Protein AF-A0A9P8A9N5-F1 (afdb_monomer_lite)

Radius of gyration: 44.26 Å; chains: 1; bounding box: 169×110×104 Å

Organism: Mortierella alpina (NCBI:txid64518)

Foldseek 3Di:
DDDDDDYDDDDDDDDDDDDDDPVVVVVVVVVVVVVVVVCVVDDDDDDDDDDDDDDDDDDDDDDDDDDDDDPPDDDPPPQVVVPQASLLCQLPPDDDDPPCPPVDLQAPAAEEEEEAAAPVDPLVVVVVVVVCVVDPLNVDPPLDDPVSLCLLQVLLHHDPPLLVQQVVLCCVAVVRRHQAYEYEFEDSDVVDTDDPPPDDPVDPRYHYDYLVQQDPDPVLPPASDVLLSLLRVLSDPPGDQKHWYAYSQKGFLHHDHPVCAADLSFGGAFAFAQVDKQFLAQDQADPHLSNGDCNNQSNLLSVVVCVFQNTDIDTHGPNHIFIDGSVLSVVVCVVCVPQSVVLNNHRHQSPPVNNGHPNRSNSLVVLLLLLLLLLLCLQLQFPLPPVNPLKHFLVSLVVLVVLQVVQQVVVVVPDPVLVPQDDDASLVCVVVSCVVSVNDDGVQKDFQDKSQLARQFAAAAAALVPPDPSFFDADPVRHRHHGDGCNNVSDDLSRGGYHADCCVLQNPLSVDNPNGMGHNVSSVVSSCSCRRVSVSNSRNSSSSQPRPSSHHSSSSQHSDCPDPSNVVSVVSCSNSIYTHIHGFEDEQECPADVSVVVVVVVCVVCSVPGRMYGYRSSDRDPVVRVVQDDDDDDDDDDDDDDPLLFDDPVLVVLLVVLVFQWFALDFDPVCVVQFDDADPVSITGGDVRLLSVLLLVLLVVCLVDPQQQLEEEEEQDLLQQLLQVVLCVLRVYHYDGHDDDACLDPPPVDPSNHRHLEYEYLACVRCVRVLVSCVVNVRAYEYAYGRPGDCVSHPGYNYTPSPGSSTNLSSSVSSSVSNCCVVVVDPSPDDDPDDSCSSGRDDVVNVVVVVVVVVVVVVVVVVPDDDDDDDDDDDDDDDDDDDDDDDDDDDDDDDDDDDDDDDDDDDDDDD

pLDDT: mean 74.83, std 21.78, range [22.53, 96.75]

Sequence (911 aa):
MAFIRTPISTHVRHTRLWKSSPRCLVLTLAAAFFILNSLFYYAIPSRHVADNSVLPPGPTSTSPTLRDQTWTGTSPTHSYQSNPDWFADWIRWRGIDPGYADTAANTQKIDIVYTWVNGSDPALQSLREEYQRTSPLFAQDGVGDEKTIAAATAKRFRDMDELQYSVRSVADYASDMFRHVYILTTEVEEGRGQVPNWLDLTGNIIRPVLHRTIFENSSHLPSFNSLAIESQIHHLPGVTDVFVYMNDDVFFGTTFLPSDIWTALYGFVFHMEGGLRVPPVIRPTEKNPLSVGEWSSLQYSNFLLSQRFGPRYRAYIAHVPHVLSVSMLKEIQNLWPQDMESTASHRFRGEGDAKDIHVSFFMAHYVMERLRETQLESYWVHRLDVNHDGILDWKEREKLILLIQSWNSNQQQEVRLRQRHSRPTMIAGYDGVFKRVGVPWSGSTVYRLAGMDGYPFMIKDADTSKTIPLVPSLNEKGEQQQPQIPYMRYEQPQTRTCQLDLAFCLGNEFVDPKQPAMTRNEIQKVFQRLAFEEFHCGDCLLEILTQHPDAGVSAWMPQNEHSEAFQDVTQKVSRYNYVLGTSDYSFMALQGVEAAQKNLGKLLEAREKKAFFCINDDFPDNEELQTKMPITLTTIAMSGLPAILKATEEDIKLLLSAQSHLGTKNCDVHMEPYVWKRRADGVHIINIGKTWEKIVLAARIIVAIENPADICVISARPYGQRAALKFASHTGAQAIAGRFTPGTFTNYITRAFKEPRLIIVTDPLTDHQAIKEASYVNIPVIAFADTESPLRYVDVAIPTNNRSKHSIGLAYWLLAREVLRLRGTISRSAPWDIMVDMFFYRDPEEKAEEEAAAAAAEKAVEGTWAPGEAAPTEWTGDVAPVPAAAGDWADSTAATADWSVETTAQDSWSA

InterPro domains:
  IPR001865 Small ribosomal subunit protein uS2 [PF00318] (655-749)
  IPR001865 Small ribosomal subunit protein uS2 [PF00318] (752-818)
  IPR001865 Small ribosomal subunit protein uS2 [PR00395] (652-670)
  IPR001865 Small ribosomal subunit protein uS2 [PR00395] (682-691)
  IPR001865 Small ribosomal subunit protein uS2 [PR00395] (731-748)
  IPR001865 Small ribosomal subunit protein uS2 [PR00395] (756-773)
  IPR001865 Small ribosomal subunit protein uS2 [PR00395] (773-784)
  IPR001865 Small ribosomal subunit protein uS2 [PR00395] (794-808)
  IPR001865 Small ribosomal subunit protein uS2 [cd01425] (655-821)
  IPR005707 Small ribosomal subunit protein uS2, eukaryota/archaea [PTHR11489] (645-909)
  IPR005707 Small ribosomal subunit protein uS2, eukaryota/archaea [TIGR01012] (649-842)
  IPR018130 Small ribosomal subunit protein uS2, conserved site [PS00962] (652-663)
  IPR018130 Small ribosomal subunit protein uS2, conserved site [PS00963] (756-780)
  IPR021520 Stealth protein CR2, conserved region 2 [PF11380] (156-263)
  IPR023591 Small ribosomal subunit protein uS2, flavodoxin-like domain superfamily [SSF52313] (648-837)
  IPR027498 Small ribosomal subunit protein uS2, eukaryota [MF_03015] (639-902)
  IPR031357 Stealth protein CR3, conserved region 3 [PF17102] (318-369)
  IPR031358 Stealth protein CR1, conserved region 1 [PF17101] (109-131)
  IPR032281 Small ribosomal subunit protein uS2, C-terminal domain [PF16122] (839-910)

Secondary structure (DSSP, 8-state):
---------------------HHHHHHHHHHHHHHHHHHHHH------------------------------S------TTS-TTHHHHHHHTS---SS-SSS-SS---EEEEEE---TT-HHHHHHHHHHHHH-TTTTSTTS--HHHHHHHHHGGG---SHHHHHHHHHHHHSTTTEEEEEEEE-EEETTEE---TT--TTSSSEEEEEHHHH-S-GGG-S---HHHHHTTGGG-TT--SEEEEEETTEEE-S---GGGTEETTTEEEEEEEEEEEE-SS-PPPPSSTTS--THHHHHHHHHHHHHHH-S--EEEEPSSPEEEEHHHHHHHHHHSHHHHHHHHH-SSTTHHHH----HHHHHHHHHHHHHHHHHHHIIIIIIS-SS-SS-EEHHHHHHHHHHHHHHHHHTT-TTTSTTT--PPPTTTTHHHHHHHHT----SSEEEEEEGGG--TTPPTTEETTS----SPEEPTTS-EEPPPPGGGGT--GGG--EE--HHHHH-HHHH-TT--EE-HHHHHHHHHIIIIISHHHHHHHHHHHHHSTT-SHHHHS-S-TTSHHHHHHHHHHHHH-EEEEEE-EEEEE--HHHHHHHHHHHHHHHTTT-SEEEEE------HHHHTT------S---SS--GGGSPPHHHHHHHHHTTTTB--SS--GGGGGGEEEE-TTSPEEE-HHHHHHHHHHHHHHHHT-S-GGGEEEEE-SHHHHHHHHHHHHHH--EEEESSPPTTTTT-TTSTT----SEEEES-TTTTHHHHHHHHHHT--EEEEE-TT---TT-SEEEE--SS-HHHHHHHHHHHHHHHHHHTTSS-SSSPPSS-GGGGS---HHHHHHHHHHHHHHHHHHHTT-----------------------------------------------

Structure (mmCIF, N/CA/C/O backbone):
data_AF-A0A9P8A9N5-F1
#
_entry.id   AF-A0A9P8A9N5-F1
#
loop_
_atom_site.group_PDB
_atom_site.id
_atom_site.type_symbol
_atom_site.label_atom_id
_atom_site.label_alt_id
_atom_site.label_comp_id
_atom_site.label_asym_id
_atom_site.label_entity_id
_atom_site.label_seq_id
_atom_site.pdbx_PDB_ins_code
_atom_site.Cartn_x
_atom_site.Cartn_y
_atom_site.Cartn_z
_atom_site.occupancy
_atom_site.B_iso_or_equiv
_atom_site.auth_seq_id
_atom_site.auth_comp_id
_atom_site.auth_asym_id
_atom_site.auth_atom_id
_atom_site.pdbx_PDB_model_num
ATOM 1 N N . MET A 1 1 ? 42.579 -12.392 18.086 1.00 32.75 1 MET A N 1
ATOM 2 C CA . MET A 1 1 ? 43.356 -11.495 18.968 1.00 32.75 1 MET A CA 1
ATOM 3 C C . MET A 1 1 ? 42.434 -11.013 20.076 1.00 32.75 1 MET A C 1
ATOM 5 O O . MET A 1 1 ? 41.643 -10.119 19.831 1.00 32.75 1 MET A O 1
ATOM 9 N N . ALA A 1 2 ? 42.496 -11.626 21.257 1.00 23.98 2 ALA A N 1
ATOM 10 C CA . ALA A 1 2 ? 41.857 -11.097 22.458 1.00 23.98 2 ALA A CA 1
ATOM 11 C C . ALA A 1 2 ? 42.977 -10.674 23.412 1.00 23.98 2 ALA A C 1
ATOM 13 O O . ALA A 1 2 ? 43.797 -11.494 23.826 1.00 23.98 2 ALA A O 1
ATOM 14 N N . PHE A 1 3 ? 43.061 -9.372 23.671 1.00 26.45 3 PHE A N 1
ATOM 15 C CA . PHE A 1 3 ? 43.906 -8.807 24.712 1.00 26.45 3 PHE A CA 1
ATOM 16 C C . PHE A 1 3 ? 43.258 -9.091 26.064 1.00 26.45 3 PHE A C 1
ATOM 18 O O . PHE A 1 3 ? 42.082 -8.804 26.226 1.00 26.45 3 PHE A O 1
ATOM 25 N N . ILE A 1 4 ? 44.037 -9.595 27.019 1.00 31.02 4 ILE A N 1
ATOM 26 C CA . ILE A 1 4 ? 44.173 -9.036 28.371 1.00 31.02 4 ILE A CA 1
ATOM 27 C C . ILE A 1 4 ? 45.494 -9.582 28.932 1.00 31.02 4 ILE A C 1
ATOM 29 O O . ILE A 1 4 ? 45.671 -10.781 29.146 1.00 31.02 4 ILE A O 1
ATOM 33 N N . ARG A 1 5 ? 46.447 -8.676 29.153 1.00 25.98 5 ARG A N 1
ATOM 34 C CA . ARG A 1 5 ? 47.574 -8.847 30.075 1.00 25.98 5 ARG A CA 1
ATOM 35 C C . ARG A 1 5 ? 47.891 -7.494 30.694 1.00 25.98 5 ARG A C 1
ATOM 37 O O . ARG A 1 5 ? 48.089 -6.520 29.977 1.00 25.98 5 ARG A O 1
ATOM 44 N N . THR A 1 6 ? 48.033 -7.498 32.009 1.00 25.30 6 THR A N 1
ATOM 45 C CA . THR A 1 6 ? 48.775 -6.532 32.832 1.00 25.30 6 THR A CA 1
ATOM 46 C C . THR A 1 6 ? 49.550 -7.355 33.902 1.00 25.30 6 THR A C 1
ATOM 48 O O . THR A 1 6 ? 49.345 -8.569 33.974 1.00 25.30 6 THR A O 1
ATOM 51 N N . PRO A 1 7 ? 50.581 -6.817 34.589 1.00 40.69 7 PRO A N 1
ATOM 52 C CA . PRO A 1 7 ? 51.948 -7.032 34.110 1.00 40.69 7 PRO A CA 1
ATOM 53 C C . PRO A 1 7 ? 52.995 -7.378 35.208 1.00 40.69 7 PRO A C 1
ATOM 55 O O . PRO A 1 7 ? 52.730 -7.315 36.399 1.00 40.69 7 PRO A O 1
ATOM 58 N N . ILE A 1 8 ? 54.218 -7.671 34.734 1.00 27.88 8 ILE A N 1
ATOM 59 C CA . ILE A 1 8 ? 55.553 -7.529 35.371 1.00 27.88 8 ILE A CA 1
ATOM 60 C C . ILE A 1 8 ? 55.898 -8.390 36.608 1.00 27.88 8 ILE A C 1
ATOM 62 O O . ILE A 1 8 ? 55.446 -8.140 37.716 1.00 27.88 8 ILE A O 1
ATOM 66 N N . SER A 1 9 ? 56.896 -9.272 36.442 1.00 23.66 9 SER A N 1
ATOM 67 C CA . SER A 1 9 ? 58.164 -9.205 37.199 1.00 23.66 9 SER A CA 1
ATOM 68 C C . SER A 1 9 ? 59.231 -10.119 36.578 1.00 23.66 9 SER A C 1
ATOM 70 O O . SER A 1 9 ? 58.960 -11.234 36.138 1.00 23.66 9 SER A O 1
ATOM 72 N N . THR A 1 10 ? 60.448 -9.594 36.497 1.00 30.64 10 THR A N 1
ATOM 73 C CA . THR A 1 10 ? 61.656 -10.150 35.878 1.00 30.64 10 THR A CA 1
ATOM 74 C C . THR A 1 10 ? 62.436 -11.059 36.830 1.00 30.64 10 THR A C 1
ATOM 76 O O . THR A 1 10 ? 62.657 -10.658 37.966 1.00 30.64 10 THR A O 1
ATOM 79 N N . HIS A 1 11 ? 63.004 -12.174 36.349 1.00 26.73 11 HIS A N 1
ATOM 80 C CA . HIS A 1 11 ? 64.343 -12.611 36.778 1.00 26.73 11 HIS A CA 1
ATOM 81 C C . HIS A 1 11 ? 65.025 -13.564 35.780 1.00 26.73 11 HIS A C 1
ATOM 83 O O . HIS A 1 11 ? 64.423 -14.439 35.168 1.00 26.73 11 HIS A O 1
ATOM 89 N N . VAL A 1 12 ? 66.324 -13.320 35.632 1.00 28.48 12 VAL A N 1
ATOM 90 C CA . VAL A 1 12 ? 67.322 -13.890 34.717 1.00 28.48 12 VAL A CA 1
ATOM 91 C C . VAL A 1 12 ? 67.910 -15.201 35.267 1.00 28.48 12 VAL A C 1
ATOM 93 O O . VAL A 1 12 ? 68.205 -15.240 36.458 1.00 28.48 12 VAL A O 1
ATOM 96 N N . ARG A 1 13 ? 68.203 -16.203 34.408 1.00 26.44 13 ARG A N 1
ATOM 97 C CA . ARG A 1 13 ? 69.533 -16.872 34.263 1.00 26.44 13 ARG A CA 1
ATOM 98 C C . ARG A 1 13 ? 69.531 -18.090 33.307 1.00 26.44 13 ARG A C 1
ATOM 100 O O . ARG A 1 13 ? 68.808 -19.051 33.515 1.00 26.44 13 ARG A O 1
ATOM 107 N N . HIS A 1 14 ? 70.389 -17.977 32.280 1.00 28.59 14 HIS A N 1
ATOM 108 C CA . HIS A 1 14 ? 71.323 -18.941 31.650 1.00 28.59 14 HIS A CA 1
ATOM 109 C C . HIS A 1 14 ? 71.255 -20.435 32.045 1.00 28.59 14 HIS A C 1
ATOM 111 O O . HIS A 1 14 ? 71.107 -20.738 33.216 1.00 28.59 14 HIS A O 1
ATOM 117 N N . THR A 1 15 ? 71.540 -21.458 31.228 1.00 29.12 15 THR A N 1
ATOM 118 C CA . THR A 1 15 ? 71.983 -21.696 29.834 1.00 29.12 15 THR A CA 1
ATOM 119 C C . THR A 1 15 ? 72.041 -23.230 29.690 1.00 29.12 15 THR A C 1
ATOM 121 O O . THR A 1 15 ? 72.416 -23.899 30.649 1.00 29.12 15 THR A O 1
ATOM 124 N N . ARG A 1 16 ? 71.807 -23.796 28.497 1.00 29.94 16 ARG A N 1
ATOM 125 C CA . ARG A 1 16 ? 72.794 -24.625 27.760 1.00 29.94 16 ARG A CA 1
ATOM 126 C C . ARG A 1 16 ? 72.176 -25.283 26.526 1.00 29.94 16 ARG A C 1
ATOM 128 O O . ARG A 1 16 ? 71.201 -26.018 26.589 1.00 29.94 16 ARG A O 1
ATOM 135 N N . LEU A 1 17 ? 72.829 -24.991 25.408 1.00 30.81 17 LEU A N 1
ATOM 136 C CA . LEU A 1 17 ? 72.625 -25.523 24.070 1.00 30.81 17 LEU A CA 1
ATOM 137 C C . LEU A 1 17 ? 72.931 -27.024 24.004 1.00 30.81 17 LEU A C 1
ATOM 139 O O . LEU A 1 17 ? 74.014 -27.441 24.416 1.00 30.81 17 LEU A O 1
ATOM 143 N N . TRP A 1 18 ? 72.053 -27.790 23.358 1.00 32.72 18 TRP A N 1
ATOM 144 C CA . TRP A 1 18 ? 72.426 -29.019 22.657 1.00 32.72 18 TRP A CA 1
ATOM 145 C C . TRP A 1 18 ? 72.290 -28.788 21.150 1.00 32.72 18 TRP A C 1
ATOM 147 O O . TRP A 1 18 ? 71.206 -28.548 20.624 1.00 32.72 18 TRP A O 1
ATOM 157 N N . LYS A 1 19 ? 73.441 -28.811 20.472 1.00 36.97 19 LYS A N 1
ATOM 158 C CA . LYS A 1 19 ? 73.578 -28.796 19.015 1.00 36.97 19 LYS A CA 1
ATOM 159 C C . LYS A 1 19 ? 73.000 -30.096 18.451 1.00 36.97 19 LYS A C 1
ATOM 161 O O . LYS A 1 19 ? 73.518 -31.165 18.754 1.00 36.97 19 LYS A O 1
ATOM 166 N N . SER A 1 20 ? 72.010 -30.002 17.568 1.00 37.25 20 SER A N 1
ATOM 167 C CA . SER A 1 20 ? 71.696 -31.069 16.613 1.00 37.25 20 SER A CA 1
ATOM 168 C C . SER A 1 20 ? 71.635 -30.483 15.198 1.00 37.25 20 SER A C 1
ATOM 170 O O . SER A 1 20 ? 71.283 -29.324 14.999 1.00 37.25 20 SER A O 1
ATOM 172 N N . SER A 1 21 ? 72.137 -31.257 14.237 1.00 50.16 21 SER A N 1
ATOM 173 C CA . SER A 1 21 ? 72.492 -30.840 12.874 1.00 50.16 21 SER A CA 1
ATOM 174 C C . SER A 1 21 ? 71.304 -30.310 12.042 1.00 50.16 21 SER A C 1
ATOM 176 O O . SER A 1 21 ? 70.166 -30.718 12.284 1.00 50.16 21 SER A O 1
ATOM 178 N N . PRO A 1 22 ? 71.538 -29.492 10.990 1.00 50.47 22 PRO A N 1
ATOM 179 C CA . PRO A 1 22 ? 70.470 -28.983 10.116 1.00 50.47 22 PRO A CA 1
ATOM 180 C C . PRO A 1 22 ? 69.702 -30.090 9.372 1.00 50.47 22 PRO A C 1
ATOM 182 O O . PRO A 1 22 ? 68.600 -2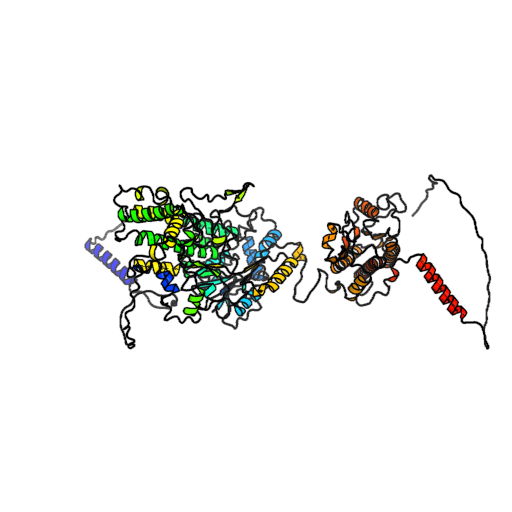9.850 8.892 1.00 50.47 22 PRO A O 1
ATOM 185 N N . ARG A 1 23 ? 70.224 -31.325 9.328 1.00 52.09 23 ARG A N 1
ATOM 186 C CA . ARG A 1 23 ? 69.504 -32.485 8.780 1.00 52.09 23 ARG A CA 1
ATOM 187 C C . ARG A 1 23 ? 68.447 -33.042 9.742 1.00 52.09 23 ARG A C 1
ATOM 189 O O . ARG A 1 23 ? 67.422 -33.516 9.271 1.00 52.09 23 ARG A O 1
ATOM 196 N N . CYS A 1 24 ? 68.634 -32.915 11.060 1.00 51.16 24 CYS A N 1
ATOM 197 C CA . CYS A 1 24 ? 67.601 -33.280 12.038 1.00 51.16 24 CYS A CA 1
ATOM 198 C C . CYS A 1 24 ? 66.448 -32.274 12.061 1.00 51.16 24 CYS A C 1
ATOM 200 O O . CYS A 1 24 ? 65.310 -32.695 12.197 1.00 51.16 24 CYS A O 1
ATOM 202 N N . LEU A 1 25 ? 66.721 -30.974 11.886 1.00 56.59 25 LEU A N 1
ATOM 203 C CA . LEU A 1 25 ? 65.684 -29.935 11.927 1.00 56.59 25 LEU A CA 1
ATOM 204 C C . LEU A 1 25 ? 64.744 -29.988 10.707 1.00 56.59 25 LEU A C 1
ATOM 206 O O . LEU A 1 25 ? 63.553 -29.725 10.823 1.00 56.59 25 LEU A O 1
ATOM 210 N N . VAL A 1 26 ? 65.272 -30.377 9.541 1.00 65.94 26 VAL A N 1
ATOM 211 C CA . VAL A 1 26 ? 64.475 -30.569 8.317 1.00 65.94 26 VAL A CA 1
ATOM 212 C C . VAL A 1 26 ? 63.630 -31.845 8.402 1.00 65.94 26 VAL A C 1
ATOM 214 O O . VAL A 1 26 ? 62.473 -31.835 7.993 1.00 65.94 26 VAL A O 1
ATOM 217 N N . LEU A 1 27 ? 64.157 -32.922 8.998 1.00 61.72 27 LEU A N 1
ATOM 218 C CA . LEU A 1 27 ? 63.400 -34.157 9.230 1.00 61.72 27 LEU A CA 1
ATOM 219 C C . LEU A 1 27 ? 62.323 -33.997 10.313 1.00 61.72 27 LEU A C 1
ATOM 221 O O . LEU A 1 27 ? 61.237 -34.547 10.156 1.00 61.72 27 LEU A O 1
ATOM 225 N N . THR A 1 28 ? 62.566 -33.216 11.370 1.00 62.72 28 THR A N 1
ATOM 226 C CA . THR A 1 28 ? 61.548 -32.947 12.400 1.00 62.72 28 THR A CA 1
ATOM 227 C C . THR A 1 28 ? 60.465 -31.985 11.921 1.00 62.72 28 THR A C 1
ATOM 229 O O . THR A 1 28 ? 59.305 -32.186 12.267 1.00 62.72 28 THR A O 1
ATOM 232 N N . LEU A 1 29 ? 60.792 -30.996 11.080 1.00 62.31 29 LEU A N 1
ATOM 233 C CA . LEU A 1 29 ? 59.793 -30.116 10.459 1.00 62.31 29 LEU A CA 1
ATOM 234 C C . LEU A 1 29 ? 58.967 -30.836 9.383 1.00 62.31 29 LEU A C 1
ATOM 236 O O . LEU A 1 29 ? 57.756 -30.639 9.325 1.00 62.31 29 LEU A O 1
ATOM 240 N N . ALA A 1 30 ? 59.577 -31.724 8.589 1.00 64.31 30 ALA A N 1
ATOM 241 C CA . ALA A 1 30 ? 58.842 -32.561 7.639 1.00 64.31 30 ALA A CA 1
ATOM 242 C C . ALA A 1 30 ? 57.938 -33.576 8.360 1.00 64.31 30 ALA A C 1
ATOM 244 O O . ALA A 1 30 ? 56.771 -33.716 8.006 1.00 64.31 30 ALA A O 1
ATOM 245 N N . ALA A 1 31 ? 58.430 -34.227 9.421 1.00 66.50 31 ALA A N 1
ATOM 246 C CA . ALA A 1 31 ? 57.619 -35.131 10.235 1.00 66.50 31 ALA A CA 1
ATOM 247 C C . ALA A 1 31 ? 56.470 -34.394 10.945 1.00 66.50 31 ALA A C 1
ATOM 249 O O . ALA A 1 31 ? 55.355 -34.901 10.963 1.00 66.50 31 ALA A O 1
ATOM 250 N N . ALA A 1 32 ? 56.692 -33.177 11.456 1.00 60.84 32 ALA A N 1
ATOM 251 C CA . ALA A 1 32 ? 55.628 -32.356 12.035 1.00 60.84 32 ALA A CA 1
ATOM 252 C C . ALA A 1 32 ? 54.579 -31.942 10.989 1.00 60.84 32 ALA A C 1
ATOM 254 O O . ALA A 1 32 ? 53.391 -31.963 11.294 1.00 60.84 32 ALA A O 1
ATOM 255 N N . PHE A 1 33 ? 54.991 -31.641 9.752 1.00 67.44 33 PHE A N 1
ATOM 256 C CA . PHE A 1 33 ? 54.081 -31.311 8.650 1.00 67.44 33 PHE A CA 1
ATOM 257 C C . PHE A 1 33 ? 53.226 -32.512 8.209 1.00 67.44 33 PHE A C 1
ATOM 259 O O . PHE A 1 33 ? 52.027 -32.359 7.976 1.00 67.44 33 PHE A O 1
ATOM 266 N N . PHE A 1 34 ? 53.805 -33.717 8.156 1.00 61.25 34 PHE A N 1
ATOM 267 C CA . PHE A 1 34 ? 53.060 -34.945 7.856 1.00 61.25 34 PHE A CA 1
ATOM 268 C C . PHE A 1 34 ? 52.163 -35.393 9.016 1.00 61.25 34 PHE A C 1
ATOM 270 O O . PHE A 1 34 ? 51.045 -35.839 8.772 1.00 61.25 34 PHE A O 1
ATOM 277 N N . ILE A 1 35 ? 52.592 -35.217 10.270 1.00 60.50 35 ILE A N 1
ATOM 278 C CA . ILE A 1 35 ? 51.781 -35.556 11.446 1.00 60.50 35 ILE A CA 1
ATOM 279 C C . ILE A 1 35 ? 50.592 -34.590 11.583 1.00 60.50 35 ILE A C 1
ATOM 281 O O . ILE A 1 35 ? 49.476 -35.063 11.795 1.00 60.50 35 ILE A O 1
ATOM 285 N N . LEU A 1 36 ? 50.777 -33.277 11.361 1.00 50.31 36 LEU A N 1
ATOM 286 C CA . LEU A 1 36 ? 49.667 -32.311 11.359 1.00 50.31 36 LEU A CA 1
ATOM 287 C C . LEU A 1 36 ? 48.662 -32.587 10.229 1.00 50.31 36 LEU A C 1
ATOM 289 O O . LEU A 1 36 ? 47.460 -32.535 10.469 1.00 50.31 36 LEU A O 1
ATOM 293 N N . ASN A 1 37 ? 49.138 -32.929 9.025 1.00 50.88 37 ASN A N 1
ATOM 294 C CA . ASN A 1 37 ? 48.253 -33.298 7.915 1.00 50.88 37 ASN A CA 1
ATOM 295 C C . ASN A 1 37 ? 47.530 -34.630 8.167 1.00 50.88 37 ASN A C 1
ATOM 297 O O . ASN A 1 37 ? 46.350 -34.747 7.861 1.00 50.88 37 ASN A O 1
ATOM 301 N N . SER A 1 38 ? 48.189 -35.618 8.781 1.00 40.25 38 SER A N 1
ATOM 302 C CA . SER A 1 38 ? 47.567 -36.916 9.090 1.00 40.25 38 SER A CA 1
ATOM 303 C C . SER A 1 38 ? 46.522 -36.843 10.213 1.00 40.25 38 SER A C 1
ATOM 305 O O . SER A 1 38 ? 45.522 -37.555 10.156 1.00 40.25 38 SER A O 1
ATOM 307 N N . LEU A 1 39 ? 46.698 -35.943 11.191 1.00 40.66 39 LEU A N 1
ATOM 308 C CA . LEU A 1 39 ? 45.712 -35.693 12.250 1.00 40.66 39 LEU A CA 1
ATOM 309 C C . LEU A 1 39 ? 44.480 -34.935 11.734 1.00 40.66 39 LEU A C 1
ATOM 311 O O . LEU A 1 39 ? 43.388 -35.162 12.244 1.00 40.66 39 LEU A O 1
ATOM 315 N N . PHE A 1 40 ? 44.632 -34.112 10.690 1.00 46.78 40 PHE A N 1
ATOM 316 C CA . PHE A 1 40 ? 43.499 -33.522 9.968 1.00 46.78 40 PHE A CA 1
ATOM 317 C C . PHE A 1 40 ? 42.781 -34.523 9.049 1.00 46.78 40 PHE A C 1
ATOM 319 O O . PHE A 1 40 ? 41.596 -34.348 8.789 1.00 46.78 40 PHE A O 1
ATOM 326 N N . TYR A 1 41 ? 43.462 -35.576 8.578 1.00 39.50 41 TYR A N 1
ATOM 327 C CA . TYR A 1 41 ? 42.890 -36.521 7.610 1.00 39.50 41 TYR A CA 1
ATOM 328 C C . TYR A 1 41 ? 42.205 -37.754 8.233 1.00 39.50 41 TYR A C 1
ATOM 330 O O . TYR A 1 41 ? 41.425 -38.407 7.547 1.00 39.50 41 TYR A O 1
ATOM 338 N N . TYR A 1 42 ? 42.464 -38.097 9.506 1.00 38.81 42 TYR A N 1
ATOM 339 C CA . TYR A 1 42 ? 41.972 -39.355 10.108 1.00 38.81 42 TYR A CA 1
ATOM 340 C C . TYR A 1 42 ? 41.284 -39.252 11.483 1.00 38.81 42 TYR A C 1
ATOM 342 O O . TYR A 1 42 ? 41.001 -40.282 12.099 1.00 38.81 42 TYR A O 1
ATOM 350 N N . ALA A 1 43 ? 40.934 -38.056 11.963 1.00 28.72 43 ALA A N 1
ATOM 351 C CA . ALA A 1 43 ? 40.147 -37.900 13.186 1.00 28.72 43 ALA A CA 1
ATOM 352 C C . ALA A 1 43 ? 38.690 -37.477 12.906 1.00 28.72 43 ALA A C 1
ATOM 354 O O . ALA A 1 43 ? 38.384 -36.298 12.780 1.00 28.72 43 ALA A O 1
ATOM 355 N N . ILE A 1 44 ? 37.813 -38.485 12.991 1.00 29.41 44 ILE A N 1
ATOM 356 C CA . ILE A 1 44 ? 36.508 -38.469 13.685 1.00 29.41 44 ILE A CA 1
ATOM 357 C C . ILE A 1 44 ? 35.227 -38.338 12.826 1.00 29.41 44 ILE A C 1
ATOM 359 O O . ILE A 1 44 ? 35.195 -37.619 11.833 1.00 29.41 44 ILE A O 1
ATOM 363 N N . PRO A 1 45 ? 34.173 -39.106 13.197 1.00 29.83 45 PRO A N 1
ATOM 364 C CA . PRO A 1 45 ? 33.199 -39.697 12.293 1.00 29.83 45 PRO A CA 1
ATOM 365 C C . PRO A 1 45 ? 31.767 -39.150 12.436 1.00 29.83 45 PRO A C 1
ATOM 367 O O . PRO A 1 45 ? 31.402 -38.471 13.393 1.00 29.83 45 PRO A O 1
ATOM 370 N N . SER A 1 46 ? 30.954 -39.557 11.463 1.00 28.41 46 SER A N 1
ATOM 371 C CA . SER A 1 46 ? 29.489 -39.558 11.375 1.00 28.41 46 SER A CA 1
ATOM 372 C C . SER A 1 46 ? 28.684 -39.399 12.681 1.00 28.41 46 SER A C 1
ATOM 374 O O . SER A 1 46 ? 28.646 -40.319 13.505 1.00 28.41 46 SER A O 1
ATOM 376 N N . ARG A 1 47 ? 27.892 -38.317 12.763 1.00 26.05 47 ARG A N 1
ATOM 377 C CA . ARG A 1 47 ? 26.517 -38.312 13.305 1.00 26.05 47 ARG A CA 1
ATOM 378 C C . ARG A 1 47 ? 25.712 -37.118 12.760 1.00 26.05 47 ARG A C 1
ATOM 380 O O . ARG A 1 47 ? 26.082 -35.973 12.972 1.00 26.05 47 ARG A O 1
ATOM 387 N N . HIS A 1 48 ? 24.639 -37.470 12.048 1.00 28.78 48 HIS A N 1
ATOM 388 C CA . HIS A 1 48 ? 23.456 -36.718 11.605 1.00 28.78 48 HIS A CA 1
ATOM 389 C C . HIS A 1 48 ? 23.490 -35.180 11.577 1.00 28.78 48 HIS A C 1
ATOM 391 O O . HIS A 1 48 ? 23.242 -34.523 12.583 1.00 28.78 48 HIS A O 1
ATOM 397 N N . VAL A 1 49 ? 23.601 -34.642 10.360 1.00 26.53 49 VAL A N 1
ATOM 398 C CA . VAL A 1 49 ? 23.014 -33.356 9.960 1.00 26.53 49 VAL A CA 1
ATOM 399 C C . VAL A 1 49 ? 22.131 -33.642 8.747 1.00 26.53 49 VAL A C 1
ATOM 401 O O . VAL A 1 49 ? 22.526 -34.397 7.862 1.00 26.53 49 VAL A O 1
ATOM 404 N N . ALA A 1 50 ? 20.901 -33.142 8.797 1.00 25.16 50 ALA A N 1
ATOM 405 C CA . ALA A 1 50 ? 19.817 -33.460 7.885 1.00 25.16 50 ALA A CA 1
ATOM 406 C C . ALA A 1 50 ? 20.059 -32.924 6.465 1.00 25.16 50 ALA A C 1
ATOM 408 O O . ALA A 1 50 ? 20.421 -31.762 6.285 1.00 25.16 50 ALA A O 1
ATOM 409 N N . ASP A 1 51 ? 19.798 -33.787 5.483 1.00 25.44 51 ASP A N 1
ATOM 410 C CA . ASP A 1 51 ? 19.624 -33.447 4.075 1.00 25.44 51 ASP A CA 1
ATOM 411 C C . ASP A 1 51 ? 18.470 -32.453 3.903 1.00 25.44 51 ASP A C 1
ATOM 413 O O . ASP A 1 51 ? 17.355 -32.720 4.348 1.00 25.44 51 ASP A O 1
ATOM 417 N N . ASN A 1 52 ? 18.746 -31.322 3.251 1.00 26.50 52 ASN A N 1
ATOM 418 C CA . ASN A 1 52 ? 17.802 -30.547 2.441 1.00 26.50 52 ASN A CA 1
ATOM 419 C C . ASN A 1 52 ? 18.558 -29.400 1.751 1.00 26.50 52 ASN A C 1
ATOM 421 O O . ASN A 1 52 ? 18.561 -28.264 2.225 1.00 26.50 52 ASN A O 1
ATOM 425 N N . SER A 1 53 ? 19.183 -29.673 0.608 1.00 25.73 53 SER A N 1
ATOM 426 C CA . SER A 1 53 ? 19.417 -28.643 -0.407 1.00 25.73 53 SER A CA 1
ATOM 427 C C . SER A 1 53 ? 19.637 -29.260 -1.788 1.00 25.73 53 SER A C 1
ATOM 429 O O . SER A 1 53 ? 20.225 -30.323 -1.966 1.00 25.73 53 SER A O 1
ATOM 431 N N . VAL A 1 54 ? 19.040 -28.581 -2.757 1.00 28.14 54 VAL A N 1
ATOM 432 C CA . VAL A 1 54 ? 18.800 -28.980 -4.138 1.00 28.14 54 VAL A CA 1
ATOM 433 C C . VAL A 1 54 ? 20.103 -28.955 -4.954 1.00 28.14 54 VAL A C 1
ATOM 435 O O . VAL A 1 54 ? 20.670 -27.889 -5.157 1.00 28.14 54 VAL A O 1
ATOM 438 N N . LEU A 1 55 ? 20.508 -30.156 -5.399 1.00 30.06 55 LEU A N 1
ATOM 439 C CA . LEU A 1 55 ? 21.330 -30.576 -6.562 1.00 30.06 55 LEU A CA 1
ATOM 440 C C . LEU A 1 55 ? 22.690 -29.898 -6.855 1.00 30.06 55 LEU A C 1
ATOM 442 O O . LEU A 1 55 ? 22.762 -28.690 -7.060 1.00 30.06 55 LEU A O 1
ATOM 446 N N . PRO A 1 56 ? 23.749 -30.714 -7.075 1.00 35.97 56 PRO A N 1
ATOM 447 C CA . PRO A 1 56 ? 24.608 -30.529 -8.266 1.00 35.97 56 PRO A CA 1
ATOM 448 C C . PRO A 1 56 ? 25.161 -31.882 -8.836 1.00 35.97 56 PRO A C 1
ATOM 450 O O . PRO A 1 56 ? 24.723 -32.943 -8.396 1.00 35.97 56 PRO A O 1
ATOM 453 N N . PRO A 1 57 ? 26.145 -31.920 -9.766 1.00 36.16 57 PRO A N 1
ATOM 454 C CA . PRO A 1 57 ? 26.033 -31.774 -11.225 1.00 36.16 57 PRO A CA 1
ATOM 455 C C . PRO A 1 57 ? 26.511 -33.019 -12.035 1.00 36.16 57 PRO A C 1
ATOM 457 O O . PRO A 1 57 ? 27.359 -33.772 -11.574 1.00 36.16 57 PRO A O 1
ATOM 460 N N . GLY A 1 58 ? 26.058 -33.152 -13.294 1.00 25.77 58 GLY A N 1
ATOM 461 C CA . GLY A 1 58 ? 26.760 -33.833 -14.413 1.00 25.77 58 GLY A CA 1
ATOM 462 C C . GLY A 1 58 ? 26.850 -35.383 -14.438 1.00 25.77 58 GLY A C 1
ATOM 463 O O . GLY A 1 58 ? 27.071 -36.011 -13.408 1.00 25.77 58 GLY A O 1
ATOM 464 N N . PRO A 1 59 ? 26.717 -36.047 -15.612 1.00 38.38 59 PRO A N 1
ATOM 465 C CA . PRO A 1 59 ? 26.413 -37.477 -15.688 1.00 38.38 59 PRO A CA 1
ATOM 466 C C . PRO A 1 59 ? 27.663 -38.369 -15.706 1.00 38.38 59 PRO A C 1
ATOM 468 O O . PRO A 1 59 ? 28.614 -38.125 -16.447 1.00 38.38 59 PRO A O 1
ATOM 471 N N . THR A 1 60 ? 27.615 -39.490 -14.982 1.00 25.73 60 THR A N 1
ATOM 472 C CA . THR A 1 60 ? 28.442 -40.669 -15.278 1.00 25.73 60 THR A CA 1
ATOM 473 C C . THR A 1 60 ? 27.558 -41.896 -15.482 1.00 25.73 60 THR A C 1
ATOM 475 O O . THR A 1 60 ? 26.602 -42.154 -14.758 1.00 25.73 60 THR A O 1
ATOM 478 N N . SER A 1 61 ? 27.865 -42.603 -16.564 1.00 30.00 61 SER A N 1
ATOM 479 C CA . SER A 1 61 ? 27.142 -43.718 -17.164 1.00 30.00 61 SER A CA 1
ATOM 480 C C . SER A 1 61 ? 26.931 -44.916 -16.237 1.00 30.00 61 SER A C 1
ATOM 482 O O . SER A 1 61 ? 27.877 -45.367 -15.596 1.00 30.00 61 SER A O 1
ATOM 484 N N . THR A 1 62 ? 25.762 -45.553 -16.320 1.00 24.52 62 THR A N 1
ATOM 485 C CA . THR A 1 62 ? 25.613 -46.954 -16.777 1.00 24.52 62 THR A CA 1
ATOM 486 C C . THR A 1 62 ? 24.125 -47.294 -16.926 1.00 24.52 62 THR A C 1
ATOM 488 O O . THR A 1 62 ? 23.328 -47.124 -16.012 1.00 24.52 62 THR A O 1
ATOM 491 N N . SER A 1 63 ? 23.748 -47.736 -18.127 1.00 26.89 63 SER A N 1
ATOM 492 C CA . SER A 1 63 ? 22.406 -48.193 -18.520 1.00 26.89 63 SER A CA 1
ATOM 493 C C . SER A 1 63 ? 21.908 -49.376 -17.671 1.00 26.89 63 SER A C 1
ATOM 495 O O . SER A 1 63 ? 22.732 -50.200 -17.270 1.00 26.89 63 SER A O 1
ATOM 497 N N . PRO A 1 64 ? 20.581 -49.579 -17.546 1.00 27.53 64 PRO A N 1
ATOM 498 C CA . PRO A 1 64 ? 19.964 -50.522 -18.483 1.00 27.53 64 PRO A CA 1
ATOM 499 C C . PRO A 1 64 ? 18.559 -50.127 -18.985 1.00 27.53 64 PRO A C 1
ATOM 501 O O . PRO A 1 64 ? 17.625 -49.907 -18.225 1.00 27.53 64 PRO A O 1
ATOM 504 N N . THR A 1 65 ? 18.440 -50.147 -20.316 1.00 31.41 65 THR A N 1
ATOM 505 C CA . THR A 1 65 ? 17.296 -50.625 -21.116 1.00 31.41 65 THR A CA 1
ATOM 506 C C . THR A 1 65 ? 15.884 -50.120 -20.788 1.00 31.41 65 THR A C 1
ATOM 508 O O . THR A 1 65 ? 15.132 -50.775 -20.069 1.00 31.41 65 THR A O 1
ATOM 511 N N . LEU A 1 66 ? 15.454 -49.089 -21.521 1.00 29.06 66 LEU A N 1
ATOM 512 C CA . LEU A 1 66 ? 14.074 -48.971 -21.994 1.00 29.06 66 LEU A CA 1
ATOM 513 C C . LEU A 1 66 ? 14.083 -48.789 -23.516 1.00 29.06 66 LEU A C 1
ATOM 515 O O . LEU A 1 66 ? 14.815 -47.974 -24.070 1.00 29.06 66 LEU A O 1
ATOM 519 N N . ARG A 1 67 ? 13.333 -49.685 -24.153 1.00 26.20 67 ARG A N 1
ATOM 520 C CA . ARG A 1 67 ? 13.245 -49.968 -25.585 1.00 26.20 67 ARG A CA 1
ATOM 521 C C . ARG A 1 67 ? 12.688 -48.796 -26.390 1.00 26.20 67 ARG A C 1
ATOM 523 O O . ARG A 1 67 ? 11.652 -48.247 -26.034 1.00 26.20 67 ARG A O 1
ATOM 530 N N . ASP A 1 68 ? 13.341 -48.553 -27.523 1.00 30.31 68 ASP A N 1
ATOM 531 C CA . ASP A 1 68 ? 12.764 -48.279 -28.842 1.00 30.31 68 ASP A CA 1
ATOM 532 C C . ASP A 1 68 ? 11.417 -47.541 -28.885 1.00 30.31 68 ASP A C 1
ATOM 534 O O . ASP A 1 68 ? 10.354 -48.142 -29.047 1.00 30.31 68 ASP A O 1
ATOM 538 N N . GLN A 1 69 ? 11.492 -46.211 -28.926 1.00 28.98 69 GLN A N 1
ATOM 539 C CA . GLN A 1 69 ? 10.737 -45.465 -29.929 1.00 28.98 69 GLN A CA 1
ATOM 540 C C . GLN A 1 69 ? 11.721 -44.652 -30.763 1.00 28.98 69 GLN A C 1
ATOM 542 O O . GLN A 1 69 ? 12.251 -43.618 -30.369 1.00 28.98 69 GLN A O 1
ATOM 547 N N . THR A 1 70 ? 12.012 -45.213 -31.928 1.00 25.72 70 THR A N 1
ATOM 548 C CA . THR A 1 70 ? 12.877 -44.674 -32.964 1.00 25.72 70 THR A CA 1
ATOM 549 C C . THR A 1 70 ? 12.381 -43.314 -33.442 1.00 25.72 70 THR A C 1
ATOM 551 O O . THR A 1 70 ? 11.384 -43.216 -34.160 1.00 25.72 70 THR A O 1
ATOM 554 N N . TRP A 1 71 ? 13.148 -42.280 -33.105 1.00 30.28 71 TRP A N 1
ATOM 555 C CA . TRP A 1 71 ? 13.147 -40.957 -33.722 1.00 30.28 71 TRP A CA 1
ATOM 556 C C . TRP A 1 71 ? 13.640 -41.087 -35.176 1.00 30.28 71 TRP A C 1
ATOM 558 O O . TRP A 1 71 ? 14.793 -40.837 -35.509 1.00 30.28 71 TRP A O 1
ATOM 568 N N . THR A 1 72 ? 12.771 -41.587 -36.052 1.00 28.06 72 THR A N 1
ATOM 569 C CA . THR A 1 72 ? 13.011 -41.673 -37.500 1.00 28.06 72 THR A CA 1
ATOM 570 C C . THR A 1 72 ? 11.945 -40.868 -38.223 1.00 28.06 72 THR A C 1
ATOM 572 O O . THR A 1 72 ? 11.031 -41.374 -38.859 1.00 28.06 72 THR A O 1
ATOM 575 N N . GLY A 1 73 ? 12.081 -39.559 -38.081 1.00 26.47 73 GLY A N 1
ATOM 576 C CA . GLY A 1 73 ? 11.437 -38.550 -38.899 1.00 26.47 73 GLY A CA 1
ATOM 577 C C . GLY A 1 73 ? 12.348 -37.341 -38.828 1.00 26.47 73 GLY A C 1
ATOM 578 O O . GLY A 1 73 ? 12.593 -36.832 -37.742 1.00 26.47 73 GLY A O 1
ATOM 579 N N . THR A 1 74 ? 12.933 -36.955 -39.956 1.00 30.94 74 THR A N 1
ATOM 580 C CA . THR A 1 74 ? 13.769 -35.761 -40.114 1.00 30.94 74 THR A CA 1
ATOM 581 C C . THR A 1 74 ? 13.134 -34.560 -39.415 1.00 30.94 74 THR A C 1
ATOM 583 O O . THR A 1 74 ? 12.196 -33.961 -39.939 1.00 30.94 74 THR A O 1
ATOM 586 N N . SER A 1 75 ? 13.629 -34.230 -38.224 1.00 33.34 75 SER A N 1
ATOM 587 C CA . SER A 1 75 ? 13.263 -33.004 -37.529 1.00 33.34 75 SER A CA 1
ATOM 588 C C . SER A 1 75 ? 13.899 -31.827 -38.265 1.00 33.34 75 SER A C 1
ATOM 590 O O . SER A 1 75 ? 15.080 -31.920 -38.621 1.00 33.34 75 SER A O 1
ATOM 592 N N . PRO A 1 76 ? 13.168 -30.737 -38.554 1.00 39.12 76 PRO A N 1
ATOM 593 C CA . PRO A 1 76 ? 13.808 -29.533 -39.040 1.00 39.12 76 PRO A CA 1
ATOM 594 C C . PRO A 1 76 ? 14.687 -29.010 -37.904 1.00 39.12 76 PRO A C 1
ATOM 596 O O . PRO A 1 76 ? 14.201 -28.579 -36.864 1.00 39.12 76 PRO A O 1
ATOM 599 N N . THR A 1 77 ? 15.996 -29.097 -38.104 1.00 39.91 77 THR A N 1
ATOM 600 C CA . THR A 1 77 ? 17.037 -28.489 -37.278 1.00 39.91 77 THR A CA 1
ATOM 601 C C . THR A 1 77 ? 16.660 -27.043 -36.938 1.00 39.91 77 THR A C 1
ATOM 603 O O . THR A 1 77 ? 16.716 -26.172 -37.808 1.00 39.91 77 THR A O 1
ATOM 606 N N . HIS A 1 78 ? 16.255 -26.776 -35.697 1.00 46.81 78 HIS A N 1
ATOM 607 C CA . HIS A 1 78 ? 16.028 -25.419 -35.208 1.00 46.81 78 HIS A CA 1
ATOM 608 C C . HIS A 1 78 ? 17.376 -24.772 -34.888 1.00 46.81 78 HIS A C 1
ATOM 610 O O . HIS A 1 78 ? 17.716 -24.611 -33.727 1.00 46.81 78 HIS A O 1
ATOM 616 N N . SER A 1 79 ? 18.150 -24.368 -35.900 1.00 49.94 79 SER A N 1
ATOM 617 C CA . SER A 1 79 ? 19.191 -23.380 -35.619 1.00 49.94 79 SER A CA 1
ATOM 618 C C . SER A 1 79 ? 18.471 -22.074 -35.264 1.00 49.94 79 SER A C 1
ATOM 620 O O . SER A 1 79 ? 17.709 -21.540 -36.074 1.00 49.94 79 SER A O 1
ATOM 622 N N . TYR A 1 80 ? 18.674 -21.531 -34.062 1.00 57.41 80 TYR A N 1
ATOM 623 C CA . TYR A 1 80 ? 18.171 -20.196 -33.669 1.00 57.41 80 TYR A CA 1
ATOM 624 C C . TYR A 1 80 ? 18.651 -19.084 -34.620 1.00 57.41 80 TYR A C 1
ATOM 626 O O . TYR A 1 80 ? 18.137 -17.972 -34.598 1.00 57.41 80 TYR A O 1
ATOM 634 N N . GLN A 1 81 ? 19.617 -19.381 -35.494 1.00 54.75 81 GLN A N 1
ATOM 635 C CA . GLN A 1 81 ? 20.055 -18.521 -36.591 1.00 54.75 81 GLN A CA 1
ATOM 636 C C . GLN A 1 81 ? 18.998 -18.361 -37.699 1.00 54.75 81 GLN A C 1
ATOM 638 O O . GLN A 1 81 ? 19.018 -17.366 -38.418 1.00 54.75 81 GLN A O 1
ATOM 643 N N . SER A 1 82 ? 18.079 -19.321 -37.855 1.00 59.06 82 SER A N 1
ATOM 644 C CA . SER A 1 82 ? 17.038 -19.291 -38.895 1.00 59.06 82 SER A CA 1
ATOM 645 C C . SER A 1 82 ? 15.845 -18.393 -38.550 1.00 59.06 82 SER A C 1
ATOM 647 O O . SER A 1 82 ? 15.097 -18.004 -39.447 1.00 59.06 82 SER A O 1
ATOM 649 N N . ASN A 1 83 ? 15.670 -18.048 -37.269 1.00 68.12 83 ASN A N 1
ATOM 650 C CA . ASN A 1 83 ? 14.579 -17.213 -36.789 1.00 68.12 83 ASN A CA 1
ATOM 651 C C . ASN A 1 83 ? 15.077 -16.208 -35.738 1.00 68.12 83 ASN A C 1
ATOM 653 O O . ASN A 1 83 ? 15.477 -16.628 -34.648 1.00 68.12 83 ASN A O 1
ATOM 657 N N . PRO A 1 84 ? 15.000 -14.891 -36.007 1.00 67.06 84 PRO A N 1
ATOM 658 C CA . PRO A 1 84 ? 15.493 -13.879 -35.083 1.00 67.06 84 PRO A CA 1
ATOM 659 C C . PRO A 1 84 ? 14.760 -13.864 -33.729 1.00 67.06 84 PRO A C 1
ATOM 661 O O . PRO A 1 84 ? 15.281 -13.319 -32.756 1.00 67.06 84 PRO A O 1
ATOM 664 N N . ASP A 1 85 ? 13.593 -14.496 -33.646 1.00 71.19 85 ASP A N 1
ATOM 665 C CA . ASP A 1 85 ? 12.776 -14.608 -32.442 1.00 71.19 85 ASP A CA 1
ATOM 666 C C . ASP A 1 85 ? 12.545 -16.067 -32.049 1.00 71.19 85 ASP A C 1
ATOM 668 O O . ASP A 1 85 ? 11.514 -16.400 -31.473 1.00 71.19 85 ASP A O 1
ATOM 672 N N . TRP A 1 86 ? 13.504 -16.956 -32.342 1.00 74.19 86 TRP A N 1
ATOM 673 C CA . TRP A 1 86 ? 13.364 -18.396 -32.109 1.00 74.19 86 TRP A CA 1
ATOM 674 C C . TRP A 1 86 ? 12.818 -18.746 -30.719 1.00 74.19 86 TRP A C 1
ATOM 676 O O . TRP A 1 86 ? 11.985 -19.634 -30.639 1.00 74.19 86 TRP A O 1
ATOM 686 N N . PHE A 1 87 ? 13.234 -18.056 -29.647 1.00 75.25 87 PHE A N 1
ATOM 687 C CA . PHE A 1 87 ? 12.792 -18.357 -28.283 1.00 75.25 87 PHE A CA 1
ATOM 688 C C . PHE A 1 87 ? 11.334 -17.937 -28.060 1.00 75.25 87 PHE A C 1
ATOM 690 O O . PHE A 1 87 ? 10.531 -18.712 -27.545 1.00 75.25 87 PHE A O 1
ATOM 697 N N . ALA A 1 88 ? 10.955 -16.750 -28.544 1.00 75.44 88 ALA A N 1
ATOM 698 C CA . ALA A 1 88 ? 9.568 -16.296 -28.538 1.00 75.44 88 ALA A CA 1
ATOM 699 C C . ALA A 1 88 ? 8.679 -17.193 -29.418 1.00 75.44 88 ALA A C 1
ATOM 701 O O . ALA A 1 88 ? 7.568 -17.547 -29.035 1.00 75.44 88 ALA A O 1
ATOM 702 N N . ASP A 1 89 ? 9.158 -17.610 -30.588 1.00 73.12 89 ASP A N 1
ATOM 703 C CA . ASP A 1 89 ? 8.441 -18.513 -31.492 1.00 73.12 89 ASP A CA 1
ATOM 704 C C . ASP A 1 89 ? 8.382 -19.951 -30.991 1.00 73.12 89 ASP A C 1
ATOM 706 O O . ASP A 1 89 ? 7.407 -20.655 -31.258 1.00 73.12 89 ASP A O 1
ATOM 710 N N . TRP A 1 90 ? 9.385 -20.377 -30.236 1.00 72.31 90 TRP A N 1
ATOM 711 C CA . TRP A 1 90 ? 9.405 -21.657 -29.552 1.00 72.31 90 TRP A CA 1
ATOM 712 C C . TRP A 1 90 ? 8.338 -21.691 -28.446 1.00 72.31 90 TRP A C 1
ATOM 714 O O . TRP A 1 90 ? 7.517 -22.609 -28.450 1.00 72.31 90 TRP A O 1
ATOM 724 N N . ILE A 1 91 ? 8.235 -20.641 -27.615 1.00 73.62 91 ILE A N 1
ATOM 725 C CA . ILE A 1 91 ? 7.138 -20.479 -26.636 1.00 73.62 91 ILE A CA 1
ATOM 726 C C . ILE A 1 91 ? 5.773 -20.423 -27.348 1.00 73.62 91 ILE A C 1
ATOM 728 O O . ILE A 1 91 ? 4.799 -21.026 -26.893 1.00 73.62 91 ILE A O 1
ATOM 732 N N . ARG A 1 92 ? 5.680 -19.715 -28.484 1.00 73.38 92 ARG A N 1
ATOM 733 C CA . ARG A 1 92 ? 4.402 -19.472 -29.170 1.00 73.38 92 ARG A CA 1
ATOM 734 C C . ARG A 1 92 ? 3.901 -20.643 -30.016 1.00 73.38 92 ARG A C 1
ATOM 736 O O . ARG A 1 92 ? 2.727 -20.977 -29.905 1.00 73.38 92 ARG A O 1
ATOM 743 N N . TRP A 1 93 ? 4.705 -21.251 -30.889 1.00 64.62 93 TRP A N 1
ATOM 744 C CA . TRP A 1 93 ? 4.158 -21.949 -32.067 1.00 64.62 93 TRP A CA 1
ATOM 745 C C . TRP A 1 93 ? 4.629 -23.389 -32.314 1.00 64.62 93 TRP A C 1
ATOM 747 O O . TRP A 1 93 ? 3.897 -24.111 -32.992 1.00 64.62 93 TRP A O 1
ATOM 757 N N . ARG A 1 94 ? 5.816 -23.829 -31.860 1.00 54.78 94 ARG A N 1
ATOM 758 C CA . ARG A 1 94 ? 6.484 -24.999 -32.490 1.00 54.78 94 ARG A CA 1
ATOM 759 C C . ARG A 1 94 ? 7.091 -26.097 -31.598 1.00 54.78 94 ARG A C 1
ATOM 761 O O . ARG A 1 94 ? 7.943 -26.832 -32.078 1.00 54.78 94 ARG A O 1
ATOM 768 N N . GLY A 1 95 ? 6.583 -26.326 -30.390 1.00 53.44 95 GLY A N 1
ATOM 769 C CA . GLY A 1 95 ? 6.852 -27.586 -29.672 1.00 53.44 95 GLY A CA 1
ATOM 770 C C . GLY A 1 95 ? 7.451 -27.369 -28.294 1.00 53.44 95 GLY A C 1
ATOM 771 O O . GLY A 1 95 ? 8.660 -27.233 -28.135 1.00 53.44 95 GLY A O 1
ATOM 772 N N . ILE A 1 96 ? 6.561 -27.345 -27.309 1.00 61.56 96 ILE A N 1
ATOM 773 C CA . ILE A 1 96 ? 6.878 -27.172 -25.897 1.00 61.56 96 ILE A CA 1
ATOM 774 C C . ILE A 1 96 ? 7.659 -28.399 -25.420 1.00 61.56 96 ILE A C 1
ATOM 776 O O . ILE A 1 96 ? 7.054 -29.459 -25.280 1.00 61.56 96 ILE A O 1
ATOM 780 N N . ASP A 1 97 ? 8.962 -28.238 -25.162 1.00 49.41 97 ASP A N 1
ATOM 781 C CA . ASP A 1 97 ? 9.543 -28.705 -23.899 1.00 49.41 97 ASP A CA 1
ATOM 782 C C . ASP A 1 97 ? 10.933 -28.098 -23.539 1.00 49.41 97 ASP A C 1
ATOM 784 O O . ASP A 1 97 ? 11.896 -28.378 -24.254 1.00 49.41 97 ASP A O 1
ATOM 788 N N . PRO A 1 98 ? 11.100 -27.305 -22.450 1.00 44.28 98 PRO A N 1
ATOM 789 C CA . PRO A 1 98 ? 12.414 -27.001 -21.868 1.00 44.28 98 PRO A CA 1
ATOM 790 C C . PRO A 1 98 ? 12.761 -27.889 -20.643 1.00 44.28 98 PRO A C 1
ATOM 792 O O . PRO A 1 98 ? 13.805 -27.677 -20.032 1.00 44.28 98 PRO A O 1
ATOM 795 N N . GLY A 1 99 ? 11.882 -28.825 -20.244 1.00 45.03 99 GLY A N 1
ATOM 796 C CA . GLY A 1 99 ? 11.925 -29.621 -18.996 1.00 45.03 99 GLY A CA 1
ATOM 797 C C . GLY A 1 99 ? 10.550 -29.995 -18.372 1.00 45.03 99 GLY A C 1
ATOM 798 O O . GLY A 1 99 ? 10.476 -30.525 -17.268 1.00 45.03 99 GLY A O 1
ATOM 799 N N . TYR A 1 100 ? 9.453 -29.701 -19.059 1.00 44.09 100 TYR A N 1
ATOM 800 C CA . TYR A 1 100 ? 8.048 -30.060 -18.856 1.00 44.09 100 TYR A CA 1
ATOM 801 C C . TYR A 1 100 ? 7.608 -31.482 -19.261 1.00 44.09 100 TYR A C 1
ATOM 803 O O . TYR A 1 100 ? 6.516 -31.867 -18.848 1.00 44.09 100 TYR A O 1
ATOM 811 N N . ALA A 1 101 ? 8.364 -32.293 -20.017 1.00 39.06 101 ALA A N 1
ATOM 812 C CA . ALA A 1 101 ? 7.902 -33.658 -20.338 1.00 39.06 101 ALA A CA 1
ATOM 813 C C . ALA A 1 101 ? 7.781 -34.567 -19.096 1.00 39.06 101 ALA A C 1
ATOM 815 O O . ALA A 1 101 ? 6.967 -35.489 -19.109 1.00 39.06 101 ALA A O 1
ATOM 816 N N . ASP A 1 102 ? 8.511 -34.266 -18.012 1.00 42.03 102 ASP A N 1
ATOM 817 C CA . ASP A 1 102 ? 8.442 -35.008 -16.741 1.00 42.03 102 ASP A CA 1
ATOM 818 C C . ASP A 1 102 ? 7.707 -34.266 -15.612 1.00 42.03 102 ASP A C 1
ATOM 820 O O . ASP A 1 102 ? 7.356 -34.873 -14.598 1.00 42.03 102 ASP A O 1
ATOM 824 N N . THR A 1 103 ? 7.396 -32.976 -15.772 1.00 43.78 103 THR A N 1
ATOM 825 C CA . THR A 1 103 ? 6.454 -32.294 -14.878 1.00 43.78 103 THR A CA 1
ATOM 826 C C . THR A 1 103 ? 5.108 -32.240 -15.571 1.00 43.78 103 THR A C 1
ATOM 828 O O . THR A 1 103 ? 4.785 -31.301 -16.293 1.00 43.78 103 THR A O 1
ATOM 831 N N . ALA A 1 104 ? 4.291 -33.274 -15.353 1.00 42.34 104 ALA A N 1
ATOM 832 C CA . ALA A 1 104 ? 2.867 -33.172 -15.630 1.00 42.34 104 ALA A CA 1
ATOM 833 C C . ALA A 1 104 ? 2.397 -31.794 -15.140 1.00 42.34 104 ALA A C 1
ATOM 835 O O . ALA A 1 104 ? 2.577 -31.473 -13.966 1.00 42.34 104 ALA A O 1
ATOM 836 N N . ALA A 1 105 ? 1.791 -30.996 -16.020 1.00 43.69 105 ALA A N 1
ATOM 837 C CA . ALA A 1 105 ? 1.174 -29.701 -15.722 1.00 43.69 105 ALA A CA 1
ATOM 838 C C . ALA A 1 105 ? 0.022 -29.790 -14.683 1.00 43.69 105 ALA A C 1
ATOM 840 O O . ALA A 1 105 ? -0.796 -28.884 -14.552 1.00 43.69 105 ALA A O 1
ATOM 841 N N . ASN A 1 106 ? -0.034 -30.881 -13.914 1.00 44.72 106 ASN A N 1
ATOM 842 C CA . ASN A 1 106 ? -0.783 -31.033 -12.688 1.00 44.72 106 ASN A CA 1
ATOM 843 C C . ASN A 1 106 ? -0.057 -30.319 -11.539 1.00 44.72 106 ASN A C 1
ATOM 845 O O . ASN A 1 106 ? 0.857 -30.848 -10.908 1.00 44.72 106 ASN A O 1
ATOM 849 N N . THR A 1 107 ? -0.579 -29.138 -11.211 1.00 55.50 107 THR A N 1
ATOM 850 C CA . THR A 1 107 ? -0.607 -28.581 -9.849 1.00 55.50 107 THR A CA 1
ATOM 851 C C . THR A 1 107 ? 0.757 -28.366 -9.189 1.00 55.50 107 THR A C 1
ATOM 853 O O . THR A 1 107 ? 1.050 -28.963 -8.152 1.00 55.50 107 THR A O 1
ATOM 856 N N . GLN A 1 108 ? 1.588 -27.465 -9.727 1.00 65.69 108 GLN A N 1
ATOM 857 C CA . GLN A 1 108 ? 2.648 -26.878 -8.905 1.00 65.69 108 GLN A CA 1
ATOM 858 C C . GLN A 1 108 ? 1.980 -26.041 -7.814 1.00 65.69 108 GLN A C 1
ATOM 860 O O . GLN A 1 108 ? 1.479 -24.947 -8.068 1.00 65.69 108 GLN A O 1
ATOM 865 N N . LYS A 1 109 ? 1.906 -26.614 -6.614 1.00 82.38 109 LYS A N 1
ATOM 866 C CA . LYS A 1 109 ? 1.328 -25.940 -5.462 1.00 82.38 109 LYS A CA 1
ATOM 867 C C . LYS A 1 109 ? 2.340 -24.976 -4.858 1.00 82.38 109 LYS A C 1
ATOM 869 O O . LYS A 1 109 ? 3.510 -25.325 -4.718 1.00 82.38 109 LYS A O 1
ATOM 874 N N . ILE A 1 110 ? 1.874 -23.791 -4.495 1.00 88.94 110 ILE A N 1
ATOM 875 C CA . ILE A 1 110 ? 2.680 -22.691 -3.960 1.00 88.94 110 ILE A CA 1
ATOM 876 C C . ILE A 1 110 ? 2.327 -22.505 -2.479 1.00 88.94 110 ILE A C 1
ATOM 878 O O . ILE A 1 110 ? 1.179 -22.692 -2.087 1.00 88.94 110 ILE A O 1
ATOM 882 N N . ASP A 1 111 ? 3.285 -22.182 -1.620 1.00 93.44 111 ASP A N 1
ATOM 883 C CA . ASP A 1 111 ? 2.958 -21.840 -0.232 1.00 93.44 111 ASP A CA 1
ATOM 884 C C . ASP A 1 111 ? 2.545 -20.366 -0.100 1.00 93.44 111 ASP A C 1
ATOM 886 O O . ASP A 1 111 ? 3.002 -19.503 -0.852 1.00 93.44 111 ASP A O 1
ATOM 890 N N . ILE A 1 112 ? 1.679 -20.078 0.870 1.00 94.81 112 ILE A N 1
ATOM 891 C CA . ILE A 1 112 ? 1.265 -18.716 1.221 1.00 94.81 112 ILE A CA 1
ATOM 892 C C . ILE A 1 112 ? 1.818 -18.395 2.605 1.00 94.81 112 ILE A C 1
ATOM 894 O O . ILE A 1 112 ? 1.724 -19.220 3.511 1.00 94.81 112 ILE A O 1
ATOM 898 N N . VAL A 1 113 ? 2.394 -17.210 2.774 1.00 95.81 113 VAL A N 1
ATOM 899 C CA . VAL A 1 113 ? 2.982 -16.739 4.028 1.00 95.81 113 VAL A CA 1
ATOM 900 C C . VAL A 1 113 ? 2.296 -15.444 4.442 1.00 95.81 113 VAL A C 1
ATOM 902 O O . VAL A 1 113 ? 2.295 -14.471 3.690 1.00 95.81 113 VAL A O 1
ATOM 905 N N . TYR A 1 114 ? 1.747 -15.446 5.652 1.00 95.12 114 TYR A N 1
ATOM 906 C CA . TYR A 1 114 ? 1.143 -14.298 6.310 1.00 95.12 114 TYR A CA 1
ATOM 907 C C . TYR A 1 114 ? 2.049 -13.753 7.406 1.00 95.12 114 TYR A C 1
ATOM 909 O O . TYR A 1 114 ? 2.651 -14.523 8.157 1.00 95.12 114 TYR A O 1
ATOM 917 N N . THR A 1 115 ? 2.075 -12.434 7.550 1.00 92.38 115 THR A N 1
ATOM 918 C CA . THR A 1 115 ? 2.505 -11.757 8.779 1.00 92.38 115 THR A CA 1
ATOM 919 C C . THR A 1 115 ? 1.271 -11.275 9.523 1.00 92.38 115 THR A C 1
ATOM 921 O O . THR A 1 115 ? 0.436 -10.608 8.922 1.00 92.38 115 THR A O 1
ATOM 924 N N . TRP A 1 116 ? 1.140 -11.624 10.803 1.00 91.75 116 TRP A N 1
ATOM 925 C CA . TRP A 1 116 ? -0.010 -11.232 11.619 1.00 91.75 116 TRP A CA 1
ATOM 926 C C . TRP A 1 116 ? 0.385 -11.039 13.082 1.00 91.75 116 TRP A C 1
ATOM 928 O O . TRP A 1 116 ? 1.301 -11.689 13.595 1.00 91.75 116 TRP A O 1
ATOM 938 N N . VAL A 1 117 ? -0.333 -10.149 13.761 1.00 89.31 117 VAL A N 1
ATOM 939 C CA . VAL A 1 117 ? -0.150 -9.857 15.178 1.00 89.31 117 VAL A CA 1
ATOM 940 C C . VAL A 1 117 ? -1.493 -9.518 15.815 1.00 89.31 117 VAL A C 1
ATOM 942 O O . VAL A 1 117 ? -2.284 -8.783 15.239 1.00 89.31 117 VAL A O 1
ATOM 945 N N . ASN A 1 118 ? -1.737 -10.005 17.031 1.00 89.06 118 ASN A N 1
ATOM 946 C CA . ASN A 1 118 ? -2.891 -9.577 17.821 1.00 89.06 118 ASN A CA 1
ATOM 947 C C . ASN A 1 118 ? -2.451 -8.546 18.863 1.00 89.06 118 ASN A C 1
ATOM 949 O O . ASN A 1 118 ? -1.943 -8.914 19.927 1.00 89.06 118 ASN A O 1
ATOM 953 N N . GLY A 1 119 ? -2.660 -7.257 18.586 1.00 85.19 119 GLY A N 1
ATOM 954 C CA . GLY A 1 119 ? -2.313 -6.182 19.521 1.00 85.19 119 GLY A CA 1
ATOM 955 C C . GLY A 1 119 ? -3.189 -6.088 20.767 1.00 85.19 119 GLY A C 1
ATOM 956 O O . GLY A 1 119 ? -2.826 -5.355 21.686 1.00 85.19 119 GLY A O 1
ATOM 957 N N . SER A 1 120 ? -4.310 -6.814 20.840 1.00 85.56 120 SER A N 1
ATOM 958 C CA . SER A 1 120 ? -5.163 -6.871 22.038 1.00 85.56 120 SER A CA 1
ATOM 959 C C . SER A 1 120 ? -4.661 -7.873 23.086 1.00 85.56 120 SER A C 1
ATOM 961 O O . SER A 1 120 ? -5.195 -7.913 24.194 1.00 85.56 120 SER A O 1
ATOM 963 N N . ASP A 1 121 ? -3.651 -8.683 22.757 1.00 87.56 121 ASP A N 1
ATOM 964 C CA . ASP A 1 121 ? -3.044 -9.655 23.667 1.00 87.56 121 ASP A CA 1
ATOM 965 C C . ASP A 1 121 ? -2.243 -8.949 24.786 1.00 87.56 121 ASP A C 1
ATOM 967 O O . ASP A 1 121 ? -1.243 -8.279 24.494 1.00 87.56 121 ASP A O 1
ATOM 971 N N . PRO A 1 122 ? -2.624 -9.102 26.071 1.00 88.00 122 PRO A N 1
ATOM 972 C CA . PRO A 1 122 ? -1.958 -8.422 27.184 1.00 88.00 122 PRO A CA 1
ATOM 973 C C . PRO A 1 122 ? -0.470 -8.758 27.322 1.00 88.00 122 PRO A C 1
ATOM 975 O O . PRO A 1 122 ? 0.323 -7.925 27.772 1.00 88.00 122 PRO A O 1
ATOM 978 N N . ALA A 1 123 ? -0.074 -9.978 26.955 1.00 88.88 123 ALA A N 1
ATOM 979 C CA . ALA A 1 123 ? 1.311 -10.405 27.081 1.00 88.88 123 ALA A CA 1
ATOM 980 C C . ALA A 1 123 ? 2.182 -9.795 25.968 1.00 88.88 123 ALA A C 1
ATOM 982 O O . ALA A 1 123 ? 3.288 -9.327 26.247 1.00 88.88 123 ALA A O 1
ATOM 983 N N . LEU A 1 124 ? 1.649 -9.653 24.747 1.00 88.88 124 LEU A N 1
ATOM 984 C CA . LEU A 1 124 ? 2.307 -8.883 23.688 1.00 88.88 124 LEU A CA 1
ATOM 985 C C . LEU A 1 124 ? 2.409 -7.395 24.058 1.00 88.88 124 LEU A C 1
ATOM 987 O O . LEU A 1 124 ? 3.451 -6.782 23.835 1.00 88.88 124 LEU A O 1
ATOM 991 N N . GLN A 1 125 ? 1.350 -6.812 24.633 1.00 88.06 125 GLN A N 1
ATOM 992 C CA . GLN A 1 125 ? 1.350 -5.411 25.070 1.00 88.06 125 GLN A CA 1
ATOM 993 C C . GLN A 1 125 ? 2.445 -5.148 26.106 1.00 88.06 125 GLN A C 1
ATOM 995 O O . GLN A 1 125 ? 3.233 -4.219 25.934 1.00 88.06 125 GLN A O 1
ATOM 1000 N N . SER A 1 126 ? 2.544 -6.011 27.120 1.00 88.44 126 SER A N 1
ATOM 1001 C CA . SER A 1 126 ? 3.561 -5.917 28.176 1.00 88.44 126 SER A CA 1
ATOM 1002 C C . SER A 1 126 ? 4.981 -6.018 27.612 1.00 88.44 126 SER A C 1
ATOM 1004 O O . SER A 1 126 ? 5.834 -5.188 27.928 1.00 88.44 126 SER A O 1
ATOM 1006 N N . LEU A 1 127 ? 5.216 -6.994 26.726 1.00 89.12 127 LEU A N 1
ATOM 1007 C CA . LEU A 1 127 ? 6.500 -7.189 26.054 1.00 89.12 127 LEU A CA 1
ATOM 1008 C C . LEU A 1 127 ? 6.870 -5.969 25.199 1.00 89.12 127 LEU A C 1
ATOM 1010 O O . LEU A 1 127 ? 7.989 -5.466 25.252 1.00 89.12 127 LEU A O 1
ATOM 1014 N N . ARG A 1 128 ? 5.914 -5.450 24.425 1.00 89.12 128 ARG A N 1
ATOM 1015 C CA . ARG A 1 128 ? 6.110 -4.268 23.584 1.00 89.12 128 ARG A CA 1
ATOM 1016 C C . ARG A 1 128 ? 6.466 -3.041 24.418 1.00 89.12 128 ARG A C 1
ATOM 1018 O O . ARG A 1 128 ? 7.422 -2.352 24.077 1.00 89.12 128 ARG A O 1
ATOM 1025 N N . GLU A 1 129 ? 5.737 -2.780 25.500 1.00 86.88 129 GLU A N 1
ATOM 1026 C CA . GLU A 1 129 ? 5.997 -1.645 26.393 1.00 86.88 129 GLU A CA 1
ATOM 1027 C C . GLU A 1 129 ? 7.388 -1.707 27.032 1.00 86.88 129 GLU A C 1
ATOM 1029 O O . GLU A 1 129 ? 8.057 -0.681 27.159 1.00 86.88 129 GLU A O 1
ATOM 1034 N N . GLU A 1 130 ? 7.849 -2.898 27.422 1.00 88.88 130 GLU A N 1
ATOM 1035 C CA . GLU A 1 130 ? 9.199 -3.100 27.953 1.00 88.88 130 GLU A CA 1
ATOM 1036 C C . GLU A 1 130 ? 10.266 -2.628 26.958 1.00 88.88 130 GLU A C 1
ATOM 1038 O O . GLU A 1 130 ? 11.102 -1.785 27.296 1.00 88.88 130 GLU A O 1
ATOM 1043 N N . TYR A 1 131 ? 10.193 -3.094 25.708 1.00 88.25 131 TYR A N 1
ATOM 1044 C CA . TYR A 1 131 ? 11.158 -2.709 24.679 1.00 88.25 131 TYR A CA 1
ATOM 1045 C C . TYR A 1 131 ? 10.986 -1.259 24.211 1.00 88.25 131 TYR A C 1
ATOM 1047 O O . TYR A 1 131 ? 11.989 -0.598 23.934 1.00 88.25 131 TYR A O 1
ATOM 1055 N N . GLN A 1 132 ? 9.759 -0.727 24.189 1.00 87.25 132 GLN A N 1
ATOM 1056 C CA . GLN A 1 132 ? 9.499 0.684 23.879 1.00 87.25 132 GLN A CA 1
ATOM 1057 C C . GLN A 1 132 ? 10.213 1.622 24.860 1.00 87.25 132 GLN A C 1
ATOM 1059 O O . GLN A 1 132 ? 10.848 2.574 24.414 1.00 87.25 132 GLN A O 1
ATOM 1064 N N . ARG A 1 133 ? 10.196 1.328 26.171 1.00 83.44 133 ARG A N 1
ATOM 1065 C CA . ARG A 1 133 ? 10.894 2.144 27.191 1.00 83.44 133 ARG A CA 1
ATOM 1066 C C . ARG A 1 133 ? 12.408 2.197 26.985 1.00 83.44 133 ARG A C 1
ATOM 1068 O O . ARG A 1 133 ? 13.044 3.177 27.360 1.00 83.44 133 ARG A O 1
ATOM 1075 N N . THR A 1 134 ? 12.988 1.139 26.424 1.00 84.06 134 THR A N 1
ATOM 1076 C CA . THR A 1 134 ? 14.440 1.037 26.201 1.00 84.06 134 THR A CA 1
ATOM 1077 C C . THR A 1 134 ? 14.896 1.546 24.837 1.00 84.06 134 THR A C 1
ATOM 1079 O O . THR A 1 134 ? 16.092 1.760 24.640 1.00 84.06 134 THR A O 1
ATOM 1082 N N . SER A 1 135 ? 13.975 1.723 23.885 1.00 83.75 135 SER A N 1
ATOM 1083 C CA . SER A 1 135 ? 14.337 2.054 22.510 1.00 83.75 135 SER A CA 1
ATOM 1084 C C . SER A 1 135 ? 14.679 3.545 22.361 1.00 83.75 135 SER A C 1
ATOM 1086 O O . SER A 1 135 ? 13.927 4.416 22.813 1.00 83.75 135 SER A O 1
ATOM 1088 N N . PRO A 1 136 ? 15.792 3.873 21.675 1.00 79.75 136 PRO A N 1
ATOM 1089 C CA . PRO A 1 136 ? 16.205 5.254 21.445 1.00 79.75 136 PRO A CA 1
ATOM 1090 C C . PRO A 1 136 ? 15.223 6.024 20.557 1.00 79.75 136 PRO A C 1
ATOM 1092 O O . PRO A 1 136 ? 15.236 7.250 20.585 1.00 79.75 136 PRO A O 1
ATOM 1095 N N . LEU A 1 137 ? 14.366 5.334 19.792 1.00 81.56 137 LEU A N 1
ATOM 1096 C CA . LEU A 1 137 ? 13.329 5.953 18.964 1.00 81.56 137 LEU A CA 1
ATOM 1097 C C . LEU A 1 137 ? 12.308 6.718 19.817 1.00 81.56 137 LEU A C 1
ATOM 1099 O O . LEU A 1 137 ? 11.895 7.817 19.454 1.00 81.56 137 LEU A O 1
ATOM 1103 N N . PHE A 1 138 ? 11.922 6.145 20.959 1.00 79.62 138 PHE A N 1
ATOM 1104 C CA . PHE A 1 138 ? 10.907 6.708 21.854 1.00 79.62 138 PHE A CA 1
ATOM 1105 C C . PHE A 1 138 ? 11.496 7.660 22.904 1.00 79.62 138 PHE A C 1
ATOM 1107 O O . PHE A 1 138 ? 10.751 8.401 23.536 1.00 79.62 138 PHE A O 1
ATOM 1114 N N . ALA A 1 139 ? 12.822 7.671 23.070 1.00 70.88 139 ALA A N 1
ATOM 1115 C CA . ALA A 1 139 ? 13.533 8.538 24.010 1.00 70.88 139 ALA A CA 1
ATOM 1116 C C . ALA A 1 139 ? 13.873 9.939 23.450 1.00 70.88 139 ALA A C 1
ATOM 1118 O O . ALA A 1 139 ? 14.483 10.739 24.157 1.00 70.88 139 ALA A O 1
ATOM 1119 N N . GLN A 1 140 ? 13.537 10.242 22.188 1.00 64.94 140 GLN A N 1
ATOM 1120 C CA . GLN A 1 140 ? 13.869 11.527 21.556 1.00 64.94 140 GLN A CA 1
ATOM 1121 C C . GLN A 1 140 ? 12.994 12.682 22.083 1.00 64.94 140 GLN A C 1
ATOM 1123 O O . GLN A 1 140 ? 11.769 12.567 22.167 1.00 64.94 140 GLN A O 1
ATOM 1128 N N . ASP A 1 141 ? 13.621 13.827 22.378 1.00 47.91 141 ASP A N 1
ATOM 1129 C CA . ASP A 1 141 ? 12.930 15.059 22.780 1.00 47.91 141 ASP A CA 1
ATOM 1130 C C . ASP A 1 141 ? 11.928 15.506 21.694 1.00 47.91 141 ASP A C 1
ATOM 1132 O O . ASP A 1 141 ? 12.303 15.750 20.547 1.00 47.91 141 ASP A O 1
ATOM 1136 N N . GLY A 1 142 ? 10.645 15.641 22.056 1.00 53.31 142 GLY A N 1
ATOM 1137 C CA . GLY A 1 142 ? 9.578 16.108 21.153 1.00 53.31 142 GLY A CA 1
ATOM 1138 C C . GLY A 1 142 ? 8.619 15.031 20.627 1.00 53.31 142 GLY A C 1
ATOM 1139 O O . GLY A 1 142 ? 7.701 15.361 19.879 1.00 53.31 142 GLY A O 1
ATOM 1140 N N . VAL A 1 143 ? 8.780 13.771 21.044 1.00 56.38 143 VAL A N 1
ATOM 1141 C CA . VAL A 1 143 ? 7.928 12.634 20.636 1.00 56.38 143 VAL A CA 1
ATOM 1142 C C . VAL A 1 143 ? 6.550 12.599 21.351 1.00 56.38 143 VAL A C 1
ATOM 1144 O O . VAL A 1 143 ? 5.649 11.861 20.950 1.00 56.38 143 VAL A O 1
ATOM 1147 N N . GLY A 1 144 ? 6.319 13.504 22.309 1.00 55.84 144 GLY A N 1
ATOM 1148 C CA . GLY A 1 144 ? 5.048 13.665 23.030 1.00 55.84 144 GLY A CA 1
ATOM 1149 C C . GLY A 1 144 ? 4.882 12.681 24.195 1.00 55.84 144 GLY A C 1
ATOM 1150 O O . GLY A 1 144 ? 5.618 11.707 24.305 1.00 55.84 144 GLY A O 1
ATOM 1151 N N . ASP A 1 145 ? 3.925 12.953 25.087 1.00 59.41 145 ASP A N 1
ATOM 1152 C CA . ASP A 1 145 ? 3.650 12.116 26.269 1.00 59.41 145 ASP A CA 1
ATOM 1153 C C . ASP A 1 145 ? 3.271 10.669 25.879 1.00 59.41 145 ASP A C 1
ATOM 1155 O O . ASP A 1 145 ? 2.810 10.435 24.760 1.00 59.41 145 ASP A O 1
ATOM 1159 N N . GLU A 1 146 ? 3.361 9.703 26.808 1.00 63.59 146 GLU A N 1
ATOM 1160 C CA . GLU A 1 146 ? 3.060 8.268 26.576 1.00 63.59 146 GLU A CA 1
ATOM 1161 C C . GLU A 1 146 ? 1.741 8.015 25.818 1.00 63.59 146 GLU A C 1
ATOM 1163 O O . GLU A 1 146 ? 1.666 7.123 24.973 1.00 63.59 146 GLU A O 1
ATOM 1168 N N . LYS A 1 147 ? 0.704 8.832 26.052 1.00 60.91 147 LYS A N 1
ATOM 1169 C CA . LYS A 1 147 ? -0.576 8.751 25.323 1.00 60.91 147 LYS A CA 1
ATOM 1170 C C . LYS A 1 147 ? -0.443 9.053 23.827 1.00 60.91 147 LYS A C 1
ATOM 1172 O O . LYS A 1 147 ? -1.090 8.401 23.014 1.00 60.91 147 LYS A O 1
ATOM 1177 N N . THR A 1 148 ? 0.403 10.011 23.465 1.00 64.56 148 THR A N 1
ATOM 1178 C CA . THR A 1 148 ? 0.677 10.396 22.071 1.00 64.56 148 THR A CA 1
ATOM 1179 C C . THR A 1 148 ? 1.432 9.283 21.348 1.00 64.56 148 THR A C 1
ATOM 1181 O O . THR A 1 148 ? 1.127 8.963 20.201 1.00 64.56 148 THR A O 1
ATOM 1184 N N . ILE A 1 149 ? 2.370 8.639 22.047 1.00 69.19 149 ILE A N 1
ATOM 1185 C CA . ILE A 1 149 ? 3.126 7.481 21.555 1.00 69.19 149 ILE A CA 1
ATOM 1186 C C . ILE A 1 149 ? 2.198 6.283 21.336 1.00 69.19 149 ILE A C 1
ATOM 1188 O O . ILE A 1 149 ? 2.242 5.637 20.283 1.00 69.19 149 ILE A O 1
ATOM 1192 N N . ALA A 1 150 ? 1.330 6.001 22.310 1.00 67.00 150 ALA A N 1
ATOM 1193 C CA . ALA A 1 150 ? 0.344 4.936 22.216 1.00 67.00 150 ALA A CA 1
ATOM 1194 C C . ALA A 1 150 ? -0.603 5.163 21.028 1.00 67.00 150 ALA A C 1
ATOM 1196 O O . ALA A 1 150 ? -0.757 4.262 20.212 1.00 67.00 150 ALA A O 1
ATOM 1197 N N . ALA A 1 151 ? -1.145 6.373 20.857 1.00 64.94 151 ALA A N 1
ATOM 1198 C CA . ALA A 1 151 ? -2.017 6.709 19.730 1.00 64.94 151 ALA A CA 1
ATOM 1199 C C . ALA A 1 151 ? -1.302 6.619 18.366 1.00 64.94 151 ALA A C 1
ATOM 1201 O O . ALA A 1 151 ? -1.860 6.105 17.398 1.00 64.94 151 ALA A O 1
ATOM 1202 N N . ALA A 1 152 ? -0.043 7.066 18.277 1.00 66.31 152 ALA A N 1
ATOM 1203 C CA . ALA A 1 152 ? 0.729 7.009 17.033 1.00 66.31 152 ALA A CA 1
ATOM 1204 C C . ALA A 1 152 ? 1.086 5.572 16.611 1.00 66.31 152 ALA A C 1
ATOM 1206 O O . ALA A 1 152 ? 1.172 5.280 15.416 1.00 66.31 152 ALA A O 1
ATOM 1207 N N . THR A 1 153 ? 1.293 4.678 17.584 1.00 73.06 153 THR A N 1
ATOM 1208 C CA . THR A 1 153 ? 1.710 3.289 17.344 1.00 73.06 153 THR A CA 1
ATOM 1209 C C . THR A 1 153 ? 0.558 2.286 17.332 1.00 73.06 153 THR A C 1
ATOM 1211 O O . THR A 1 153 ? 0.723 1.226 16.735 1.00 73.06 153 THR A O 1
ATOM 1214 N N . ALA A 1 154 ? -0.595 2.599 17.937 1.00 73.75 154 ALA A N 1
ATOM 1215 C CA . ALA A 1 154 ? -1.741 1.692 18.067 1.00 73.75 154 ALA A CA 1
ATOM 1216 C C . ALA A 1 154 ? -2.245 1.160 16.722 1.00 73.75 154 ALA A C 1
ATOM 1218 O O . ALA A 1 154 ? -2.479 -0.041 16.602 1.00 73.75 154 ALA A O 1
ATOM 1219 N N . LYS A 1 155 ? -2.320 2.025 15.702 1.00 76.94 155 LYS A N 1
ATOM 1220 C CA . LYS A 1 155 ? -2.776 1.657 14.352 1.00 76.94 155 LYS A CA 1
ATOM 1221 C C . LYS A 1 155 ? -2.020 0.470 13.737 1.00 76.94 155 LYS A C 1
ATOM 1223 O O . LYS A 1 155 ? -2.628 -0.307 13.031 1.00 76.94 155 LYS A O 1
ATOM 1228 N N . ARG A 1 156 ? -0.735 0.287 14.073 1.00 77.69 156 ARG A N 1
ATOM 1229 C CA . ARG A 1 156 ? 0.140 -0.752 13.490 1.00 77.69 156 ARG A CA 1
ATOM 1230 C C . ARG A 1 156 ? -0.051 -2.152 14.083 1.00 77.69 156 ARG A C 1
ATOM 1232 O O . ARG A 1 156 ? 0.569 -3.097 13.610 1.00 77.69 156 ARG A O 1
ATOM 1239 N N . PHE A 1 157 ? -0.781 -2.266 15.191 1.00 83.06 157 PHE A N 1
ATOM 1240 C CA . PHE A 1 157 ? -0.964 -3.527 15.920 1.00 83.06 157 PHE A CA 1
ATOM 1241 C C . PHE A 1 157 ? -2.442 -3.884 16.077 1.00 83.06 157 PHE A C 1
ATOM 1243 O O . PHE A 1 157 ? -2.776 -4.799 16.827 1.00 83.06 157 PHE A O 1
ATOM 1250 N N . ARG A 1 158 ? -3.339 -3.120 15.454 1.00 81.19 158 ARG A N 1
ATOM 1251 C CA . ARG A 1 158 ? -4.768 -3.373 15.553 1.00 81.19 158 ARG A CA 1
ATOM 1252 C C . ARG A 1 158 ? -5.111 -4.623 14.742 1.00 81.19 158 ARG A C 1
ATOM 1254 O O . ARG A 1 158 ? -4.543 -4.847 13.688 1.00 81.19 158 ARG A O 1
ATOM 1261 N N . ASP A 1 159 ? -6.020 -5.422 15.283 1.00 83.19 159 ASP A N 1
ATOM 1262 C CA . ASP A 1 159 ? -6.540 -6.646 14.672 1.00 83.19 159 ASP A CA 1
ATOM 1263 C C . ASP A 1 159 ? -8.069 -6.554 14.739 1.00 83.19 159 ASP A C 1
ATOM 1265 O O . ASP A 1 159 ? -8.632 -6.358 15.823 1.00 83.19 159 ASP A O 1
ATOM 1269 N N . MET A 1 160 ? -8.741 -6.614 13.590 1.00 81.12 160 MET A N 1
ATOM 1270 C CA . MET A 1 160 ? -10.205 -6.617 13.455 1.00 81.12 160 MET A CA 1
ATOM 1271 C C . MET A 1 160 ? -10.713 -7.939 12.860 1.00 81.12 160 MET A C 1
ATOM 1273 O O . MET A 1 160 ? -11.760 -7.972 12.205 1.00 81.12 160 MET A O 1
ATOM 1277 N N . ASP A 1 161 ? -9.989 -9.033 13.116 1.00 85.88 161 ASP A N 1
ATOM 1278 C CA . ASP A 1 161 ? -10.231 -10.371 12.573 1.00 85.88 161 ASP A CA 1
ATOM 1279 C C . ASP A 1 161 ? -10.081 -10.454 11.034 1.00 85.88 161 ASP A C 1
ATOM 1281 O O . ASP A 1 161 ? -10.584 -11.401 10.416 1.00 85.88 161 ASP A O 1
ATOM 1285 N N . GLU A 1 162 ? -9.376 -9.515 10.385 1.00 87.19 162 GLU A N 1
ATOM 1286 C CA . GLU A 1 162 ? -9.165 -9.509 8.928 1.00 87.19 162 GLU A CA 1
ATOM 1287 C C . GLU A 1 162 ? -8.541 -10.818 8.444 1.00 87.19 162 GLU A C 1
ATOM 1289 O O . GLU A 1 162 ? -9.029 -11.418 7.478 1.00 87.19 162 GLU A O 1
ATOM 1294 N N . LEU A 1 163 ? -7.545 -11.327 9.183 1.00 91.44 163 LEU A N 1
ATOM 1295 C CA . LEU A 1 163 ? -6.857 -12.579 8.876 1.00 91.44 163 LEU A CA 1
ATOM 1296 C C . LEU A 1 163 ? -7.838 -13.750 8.706 1.00 91.44 163 LEU A C 1
ATOM 1298 O O . LEU A 1 163 ? -7.657 -14.584 7.818 1.00 91.44 163 LEU A O 1
ATOM 1302 N N . GLN A 1 164 ? -8.904 -13.814 9.515 1.00 91.44 164 GLN A N 1
ATOM 1303 C CA . GLN A 1 164 ? -9.904 -14.881 9.413 1.00 91.44 164 GLN A CA 1
ATOM 1304 C C . GLN A 1 164 ? -10.561 -14.892 8.031 1.00 91.44 164 GLN A C 1
ATOM 1306 O O . GLN A 1 164 ? -10.740 -15.947 7.415 1.00 91.44 164 GLN A O 1
ATOM 1311 N N . TYR A 1 165 ? -10.957 -13.716 7.552 1.00 90.75 165 TYR A N 1
ATOM 1312 C CA . TYR A 1 165 ? -11.634 -13.566 6.272 1.00 90.75 165 TYR A CA 1
ATOM 1313 C C . TYR A 1 165 ? -10.648 -13.641 5.102 1.00 90.75 165 TYR A C 1
ATOM 1315 O O . TYR A 1 165 ? -11.004 -14.188 4.059 1.00 90.75 165 TYR A O 1
ATOM 1323 N N . SER A 1 166 ? -9.404 -13.188 5.283 1.00 92.38 166 SER A N 1
ATOM 1324 C CA . SER A 1 166 ? -8.348 -13.306 4.278 1.00 92.38 166 SER A CA 1
ATOM 1325 C C . SER A 1 166 ? -8.004 -14.775 4.020 1.00 92.38 166 SER A C 1
ATOM 1327 O O . SER A 1 166 ? -8.091 -15.234 2.878 1.00 92.38 166 SER A O 1
ATOM 1329 N N . VAL A 1 167 ? -7.773 -15.568 5.072 1.00 92.38 167 VAL A N 1
ATOM 1330 C CA . VAL A 1 167 ? -7.508 -17.013 4.953 1.00 92.38 167 VAL A CA 1
ATOM 1331 C C . VAL A 1 167 ? -8.710 -17.767 4.369 1.00 92.38 167 VAL A C 1
ATOM 1333 O O . VAL A 1 167 ? -8.538 -18.697 3.580 1.00 92.38 167 VAL A O 1
ATOM 1336 N N . ARG A 1 168 ? -9.947 -17.357 4.683 1.00 91.31 168 ARG A N 1
ATOM 1337 C CA . ARG A 1 168 ? -11.145 -17.904 4.017 1.00 91.31 168 ARG A CA 1
ATOM 1338 C C . ARG A 1 168 ? -11.187 -17.560 2.532 1.00 91.31 168 ARG A C 1
ATOM 1340 O O . ARG A 1 168 ? -11.524 -18.424 1.734 1.00 91.31 168 ARG A O 1
ATOM 1347 N N . SER A 1 169 ? -10.796 -16.345 2.147 1.00 91.50 169 SER A N 1
ATOM 1348 C CA . SER A 1 169 ? -10.716 -15.969 0.731 1.00 91.50 169 SER A CA 1
ATOM 1349 C C . SER A 1 169 ? -9.684 -16.815 -0.023 1.00 91.50 169 SER A C 1
ATOM 1351 O O . SER A 1 169 ? -9.946 -17.242 -1.143 1.00 91.50 169 SER A O 1
ATOM 1353 N N . VAL A 1 170 ? -8.560 -17.159 0.618 1.00 91.44 170 VAL A N 1
ATOM 1354 C CA . VAL A 1 170 ? -7.589 -18.126 0.086 1.00 91.44 170 VAL A CA 1
ATOM 1355 C C . VAL A 1 170 ? -8.237 -19.496 -0.112 1.00 91.44 170 VAL A C 1
ATOM 1357 O O . VAL A 1 170 ? -8.084 -20.097 -1.174 1.00 91.44 170 VAL A O 1
ATOM 1360 N N . ALA A 1 171 ? -8.989 -19.984 0.876 1.00 89.62 171 ALA A N 1
ATOM 1361 C CA . ALA A 1 171 ? -9.676 -21.270 0.781 1.00 89.62 171 ALA A CA 1
ATOM 1362 C C . ALA A 1 171 ? -10.752 -21.297 -0.322 1.00 89.62 171 ALA A C 1
ATOM 1364 O O . ALA A 1 171 ? -10.882 -22.313 -0.996 1.00 89.62 171 ALA A O 1
ATOM 1365 N N . ASP A 1 172 ? -11.481 -20.201 -0.537 1.00 89.81 172 ASP A N 1
ATOM 1366 C CA . ASP A 1 172 ? -12.555 -20.124 -1.536 1.00 89.81 172 ASP A CA 1
ATOM 1367 C C . ASP A 1 172 ? -12.026 -19.925 -2.965 1.00 89.81 172 ASP A C 1
ATOM 1369 O O . ASP A 1 172 ? -12.574 -20.478 -3.919 1.00 89.81 172 ASP A O 1
ATOM 1373 N N . TYR A 1 173 ? -10.972 -19.121 -3.130 1.00 89.00 173 TYR A N 1
ATOM 1374 C CA . TYR A 1 173 ? -10.525 -18.652 -4.444 1.00 89.00 173 TYR A CA 1
ATOM 1375 C C . TYR A 1 173 ? -9.182 -19.227 -4.903 1.00 89.00 173 TYR A C 1
ATOM 1377 O O . TYR A 1 173 ? -8.881 -19.157 -6.094 1.00 89.00 173 TYR A O 1
ATOM 1385 N N . ALA A 1 174 ? -8.388 -19.815 -4.008 1.00 87.12 174 ALA A N 1
ATOM 1386 C CA . ALA A 1 174 ? -7.058 -20.346 -4.313 1.00 87.12 174 ALA A CA 1
ATOM 1387 C C . ALA A 1 174 ? -6.849 -21.799 -3.832 1.00 87.12 174 ALA A C 1
ATOM 1389 O O . ALA A 1 174 ? -5.708 -22.261 -3.785 1.00 87.12 174 ALA A O 1
ATOM 1390 N N . SER A 1 175 ? -7.916 -22.544 -3.508 1.00 82.12 175 SER A N 1
ATOM 1391 C CA . SER A 1 175 ? -7.861 -23.917 -2.953 1.00 82.12 175 SER A CA 1
ATOM 1392 C C . SER A 1 175 ? -6.936 -24.876 -3.705 1.00 82.12 175 SER A C 1
ATOM 1394 O O . SER A 1 175 ? -6.240 -25.692 -3.099 1.00 82.12 175 SER A O 1
ATOM 1396 N N . ASP A 1 176 ? -6.924 -24.774 -5.032 1.00 78.31 176 ASP A N 1
ATOM 1397 C CA . ASP A 1 176 ? -6.194 -25.690 -5.910 1.00 78.31 176 ASP A CA 1
ATOM 1398 C C . ASP A 1 176 ? -4.738 -25.252 -6.133 1.00 78.31 176 ASP A C 1
ATOM 1400 O O . ASP A 1 176 ? -3.913 -26.030 -6.621 1.00 78.31 176 ASP A O 1
ATOM 1404 N N . MET A 1 177 ? -4.411 -24.017 -5.742 1.00 83.06 177 MET A N 1
ATOM 1405 C CA . MET A 1 177 ? -3.108 -23.389 -5.927 1.00 83.06 177 MET A CA 1
ATOM 1406 C C . MET A 1 177 ? -2.166 -23.640 -4.753 1.00 83.06 177 MET A C 1
ATOM 1408 O O . MET A 1 177 ? -0.970 -23.808 -4.984 1.00 83.06 177 MET A O 1
ATOM 1412 N N . PHE A 1 178 ? -2.652 -23.644 -3.506 1.00 87.00 178 PHE A N 1
ATOM 1413 C CA . PHE A 1 178 ? -1.753 -23.660 -2.351 1.00 87.00 178 PHE A CA 1
ATOM 1414 C C . PHE A 1 178 ? -1.500 -25.049 -1.749 1.00 87.00 178 PHE A C 1
ATOM 1416 O O . PHE A 1 178 ? -2.325 -25.966 -1.829 1.00 87.00 178 PHE A O 1
ATOM 1423 N N . ARG A 1 179 ? -0.319 -25.214 -1.136 1.00 88.94 179 ARG A N 1
ATOM 1424 C CA . ARG A 1 179 ? 0.053 -26.418 -0.368 1.00 88.94 179 ARG A CA 1
ATOM 1425 C C . ARG A 1 179 ? -0.099 -26.187 1.133 1.00 88.94 179 ARG A C 1
ATOM 1427 O O . ARG A 1 179 ? -0.840 -26.926 1.781 1.00 88.94 179 ARG A O 1
ATOM 1434 N N . HIS A 1 180 ? 0.582 -25.177 1.665 1.00 91.75 180 HIS A N 1
ATOM 1435 C CA . HIS A 1 180 ? 0.490 -24.765 3.063 1.00 91.75 180 HIS A CA 1
ATOM 1436 C C . HIS A 1 180 ? 0.286 -23.255 3.184 1.00 91.75 180 HIS A C 1
ATOM 1438 O O . HIS A 1 180 ? 0.738 -22.484 2.338 1.00 91.75 180 HIS A O 1
ATOM 1444 N N . VAL A 1 181 ? -0.378 -22.854 4.266 1.00 93.69 181 VAL A N 1
ATOM 1445 C CA . VAL A 1 181 ? -0.514 -21.459 4.687 1.00 93.69 181 VAL A CA 1
ATOM 1446 C C . VAL A 1 181 ? 0.280 -21.289 5.976 1.00 93.69 181 VAL A C 1
ATOM 1448 O O . VAL A 1 181 ? -0.053 -21.883 6.998 1.00 93.69 181 VAL A O 1
ATOM 1451 N N . TYR A 1 182 ? 1.346 -20.508 5.934 1.00 94.69 182 TYR A N 1
ATOM 1452 C CA . TYR A 1 182 ? 2.178 -20.194 7.086 1.00 94.69 182 TYR A CA 1
ATOM 1453 C C . TYR A 1 182 ? 1.729 -18.869 7.688 1.00 94.69 182 TYR A C 1
ATOM 1455 O O . TYR A 1 182 ? 1.531 -17.904 6.959 1.00 94.69 182 TYR A O 1
ATOM 1463 N N . ILE A 1 183 ? 1.582 -18.814 9.009 1.00 94.19 183 ILE A N 1
ATOM 1464 C CA . ILE A 1 183 ? 1.249 -17.582 9.732 1.00 94.19 183 ILE A CA 1
ATOM 1465 C C . ILE A 1 183 ? 2.421 -17.273 10.655 1.00 94.19 183 ILE A C 1
ATOM 1467 O O . ILE A 1 183 ? 2.664 -17.999 11.617 1.00 94.19 183 ILE A O 1
ATOM 1471 N N . LEU A 1 184 ? 3.178 -16.230 10.333 1.00 93.75 184 LEU A N 1
ATOM 1472 C CA . LEU A 1 184 ? 4.299 -15.766 11.137 1.00 93.75 184 LEU A CA 1
ATOM 1473 C C . LEU A 1 184 ? 3.774 -14.969 12.325 1.00 93.75 184 LEU A C 1
ATOM 1475 O O . LEU A 1 184 ? 2.973 -14.052 12.151 1.00 93.75 184 LEU A O 1
ATOM 1479 N N . THR A 1 185 ? 4.218 -15.350 13.521 1.00 91.25 185 THR A N 1
ATOM 1480 C CA . THR A 1 185 ? 3.756 -14.765 14.781 1.00 91.25 185 THR A CA 1
ATOM 1481 C C . THR A 1 185 ? 4.911 -14.490 15.733 1.00 91.25 185 THR A C 1
ATOM 1483 O O . THR A 1 185 ? 5.930 -15.195 15.760 1.00 91.25 185 THR A O 1
ATOM 1486 N N . THR A 1 186 ? 4.730 -13.455 16.551 1.00 86.94 186 THR A N 1
ATOM 1487 C CA . THR A 1 186 ? 5.666 -13.108 17.619 1.00 86.94 186 THR A CA 1
ATOM 1488 C C . THR A 1 186 ? 5.556 -14.109 18.767 1.00 86.94 186 THR A C 1
ATOM 1490 O O . THR A 1 186 ? 4.467 -14.553 19.132 1.00 86.94 186 THR A O 1
ATOM 1493 N N . GLU A 1 187 ? 6.706 -14.467 19.336 1.00 86.50 187 GLU A N 1
ATOM 1494 C CA . GLU A 1 187 ? 6.799 -15.233 20.578 1.00 86.50 187 GLU A CA 1
ATOM 1495 C C . GLU A 1 187 ? 6.414 -14.320 21.747 1.00 86.50 187 GLU A C 1
ATOM 1497 O O . GLU A 1 187 ? 7.014 -13.261 21.933 1.00 86.50 187 GLU A O 1
ATOM 1502 N N . VAL A 1 188 ? 5.380 -14.707 22.491 1.00 84.69 188 VAL A N 1
ATOM 1503 C CA . VAL A 1 188 ? 4.817 -13.902 23.587 1.00 84.69 188 VAL A CA 1
ATOM 1504 C C . VAL A 1 188 ? 5.206 -14.480 24.947 1.00 84.69 188 VAL A C 1
ATOM 1506 O O . VAL A 1 188 ? 5.451 -13.742 25.896 1.00 84.69 188 VAL A O 1
ATOM 1509 N N . GLU A 1 189 ? 5.331 -15.803 25.022 1.00 79.06 189 GLU A N 1
ATOM 1510 C CA . GLU A 1 189 ? 5.875 -16.540 26.162 1.00 79.06 189 GLU A CA 1
ATOM 1511 C C . GLU A 1 189 ? 6.922 -17.532 25.643 1.00 79.06 189 GLU A C 1
ATOM 1513 O O . GLU A 1 189 ? 6.928 -17.870 24.459 1.00 79.06 189 GLU A O 1
ATOM 1518 N N . GLU A 1 190 ? 7.805 -18.023 26.513 1.00 76.38 190 GLU A N 1
ATOM 1519 C CA . GLU A 1 190 ? 8.892 -18.921 26.109 1.00 76.38 190 GLU A CA 1
ATOM 1520 C C . GLU A 1 190 ? 8.353 -20.181 25.401 1.00 76.38 190 GLU A C 1
ATOM 1522 O O . GLU A 1 190 ? 7.667 -21.018 25.991 1.00 76.38 190 GLU A O 1
ATOM 1527 N N . GLY A 1 191 ? 8.647 -20.302 24.105 1.00 72.62 191 GLY A N 1
ATOM 1528 C CA . GLY A 1 191 ? 8.184 -21.384 23.238 1.00 72.62 191 GLY A CA 1
ATOM 1529 C C . GLY A 1 191 ? 6.725 -21.285 22.778 1.00 72.62 191 GLY A C 1
ATOM 1530 O O . GLY A 1 191 ? 6.253 -22.214 22.118 1.00 72.62 191 GLY A O 1
ATOM 1531 N N . ARG A 1 192 ? 6.004 -20.194 23.084 1.00 82.69 192 ARG A N 1
ATOM 1532 C CA . ARG A 1 192 ? 4.592 -20.002 22.715 1.00 82.69 192 ARG A CA 1
ATOM 1533 C C . ARG A 1 192 ? 4.373 -18.686 21.965 1.00 82.69 192 ARG A C 1
ATOM 1535 O O . ARG A 1 192 ? 4.571 -17.591 22.489 1.00 82.69 192 ARG A O 1
ATOM 1542 N N . GLY A 1 193 ? 3.927 -18.816 20.719 1.00 84.00 193 GLY A N 1
ATOM 1543 C CA . GLY A 1 193 ? 3.500 -17.696 19.881 1.00 84.00 193 GLY A CA 1
ATOM 1544 C C . GLY A 1 193 ? 2.006 -17.440 19.969 1.00 84.00 193 GLY A C 1
ATOM 1545 O O . GLY A 1 193 ? 1.253 -18.230 20.548 1.00 84.00 193 GLY A O 1
ATOM 1546 N N . GLN A 1 194 ? 1.581 -16.342 19.354 1.00 89.38 194 GLN A N 1
ATOM 1547 C CA . GLN A 1 194 ? 0.163 -16.046 19.186 1.00 89.38 194 GLN A CA 1
ATOM 1548 C C . GLN A 1 194 ? -0.483 -17.065 18.243 1.00 89.38 194 GLN A C 1
ATOM 1550 O O . GLN A 1 194 ? 0.098 -17.466 17.237 1.00 89.38 194 GLN A O 1
ATOM 1555 N N . VAL A 1 195 ? -1.705 -17.481 18.563 1.00 88.69 195 VAL A N 1
ATOM 1556 C CA . VAL A 1 195 ? -2.517 -18.344 17.701 1.00 88.69 195 VAL A CA 1
ATOM 1557 C C . VAL A 1 195 ? -3.905 -17.716 17.602 1.00 88.69 195 VAL A C 1
ATOM 1559 O O . VAL A 1 195 ? -4.489 -17.423 18.648 1.00 88.69 195 VAL A O 1
ATOM 1562 N N . PRO A 1 196 ? -4.453 -17.497 16.393 1.00 87.81 196 PRO A N 1
ATOM 1563 C CA . PRO A 1 196 ? -5.804 -16.969 16.251 1.00 87.81 196 PRO A CA 1
ATOM 1564 C C . PRO A 1 196 ? -6.835 -17.884 16.926 1.00 87.81 196 PRO A C 1
ATOM 1566 O O . PRO A 1 196 ? -6.818 -19.097 16.729 1.00 87.81 196 PRO A O 1
ATOM 1569 N N . ASN A 1 197 ? -7.776 -17.313 17.682 1.00 88.06 197 ASN A N 1
ATOM 1570 C CA . ASN A 1 197 ? -8.744 -18.082 18.486 1.00 88.06 197 ASN A CA 1
ATOM 1571 C C . ASN A 1 197 ? -9.658 -19.000 17.656 1.00 88.06 197 ASN A C 1
ATOM 1573 O O . ASN A 1 197 ? -10.205 -19.974 18.166 1.00 88.06 197 ASN A O 1
ATOM 1577 N N . TRP A 1 198 ? -9.861 -18.664 16.384 1.00 88.50 198 TRP A N 1
ATOM 1578 C CA . TRP A 1 198 ? -10.686 -19.422 15.446 1.00 88.50 198 TRP A CA 1
ATOM 1579 C C . TRP A 1 198 ? -9.912 -20.529 14.718 1.00 88.50 198 TRP A C 1
ATOM 1581 O O . TRP A 1 198 ? -10.529 -21.300 13.981 1.00 88.50 198 TRP A O 1
ATOM 1591 N N . LEU A 1 199 ? -8.584 -20.587 14.865 1.00 88.56 199 LEU A N 1
ATOM 1592 C CA . LEU A 1 199 ? -7.744 -21.515 14.122 1.00 88.56 199 LEU A CA 1
ATOM 1593 C C . LEU A 1 199 ? -7.738 -22.898 14.778 1.00 88.56 199 LEU A C 1
ATOM 1595 O O . LEU A 1 199 ? -7.295 -23.069 15.912 1.00 88.56 199 LEU A O 1
ATOM 1599 N N . ASP A 1 200 ? -8.179 -23.902 14.023 1.00 86.12 200 ASP A N 1
ATOM 1600 C CA . ASP A 1 200 ? -8.070 -25.304 14.412 1.00 86.12 200 ASP A CA 1
ATOM 1601 C C . ASP A 1 200 ? -6.686 -25.862 14.037 1.00 86.12 200 ASP A C 1
ATOM 1603 O O . ASP A 1 200 ? -6.343 -25.989 12.860 1.00 86.12 200 ASP A O 1
ATOM 1607 N N . LEU A 1 201 ? -5.895 -26.212 15.054 1.00 85.56 201 LEU A N 1
ATOM 1608 C CA . LEU A 1 201 ? -4.541 -26.754 14.905 1.00 85.56 201 LEU A CA 1
ATOM 1609 C C . LEU A 1 201 ? -4.507 -28.257 14.584 1.00 85.56 201 LEU A C 1
ATOM 1611 O O . LEU A 1 201 ? -3.425 -28.816 14.413 1.00 85.56 201 LEU A O 1
ATOM 1615 N N . THR A 1 202 ? -5.654 -28.940 14.521 1.00 85.12 202 THR A N 1
ATOM 1616 C CA . THR A 1 202 ? -5.690 -30.366 14.151 1.00 85.12 202 THR A CA 1
ATOM 1617 C C . THR A 1 202 ? -5.362 -30.596 12.672 1.00 85.12 202 THR A C 1
ATOM 1619 O O . THR A 1 202 ? -4.907 -31.679 12.295 1.00 85.12 202 THR A O 1
ATOM 1622 N N . GLY A 1 203 ? -5.566 -29.580 11.828 1.00 79.75 203 GLY A N 1
ATOM 1623 C CA . GLY A 1 203 ? -5.244 -29.610 10.405 1.00 79.75 203 GLY A CA 1
ATOM 1624 C C . GLY A 1 203 ? -3.773 -29.296 10.108 1.00 79.75 203 GLY A C 1
ATOM 1625 O O . GLY A 1 203 ? -3.152 -28.460 10.749 1.00 79.75 203 GLY A O 1
ATOM 1626 N N . ASN A 1 204 ? -3.222 -29.912 9.055 1.00 80.88 204 ASN A N 1
ATOM 1627 C CA . ASN A 1 204 ? -1.829 -29.696 8.618 1.00 80.88 204 ASN A CA 1
ATOM 1628 C C . ASN A 1 204 ? -1.657 -28.603 7.543 1.00 80.88 204 ASN A C 1
ATOM 1630 O O . ASN A 1 204 ? -0.550 -28.426 7.023 1.00 80.88 204 ASN A O 1
ATOM 1634 N N . ILE A 1 205 ? -2.741 -27.924 7.158 1.00 88.06 205 ILE A N 1
ATOM 1635 C CA . ILE A 1 205 ? -2.753 -26.945 6.061 1.00 88.06 205 ILE A CA 1
ATOM 1636 C C . ILE A 1 205 ? -2.237 -25.587 6.538 1.00 88.06 205 ILE A C 1
ATOM 1638 O O . ILE A 1 205 ? -1.349 -25.025 5.899 1.00 88.06 205 ILE A O 1
ATOM 1642 N N . ILE A 1 206 ? -2.773 -25.088 7.653 1.00 91.62 206 ILE A N 1
ATOM 1643 C CA . ILE A 1 206 ? -2.392 -23.805 8.244 1.00 91.62 206 ILE A CA 1
ATOM 1644 C C . ILE A 1 206 ? -1.384 -24.070 9.362 1.00 91.62 206 ILE A C 1
ATOM 1646 O O . ILE A 1 206 ? -1.623 -24.911 10.226 1.00 91.62 206 ILE A O 1
ATOM 1650 N N . ARG A 1 207 ? -0.247 -23.374 9.340 1.00 90.88 207 ARG A N 1
ATOM 1651 C CA . ARG A 1 207 ? 0.868 -23.580 10.268 1.00 90.88 207 ARG A CA 1
ATOM 1652 C C . ARG A 1 207 ? 1.301 -22.255 10.888 1.00 90.88 207 ARG A C 1
ATOM 1654 O O . ARG A 1 207 ? 1.957 -21.469 10.202 1.00 90.88 207 ARG A O 1
ATOM 1661 N N . PRO A 1 208 ? 0.984 -21.997 12.165 1.00 91.06 208 PRO A N 1
ATOM 1662 C CA . PRO A 1 208 ? 1.608 -20.894 12.877 1.00 91.06 208 PRO A CA 1
ATOM 1663 C C . PRO A 1 208 ? 3.102 -21.192 13.067 1.00 91.06 208 PRO A C 1
ATOM 1665 O O . PRO A 1 208 ? 3.479 -22.286 13.492 1.00 91.06 208 PRO A O 1
ATOM 1668 N N . VAL A 1 209 ? 3.957 -20.234 12.723 1.00 92.19 209 VAL A N 1
ATOM 1669 C CA . VAL A 1 209 ? 5.415 -20.317 12.859 1.00 92.19 209 VAL A CA 1
ATOM 1670 C C . VAL A 1 209 ? 5.913 -19.108 13.640 1.00 92.19 209 VAL A C 1
ATOM 1672 O O . VAL A 1 209 ? 5.432 -17.990 13.467 1.00 92.19 209 VAL A O 1
ATOM 1675 N N . LEU A 1 210 ? 6.880 -19.341 14.523 1.00 92.88 210 LEU A N 1
ATOM 1676 C CA . LEU A 1 210 ? 7.463 -18.303 15.365 1.00 92.88 210 LEU A CA 1
ATOM 1677 C C . LEU A 1 210 ? 8.514 -17.507 14.595 1.00 92.88 210 LEU A C 1
ATOM 1679 O O . LEU A 1 210 ? 9.309 -18.082 13.850 1.00 92.88 210 LEU A O 1
ATOM 1683 N N . HIS A 1 211 ? 8.620 -16.205 14.870 1.00 93.19 211 HIS A N 1
ATOM 1684 C CA . HIS A 1 211 ? 9.715 -15.379 14.343 1.00 93.19 211 HIS A CA 1
ATOM 1685 C C . HIS A 1 211 ? 11.103 -15.953 14.686 1.00 93.19 211 HIS A C 1
ATOM 1687 O O . HIS A 1 211 ? 12.022 -15.896 13.873 1.00 93.19 211 HIS A O 1
ATOM 1693 N N . ARG A 1 212 ? 11.252 -16.622 15.836 1.00 92.06 212 ARG A N 1
ATOM 1694 C CA . ARG A 1 212 ? 12.493 -17.317 16.218 1.00 92.06 212 ARG A CA 1
ATOM 1695 C C . ARG A 1 212 ? 12.957 -18.385 15.229 1.00 92.06 212 ARG A C 1
ATOM 1697 O O . ARG A 1 212 ? 14.144 -18.681 15.178 1.00 92.06 212 ARG A O 1
ATOM 1704 N N . THR A 1 213 ? 12.049 -18.958 14.447 1.00 92.12 213 THR A N 1
ATOM 1705 C CA . THR A 1 213 ? 12.390 -19.961 13.434 1.00 92.12 213 THR A CA 1
ATOM 1706 C C . THR A 1 213 ? 13.068 -19.348 12.207 1.00 92.12 213 THR A C 1
ATOM 1708 O O . THR A 1 213 ? 13.819 -20.051 11.538 1.00 92.12 213 THR A O 1
ATOM 1711 N N . ILE A 1 214 ? 12.813 -18.069 11.908 1.00 93.81 214 ILE A N 1
ATOM 1712 C CA . ILE A 1 214 ? 13.297 -17.411 10.684 1.00 93.81 214 ILE A CA 1
ATOM 1713 C C . ILE A 1 214 ? 14.436 -16.411 10.929 1.00 93.81 214 ILE A C 1
ATOM 1715 O O . ILE A 1 214 ? 15.214 -16.143 10.021 1.00 93.81 214 ILE A O 1
ATOM 1719 N N . PHE A 1 215 ? 14.579 -15.866 12.138 1.00 94.19 215 PHE A N 1
ATOM 1720 C CA . PHE A 1 215 ? 15.679 -14.951 12.457 1.00 94.19 215 PHE A CA 1
ATOM 1721 C C . PHE A 1 215 ? 16.983 -15.720 12.702 1.00 94.19 215 PHE A C 1
ATOM 1723 O O . PHE A 1 215 ? 17.054 -16.545 13.613 1.00 94.19 215 PHE A O 1
ATOM 1730 N N . GLU A 1 216 ? 18.039 -15.395 11.949 1.00 87.81 216 GLU A N 1
ATOM 1731 C CA . GLU A 1 216 ? 19.382 -15.961 12.169 1.00 87.81 216 GLU A CA 1
ATOM 1732 C C . GLU A 1 216 ? 19.941 -15.562 13.541 1.00 87.81 216 GLU A C 1
ATOM 1734 O O . GLU A 1 216 ? 20.499 -16.387 14.269 1.00 87.81 216 GLU A O 1
ATOM 1739 N N . ASN A 1 217 ? 19.752 -14.294 13.917 1.00 90.12 217 ASN A N 1
ATOM 1740 C CA . ASN A 1 217 ? 20.214 -13.754 15.184 1.00 90.12 217 ASN A CA 1
ATOM 1741 C C . ASN A 1 217 ? 19.063 -13.606 16.187 1.00 90.12 217 ASN A C 1
ATOM 1743 O O . ASN A 1 217 ? 18.232 -12.699 16.105 1.00 90.12 217 ASN A O 1
ATOM 1747 N N . SER A 1 218 ? 19.051 -14.472 17.202 1.00 87.69 218 SER A N 1
ATOM 1748 C CA . SER A 1 218 ? 18.039 -14.420 18.263 1.00 87.69 218 SER A CA 1
ATOM 1749 C C . SER A 1 218 ? 18.099 -13.136 19.103 1.00 87.69 218 SER A C 1
ATOM 1751 O O . SER A 1 218 ? 17.106 -12.805 19.744 1.00 87.69 218 SER A O 1
ATOM 1753 N N . SER A 1 219 ? 19.206 -12.376 19.096 1.00 89.94 219 SER A N 1
ATOM 1754 C CA . SER A 1 219 ? 19.290 -11.109 19.842 1.00 89.94 219 SER A CA 1
ATOM 1755 C C . SER A 1 219 ? 18.431 -9.989 19.253 1.00 89.94 219 SER A C 1
ATOM 1757 O O . SER A 1 219 ? 18.244 -8.967 19.910 1.00 89.94 219 SER A O 1
ATOM 1759 N N . HIS A 1 220 ? 17.927 -10.148 18.027 1.00 90.56 220 HIS A N 1
ATOM 1760 C CA . HIS A 1 220 ? 17.030 -9.185 17.379 1.00 90.56 220 HIS A CA 1
ATOM 1761 C C . HIS A 1 220 ? 15.561 -9.380 17.782 1.00 90.56 220 HIS A C 1
ATOM 1763 O O . HIS A 1 220 ? 14.729 -8.508 17.551 1.00 90.56 220 HIS A O 1
ATOM 1769 N N . LEU A 1 221 ? 15.239 -10.496 18.442 1.00 90.38 221 LEU A N 1
ATOM 1770 C CA . LEU A 1 221 ? 13.884 -10.822 18.878 1.00 90.38 221 LEU A CA 1
ATOM 1771 C C . LEU A 1 221 ? 13.588 -10.306 20.289 1.00 90.38 221 LEU A C 1
ATOM 1773 O O . LEU A 1 221 ? 14.514 -10.158 21.094 1.00 90.38 221 LEU A O 1
ATOM 1777 N N . PRO A 1 222 ? 12.32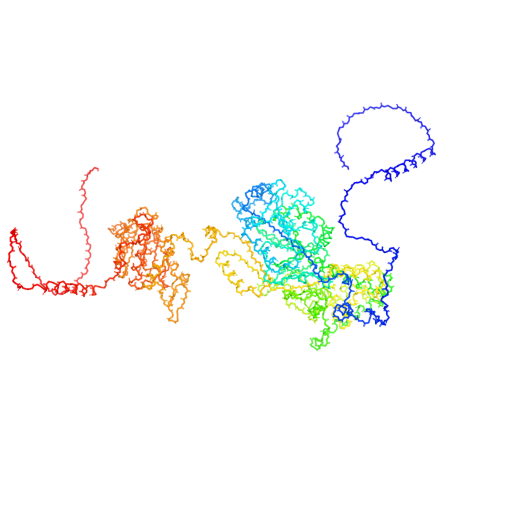3 -9.980 20.613 1.00 91.25 222 PRO A N 1
ATOM 1778 C CA . PRO A 1 222 ? 11.157 -9.913 19.720 1.00 91.25 222 PRO A CA 1
ATOM 1779 C C . PRO A 1 222 ? 11.210 -8.740 18.721 1.00 91.25 222 PRO A C 1
ATOM 1781 O O . PRO A 1 222 ? 11.681 -7.651 19.048 1.00 91.25 222 PRO A O 1
ATOM 1784 N N . SER A 1 223 ? 10.688 -8.951 17.511 1.00 90.44 223 SER A N 1
ATOM 1785 C CA . SER A 1 223 ? 10.516 -7.886 16.516 1.00 90.44 223 SER A CA 1
ATOM 1786 C C . SER A 1 223 ? 9.046 -7.476 16.410 1.00 90.44 223 SER A C 1
ATOM 1788 O O . SER A 1 223 ? 8.161 -8.332 16.394 1.00 90.44 223 SER A O 1
ATOM 1790 N N . PHE A 1 224 ? 8.807 -6.166 16.330 1.00 90.31 224 PHE A N 1
ATOM 1791 C CA . PHE A 1 224 ? 7.503 -5.524 16.134 1.00 90.31 224 PHE A CA 1
ATOM 1792 C C . PHE A 1 224 ? 7.461 -4.730 14.814 1.00 90.31 224 PHE A C 1
ATOM 1794 O O . PHE A 1 224 ? 6.586 -3.888 14.610 1.00 90.31 224 PHE A O 1
ATOM 1801 N N . ASN A 1 225 ? 8.440 -4.955 13.934 1.00 90.31 225 ASN A N 1
ATOM 1802 C CA . ASN A 1 225 ? 8.585 -4.287 12.649 1.00 90.31 225 ASN A CA 1
ATOM 1803 C C . ASN A 1 225 ? 8.344 -5.304 11.530 1.00 90.31 225 ASN A C 1
ATOM 1805 O O . ASN A 1 225 ? 9.136 -6.234 11.367 1.00 90.31 225 ASN A O 1
ATOM 1809 N N . SER A 1 226 ? 7.283 -5.116 10.737 1.00 90.38 226 SER A N 1
ATOM 1810 C CA . SER A 1 226 ? 6.991 -6.024 9.620 1.00 90.38 226 SER A CA 1
ATOM 1811 C C . SER A 1 226 ? 8.143 -6.085 8.620 1.00 90.38 226 SER A C 1
ATOM 1813 O O . SER A 1 226 ? 8.451 -7.165 8.147 1.00 90.38 226 SER A O 1
ATOM 1815 N N . LEU A 1 227 ? 8.862 -4.979 8.388 1.00 92.81 227 LEU A N 1
ATOM 1816 C CA . LEU A 1 227 ? 9.982 -4.937 7.442 1.00 92.81 227 LEU A CA 1
ATOM 1817 C C . LEU A 1 227 ? 11.161 -5.799 7.914 1.00 92.81 227 LEU A C 1
ATOM 1819 O O . LEU A 1 227 ? 11.795 -6.487 7.115 1.00 92.81 227 LEU A O 1
ATOM 1823 N N . ALA A 1 228 ? 11.422 -5.814 9.224 1.00 94.00 228 ALA A N 1
ATOM 1824 C CA . ALA A 1 228 ? 12.424 -6.689 9.822 1.00 94.00 228 ALA A CA 1
ATOM 1825 C C . ALA A 1 228 ? 12.023 -8.165 9.689 1.00 94.00 228 ALA A C 1
ATOM 1827 O O . ALA A 1 228 ? 12.859 -8.995 9.337 1.00 94.00 228 ALA A O 1
ATOM 1828 N N . ILE A 1 229 ? 10.744 -8.485 9.919 1.00 94.19 229 ILE A N 1
ATOM 1829 C CA . ILE A 1 229 ? 10.201 -9.843 9.758 1.00 94.19 229 ILE A CA 1
ATOM 1830 C C . ILE A 1 229 ? 10.284 -10.274 8.290 1.00 94.19 229 ILE A C 1
ATOM 1832 O O . ILE A 1 229 ? 10.842 -11.331 8.002 1.00 94.19 229 ILE A O 1
ATOM 1836 N N . GLU A 1 230 ? 9.812 -9.428 7.369 1.00 94.19 230 GLU A N 1
ATOM 1837 C CA . GLU A 1 230 ? 9.885 -9.607 5.917 1.00 94.19 230 GLU A CA 1
ATOM 1838 C C . GLU A 1 230 ? 11.315 -9.907 5.463 1.00 94.19 230 GLU A C 1
ATOM 1840 O O . GLU A 1 230 ? 11.524 -10.817 4.658 1.00 94.19 230 GLU A O 1
ATOM 1845 N N . SER A 1 231 ? 12.308 -9.195 6.016 1.00 95.06 231 SER A N 1
ATOM 1846 C CA . SER A 1 231 ? 13.729 -9.376 5.678 1.00 95.06 231 SER A CA 1
ATOM 1847 C C . SER A 1 231 ? 14.271 -10.771 5.978 1.00 95.06 231 SER A C 1
ATOM 1849 O O . SER A 1 231 ? 15.323 -11.123 5.456 1.00 95.06 231 SER A O 1
ATOM 1851 N N . GLN A 1 232 ? 13.573 -11.560 6.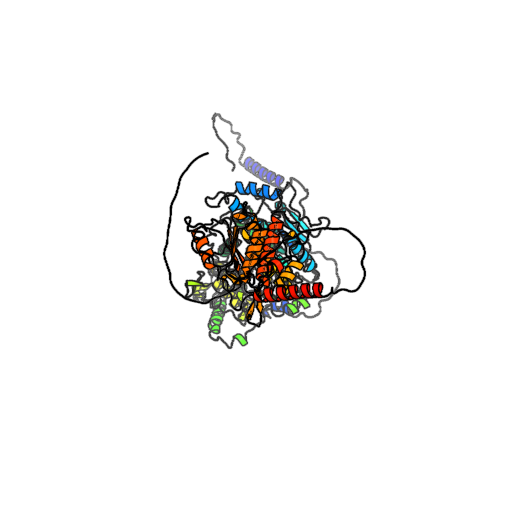798 1.00 95.31 232 GLN A N 1
ATOM 1852 C CA . GLN A 1 232 ? 13.996 -12.884 7.251 1.00 95.31 232 GLN A CA 1
ATOM 1853 C C . GLN A 1 232 ? 13.083 -14.016 6.743 1.00 95.31 232 GLN A C 1
ATOM 1855 O O . GLN A 1 232 ? 13.352 -15.185 7.019 1.00 95.31 232 GLN A O 1
ATOM 1860 N N . ILE A 1 233 ? 12.012 -13.722 5.989 1.00 94.75 233 ILE A N 1
ATOM 1861 C CA . ILE A 1 233 ? 10.997 -14.724 5.595 1.00 94.75 233 ILE A CA 1
ATOM 1862 C C . ILE A 1 233 ? 11.597 -15.891 4.793 1.00 94.75 233 ILE A C 1
ATOM 1864 O O . ILE A 1 233 ? 11.140 -17.027 4.915 1.00 94.75 233 ILE A O 1
ATOM 1868 N N . HIS A 1 234 ? 12.647 -15.664 4.001 1.00 94.44 234 HIS A N 1
ATOM 1869 C CA . HIS A 1 234 ? 13.275 -16.705 3.174 1.00 94.44 234 HIS A CA 1
ATOM 1870 C C . HIS A 1 234 ? 14.030 -17.786 3.965 1.00 94.44 234 HIS A C 1
ATOM 1872 O O . HIS A 1 234 ? 14.485 -18.767 3.371 1.00 94.44 234 HIS A O 1
ATOM 1878 N N . HIS A 1 235 ? 14.155 -17.648 5.287 1.00 95.06 235 HIS A N 1
ATOM 1879 C CA . HIS A 1 235 ? 14.681 -18.691 6.175 1.00 95.06 235 HIS A CA 1
ATOM 1880 C C . HIS A 1 235 ? 13.623 -19.710 6.618 1.00 95.06 235 HIS A C 1
ATOM 1882 O O . HIS A 1 235 ? 13.957 -20.689 7.287 1.00 95.06 235 HIS A O 1
ATOM 1888 N N . LEU A 1 236 ? 12.356 -19.513 6.240 1.00 94.62 236 LEU A N 1
ATOM 1889 C CA . LEU A 1 236 ? 11.257 -20.395 6.614 1.00 94.62 236 LEU A CA 1
ATOM 1890 C C . LEU A 1 236 ? 11.516 -21.847 6.159 1.00 94.62 236 LEU A C 1
ATOM 1892 O O . LEU A 1 236 ? 11.667 -22.111 4.961 1.00 94.62 236 LEU A O 1
ATOM 1896 N N . PRO A 1 237 ? 11.562 -22.827 7.082 1.00 90.81 237 PRO A N 1
ATOM 1897 C CA . PRO A 1 237 ? 11.907 -24.191 6.726 1.00 90.81 237 PRO A CA 1
ATOM 1898 C C . PRO A 1 237 ? 10.776 -24.868 5.951 1.00 90.81 237 PRO A C 1
ATOM 1900 O O . PRO A 1 237 ? 9.618 -24.901 6.370 1.00 90.81 237 PRO A O 1
ATOM 1903 N N . GLY A 1 238 ? 11.143 -25.479 4.826 1.00 87.94 238 GLY A N 1
ATOM 1904 C CA . GLY A 1 238 ? 10.239 -26.295 4.023 1.00 87.94 238 GLY A CA 1
ATOM 1905 C C . GLY A 1 238 ? 9.283 -25.515 3.121 1.00 87.94 238 GLY A C 1
ATOM 1906 O O . GLY A 1 238 ? 8.458 -26.172 2.492 1.00 87.94 238 GLY A O 1
ATOM 1907 N N . VAL A 1 239 ? 9.392 -24.184 3.026 1.00 92.12 239 VAL A N 1
ATOM 1908 C CA . VAL A 1 239 ? 8.631 -23.366 2.062 1.00 92.12 239 VAL A CA 1
ATOM 1909 C C . VAL A 1 239 ? 9.057 -23.673 0.618 1.00 92.12 239 VAL A C 1
ATOM 1911 O O . VAL A 1 239 ? 10.210 -24.037 0.366 1.00 92.12 239 VAL A O 1
ATOM 1914 N N . THR A 1 240 ? 8.137 -23.564 -0.341 1.00 91.69 240 THR A N 1
ATOM 1915 C CA . THR A 1 240 ? 8.465 -23.616 -1.775 1.00 91.69 240 THR A CA 1
ATOM 1916 C C . THR A 1 240 ? 9.408 -22.477 -2.173 1.00 91.69 240 THR A C 1
ATOM 1918 O O . THR A 1 240 ? 9.345 -21.400 -1.585 1.00 91.69 240 THR A O 1
ATOM 1921 N N . ASP A 1 241 ? 10.280 -22.690 -3.176 1.00 90.75 241 ASP A N 1
ATOM 1922 C CA . ASP A 1 241 ? 11.229 -21.637 -3.586 1.00 90.75 241 ASP A CA 1
ATOM 1923 C C . ASP A 1 241 ? 10.492 -20.363 -3.985 1.00 90.75 241 ASP A C 1
ATOM 1925 O O . ASP A 1 241 ? 10.840 -19.306 -3.486 1.00 90.75 241 ASP A O 1
ATOM 1929 N N . VAL A 1 242 ? 9.452 -20.476 -4.811 1.00 91.94 242 VAL A N 1
ATOM 1930 C CA . VAL A 1 242 ? 8.512 -19.387 -5.092 1.00 91.94 242 VAL A CA 1
ATOM 1931 C C . VAL A 1 242 ? 7.317 -19.534 -4.160 1.00 91.94 242 VAL A C 1
ATOM 1933 O O . VAL A 1 242 ? 6.729 -20.615 -4.092 1.00 91.94 242 VAL A O 1
ATOM 1936 N N . PHE A 1 243 ? 6.961 -18.473 -3.446 1.00 93.94 243 PHE A N 1
ATOM 1937 C CA . PHE A 1 243 ? 5.833 -18.434 -2.516 1.00 93.94 243 PHE A CA 1
ATOM 1938 C C . PHE A 1 243 ? 5.126 -17.077 -2.583 1.00 93.94 243 PHE A C 1
ATOM 1940 O O . PHE A 1 243 ? 5.667 -16.101 -3.111 1.00 93.94 243 PHE A O 1
ATOM 1947 N N . VAL A 1 244 ? 3.898 -17.021 -2.073 1.00 94.00 244 VAL A N 1
ATOM 1948 C CA . VAL A 1 244 ? 3.120 -15.780 -2.001 1.00 94.00 244 VAL A CA 1
ATOM 1949 C C . VAL A 1 244 ? 3.212 -15.216 -0.595 1.00 94.00 244 VAL A C 1
ATOM 1951 O O . VAL A 1 244 ? 2.899 -15.906 0.370 1.00 94.00 244 VAL A O 1
ATOM 1954 N N . TYR A 1 245 ? 3.604 -13.958 -0.485 1.00 94.75 245 TYR A N 1
ATOM 1955 C CA . TYR A 1 245 ? 3.537 -13.184 0.742 1.00 94.75 245 TYR A CA 1
ATOM 1956 C C . TYR A 1 245 ? 2.325 -12.253 0.706 1.00 94.75 245 TYR A C 1
ATOM 1958 O O . TYR A 1 245 ? 2.067 -11.592 -0.302 1.00 94.75 245 TYR A O 1
ATOM 1966 N N . MET A 1 246 ? 1.573 -12.207 1.800 1.00 91.94 246 MET A N 1
ATOM 1967 C CA . MET A 1 246 ? 0.448 -11.293 1.952 1.00 91.94 246 MET A CA 1
ATOM 1968 C C . MET A 1 246 ? 0.270 -10.869 3.408 1.00 91.94 246 MET A C 1
ATOM 1970 O O . MET A 1 246 ? 0.532 -11.639 4.330 1.00 91.94 246 MET A O 1
ATOM 1974 N N . ASN A 1 247 ? -0.199 -9.642 3.592 1.00 90.19 247 ASN A N 1
ATOM 1975 C CA . ASN A 1 247 ? -0.685 -9.165 4.879 1.00 90.19 247 ASN A CA 1
ATOM 1976 C C . ASN A 1 247 ? -2.111 -9.677 5.126 1.00 90.19 247 ASN A C 1
ATOM 1978 O O . ASN A 1 247 ? -2.787 -10.178 4.223 1.00 90.19 247 ASN A O 1
ATOM 1982 N N . ASP A 1 248 ? -2.554 -9.572 6.369 1.00 88.06 248 ASP A N 1
ATOM 1983 C CA . ASP A 1 248 ? -3.896 -9.927 6.826 1.00 88.06 248 ASP A CA 1
ATOM 1984 C C . ASP A 1 248 ? -5.013 -9.074 6.202 1.00 88.06 248 ASP A C 1
ATOM 1986 O O . ASP A 1 248 ? -6.135 -9.559 6.055 1.00 88.06 248 ASP A O 1
ATOM 1990 N N . ASP A 1 249 ? -4.698 -7.859 5.754 1.00 86.94 249 ASP A N 1
ATOM 1991 C CA . ASP A 1 249 ? -5.619 -6.904 5.131 1.00 86.94 249 ASP A CA 1
ATOM 1992 C C . ASP A 1 249 ? -5.845 -7.108 3.614 1.00 86.94 249 ASP A C 1
ATOM 1994 O O . ASP A 1 249 ? -6.595 -6.350 2.983 1.00 86.94 249 ASP A O 1
ATOM 1998 N N . VAL A 1 250 ? -5.229 -8.133 3.012 1.00 90.00 250 VAL A N 1
ATOM 1999 C CA . VAL A 1 250 ? -5.342 -8.469 1.581 1.00 90.00 250 VAL A CA 1
ATOM 2000 C C . VAL A 1 250 ? -6.273 -9.665 1.367 1.00 90.00 250 VAL A C 1
ATOM 2002 O O . VAL A 1 250 ? -6.145 -10.697 2.020 1.00 90.00 250 VAL A O 1
ATOM 2005 N N . PHE A 1 251 ? -7.187 -9.567 0.398 1.00 90.19 251 PHE A N 1
ATOM 2006 C CA . PHE A 1 251 ? -8.223 -10.567 0.114 1.00 90.19 251 PHE A CA 1
ATOM 2007 C C . PHE A 1 251 ? -8.309 -10.912 -1.375 1.00 90.19 251 PHE A C 1
ATOM 2009 O O . PHE A 1 251 ? -8.166 -10.045 -2.246 1.00 90.19 251 PHE A O 1
ATOM 2016 N N . PHE A 1 252 ? -8.654 -12.168 -1.666 1.00 89.31 252 PHE A N 1
ATOM 2017 C CA . PHE A 1 252 ? -8.998 -12.629 -3.013 1.00 89.31 252 PHE A CA 1
ATOM 2018 C C . PHE A 1 252 ? -10.480 -12.381 -3.321 1.00 89.31 252 PHE A C 1
ATOM 2020 O O . PHE A 1 252 ? -11.353 -12.635 -2.490 1.00 89.31 252 PHE A O 1
ATOM 2027 N N . GLY A 1 253 ? -10.763 -11.873 -4.522 1.00 87.06 253 GLY A N 1
ATOM 2028 C CA . GLY A 1 253 ? -12.116 -11.607 -5.022 1.00 87.06 253 GLY A CA 1
ATOM 2029 C C . GLY A 1 253 ? -12.593 -12.566 -6.109 1.00 87.06 253 GLY A C 1
ATOM 2030 O O . GLY A 1 253 ? -13.793 -12.804 -6.249 1.00 87.06 253 GLY A O 1
ATOM 2031 N N . THR A 1 254 ? -11.654 -13.137 -6.858 1.00 87.00 254 THR A N 1
ATOM 2032 C CA . THR A 1 254 ? -11.894 -14.085 -7.950 1.00 87.00 254 THR A CA 1
ATOM 2033 C C . THR A 1 254 ? -10.933 -15.256 -7.841 1.00 87.00 254 THR A C 1
ATOM 2035 O O . THR A 1 254 ? -9.915 -15.170 -7.155 1.00 87.00 254 THR A O 1
ATOM 2038 N N . THR A 1 255 ? -11.248 -16.355 -8.532 1.00 87.38 255 THR A N 1
ATOM 2039 C CA . THR A 1 255 ? -10.371 -17.527 -8.590 1.00 87.38 255 THR A CA 1
ATOM 2040 C C . THR A 1 255 ? -8.968 -17.123 -9.035 1.00 87.38 255 THR A C 1
ATOM 2042 O O . THR A 1 255 ? -8.801 -16.376 -10.002 1.00 87.38 255 THR A O 1
ATOM 2045 N N . PHE A 1 256 ? -7.967 -17.622 -8.322 1.00 86.00 256 PHE A N 1
ATOM 2046 C CA . PHE A 1 256 ? -6.566 -17.293 -8.521 1.00 86.00 256 PHE A CA 1
ATOM 2047 C C . PHE A 1 256 ? -5.758 -18.574 -8.708 1.00 86.00 256 PHE A C 1
ATOM 2049 O O . PHE A 1 256 ? -5.969 -19.560 -7.999 1.00 86.00 256 PHE A O 1
ATOM 2056 N N . LEU A 1 257 ? -4.869 -18.585 -9.700 1.00 86.38 257 LEU A N 1
ATOM 2057 C CA . LEU A 1 257 ? -4.142 -19.784 -10.117 1.00 86.38 257 LEU A CA 1
ATOM 2058 C C . LEU A 1 257 ? -2.627 -19.549 -10.120 1.00 86.38 257 LEU A C 1
ATOM 2060 O O . LEU A 1 257 ? -2.187 -18.404 -10.218 1.00 86.38 257 LEU A O 1
ATOM 2064 N N . PRO A 1 258 ? -1.796 -20.615 -10.089 1.00 84.00 258 PRO A N 1
ATOM 2065 C CA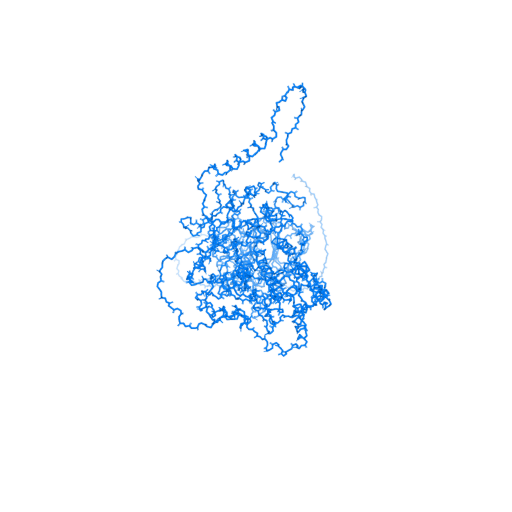 . PRO A 1 258 ? -0.338 -20.470 -10.106 1.00 84.00 258 PRO A CA 1
ATOM 2066 C C . PRO A 1 258 ? 0.183 -19.594 -11.256 1.00 84.00 258 PRO A C 1
ATOM 2068 O O . PRO A 1 258 ? 1.132 -18.835 -11.068 1.00 84.00 258 PRO A O 1
ATOM 2071 N N . SER A 1 259 ? -0.478 -19.636 -12.423 1.00 85.00 259 SER A N 1
ATOM 2072 C CA . SER A 1 259 ? -0.132 -18.829 -13.601 1.00 85.00 259 SER A CA 1
ATOM 2073 C C . SER A 1 259 ? -0.180 -17.323 -13.364 1.00 85.00 259 SER A C 1
ATOM 2075 O O . SER A 1 259 ? 0.429 -16.558 -14.108 1.00 85.00 259 SER A O 1
ATOM 2077 N N . ASP A 1 260 ? -0.936 -16.884 -12.364 1.00 86.69 260 ASP A N 1
ATOM 2078 C CA . ASP A 1 260 ? -1.069 -15.476 -12.025 1.00 86.69 260 ASP A CA 1
ATOM 2079 C C . ASP A 1 260 ? 0.095 -14.971 -11.155 1.00 86.69 260 ASP A C 1
ATOM 2081 O O . ASP A 1 260 ? 0.234 -13.764 -10.989 1.00 86.69 260 ASP A O 1
ATOM 2085 N N . ILE A 1 261 ? 0.936 -15.878 -10.639 1.00 86.12 261 ILE A N 1
ATOM 2086 C CA . ILE A 1 261 ? 2.076 -15.597 -9.748 1.00 86.12 261 ILE A CA 1
ATOM 2087 C C . ILE A 1 261 ? 3.399 -15.875 -10.455 1.00 86.12 261 ILE A C 1
ATOM 2089 O O . ILE A 1 261 ? 4.325 -15.064 -10.424 1.00 86.12 261 ILE A O 1
ATOM 2093 N N . TRP A 1 262 ? 3.519 -17.062 -11.047 1.00 87.88 262 TRP A N 1
ATOM 2094 C CA . TRP A 1 262 ? 4.754 -17.525 -11.659 1.00 87.88 262 TRP A CA 1
ATOM 2095 C C . TRP A 1 262 ? 4.471 -18.613 -12.687 1.00 87.88 262 TRP A C 1
ATOM 2097 O O . TRP A 1 262 ? 3.644 -19.501 -12.482 1.00 87.88 262 TRP A O 1
ATOM 2107 N N . THR A 1 263 ? 5.206 -18.579 -13.794 1.00 81.50 263 THR A N 1
ATOM 2108 C CA . THR A 1 263 ? 5.200 -19.665 -14.776 1.00 81.50 263 THR A CA 1
ATOM 2109 C C . THR A 1 263 ? 6.620 -19.980 -15.207 1.00 81.50 263 THR A C 1
ATOM 2111 O O . THR A 1 263 ? 7.437 -19.081 -15.369 1.00 81.50 263 THR A O 1
ATOM 2114 N N . ALA A 1 264 ? 6.916 -21.242 -15.498 1.00 75.44 264 ALA A N 1
ATOM 2115 C CA . ALA A 1 264 ? 8.207 -21.601 -16.084 1.00 75.44 264 ALA A CA 1
ATOM 2116 C C . ALA A 1 264 ? 8.403 -21.028 -17.507 1.00 75.44 264 ALA A C 1
ATOM 2118 O O . ALA A 1 264 ? 9.533 -20.896 -17.963 1.00 75.44 264 ALA A O 1
ATOM 2119 N N . LEU A 1 265 ? 7.319 -20.656 -18.202 1.00 76.94 265 LEU A N 1
ATOM 2120 C CA . LEU A 1 265 ? 7.381 -20.053 -19.541 1.00 76.94 265 LEU A CA 1
ATOM 2121 C C . LEU A 1 265 ? 7.777 -18.573 -19.499 1.00 76.94 265 LEU A C 1
ATOM 2123 O O . LEU A 1 265 ? 8.591 -18.124 -20.304 1.00 76.94 265 LEU A O 1
ATOM 2127 N N . TYR A 1 266 ? 7.188 -17.814 -18.575 1.00 81.12 266 TYR A N 1
ATOM 2128 C CA . TYR A 1 266 ? 7.294 -16.356 -18.547 1.00 81.12 266 TYR A CA 1
ATOM 2129 C C . TYR A 1 266 ? 7.970 -15.795 -17.283 1.00 81.12 266 TYR A C 1
ATOM 2131 O O . TYR A 1 266 ? 8.271 -14.606 -17.227 1.00 81.12 266 TYR A O 1
ATOM 2139 N N . GLY A 1 267 ? 8.257 -16.636 -16.291 1.00 88.50 267 GLY A N 1
ATOM 2140 C CA . GLY A 1 267 ? 8.896 -16.266 -15.032 1.00 88.50 267 GLY A CA 1
ATOM 2141 C C . GLY A 1 267 ? 7.936 -15.665 -14.003 1.00 88.50 267 GLY A C 1
ATOM 2142 O O . GLY A 1 267 ? 6.762 -16.041 -13.940 1.00 88.50 267 GLY A O 1
ATOM 2143 N N . PHE A 1 268 ? 8.453 -14.756 -13.171 1.00 93.06 268 PHE A N 1
ATOM 2144 C CA . PHE A 1 268 ? 7.705 -14.084 -12.100 1.00 93.06 268 PHE A CA 1
ATOM 2145 C C . PHE A 1 268 ? 6.668 -13.106 -12.643 1.00 93.06 268 PHE A C 1
ATOM 2147 O O . PHE A 1 268 ? 6.970 -12.332 -13.544 1.00 93.06 268 PHE A O 1
ATOM 2154 N N . VAL A 1 269 ? 5.477 -13.069 -12.054 1.00 92.12 269 VAL A N 1
ATOM 2155 C CA . VAL A 1 269 ? 4.449 -12.082 -12.386 1.00 92.12 269 VAL A CA 1
ATOM 2156 C C . VAL A 1 269 ? 4.452 -10.986 -11.323 1.00 92.12 269 VAL A C 1
ATOM 2158 O O . VAL A 1 269 ? 4.045 -11.205 -10.186 1.00 92.12 269 VAL A O 1
ATOM 2161 N N . PHE A 1 270 ? 4.924 -9.793 -11.686 1.00 93.19 270 PHE A N 1
ATOM 2162 C CA . PHE A 1 270 ? 4.945 -8.639 -10.789 1.00 93.19 270 PHE A CA 1
ATOM 2163 C C . PHE A 1 270 ? 3.793 -7.684 -11.089 1.00 93.19 270 PHE A C 1
ATOM 2165 O O . PHE A 1 270 ? 3.636 -7.206 -12.217 1.00 93.19 270 PHE A O 1
ATOM 2172 N N . HIS A 1 271 ? 3.022 -7.361 -10.054 1.00 89.19 271 HIS A N 1
ATOM 2173 C CA . HIS A 1 271 ? 1.961 -6.367 -10.119 1.00 89.19 271 HIS A CA 1
ATOM 2174 C C . HIS A 1 271 ? 2.497 -4.992 -9.751 1.00 89.19 271 HIS A C 1
ATOM 2176 O O . HIS A 1 271 ? 2.855 -4.736 -8.607 1.00 89.19 271 HIS A O 1
ATOM 2182 N N . MET A 1 272 ? 2.552 -4.099 -10.732 1.00 85.38 272 MET A N 1
ATOM 2183 C CA . MET A 1 272 ? 3.061 -2.742 -10.539 1.00 85.38 272 MET A CA 1
ATOM 2184 C C . MET A 1 272 ? 1.920 -1.730 -10.620 1.00 85.38 272 MET A C 1
ATOM 2186 O O . MET A 1 272 ? 1.089 -1.804 -11.529 1.00 85.38 272 MET A O 1
ATOM 2190 N N . GLU A 1 273 ? 1.922 -0.763 -9.707 1.00 77.88 273 GLU A N 1
ATOM 2191 C CA . GLU A 1 273 ? 1.000 0.368 -9.691 1.00 77.88 273 GLU A CA 1
ATOM 2192 C C . GLU A 1 273 ? 1.646 1.558 -10.402 1.00 77.88 273 GLU A C 1
ATOM 2194 O O . GLU A 1 273 ? 2.617 2.157 -9.936 1.00 77.88 273 GLU A O 1
ATOM 2199 N N . GLY A 1 274 ? 1.113 1.903 -11.574 1.00 62.72 274 GLY A N 1
ATOM 2200 C CA . GLY A 1 274 ? 1.703 2.937 -12.421 1.00 62.72 274 GLY A CA 1
ATOM 2201 C C . GLY A 1 274 ? 1.651 4.337 -11.801 1.00 62.72 274 GLY A C 1
ATOM 2202 O O . GLY A 1 274 ? 2.559 5.141 -12.039 1.00 62.72 274 GLY A O 1
ATOM 2203 N N . GLY A 1 275 ? 0.612 4.636 -11.012 1.00 66.31 275 GLY A N 1
ATOM 2204 C CA . GLY A 1 275 ? 0.358 5.970 -10.465 1.00 66.31 275 GLY A CA 1
ATOM 2205 C C . GLY A 1 275 ? 1.381 6.447 -9.434 1.00 66.31 275 GLY A C 1
ATOM 2206 O O . GLY A 1 275 ? 1.494 7.652 -9.204 1.00 66.31 275 GLY A O 1
ATOM 2207 N N . LEU A 1 276 ? 2.142 5.528 -8.835 1.00 77.81 276 LEU A N 1
ATOM 2208 C CA . LEU A 1 276 ? 3.045 5.804 -7.723 1.00 77.81 276 LEU A CA 1
ATOM 2209 C C . LEU A 1 276 ? 4.491 5.481 -8.102 1.00 77.81 276 LEU A C 1
ATOM 2211 O O . LEU A 1 276 ? 4.811 4.407 -8.610 1.00 77.81 276 LEU A O 1
ATOM 2215 N N . ARG A 1 277 ? 5.386 6.442 -7.857 1.00 82.31 277 ARG A N 1
ATOM 2216 C CA . ARG A 1 277 ? 6.800 6.363 -8.240 1.00 82.31 277 ARG A CA 1
ATOM 2217 C C . ARG A 1 277 ? 7.683 6.633 -7.041 1.00 82.31 277 ARG A C 1
ATOM 2219 O O . ARG A 1 277 ? 7.541 7.659 -6.377 1.00 82.31 277 ARG A O 1
ATOM 2226 N N . VAL A 1 278 ? 8.637 5.742 -6.821 1.00 85.75 278 VAL A N 1
ATOM 2227 C CA . VAL A 1 278 ? 9.614 5.851 -5.746 1.00 85.75 278 VAL A CA 1
ATOM 2228 C C . VAL A 1 278 ? 10.857 6.568 -6.287 1.00 85.75 278 VAL A C 1
ATOM 2230 O O . VAL A 1 278 ? 11.418 6.124 -7.292 1.00 85.75 278 VAL A O 1
ATOM 2233 N N . PRO A 1 279 ? 11.289 7.694 -5.687 1.00 83.88 279 PRO A N 1
ATOM 2234 C CA . PRO A 1 279 ? 12.481 8.422 -6.123 1.00 83.88 279 PRO A CA 1
ATOM 2235 C C . PRO A 1 279 ? 13.774 7.692 -5.718 1.00 83.88 279 PRO A C 1
ATOM 2237 O O . PRO A 1 279 ? 13.769 6.974 -4.719 1.00 83.88 279 PRO A O 1
ATOM 2240 N N . PRO A 1 280 ? 14.892 7.865 -6.453 1.00 83.62 280 PRO A N 1
ATOM 2241 C CA . PRO A 1 280 ? 16.185 7.239 -6.125 1.00 83.62 280 PRO A CA 1
ATOM 2242 C C . PRO A 1 280 ? 16.939 7.926 -4.978 1.00 83.62 280 PRO A C 1
ATOM 2244 O O . PRO A 1 280 ? 18.037 7.510 -4.617 1.00 83.62 280 PRO A O 1
ATOM 2247 N N . VAL A 1 281 ? 16.376 9.005 -4.433 1.00 82.06 281 VAL A N 1
ATOM 2248 C CA . VAL A 1 281 ? 16.958 9.800 -3.351 1.00 82.06 281 VAL A CA 1
ATOM 2249 C C . VAL A 1 281 ? 16.124 9.653 -2.088 1.00 82.06 281 VAL A C 1
ATOM 2251 O O . VAL A 1 281 ? 14.894 9.712 -2.142 1.00 82.06 281 VAL A O 1
ATOM 2254 N N . ILE A 1 282 ? 16.810 9.521 -0.955 1.00 81.50 282 ILE A N 1
ATOM 2255 C CA . ILE A 1 282 ? 16.190 9.544 0.368 1.00 81.50 282 ILE A CA 1
ATOM 2256 C C . ILE A 1 282 ? 15.787 10.990 0.653 1.00 81.50 282 ILE A C 1
ATOM 2258 O O . ILE A 1 282 ? 16.637 11.880 0.738 1.00 81.50 282 ILE A O 1
ATOM 2262 N N . ARG A 1 283 ? 14.483 11.248 0.742 1.00 72.06 283 ARG A N 1
ATOM 2263 C CA . ARG A 1 283 ? 13.959 12.552 1.156 1.00 72.06 283 ARG A CA 1
ATOM 2264 C C . ARG A 1 283 ? 13.954 12.622 2.689 1.00 72.06 283 ARG A C 1
ATOM 2266 O O . ARG A 1 283 ? 13.887 11.574 3.328 1.00 72.06 283 ARG A O 1
ATOM 2273 N N . PRO A 1 284 ? 14.028 13.825 3.291 1.00 62.09 284 PRO A N 1
ATOM 2274 C CA . PRO A 1 284 ? 13.963 13.964 4.742 1.00 62.09 284 PRO A CA 1
ATOM 2275 C C . PRO A 1 284 ? 12.715 13.269 5.289 1.00 62.09 284 PRO A C 1
ATOM 2277 O O . PRO A 1 284 ? 11.627 13.438 4.730 1.00 62.09 284 PRO A O 1
ATOM 2280 N N . THR A 1 285 ? 12.897 12.487 6.352 1.00 59.62 285 THR A N 1
ATOM 2281 C CA . THR A 1 285 ? 11.849 11.725 7.035 1.00 59.62 285 THR A CA 1
ATOM 2282 C C . THR A 1 285 ? 10.685 12.640 7.434 1.00 59.62 285 THR A C 1
ATOM 2284 O O . THR A 1 285 ? 10.865 13.848 7.623 1.00 59.62 285 THR A O 1
ATOM 2287 N N . GLU A 1 286 ? 9.475 12.084 7.546 1.00 56.72 286 GLU A N 1
ATOM 2288 C CA . GLU A 1 286 ? 8.322 12.806 8.095 1.00 56.72 286 GLU A CA 1
ATOM 2289 C C . GLU A 1 286 ? 8.696 13.510 9.410 1.00 56.72 286 GLU A C 1
ATOM 2291 O O . GLU A 1 286 ? 9.510 13.007 10.182 1.00 56.72 286 GLU A O 1
ATOM 2296 N N . LYS A 1 287 ? 8.089 14.674 9.693 1.00 57.88 287 LYS A N 1
ATOM 2297 C CA . LYS A 1 287 ? 8.413 15.479 10.890 1.00 57.88 287 LYS A CA 1
ATOM 2298 C C . LYS A 1 287 ? 8.284 14.705 12.214 1.00 57.88 287 LYS A C 1
ATOM 2300 O O . LYS A 1 287 ? 8.836 15.162 13.207 1.00 57.88 287 LYS A O 1
ATOM 2305 N N . ASN A 1 288 ? 7.548 13.588 12.235 1.00 67.75 288 ASN A N 1
ATOM 2306 C CA . ASN A 1 288 ? 7.400 12.713 13.394 1.00 67.75 288 ASN A CA 1
ATOM 2307 C C . ASN A 1 288 ? 8.009 11.318 13.111 1.00 67.75 288 ASN A C 1
ATOM 2309 O O . ASN A 1 288 ? 7.447 10.583 12.292 1.00 67.75 288 ASN A O 1
ATOM 2313 N N . PRO A 1 289 ? 9.088 10.912 13.810 1.00 67.88 289 PRO A N 1
ATOM 2314 C CA . PRO A 1 289 ? 9.744 9.615 13.612 1.00 67.88 289 PRO A CA 1
ATOM 2315 C C . PRO A 1 289 ? 8.860 8.409 13.983 1.00 67.88 289 PRO A C 1
ATOM 2317 O O . PRO A 1 289 ? 9.109 7.300 13.515 1.00 67.88 289 PRO A O 1
ATOM 2320 N N . LEU A 1 290 ? 7.785 8.605 14.758 1.00 70.88 290 LEU A N 1
ATOM 2321 C CA . LEU A 1 290 ? 6.824 7.544 15.083 1.00 70.88 290 LEU A CA 1
ATOM 2322 C C . LEU A 1 290 ? 5.749 7.325 14.013 1.00 70.88 290 LEU A C 1
ATOM 2324 O O . LEU A 1 290 ? 5.132 6.263 13.981 1.00 70.88 290 LEU A O 1
ATOM 2328 N N . SER A 1 291 ? 5.519 8.300 13.128 1.00 67.44 291 SER A N 1
ATOM 2329 C CA . SER A 1 291 ? 4.477 8.219 12.091 1.00 67.44 291 SER A CA 1
ATOM 2330 C C . SER A 1 291 ? 4.971 7.616 10.772 1.00 67.44 291 SER A C 1
ATOM 2332 O O . SER A 1 291 ? 4.195 7.484 9.830 1.00 67.44 291 SER A O 1
ATOM 2334 N N . VAL A 1 292 ? 6.234 7.195 10.717 1.00 72.75 292 VAL A N 1
ATOM 2335 C CA . VAL A 1 292 ? 6.891 6.678 9.515 1.00 72.75 292 VAL A CA 1
ATOM 2336 C C . VAL A 1 292 ? 6.079 5.548 8.859 1.00 72.75 292 VAL A C 1
ATOM 2338 O O . VAL A 1 292 ? 5.866 4.486 9.451 1.00 72.75 292 VAL A O 1
ATOM 2341 N N . GLY A 1 293 ? 5.600 5.786 7.638 1.00 74.94 293 GLY A N 1
ATOM 2342 C CA . GLY A 1 293 ? 4.957 4.772 6.795 1.00 74.94 293 GLY A CA 1
ATOM 2343 C C . GLY A 1 293 ? 5.958 3.910 6.016 1.00 74.94 293 GLY A C 1
ATOM 2344 O O . GLY A 1 293 ? 7.159 3.939 6.263 1.00 74.94 293 GLY A O 1
ATOM 2345 N N . GLU A 1 294 ? 5.469 3.167 5.023 1.00 81.38 294 GLU A N 1
ATOM 2346 C CA . GLU A 1 294 ? 6.297 2.359 4.103 1.00 81.38 294 GLU A CA 1
ATOM 2347 C C . GLU A 1 294 ? 7.202 3.203 3.176 1.00 81.38 294 GLU A C 1
ATOM 2349 O O . GLU A 1 294 ? 8.208 2.719 2.654 1.00 81.38 294 GLU A O 1
ATOM 2354 N N . TRP A 1 295 ? 6.866 4.484 2.972 1.00 84.94 295 TRP A N 1
ATOM 2355 C CA . TRP A 1 295 ? 7.506 5.350 1.976 1.00 84.94 295 TRP A CA 1
ATOM 2356 C C . TRP A 1 295 ? 8.996 5.590 2.208 1.00 84.94 295 TRP A C 1
ATOM 2358 O O . TRP A 1 295 ? 9.745 5.689 1.235 1.00 84.94 295 TRP A O 1
ATOM 2368 N N . SER A 1 296 ? 9.442 5.686 3.461 1.00 86.69 296 SER A N 1
ATOM 2369 C CA . SER A 1 296 ? 10.868 5.835 3.781 1.00 86.69 296 SER A CA 1
ATOM 2370 C C . SER A 1 296 ? 11.657 4.592 3.371 1.00 86.69 296 SER A C 1
ATOM 2372 O O . SER A 1 296 ? 12.694 4.702 2.720 1.00 86.69 296 SER A O 1
ATOM 2374 N N . SER A 1 297 ? 11.115 3.413 3.664 1.00 90.06 297 SER A N 1
ATOM 2375 C CA . SER A 1 297 ? 11.738 2.121 3.386 1.00 90.06 297 SER A CA 1
ATOM 2376 C C . SER A 1 297 ? 11.784 1.827 1.888 1.00 90.06 297 SER A C 1
ATOM 2378 O O . SER A 1 297 ? 12.784 1.330 1.368 1.00 90.06 297 SER A O 1
ATOM 2380 N N . LEU A 1 298 ? 10.745 2.228 1.147 1.00 91.81 298 LEU A N 1
ATOM 2381 C CA . LEU A 1 298 ? 10.743 2.201 -0.319 1.00 91.81 298 LEU A CA 1
ATOM 2382 C C . LEU A 1 298 ? 11.845 3.098 -0.899 1.00 91.81 298 LEU A C 1
ATOM 2384 O O . LEU A 1 298 ? 12.587 2.670 -1.785 1.00 91.81 298 LEU A O 1
ATOM 2388 N N . GLN A 1 299 ? 11.992 4.327 -0.391 1.00 90.94 299 GLN A N 1
ATOM 2389 C CA . GLN A 1 299 ? 13.053 5.242 -0.828 1.00 90.94 299 GLN A CA 1
ATOM 2390 C C . GLN A 1 299 ? 14.445 4.693 -0.514 1.00 90.94 299 GLN A C 1
ATOM 2392 O O . GLN A 1 299 ? 15.325 4.766 -1.370 1.00 90.94 299 GLN A O 1
ATOM 2397 N N . TYR A 1 300 ? 14.638 4.110 0.672 1.00 93.19 300 TYR A N 1
ATOM 2398 C CA . TYR A 1 300 ? 15.901 3.483 1.055 1.00 93.19 300 TYR A CA 1
ATOM 2399 C C . TYR A 1 300 ? 16.244 2.293 0.152 1.00 93.19 300 TYR A C 1
ATOM 2401 O O . TYR A 1 300 ? 17.335 2.220 -0.411 1.00 93.19 300 TYR A O 1
ATOM 2409 N N . SER A 1 301 ? 15.269 1.419 -0.088 1.00 95.31 301 SER A N 1
ATOM 2410 C CA . SER A 1 301 ? 15.392 0.283 -1.007 1.00 95.31 301 SER A CA 1
ATOM 2411 C C . SER A 1 301 ? 15.767 0.735 -2.417 1.00 95.31 301 SER A C 1
ATOM 2413 O O . SER A 1 301 ? 16.669 0.184 -3.049 1.00 95.31 301 SER A O 1
ATOM 2415 N N . ASN A 1 302 ? 15.106 1.785 -2.911 1.00 93.62 302 ASN A N 1
ATOM 2416 C CA . ASN A 1 302 ? 15.396 2.336 -4.226 1.00 93.62 302 ASN A CA 1
ATOM 2417 C C . ASN A 1 302 ? 16.772 3.012 -4.284 1.00 93.62 302 ASN A C 1
ATOM 2419 O O . ASN A 1 302 ? 17.449 2.939 -5.309 1.00 93.62 302 ASN A O 1
ATOM 2423 N N . PHE A 1 303 ? 17.204 3.649 -3.197 1.00 93.50 303 PHE A N 1
ATOM 2424 C CA . PHE A 1 303 ? 18.538 4.224 -3.063 1.00 93.50 303 PHE A CA 1
ATOM 2425 C C . PHE A 1 303 ? 19.626 3.144 -3.135 1.00 93.50 303 PHE A C 1
ATOM 2427 O O . PHE A 1 303 ? 20.559 3.287 -3.922 1.00 93.50 303 PHE A O 1
ATOM 2434 N N . LEU A 1 304 ? 19.475 2.029 -2.415 1.00 95.12 304 LEU A N 1
ATOM 2435 C CA . LEU A 1 304 ? 20.405 0.894 -2.469 1.00 95.12 304 LEU A CA 1
ATOM 2436 C C . LEU A 1 304 ? 20.488 0.269 -3.870 1.00 95.12 304 LEU A C 1
ATOM 2438 O O . LEU A 1 304 ? 21.582 0.071 -4.401 1.00 95.12 304 LEU A O 1
ATOM 2442 N N . LEU A 1 305 ? 19.343 0.033 -4.520 1.00 94.81 305 LEU A N 1
ATOM 2443 C CA . LEU A 1 305 ? 19.317 -0.424 -5.915 1.00 94.81 305 LEU A CA 1
ATOM 2444 C C . LEU A 1 305 ? 20.001 0.582 -6.849 1.00 94.81 305 LEU A C 1
ATOM 2446 O O . LEU A 1 305 ? 20.688 0.194 -7.790 1.00 94.81 305 LEU A O 1
ATOM 2450 N N . SER A 1 306 ? 19.837 1.876 -6.580 1.00 91.81 306 SER A N 1
ATOM 2451 C CA . SER A 1 306 ? 20.430 2.953 -7.373 1.00 91.81 306 SER A CA 1
ATOM 2452 C C . SER A 1 306 ? 21.945 3.062 -7.228 1.00 91.81 306 SER A C 1
ATOM 2454 O O . SER A 1 306 ? 22.601 3.458 -8.187 1.00 91.81 306 SER A O 1
ATOM 2456 N N . GLN A 1 307 ? 22.516 2.680 -6.081 1.00 90.75 307 GLN A N 1
ATOM 2457 C CA . GLN A 1 307 ? 23.973 2.631 -5.909 1.00 90.75 307 GLN A CA 1
ATOM 2458 C C . GLN A 1 307 ? 24.632 1.623 -6.856 1.00 90.75 307 GLN A C 1
ATOM 2460 O O . GLN A 1 307 ? 25.750 1.854 -7.306 1.00 90.75 307 GLN A O 1
ATOM 2465 N N . ARG A 1 308 ? 23.941 0.517 -7.167 1.00 90.69 308 ARG A N 1
ATOM 2466 C CA . ARG A 1 308 ? 24.446 -0.516 -8.078 1.00 90.69 308 ARG A CA 1
ATOM 2467 C C . ARG A 1 308 ? 24.008 -0.299 -9.524 1.00 90.69 308 ARG A C 1
ATOM 2469 O O . ARG A 1 308 ? 24.840 -0.368 -10.413 1.00 90.69 308 ARG A O 1
ATOM 2476 N N . PHE A 1 309 ? 22.717 -0.071 -9.764 1.00 90.75 309 PHE A N 1
ATOM 2477 C CA . PHE A 1 309 ? 22.104 -0.081 -11.105 1.00 90.75 309 PHE A CA 1
ATOM 2478 C C . PHE A 1 309 ? 21.823 1.314 -11.681 1.00 90.75 309 PHE A C 1
ATOM 2480 O O . PHE A 1 309 ? 21.102 1.454 -12.675 1.00 90.75 309 PHE A O 1
ATOM 2487 N N . GLY A 1 310 ? 22.352 2.351 -11.037 1.00 86.00 310 GLY A N 1
ATOM 2488 C CA . GLY A 1 310 ? 22.141 3.741 -11.409 1.00 86.00 310 GLY A CA 1
ATOM 2489 C C . GLY A 1 310 ? 20.827 4.333 -10.864 1.00 86.00 310 GLY A C 1
ATOM 2490 O O . GLY A 1 310 ? 19.837 3.614 -10.651 1.00 86.00 310 GLY A O 1
ATOM 2491 N N . PRO A 1 311 ? 20.801 5.655 -10.608 1.00 84.56 311 PRO A N 1
ATOM 2492 C CA . PRO A 1 311 ? 19.678 6.338 -9.972 1.00 84.56 311 PRO A CA 1
ATOM 2493 C C . PRO A 1 311 ? 18.484 6.515 -10.905 1.00 84.56 311 PRO A C 1
ATOM 2495 O O . PRO A 1 311 ? 18.543 7.291 -11.849 1.00 84.56 311 PRO A O 1
ATOM 2498 N N . ARG A 1 312 ? 17.354 5.871 -10.592 1.00 82.31 312 ARG A N 1
ATOM 2499 C CA . ARG A 1 312 ? 16.110 5.996 -11.369 1.00 82.31 312 ARG A CA 1
ATOM 2500 C C . ARG A 1 312 ? 14.850 5.966 -10.510 1.00 82.31 312 ARG A C 1
ATOM 2502 O O . ARG A 1 312 ? 14.846 5.477 -9.378 1.00 82.31 312 ARG A O 1
ATOM 2509 N N . TYR A 1 313 ? 13.760 6.476 -11.073 1.00 82.88 313 TYR A N 1
ATOM 2510 C CA . TYR A 1 313 ? 12.435 6.293 -10.489 1.00 82.88 313 TYR A CA 1
ATOM 2511 C C . TYR A 1 313 ? 11.954 4.872 -10.769 1.00 82.88 313 TYR A C 1
ATOM 2513 O O . TYR A 1 313 ? 11.995 4.419 -11.912 1.00 82.88 313 TYR A O 1
ATOM 2521 N N . ARG A 1 314 ? 11.493 4.184 -9.727 1.00 86.06 314 ARG A N 1
ATOM 2522 C CA . ARG A 1 314 ? 10.986 2.811 -9.808 1.00 86.06 314 ARG A CA 1
ATOM 2523 C C . ARG A 1 314 ? 9.500 2.790 -9.457 1.00 86.06 314 ARG A C 1
ATOM 2525 O O . ARG A 1 314 ? 9.046 3.606 -8.651 1.00 86.06 314 ARG A O 1
ATOM 2532 N N . ALA A 1 315 ? 8.731 1.942 -10.135 1.00 84.94 315 ALA A N 1
ATOM 2533 C CA . ALA A 1 315 ? 7.285 1.874 -9.938 1.00 84.94 315 ALA A CA 1
ATOM 2534 C C . ALA A 1 315 ? 6.966 1.223 -8.590 1.00 84.94 315 ALA A C 1
ATOM 2536 O O . ALA A 1 315 ? 7.666 0.314 -8.157 1.00 84.94 315 ALA A O 1
ATOM 2537 N N . TYR A 1 316 ? 5.921 1.688 -7.916 1.00 87.25 316 TYR A N 1
ATOM 2538 C CA . TYR A 1 316 ? 5.440 1.021 -6.710 1.00 87.25 316 TYR A CA 1
ATOM 2539 C C . TYR A 1 316 ? 4.870 -0.364 -7.062 1.00 87.25 316 TYR A C 1
ATOM 2541 O O . TYR A 1 316 ? 4.255 -0.531 -8.119 1.00 87.25 316 TYR A O 1
ATOM 2549 N N . ILE A 1 317 ? 5.068 -1.356 -6.190 1.00 88.38 317 ILE A N 1
ATOM 2550 C CA . ILE A 1 317 ? 4.386 -2.651 -6.314 1.00 88.38 317 ILE A CA 1
ATOM 2551 C C . ILE A 1 317 ? 2.961 -2.460 -5.810 1.00 88.38 317 ILE A C 1
ATOM 2553 O O . ILE A 1 317 ? 2.769 -1.910 -4.734 1.00 88.38 317 ILE A O 1
ATOM 2557 N N . ALA A 1 318 ? 1.966 -2.873 -6.591 1.00 86.06 318 ALA A N 1
ATOM 2558 C CA . ALA A 1 318 ? 0.570 -2.754 -6.187 1.00 86.06 318 ALA A CA 1
ATOM 2559 C C . ALA A 1 318 ? 0.323 -3.506 -4.870 1.00 86.06 318 ALA A C 1
ATOM 2561 O O . ALA A 1 318 ? 0.849 -4.599 -4.688 1.00 86.06 318 ALA A O 1
ATOM 2562 N N . HIS A 1 319 ? -0.517 -2.948 -3.994 1.00 85.94 319 HIS A N 1
ATOM 2563 C CA . HIS A 1 319 ? -0.860 -3.535 -2.692 1.00 85.94 319 HIS A CA 1
ATOM 2564 C C . HIS A 1 319 ? -1.810 -4.741 -2.850 1.00 85.94 319 HIS A C 1
ATOM 2566 O O . HIS A 1 319 ? -3.001 -4.689 -2.532 1.00 85.94 319 HIS A O 1
ATOM 2572 N N . VAL A 1 320 ? -1.277 -5.808 -3.437 1.00 88.06 320 VAL A N 1
ATOM 2573 C CA . VAL A 1 320 ? -1.901 -7.100 -3.751 1.00 88.06 320 VAL A CA 1
ATOM 2574 C C . VAL A 1 320 ? -0.962 -8.212 -3.254 1.00 88.06 320 VAL A C 1
ATOM 2576 O O . VAL A 1 320 ? 0.135 -7.899 -2.797 1.00 88.06 320 VAL A O 1
ATOM 2579 N N . PRO A 1 321 ? -1.323 -9.505 -3.323 1.00 90.62 321 PRO A N 1
ATOM 2580 C CA . PRO A 1 321 ? -0.399 -10.564 -2.925 1.00 90.62 321 PRO A CA 1
ATOM 2581 C C . PRO A 1 321 ? 0.944 -10.463 -3.662 1.00 90.62 321 PRO A C 1
ATOM 2583 O O . PRO A 1 321 ? 0.989 -10.368 -4.892 1.00 90.62 321 PRO A O 1
ATOM 2586 N N . HIS A 1 322 ? 2.042 -10.476 -2.912 1.00 92.50 322 HIS A N 1
ATOM 2587 C CA . HIS A 1 322 ? 3.389 -10.325 -3.448 1.00 92.50 322 HIS A CA 1
ATOM 2588 C C . HIS A 1 322 ? 4.013 -11.690 -3.729 1.00 92.50 322 HIS A C 1
ATOM 2590 O O . HIS A 1 322 ? 3.955 -12.601 -2.905 1.00 92.50 322 HIS A O 1
ATOM 2596 N N . VAL A 1 323 ? 4.661 -11.830 -4.883 1.00 93.69 323 VAL A N 1
ATOM 2597 C CA . VAL A 1 323 ? 5.468 -13.013 -5.195 1.00 93.69 323 VAL A CA 1
ATOM 2598 C C . VAL A 1 323 ? 6.882 -12.835 -4.656 1.00 93.69 323 VAL A C 1
ATOM 2600 O O . VAL A 1 323 ? 7.552 -11.852 -4.971 1.00 93.69 323 VAL A O 1
ATOM 2603 N N . LEU A 1 324 ? 7.346 -13.802 -3.867 1.00 95.38 324 LEU A N 1
ATOM 2604 C CA . LEU A 1 324 ? 8.706 -13.845 -3.338 1.00 95.38 324 LEU A CA 1
ATOM 2605 C C . LEU A 1 324 ? 9.394 -15.158 -3.720 1.00 95.38 324 LEU A C 1
ATOM 2607 O O . LEU A 1 324 ? 8.742 -16.170 -3.980 1.00 95.38 324 LEU A O 1
ATOM 2611 N N . SER A 1 325 ? 10.728 -15.131 -3.767 1.00 95.06 325 SER A N 1
ATOM 2612 C CA . SER A 1 325 ? 11.554 -16.311 -4.017 1.00 95.06 325 SER A CA 1
ATOM 2613 C C . SER A 1 325 ? 12.671 -16.440 -2.992 1.00 95.06 325 SER A C 1
ATOM 2615 O O . SER A 1 325 ? 13.451 -15.510 -2.791 1.00 95.06 325 SER A O 1
ATOM 2617 N N . VAL A 1 326 ? 12.789 -17.618 -2.379 1.00 95.56 326 VAL A N 1
ATOM 2618 C CA . VAL A 1 326 ? 13.844 -17.942 -1.412 1.00 95.56 326 VAL A CA 1
ATOM 2619 C C . VAL A 1 326 ? 15.222 -17.796 -2.049 1.00 95.56 326 VAL A C 1
ATOM 2621 O O . VAL A 1 326 ? 16.111 -17.172 -1.470 1.00 95.56 326 VAL A O 1
ATOM 2624 N N . SER A 1 327 ? 15.417 -18.351 -3.247 1.00 94.19 327 SER A N 1
ATOM 2625 C CA . SER A 1 327 ? 16.700 -18.291 -3.945 1.00 94.19 327 SER A CA 1
ATOM 2626 C C . SER A 1 327 ? 17.107 -16.865 -4.331 1.00 94.19 327 SER A C 1
ATOM 2628 O O . SER A 1 327 ? 18.298 -16.552 -4.273 1.00 94.19 327 SER A O 1
ATOM 2630 N N . MET A 1 328 ? 16.145 -15.997 -4.664 1.00 95.25 328 MET A N 1
ATOM 2631 C CA . MET A 1 328 ? 16.385 -14.573 -4.942 1.00 95.25 328 MET A CA 1
ATOM 2632 C C . MET A 1 328 ? 16.707 -13.784 -3.675 1.00 95.25 328 MET A C 1
ATOM 2634 O O . MET A 1 328 ? 17.649 -12.995 -3.664 1.00 95.25 328 MET A O 1
ATOM 2638 N N . LEU A 1 329 ? 15.969 -14.015 -2.590 1.00 96.44 329 LEU A N 1
ATOM 2639 C CA . LEU A 1 329 ? 16.191 -13.318 -1.323 1.00 96.44 329 LEU A CA 1
ATOM 2640 C C . LEU A 1 329 ? 17.530 -13.695 -0.677 1.00 96.44 329 LEU A C 1
ATOM 2642 O O . LEU A 1 329 ? 18.232 -12.815 -0.187 1.00 96.44 329 LEU A O 1
ATOM 2646 N N . LYS A 1 330 ? 17.962 -14.959 -0.782 1.00 96.00 330 LYS A N 1
ATOM 2647 C CA . LYS A 1 330 ? 19.318 -15.379 -0.375 1.00 96.00 330 LYS A CA 1
ATOM 2648 C C . LYS A 1 330 ? 20.412 -14.702 -1.197 1.00 96.00 330 LYS A C 1
ATOM 2650 O O . LYS A 1 330 ? 21.451 -14.321 -0.665 1.00 96.00 330 LYS A O 1
ATOM 2655 N N . GLU A 1 331 ? 20.196 -14.551 -2.502 1.00 95.62 331 GLU A N 1
ATOM 2656 C CA . GLU A 1 331 ? 21.125 -13.830 -3.376 1.00 95.62 331 GLU A CA 1
ATOM 2657 C C . GLU A 1 331 ? 21.223 -12.350 -2.978 1.00 95.62 331 GLU A C 1
ATOM 2659 O O . GLU A 1 331 ? 22.326 -11.816 -2.868 1.00 95.62 331 GLU A O 1
ATOM 2664 N N . ILE A 1 332 ? 20.089 -11.715 -2.673 1.00 96.25 332 ILE A N 1
ATOM 2665 C CA . ILE A 1 332 ? 20.026 -10.342 -2.161 1.00 96.25 332 ILE A CA 1
ATOM 2666 C C . ILE A 1 332 ? 20.739 -10.212 -0.810 1.00 96.25 332 ILE A C 1
ATOM 2668 O O . ILE A 1 332 ? 21.568 -9.317 -0.657 1.00 96.25 332 ILE A O 1
ATOM 2672 N N . GLN A 1 333 ? 20.494 -11.118 0.140 1.00 95.31 333 GLN A N 1
ATOM 2673 C CA . GLN A 1 333 ? 21.157 -11.116 1.449 1.00 95.31 333 GLN A CA 1
ATOM 2674 C C . GLN A 1 333 ? 22.680 -11.241 1.322 1.00 95.31 333 GLN A C 1
ATOM 2676 O O . GLN A 1 333 ? 23.412 -10.548 2.021 1.00 95.31 333 GLN A O 1
ATOM 2681 N N . ASN A 1 334 ? 23.175 -12.055 0.386 1.00 95.62 334 ASN A N 1
ATOM 2682 C CA . ASN A 1 334 ? 24.612 -12.180 0.134 1.00 95.62 334 ASN A CA 1
ATOM 2683 C C . ASN A 1 334 ? 25.233 -10.914 -0.477 1.00 95.62 334 ASN A C 1
ATOM 2685 O O . ASN A 1 334 ? 26.423 -10.661 -0.288 1.00 95.62 334 ASN A O 1
ATOM 2689 N N . LEU A 1 335 ? 24.452 -10.130 -1.224 1.00 95.50 335 LEU A N 1
ATOM 2690 C CA . LEU A 1 335 ? 24.912 -8.898 -1.869 1.00 95.50 335 LEU A CA 1
ATOM 2691 C C . LEU A 1 335 ? 24.837 -7.676 -0.946 1.00 95.50 335 LEU A C 1
ATOM 2693 O O . LEU A 1 335 ? 25.721 -6.825 -1.010 1.00 95.50 335 LEU A O 1
ATOM 2697 N N . TRP A 1 336 ? 23.823 -7.611 -0.081 1.00 96.75 336 TRP A N 1
ATOM 2698 C CA . TRP A 1 336 ? 23.617 -6.541 0.900 1.00 96.75 336 TRP A CA 1
ATOM 2699 C C . TRP A 1 336 ? 23.513 -7.092 2.332 1.00 96.75 336 TRP A C 1
ATOM 2701 O O . TRP A 1 336 ? 22.501 -6.881 3.005 1.00 96.75 336 TRP A O 1
ATOM 2711 N N . PRO A 1 337 ? 24.548 -7.790 2.842 1.00 95.19 337 PRO A N 1
ATOM 2712 C CA . PRO A 1 337 ? 24.468 -8.445 4.146 1.00 95.19 337 PRO A CA 1
ATOM 2713 C C . PRO A 1 337 ? 24.332 -7.434 5.289 1.00 95.19 337 PRO A C 1
ATOM 2715 O O . PRO A 1 337 ? 23.601 -7.676 6.241 1.00 95.19 337 PRO A O 1
ATOM 2718 N N . GLN A 1 338 ? 25.005 -6.283 5.184 1.00 94.75 338 GLN A N 1
ATOM 2719 C CA . GLN A 1 338 ? 24.981 -5.245 6.219 1.00 94.75 338 GLN A CA 1
ATOM 2720 C C . GLN A 1 338 ? 23.608 -4.574 6.318 1.00 94.75 338 GLN A C 1
ATOM 2722 O O . GLN A 1 338 ? 23.092 -4.408 7.419 1.00 94.75 338 GLN A O 1
ATOM 2727 N N . ASP A 1 339 ? 23.003 -4.220 5.183 1.00 94.88 339 ASP A N 1
ATOM 2728 C CA . ASP A 1 339 ? 21.696 -3.559 5.154 1.00 94.88 339 ASP A CA 1
ATOM 2729 C C . ASP A 1 339 ? 20.556 -4.502 5.561 1.00 94.88 339 ASP A C 1
ATOM 2731 O O . ASP A 1 339 ? 19.628 -4.087 6.260 1.00 94.88 339 ASP A O 1
ATOM 2735 N N . MET A 1 340 ? 20.636 -5.779 5.166 1.00 94.38 340 MET A N 1
ATOM 2736 C CA . MET A 1 340 ? 19.671 -6.805 5.575 1.00 94.38 340 MET A CA 1
ATOM 2737 C C . MET A 1 340 ? 19.767 -7.096 7.075 1.00 94.38 340 MET A C 1
ATOM 2739 O O . MET A 1 340 ? 18.740 -7.127 7.747 1.00 94.38 340 MET A O 1
ATOM 2743 N N . GLU A 1 341 ? 20.981 -7.227 7.622 1.00 93.81 341 GLU A N 1
ATOM 2744 C CA . GLU A 1 341 ? 21.187 -7.409 9.066 1.00 93.81 341 GLU A CA 1
ATOM 2745 C C . GLU A 1 341 ? 20.735 -6.175 9.859 1.00 93.81 341 GLU A C 1
ATOM 2747 O O . GLU A 1 341 ? 20.085 -6.304 10.897 1.00 93.81 341 GLU A O 1
ATOM 2752 N N . SER A 1 342 ? 21.011 -4.968 9.350 1.00 94.06 342 SER A N 1
ATOM 2753 C CA . SER A 1 342 ? 20.531 -3.726 9.963 1.00 94.06 342 SER A CA 1
ATOM 2754 C C . SER A 1 342 ? 19.004 -3.680 9.995 1.00 94.06 342 SER A C 1
ATOM 2756 O O . SER A 1 342 ? 18.439 -3.420 11.054 1.00 94.06 342 SER A O 1
ATOM 2758 N N . THR A 1 343 ? 18.339 -3.990 8.876 1.00 94.88 343 THR A N 1
ATOM 2759 C CA . THR A 1 343 ? 16.868 -4.046 8.792 1.00 94.88 343 THR A CA 1
ATOM 2760 C C . THR A 1 343 ? 16.305 -5.077 9.773 1.00 94.88 343 THR A C 1
ATOM 2762 O O . THR A 1 343 ? 15.352 -4.792 10.493 1.00 94.88 343 THR A O 1
ATOM 2765 N N . ALA A 1 344 ? 16.923 -6.259 9.864 1.00 94.62 344 ALA A N 1
ATOM 2766 C CA . ALA A 1 344 ? 16.520 -7.304 10.803 1.00 94.62 344 ALA A CA 1
ATOM 2767 C C . ALA A 1 344 ? 16.704 -6.892 12.275 1.00 94.62 344 ALA A C 1
ATOM 2769 O O . ALA A 1 344 ? 15.953 -7.346 13.136 1.00 94.62 344 ALA A O 1
ATOM 2770 N N . SER A 1 345 ? 17.689 -6.043 12.581 1.00 93.88 345 SER A N 1
ATOM 2771 C CA . SER A 1 345 ? 17.969 -5.592 13.950 1.00 93.88 345 SER A CA 1
ATOM 2772 C C . SER A 1 345 ? 16.953 -4.584 14.497 1.00 93.88 345 SER A C 1
ATOM 2774 O O . SER A 1 345 ? 16.808 -4.460 15.716 1.00 93.88 345 SER A O 1
ATOM 2776 N N . HIS A 1 346 ? 16.237 -3.880 13.616 1.00 92.31 346 HIS A N 1
ATOM 2777 C CA . HIS A 1 346 ? 15.264 -2.864 13.999 1.00 92.31 346 HIS A CA 1
ATOM 2778 C C . HIS A 1 346 ? 13.967 -3.503 14.502 1.00 92.31 346 HIS A C 1
ATOM 2780 O O . HIS A 1 346 ? 13.228 -4.160 13.766 1.00 92.31 346 HIS A O 1
ATOM 2786 N N . ARG A 1 347 ? 13.659 -3.274 15.779 1.00 91.12 347 ARG A N 1
ATOM 2787 C CA . ARG A 1 347 ? 12.489 -3.838 16.462 1.00 91.12 347 ARG A CA 1
ATOM 2788 C C . ARG A 1 347 ? 11.234 -3.040 16.171 1.00 91.12 347 ARG A C 1
ATOM 2790 O O . ARG A 1 347 ? 10.156 -3.625 16.127 1.00 91.12 347 ARG A O 1
ATOM 2797 N N . PHE A 1 348 ? 11.364 -1.730 15.969 1.00 89.44 348 PHE A N 1
ATOM 2798 C CA . PHE A 1 348 ? 10.252 -0.831 15.673 1.00 89.44 348 PHE A CA 1
ATOM 2799 C C . PHE A 1 348 ? 10.474 -0.094 14.353 1.00 89.44 348 PHE A C 1
ATOM 2801 O O . PHE A 1 348 ? 11.560 0.412 14.078 1.00 89.44 348 PHE A O 1
ATOM 2808 N N . ARG A 1 349 ? 9.411 0.031 13.549 1.00 85.50 349 ARG A N 1
ATOM 2809 C CA . ARG A 1 349 ? 9.456 0.812 12.305 1.00 85.50 349 ARG A CA 1
ATOM 2810 C C . ARG A 1 349 ? 9.764 2.280 12.615 1.00 85.50 349 ARG A C 1
ATOM 2812 O O . ARG A 1 349 ? 9.003 2.922 13.348 1.00 85.50 349 ARG A O 1
ATOM 2819 N N . GLY A 1 350 ? 10.834 2.792 12.009 1.00 81.81 350 GLY A N 1
ATOM 2820 C CA . GLY A 1 350 ? 11.370 4.139 12.235 1.00 81.81 350 GLY A CA 1
ATOM 2821 C C . GLY A 1 350 ? 12.739 4.148 12.924 1.00 81.81 350 GLY A C 1
ATOM 2822 O O . GLY A 1 350 ? 13.434 5.162 12.862 1.00 81.81 350 GLY A O 1
ATOM 2823 N N . GLU A 1 351 ? 13.163 3.032 13.528 1.00 86.38 351 GLU A N 1
ATOM 2824 C CA . GLU A 1 351 ? 14.543 2.864 13.999 1.00 86.38 351 GLU A CA 1
ATOM 2825 C C . GLU A 1 351 ? 15.548 2.956 12.832 1.00 86.38 351 GLU A C 1
ATOM 2827 O O . GLU A 1 351 ? 15.186 2.837 11.660 1.00 86.38 351 GLU A O 1
ATOM 2832 N N . GLY A 1 352 ? 16.807 3.280 13.145 1.00 83.56 352 GLY A N 1
ATOM 2833 C CA . GLY A 1 352 ? 17.856 3.452 12.130 1.00 83.56 352 GLY A CA 1
ATOM 2834 C C . GLY A 1 352 ? 17.579 4.566 11.114 1.00 83.56 352 GLY A C 1
ATOM 2835 O O . GLY A 1 352 ? 17.906 4.425 9.938 1.00 83.56 352 GLY A O 1
ATOM 2836 N N . ASP A 1 353 ? 16.948 5.663 11.543 1.00 82.38 353 ASP A N 1
ATOM 2837 C CA . ASP A 1 353 ? 16.478 6.763 10.684 1.00 82.38 353 ASP A CA 1
ATOM 2838 C C . ASP A 1 353 ? 15.467 6.326 9.606 1.00 82.38 353 ASP A C 1
ATOM 2840 O O . ASP A 1 353 ? 15.421 6.922 8.525 1.00 82.38 353 ASP A O 1
ATOM 2844 N N . ALA A 1 354 ? 14.668 5.289 9.879 1.00 82.38 354 ALA A N 1
ATOM 2845 C CA . ALA A 1 354 ? 13.707 4.719 8.934 1.00 82.38 354 ALA A CA 1
ATOM 2846 C C . ALA A 1 354 ? 14.339 4.156 7.643 1.00 82.38 354 ALA A C 1
ATOM 2848 O O . ALA A 1 354 ? 13.715 4.166 6.575 1.00 82.38 354 ALA A O 1
ATOM 2849 N N . LYS A 1 355 ? 15.580 3.666 7.742 1.00 89.19 355 LYS A N 1
ATOM 2850 C CA . LYS A 1 355 ? 16.339 3.045 6.648 1.00 89.19 355 LYS A CA 1
ATOM 2851 C C . LYS A 1 355 ? 16.199 1.523 6.678 1.00 89.19 355 LYS A C 1
ATOM 2853 O O . LYS A 1 355 ? 17.171 0.800 6.867 1.00 89.19 355 LYS A O 1
ATOM 2858 N N . ASP A 1 356 ? 14.971 1.059 6.492 1.00 92.19 356 ASP A N 1
ATOM 2859 C CA . ASP A 1 356 ? 14.651 -0.365 6.380 1.00 92.19 356 ASP A CA 1
ATOM 2860 C C . ASP A 1 356 ? 14.493 -0.776 4.912 1.00 92.19 356 ASP A C 1
ATOM 2862 O O . ASP A 1 356 ? 14.006 -0.000 4.083 1.00 92.19 356 ASP A O 1
ATOM 2866 N N . ILE A 1 357 ? 14.865 -2.012 4.577 1.00 94.56 357 ILE A N 1
ATOM 2867 C CA . ILE A 1 357 ? 14.597 -2.582 3.253 1.00 94.56 357 ILE A CA 1
ATOM 2868 C C . ILE A 1 357 ? 13.134 -3.032 3.166 1.00 94.56 357 ILE A C 1
ATOM 2870 O O . ILE A 1 357 ? 12.647 -3.813 3.977 1.00 94.56 357 ILE A O 1
ATOM 2874 N N . HIS A 1 358 ? 12.445 -2.588 2.118 1.00 94.81 358 HIS A N 1
ATOM 2875 C CA . HIS A 1 358 ? 11.146 -3.107 1.718 1.00 94.81 358 HIS A CA 1
ATOM 2876 C C . HIS A 1 358 ? 11.353 -4.297 0.775 1.00 94.81 358 HIS A C 1
ATOM 2878 O O . HIS A 1 358 ? 11.579 -4.133 -0.426 1.00 94.81 358 HIS A O 1
ATOM 2884 N N . VAL A 1 359 ? 11.239 -5.510 1.309 1.00 94.75 359 VAL A N 1
ATOM 2885 C CA . VAL A 1 359 ? 11.707 -6.750 0.666 1.00 94.75 359 VAL A CA 1
ATOM 2886 C C . VAL A 1 359 ? 11.030 -7.035 -0.668 1.00 94.75 359 VAL A C 1
ATOM 2888 O O . VAL A 1 359 ? 11.714 -7.274 -1.662 1.00 94.75 359 VAL A O 1
ATOM 2891 N N . SER A 1 360 ? 9.699 -6.949 -0.718 1.00 94.69 360 SER A N 1
ATOM 2892 C CA . SER A 1 360 ? 8.938 -7.230 -1.943 1.00 94.69 360 SER A CA 1
ATOM 2893 C C . SER A 1 360 ? 9.319 -6.276 -3.084 1.00 94.69 360 SER A C 1
ATOM 2895 O O . SER A 1 360 ? 9.652 -6.710 -4.188 1.00 94.69 360 SER A O 1
ATOM 2897 N N . PHE A 1 361 ? 9.362 -4.969 -2.791 1.00 95.31 361 PHE A N 1
ATOM 2898 C CA . PHE A 1 361 ? 9.821 -3.929 -3.713 1.00 95.31 361 PHE A CA 1
ATOM 2899 C C . PHE A 1 361 ? 11.261 -4.158 -4.177 1.00 95.31 361 PHE A C 1
ATOM 2901 O O . PHE A 1 361 ? 11.546 -4.061 -5.375 1.00 95.31 361 PHE A O 1
ATOM 2908 N N . PHE A 1 362 ? 12.154 -4.468 -3.236 1.00 96.19 362 PHE A N 1
ATOM 2909 C CA . PHE A 1 362 ? 13.569 -4.675 -3.503 1.00 96.19 362 PHE A CA 1
ATOM 2910 C C . PHE A 1 362 ? 13.795 -5.886 -4.412 1.00 96.19 362 PHE A C 1
ATOM 2912 O O . PHE A 1 362 ? 14.482 -5.760 -5.423 1.00 96.19 362 PHE A O 1
ATOM 2919 N N . MET A 1 363 ? 13.163 -7.029 -4.116 1.00 96.56 363 MET A N 1
ATOM 2920 C CA . MET A 1 363 ? 13.284 -8.251 -4.913 1.00 96.56 363 MET A CA 1
ATOM 2921 C C . MET A 1 363 ? 12.760 -8.068 -6.337 1.00 96.56 363 MET A C 1
ATOM 2923 O O . MET A 1 363 ? 13.465 -8.422 -7.281 1.00 96.56 363 MET A O 1
ATOM 2927 N N . ALA A 1 364 ? 11.558 -7.510 -6.517 1.00 95.56 364 ALA A N 1
ATOM 2928 C CA . ALA A 1 364 ? 10.978 -7.378 -7.852 1.00 95.56 364 ALA A CA 1
ATOM 2929 C C . ALA A 1 364 ? 11.868 -6.537 -8.773 1.00 95.56 364 ALA A C 1
ATOM 2931 O O . ALA A 1 364 ? 12.187 -6.943 -9.889 1.00 95.56 364 ALA A O 1
ATOM 2932 N N . HIS A 1 365 ? 12.333 -5.387 -8.283 1.00 95.00 365 HIS A N 1
ATOM 2933 C CA . HIS A 1 365 ? 13.207 -4.520 -9.062 1.00 95.00 365 HIS A CA 1
ATOM 2934 C C . HIS A 1 365 ? 14.608 -5.104 -9.220 1.00 95.00 365 HIS A C 1
ATOM 2936 O O . HIS A 1 365 ? 15.197 -4.955 -10.284 1.00 95.00 365 HIS A O 1
ATOM 2942 N N . TYR A 1 366 ? 15.127 -5.817 -8.220 1.00 96.38 366 TYR A N 1
ATOM 2943 C CA . TYR A 1 366 ? 16.383 -6.546 -8.350 1.00 96.38 366 TYR A CA 1
ATOM 2944 C C . TYR A 1 366 ? 16.327 -7.565 -9.498 1.00 96.38 366 TYR A C 1
ATOM 2946 O O . TYR A 1 366 ? 17.208 -7.559 -10.353 1.00 96.38 366 TYR A O 1
ATOM 2954 N N . VAL A 1 367 ? 15.266 -8.376 -9.580 1.00 96.06 367 VAL A N 1
ATOM 2955 C CA . VAL A 1 367 ? 15.059 -9.337 -10.679 1.00 96.06 367 VAL A CA 1
ATOM 2956 C C . VAL A 1 367 ? 15.029 -8.623 -12.035 1.00 96.06 367 VAL A C 1
ATOM 2958 O O . VAL A 1 367 ? 15.706 -9.050 -12.972 1.00 96.06 367 VAL A O 1
ATOM 2961 N N . MET A 1 368 ? 14.317 -7.495 -12.135 1.00 94.06 368 MET A N 1
ATOM 2962 C CA . MET A 1 368 ? 14.247 -6.708 -13.373 1.00 94.06 368 MET A CA 1
ATOM 2963 C C . MET A 1 368 ? 15.610 -6.166 -13.812 1.00 94.06 368 MET A C 1
ATOM 2965 O O . MET A 1 368 ? 15.955 -6.248 -14.992 1.00 94.06 368 MET A O 1
ATOM 2969 N N . GLU A 1 369 ? 16.391 -5.631 -12.873 1.00 94.06 369 GLU A N 1
ATOM 2970 C CA . GLU A 1 369 ? 17.728 -5.098 -13.148 1.00 94.06 369 GLU A CA 1
ATOM 2971 C C . GLU A 1 369 ? 18.733 -6.209 -13.479 1.00 94.06 369 GLU A C 1
ATOM 2973 O O . GLU A 1 369 ? 19.586 -6.029 -14.346 1.00 94.06 369 GLU A O 1
ATOM 2978 N N . ARG A 1 370 ? 18.616 -7.388 -12.854 1.00 95.00 370 ARG A N 1
ATOM 2979 C CA . ARG A 1 370 ? 19.465 -8.548 -13.165 1.00 95.00 370 ARG A CA 1
ATOM 2980 C C . ARG A 1 370 ? 19.175 -9.130 -14.541 1.00 95.00 370 ARG A C 1
ATOM 2982 O O . ARG A 1 370 ? 20.120 -9.495 -15.243 1.00 95.00 370 ARG A O 1
ATOM 2989 N N . LEU A 1 371 ? 17.909 -9.173 -14.968 1.00 94.75 371 LEU A N 1
ATOM 2990 C CA . LEU A 1 371 ? 17.581 -9.562 -16.341 1.00 94.75 371 LEU A CA 1
ATOM 2991 C C . LEU A 1 371 ? 18.150 -8.550 -17.342 1.00 94.75 371 LEU A C 1
ATOM 2993 O O . LEU A 1 371 ? 18.789 -8.951 -18.311 1.00 94.75 371 LEU A O 1
ATOM 2997 N N . ARG A 1 372 ? 17.997 -7.250 -17.065 1.00 93.56 372 ARG A N 1
ATOM 2998 C CA . ARG A 1 372 ? 18.580 -6.171 -17.875 1.00 93.56 372 ARG A CA 1
ATOM 2999 C C . ARG A 1 372 ? 20.101 -6.311 -18.004 1.00 93.56 372 ARG A C 1
ATOM 3001 O O . ARG A 1 372 ? 20.635 -6.245 -19.108 1.00 93.56 372 ARG A O 1
ATOM 3008 N N . GLU A 1 373 ? 20.799 -6.513 -16.886 1.00 93.25 373 GLU A N 1
ATOM 3009 C CA . GLU A 1 373 ? 22.250 -6.735 -16.849 1.00 93.25 373 GLU A CA 1
ATOM 3010 C C . GLU A 1 373 ? 22.639 -7.969 -17.672 1.00 93.25 373 GLU A C 1
ATOM 3012 O O . GLU A 1 373 ? 23.554 -7.887 -18.483 1.00 93.25 373 GLU A O 1
ATOM 3017 N N . THR A 1 374 ? 21.892 -9.071 -17.542 1.00 93.62 374 THR A N 1
ATOM 3018 C CA . THR A 1 374 ? 22.114 -10.312 -18.305 1.00 93.62 374 THR A CA 1
ATOM 3019 C C . THR A 1 374 ? 21.963 -10.089 -19.811 1.00 93.62 374 THR A C 1
ATOM 3021 O O . THR A 1 374 ? 22.784 -10.567 -20.589 1.00 93.62 374 THR A O 1
ATOM 3024 N N . GLN A 1 375 ? 20.940 -9.347 -20.245 1.00 93.00 375 GLN A N 1
ATOM 3025 C CA . GLN A 1 375 ? 20.721 -9.044 -21.663 1.00 93.00 375 GLN A CA 1
ATOM 3026 C C . GLN A 1 375 ? 21.850 -8.179 -22.238 1.00 93.00 375 GLN A C 1
ATOM 3028 O O . GLN A 1 375 ? 22.351 -8.457 -23.330 1.00 93.00 375 GLN A O 1
ATOM 3033 N N . LEU A 1 376 ? 22.276 -7.155 -21.490 1.00 93.25 376 LEU A N 1
ATOM 3034 C CA . LEU A 1 376 ? 23.388 -6.290 -21.879 1.00 93.25 376 LEU A CA 1
ATOM 3035 C C . LEU A 1 376 ? 24.711 -7.056 -21.918 1.00 93.25 376 LEU A C 1
ATOM 3037 O O . LEU A 1 376 ? 25.438 -6.939 -22.898 1.00 93.25 376 LEU A O 1
ATOM 3041 N N . GLU A 1 377 ? 25.015 -7.845 -20.886 1.00 92.12 377 GLU A N 1
ATOM 3042 C CA . GLU A 1 377 ? 26.233 -8.659 -20.803 1.00 92.12 377 GLU A CA 1
ATOM 3043 C C . GLU A 1 377 ? 26.276 -9.672 -21.948 1.00 92.12 377 GLU A C 1
ATOM 3045 O O . GLU A 1 377 ? 27.274 -9.757 -22.660 1.00 92.12 377 GLU A O 1
ATOM 3050 N N . SER A 1 378 ? 25.168 -10.377 -22.189 1.00 91.75 378 SER A N 1
ATOM 3051 C CA . SER A 1 378 ? 25.057 -11.348 -23.275 1.00 91.75 378 SER A CA 1
ATOM 3052 C C . SER A 1 378 ? 25.325 -10.708 -24.636 1.00 91.75 378 SER A C 1
ATOM 3054 O O . SER A 1 378 ? 26.092 -11.246 -25.440 1.00 91.75 378 SER A O 1
ATOM 3056 N N . TYR A 1 379 ? 24.754 -9.527 -24.892 1.00 91.25 379 TYR A N 1
ATOM 3057 C CA . TYR A 1 379 ? 25.033 -8.815 -26.131 1.00 91.25 379 TYR A CA 1
ATOM 3058 C C . TYR A 1 379 ? 26.501 -8.371 -26.213 1.00 91.25 379 TYR A C 1
ATOM 3060 O O . TYR A 1 379 ? 27.191 -8.624 -27.202 1.00 91.25 379 TYR A O 1
ATOM 3068 N N . TRP A 1 380 ? 26.979 -7.716 -25.158 1.00 89.25 380 TRP A N 1
ATOM 3069 C CA . TRP A 1 380 ? 28.276 -7.052 -25.136 1.00 89.25 380 TRP A CA 1
ATOM 3070 C C . TRP A 1 380 ? 29.447 -8.034 -25.201 1.00 89.25 380 TRP A C 1
ATOM 3072 O O . TRP A 1 380 ? 30.417 -7.782 -25.909 1.00 89.25 380 TRP A O 1
ATOM 3082 N N . VAL A 1 381 ? 29.346 -9.158 -24.490 1.00 86.31 381 VAL A N 1
ATOM 3083 C CA . VAL A 1 381 ? 30.422 -10.150 -24.356 1.00 86.31 381 VAL A CA 1
ATOM 3084 C C . VAL A 1 381 ? 30.344 -11.229 -25.431 1.00 86.31 381 VAL A C 1
ATOM 3086 O O . VAL A 1 381 ? 31.379 -11.674 -25.909 1.00 86.31 381 VAL A O 1
ATOM 3089 N N . HIS A 1 382 ? 29.145 -11.680 -25.813 1.00 86.31 382 HIS A N 1
ATOM 3090 C CA . HIS A 1 382 ? 29.010 -12.856 -26.683 1.00 86.31 382 HIS A CA 1
ATOM 3091 C C . HIS A 1 382 ? 28.524 -12.547 -28.094 1.00 86.31 382 HIS A C 1
ATOM 3093 O O . HIS A 1 382 ? 28.697 -13.380 -28.983 1.00 86.31 382 HIS A O 1
ATOM 3099 N N . ARG A 1 383 ? 27.856 -11.410 -28.316 1.00 86.69 383 ARG A N 1
ATOM 3100 C CA . ARG A 1 383 ? 27.279 -11.090 -29.631 1.00 86.69 383 ARG A CA 1
ATOM 3101 C C . ARG A 1 383 ? 28.053 -10.064 -30.416 1.00 86.69 383 ARG A C 1
ATOM 3103 O O . ARG A 1 383 ? 28.088 -10.168 -31.642 1.00 86.69 383 ARG A O 1
ATOM 3110 N N . LEU A 1 384 ? 28.615 -9.081 -29.729 1.00 88.56 384 LEU A N 1
ATOM 3111 C CA . LEU A 1 384 ? 29.442 -8.068 -30.359 1.00 88.56 384 LEU A CA 1
ATOM 3112 C C . LEU A 1 384 ? 30.801 -8.650 -30.775 1.00 88.56 384 LEU A C 1
ATOM 3114 O O . LEU A 1 384 ? 31.228 -8.415 -31.903 1.00 88.56 384 LEU A O 1
ATOM 3118 N N . ASP A 1 385 ? 31.403 -9.455 -29.898 1.00 87.38 385 ASP A N 1
ATOM 3119 C CA . ASP A 1 385 ? 32.621 -10.236 -30.137 1.00 87.38 385 ASP A CA 1
ATOM 3120 C C . ASP A 1 385 ? 32.264 -11.556 -30.854 1.00 87.38 385 ASP A C 1
ATOM 3122 O O . ASP A 1 385 ? 31.784 -12.517 -30.241 1.00 87.38 385 ASP A O 1
ATOM 3126 N N . VAL A 1 386 ? 32.429 -11.580 -32.180 1.00 80.88 386 VAL A N 1
ATOM 3127 C CA . VAL A 1 386 ? 32.020 -12.708 -33.038 1.00 80.88 386 VAL A CA 1
ATOM 3128 C C . VAL A 1 386 ? 33.108 -13.778 -33.111 1.00 80.88 386 VAL A C 1
ATOM 3130 O O . VAL A 1 386 ? 32.800 -14.952 -33.326 1.00 80.88 386 VAL A O 1
ATOM 3133 N N . ASN A 1 387 ? 34.376 -13.386 -32.984 1.00 84.56 387 ASN A N 1
ATOM 3134 C CA . ASN A 1 387 ? 35.519 -14.302 -33.022 1.00 84.56 387 ASN A CA 1
ATOM 3135 C C . ASN A 1 387 ? 35.863 -14.888 -31.634 1.00 84.56 387 ASN A C 1
ATOM 3137 O O . ASN A 1 387 ? 36.635 -15.847 -31.570 1.00 84.56 387 ASN A O 1
ATOM 3141 N N . HIS A 1 388 ? 35.236 -14.384 -30.567 1.00 80.81 388 HIS A N 1
ATOM 3142 C CA . HIS A 1 388 ? 35.376 -14.810 -29.174 1.00 80.81 388 HIS A CA 1
ATOM 3143 C C . HIS A 1 388 ? 36.808 -14.699 -28.643 1.00 80.81 388 HIS A C 1
ATOM 3145 O O . HIS A 1 388 ? 37.251 -15.531 -27.843 1.00 80.81 388 HIS A O 1
ATOM 3151 N N . ASP A 1 389 ? 37.551 -13.692 -29.100 1.00 84.56 389 ASP A N 1
ATOM 3152 C CA . ASP A 1 389 ? 38.927 -13.454 -28.664 1.00 84.56 389 ASP A CA 1
ATOM 3153 C C . ASP A 1 389 ? 39.033 -12.477 -27.475 1.00 84.56 389 ASP A C 1
ATOM 3155 O O . ASP A 1 389 ? 40.113 -12.317 -26.892 1.00 84.56 389 ASP A O 1
ATOM 3159 N N . GLY A 1 390 ? 37.907 -11.893 -27.046 1.00 82.62 390 GLY A N 1
ATOM 3160 C CA . GLY A 1 390 ? 37.821 -10.959 -25.926 1.00 82.62 390 GLY A CA 1
ATOM 3161 C C . GLY A 1 390 ? 38.320 -9.549 -26.250 1.00 82.62 390 GLY A C 1
ATOM 3162 O O . GLY A 1 390 ? 38.582 -8.773 -25.320 1.00 82.62 390 GLY A O 1
ATOM 3163 N N . ILE A 1 391 ? 38.485 -9.229 -27.534 1.00 87.88 391 ILE A N 1
ATOM 3164 C CA . ILE A 1 391 ? 38.898 -7.938 -28.086 1.00 87.88 391 ILE A CA 1
ATOM 3165 C C . ILE A 1 391 ? 37.811 -7.484 -29.074 1.00 87.88 391 ILE A C 1
ATOM 3167 O O . ILE A 1 391 ? 37.155 -8.299 -29.702 1.00 87.88 391 ILE A O 1
ATOM 3171 N N . LEU A 1 392 ? 37.580 -6.171 -29.195 1.00 87.94 392 LEU A N 1
ATOM 3172 C CA . LEU A 1 392 ? 36.615 -5.633 -30.163 1.00 87.94 392 LEU A CA 1
ATOM 3173 C C . LEU A 1 392 ? 37.332 -4.934 -31.314 1.00 87.94 392 LEU A C 1
ATOM 3175 O O . LEU A 1 392 ? 37.783 -3.787 -31.188 1.00 87.94 392 LEU A O 1
ATOM 3179 N N . ASP A 1 393 ? 37.393 -5.609 -32.456 1.00 89.81 393 ASP A N 1
ATOM 3180 C CA . ASP A 1 393 ? 37.987 -5.070 -33.677 1.00 89.81 393 ASP A CA 1
ATOM 3181 C C . ASP A 1 393 ? 37.108 -3.976 -34.300 1.00 89.81 393 ASP A C 1
ATOM 3183 O O . ASP A 1 393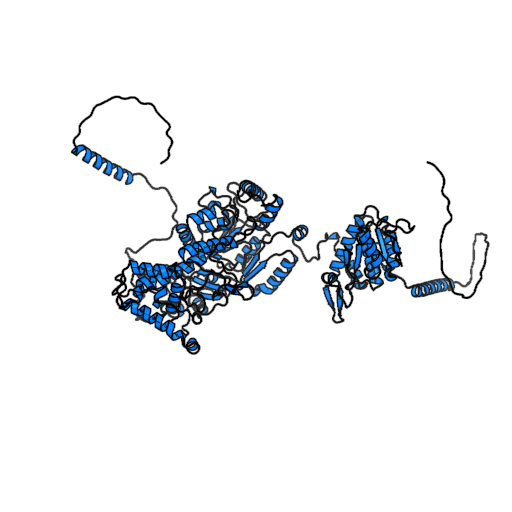 ? 35.897 -3.898 -34.072 1.00 89.81 393 ASP A O 1
ATOM 3187 N N . TRP A 1 394 ? 37.690 -3.121 -35.154 1.00 89.25 394 TRP A N 1
ATOM 3188 C CA . TRP A 1 394 ? 36.915 -2.098 -35.877 1.00 89.25 394 TRP A CA 1
ATOM 3189 C C . TRP A 1 394 ? 35.696 -2.679 -36.611 1.00 89.25 394 TRP A C 1
ATOM 3191 O O . TRP A 1 394 ? 34.612 -2.112 -36.539 1.00 89.25 394 TRP A O 1
ATOM 3201 N N . LYS A 1 395 ? 35.840 -3.840 -37.262 1.00 88.25 395 LYS A N 1
ATOM 3202 C CA . LYS A 1 395 ? 34.741 -4.486 -38.004 1.00 88.25 395 LYS A CA 1
ATOM 3203 C C . LYS A 1 395 ? 33.572 -4.908 -37.112 1.00 88.25 395 LYS A C 1
ATOM 3205 O O . LYS A 1 395 ? 32.449 -5.019 -37.595 1.00 88.25 395 LYS A O 1
ATOM 3210 N N . GLU A 1 396 ? 33.829 -5.205 -35.845 1.00 89.69 396 GLU A N 1
ATOM 3211 C CA . GLU A 1 396 ? 32.798 -5.591 -34.880 1.00 89.69 396 GLU A CA 1
ATOM 3212 C C . GLU A 1 396 ? 32.109 -4.354 -34.316 1.00 89.69 396 GLU A C 1
ATOM 3214 O O . GLU A 1 396 ? 30.880 -4.271 -34.324 1.00 89.69 396 GLU A O 1
ATOM 3219 N N . ARG A 1 397 ? 32.897 -3.337 -33.952 1.00 90.44 397 ARG A N 1
ATOM 3220 C CA . ARG A 1 397 ? 32.390 -2.035 -33.498 1.00 90.44 397 ARG A CA 1
ATOM 3221 C C . ARG A 1 397 ? 31.556 -1.332 -34.568 1.00 90.44 397 ARG A C 1
ATOM 3223 O O . ARG A 1 397 ? 30.478 -0.819 -34.269 1.00 90.44 397 ARG A O 1
ATOM 3230 N N . GLU A 1 398 ? 32.002 -1.372 -35.822 1.00 90.25 398 GLU A N 1
ATOM 3231 C CA . GLU A 1 398 ? 31.313 -0.784 -36.974 1.00 90.25 398 GLU A CA 1
ATOM 3232 C C . GLU A 1 398 ? 29.895 -1.347 -37.146 1.00 90.25 398 GLU A C 1
ATOM 3234 O O . GLU A 1 398 ? 28.972 -0.590 -37.440 1.00 90.25 398 GLU A O 1
ATOM 3239 N N . LYS A 1 399 ? 29.671 -2.644 -36.883 1.00 87.94 399 LYS A N 1
ATOM 3240 C CA . LYS A 1 399 ? 28.327 -3.246 -36.964 1.00 87.94 399 LYS A CA 1
ATOM 3241 C C . LYS A 1 399 ? 27.355 -2.614 -35.971 1.00 87.94 399 LYS A C 1
ATOM 3243 O O . LYS A 1 399 ? 26.229 -2.295 -36.350 1.00 87.94 399 LYS A O 1
ATOM 3248 N N . LEU A 1 400 ? 27.781 -2.421 -34.722 1.00 89.31 400 LEU A N 1
ATOM 3249 C CA . LEU A 1 400 ? 26.957 -1.769 -33.701 1.00 89.31 400 LEU A CA 1
ATOM 3250 C C . LEU A 1 400 ? 26.723 -0.289 -34.040 1.00 89.31 400 LEU A C 1
ATOM 3252 O O . LEU A 1 400 ? 25.601 0.201 -33.919 1.00 89.31 400 LEU A O 1
ATOM 3256 N N . ILE A 1 401 ? 27.753 0.409 -34.526 1.00 90.38 401 ILE A N 1
ATOM 3257 C CA . ILE A 1 401 ? 27.647 1.807 -34.966 1.00 90.38 401 ILE A CA 1
ATOM 3258 C C . ILE A 1 401 ? 26.606 1.947 -36.082 1.00 90.38 401 ILE A C 1
ATOM 3260 O O . ILE A 1 401 ? 25.724 2.801 -35.991 1.00 90.38 401 ILE A O 1
ATOM 3264 N N . LEU A 1 402 ? 26.670 1.092 -37.105 1.00 88.75 402 LEU A N 1
ATOM 3265 C CA . LEU A 1 402 ? 25.726 1.102 -38.223 1.00 88.75 402 LEU A CA 1
ATOM 3266 C C . LEU A 1 402 ? 24.301 0.774 -37.769 1.00 88.75 402 LEU A C 1
ATOM 3268 O O . LEU A 1 402 ? 23.362 1.437 -38.211 1.00 88.75 402 LEU A O 1
ATOM 3272 N N . LEU A 1 403 ? 24.132 -0.190 -36.856 1.00 86.69 403 LEU A N 1
ATOM 3273 C CA . LEU A 1 403 ? 22.829 -0.513 -36.271 1.00 86.69 403 LEU A CA 1
ATOM 3274 C C . LEU A 1 403 ? 22.215 0.719 -35.589 1.00 86.69 403 LEU A C 1
ATOM 3276 O O . LEU A 1 403 ? 21.089 1.101 -35.906 1.00 86.69 403 LEU A O 1
ATOM 3280 N N . ILE A 1 404 ? 22.971 1.397 -34.724 1.00 87.50 404 ILE A N 1
ATOM 3281 C CA . ILE A 1 404 ? 22.500 2.586 -33.999 1.00 87.50 404 ILE A CA 1
ATOM 3282 C C . ILE A 1 404 ? 22.242 3.765 -34.949 1.00 87.50 404 ILE A C 1
ATOM 3284 O O . ILE A 1 404 ? 21.232 4.455 -34.818 1.00 87.50 404 ILE A O 1
ATOM 3288 N N . GLN A 1 405 ? 23.112 4.002 -35.935 1.00 87.38 405 GLN A N 1
ATOM 3289 C CA . GLN A 1 405 ? 22.908 5.059 -36.932 1.00 87.38 405 GLN A CA 1
ATOM 3290 C C . GLN A 1 405 ? 21.657 4.806 -37.779 1.00 87.38 405 GLN A C 1
ATOM 3292 O O . GLN A 1 405 ? 20.902 5.741 -38.060 1.00 87.38 405 GLN A O 1
ATOM 3297 N N . SER A 1 406 ? 21.405 3.550 -38.155 1.00 84.75 406 SER A N 1
ATOM 3298 C CA . SER A 1 406 ? 20.187 3.167 -38.871 1.00 84.75 406 SER A CA 1
ATOM 3299 C C . SER A 1 406 ? 18.937 3.407 -38.019 1.00 84.75 406 SER A C 1
ATOM 3301 O O . SER A 1 406 ? 17.964 3.979 -38.506 1.00 84.75 406 SER A O 1
ATOM 3303 N N . TRP A 1 407 ? 18.988 3.085 -36.724 1.00 81.12 407 TRP A N 1
ATOM 3304 C CA . TRP A 1 407 ? 17.899 3.348 -35.785 1.00 81.12 407 TRP A CA 1
ATOM 3305 C C . TRP A 1 407 ? 17.621 4.849 -35.629 1.00 81.12 407 TRP A C 1
ATOM 3307 O O . TRP A 1 407 ? 16.495 5.297 -35.849 1.00 81.12 407 TRP A O 1
ATOM 3317 N N . ASN A 1 408 ? 18.658 5.641 -35.333 1.00 82.19 408 ASN A N 1
ATOM 3318 C CA . ASN A 1 408 ? 18.540 7.089 -35.146 1.00 82.19 408 ASN A CA 1
ATOM 3319 C C . ASN A 1 408 ? 18.057 7.809 -36.423 1.00 82.19 408 ASN A C 1
ATOM 3321 O O . ASN A 1 408 ? 17.323 8.790 -36.333 1.00 82.19 408 ASN A O 1
ATOM 3325 N N . SER A 1 409 ? 18.449 7.342 -37.616 1.00 76.81 409 SER A N 1
ATOM 3326 C CA . SER A 1 409 ? 18.031 7.946 -38.895 1.00 76.81 409 SER A CA 1
ATOM 3327 C C . SER A 1 409 ? 16.606 7.565 -39.311 1.00 76.81 409 SER A C 1
ATOM 3329 O O . SER A 1 409 ? 15.881 8.402 -39.853 1.00 76.81 409 SER A O 1
ATOM 3331 N N . ASN A 1 410 ? 16.163 6.340 -39.011 1.00 66.31 410 ASN A N 1
ATOM 3332 C CA . ASN A 1 410 ? 14.817 5.864 -39.343 1.00 66.31 410 ASN A CA 1
ATOM 3333 C C . ASN A 1 410 ? 13.702 6.538 -38.517 1.00 66.31 410 ASN A C 1
ATOM 3335 O O . ASN A 1 410 ? 12.556 6.587 -38.969 1.00 66.31 410 ASN A O 1
ATOM 3339 N N . GLN A 1 411 ? 14.009 7.121 -37.352 1.00 54.22 411 GLN A N 1
ATOM 3340 C CA . GLN A 1 411 ? 13.016 7.826 -36.527 1.00 54.22 411 GLN A CA 1
ATOM 3341 C C . GLN A 1 411 ? 12.504 9.150 -37.130 1.00 54.22 411 GLN A C 1
ATOM 3343 O O . GLN A 1 411 ? 11.432 9.605 -36.741 1.00 54.22 411 GLN A O 1
ATOM 3348 N N . GLN A 1 412 ? 13.164 9.734 -38.141 1.00 48.41 412 GLN A N 1
ATOM 3349 C CA . GLN A 1 412 ? 12.651 10.934 -38.831 1.00 48.41 412 GLN A CA 1
ATOM 3350 C C . GLN A 1 412 ? 11.443 10.664 -39.766 1.00 48.41 412 GLN A C 1
ATOM 3352 O O . GLN A 1 412 ? 10.905 11.599 -40.359 1.00 48.41 412 GLN A O 1
ATOM 3357 N N . GLN A 1 413 ? 10.967 9.416 -39.904 1.00 47.22 413 GLN A N 1
ATOM 3358 C CA . GLN A 1 413 ? 9.764 9.056 -40.680 1.00 47.22 413 GLN A CA 1
ATOM 3359 C C . GLN A 1 413 ? 8.592 8.616 -39.772 1.00 47.22 413 GLN A C 1
ATOM 3361 O O . GLN A 1 413 ? 8.137 7.472 -39.793 1.00 47.22 413 GLN A O 1
ATOM 3366 N N . GLU A 1 414 ? 8.056 9.555 -38.990 1.00 47.22 414 GLU A N 1
ATOM 3367 C CA . GLU A 1 414 ? 7.197 9.325 -37.809 1.00 47.22 414 GLU A CA 1
ATOM 3368 C C . GLU A 1 414 ? 5.821 8.634 -37.986 1.00 47.22 414 GLU A C 1
ATOM 3370 O O . GLU A 1 414 ? 5.188 8.313 -36.981 1.00 47.22 414 GLU A O 1
ATOM 3375 N N . VAL A 1 415 ? 5.300 8.356 -39.191 1.00 45.59 415 VAL A N 1
ATOM 3376 C CA . VAL A 1 415 ? 3.887 7.893 -39.316 1.00 45.59 415 VAL A CA 1
ATOM 3377 C C . VAL A 1 415 ? 3.684 6.615 -40.135 1.00 45.59 415 VAL A C 1
ATOM 3379 O O . VAL A 1 415 ? 2.825 5.803 -39.796 1.00 45.59 415 VAL A O 1
ATOM 3382 N N . ARG A 1 416 ? 4.472 6.371 -41.190 1.00 38.84 416 ARG A N 1
ATOM 3383 C CA . ARG A 1 416 ? 4.265 5.204 -42.077 1.00 38.84 416 ARG A CA 1
ATOM 3384 C C . ARG A 1 416 ? 4.956 3.920 -41.605 1.00 38.84 416 ARG A C 1
ATOM 3386 O O . ARG A 1 416 ? 4.493 2.836 -41.951 1.00 38.84 416 ARG A O 1
ATOM 3393 N N . LEU A 1 417 ? 6.019 4.022 -40.807 1.00 42.31 417 LEU A N 1
ATOM 3394 C CA . LEU A 1 417 ? 6.788 2.865 -40.323 1.00 42.31 417 LEU A CA 1
ATOM 3395 C C . LEU A 1 417 ? 6.099 2.146 -39.148 1.00 42.31 417 LEU A C 1
ATOM 3397 O O . LEU A 1 417 ? 6.136 0.917 -39.079 1.00 42.31 417 LEU A O 1
ATOM 3401 N N . ARG A 1 418 ? 5.342 2.882 -38.316 1.00 45.88 418 ARG A N 1
ATOM 3402 C CA . ARG A 1 418 ? 4.515 2.332 -37.219 1.00 45.88 418 ARG A CA 1
ATOM 3403 C C . ARG A 1 418 ? 3.474 1.301 -37.685 1.00 45.88 418 ARG A C 1
ATOM 3405 O O . ARG A 1 418 ? 3.096 0.432 -36.912 1.00 45.88 418 ARG A O 1
ATOM 3412 N N . GLN A 1 419 ? 3.021 1.367 -38.942 1.00 43.34 419 GLN A N 1
ATOM 3413 C CA . GLN A 1 419 ? 2.042 0.424 -39.506 1.00 43.34 419 GLN A CA 1
ATOM 3414 C C . GLN A 1 419 ? 2.660 -0.830 -40.149 1.00 43.34 419 GLN A C 1
ATOM 3416 O O . GLN A 1 419 ? 1.931 -1.782 -40.409 1.00 43.34 419 GLN A O 1
ATOM 3421 N N . ARG A 1 420 ? 3.970 -0.849 -40.444 1.00 38.41 420 ARG A N 1
ATOM 3422 C CA . ARG A 1 420 ? 4.618 -1.946 -41.197 1.00 38.41 420 ARG A CA 1
ATOM 3423 C C . ARG A 1 420 ? 5.621 -2.779 -40.396 1.00 38.41 420 ARG A C 1
ATOM 3425 O O . ARG A 1 420 ? 5.956 -3.866 -40.849 1.00 38.41 420 ARG A O 1
ATOM 3432 N N . HIS A 1 421 ? 6.069 -2.315 -39.230 1.00 46.16 421 HIS A N 1
ATOM 3433 C CA . HIS A 1 421 ? 7.119 -2.981 -38.442 1.00 46.16 421 HIS A CA 1
ATOM 3434 C C . HIS A 1 421 ? 6.637 -3.690 -37.169 1.00 46.16 421 HIS A C 1
ATOM 3436 O O . HIS A 1 421 ? 7.454 -4.026 -36.321 1.00 46.16 421 HIS A O 1
ATOM 3442 N N . SER A 1 422 ? 5.335 -3.951 -37.018 1.00 53.25 422 SER A N 1
ATOM 3443 C CA . SER A 1 422 ? 4.823 -4.639 -35.826 1.00 53.25 422 SER A CA 1
ATOM 3444 C C . SER A 1 422 ? 5.196 -6.126 -35.854 1.00 53.25 422 SER A C 1
ATOM 3446 O O . SER A 1 422 ? 4.478 -6.957 -36.415 1.00 53.25 422 SER A O 1
ATOM 3448 N N . ARG A 1 423 ? 6.353 -6.460 -35.275 1.00 61.84 423 ARG A N 1
ATOM 3449 C CA . ARG A 1 423 ? 6.656 -7.828 -34.854 1.00 61.84 423 ARG A CA 1
ATOM 3450 C C . ARG A 1 423 ? 5.768 -8.163 -33.646 1.00 61.84 423 ARG A C 1
ATOM 3452 O O . ARG A 1 423 ? 5.614 -7.323 -32.759 1.00 61.84 423 ARG A O 1
ATOM 3459 N N . PRO A 1 424 ? 5.158 -9.357 -33.584 1.00 64.06 424 PRO A N 1
ATOM 3460 C CA . PRO A 1 424 ? 4.370 -9.753 -32.424 1.00 64.06 424 PRO A CA 1
ATOM 3461 C C . PRO A 1 424 ? 5.279 -9.935 -31.198 1.00 64.06 424 PRO A C 1
ATOM 3463 O O . PRO A 1 424 ? 6.330 -10.566 -31.298 1.00 64.06 424 PRO A O 1
ATOM 3466 N N . THR A 1 425 ? 4.855 -9.433 -30.038 1.00 74.75 425 THR A N 1
ATOM 3467 C CA . THR A 1 425 ? 5.544 -9.592 -28.742 1.00 74.75 425 THR A CA 1
ATOM 3468 C C . THR A 1 425 ? 5.319 -10.985 -28.146 1.00 74.75 425 THR A C 1
ATOM 3470 O O . THR A 1 425 ? 4.448 -11.736 -28.602 1.00 74.75 425 THR A O 1
ATOM 3473 N N . MET A 1 426 ? 6.077 -11.369 -27.116 1.00 77.56 426 MET A N 1
ATOM 3474 C CA . MET A 1 426 ? 5.903 -12.682 -26.475 1.00 77.56 426 MET A CA 1
ATOM 3475 C C . MET A 1 426 ? 4.568 -12.869 -25.757 1.00 77.56 426 MET A C 1
ATOM 3477 O O . MET A 1 426 ? 4.069 -13.988 -25.637 1.00 77.56 426 MET A O 1
ATOM 3481 N N . ILE A 1 427 ? 3.991 -11.772 -25.279 1.00 78.69 427 ILE A N 1
ATOM 3482 C CA . ILE A 1 427 ? 2.671 -11.765 -24.647 1.00 78.69 427 ILE A CA 1
ATOM 3483 C C . ILE A 1 427 ? 1.532 -11.804 -25.679 1.00 78.69 427 ILE A C 1
ATOM 3485 O O . ILE A 1 427 ? 0.369 -11.897 -25.307 1.00 78.69 427 ILE A O 1
ATOM 3489 N N . ALA A 1 428 ? 1.805 -11.712 -26.982 1.00 77.50 428 ALA A N 1
ATOM 3490 C CA . ALA A 1 428 ? 0.749 -11.824 -27.981 1.00 77.50 428 ALA A CA 1
ATOM 3491 C C . ALA A 1 428 ? 0.247 -13.281 -28.054 1.00 77.50 428 ALA A C 1
ATOM 3493 O O . ALA A 1 428 ? 0.950 -14.161 -28.548 1.00 77.50 428 ALA A O 1
ATOM 3494 N N . GLY A 1 429 ? -0.978 -13.532 -27.575 1.00 75.56 429 GLY A N 1
ATOM 3495 C CA . GLY A 1 429 ? -1.624 -14.852 -27.630 1.00 75.56 429 GLY A CA 1
ATOM 3496 C C . GLY A 1 429 ? -1.190 -15.843 -26.540 1.00 75.56 429 GLY A C 1
ATOM 3497 O O . GLY A 1 429 ? -1.238 -17.056 -26.773 1.00 75.56 429 GLY A O 1
ATOM 3498 N N . TYR A 1 430 ? -0.740 -15.351 -25.375 1.00 82.38 430 TYR A N 1
ATOM 3499 C CA . TYR A 1 430 ? -0.326 -16.187 -24.233 1.00 82.38 430 TYR A CA 1
ATOM 3500 C C . TYR A 1 430 ? -1.450 -17.109 -23.726 1.00 82.38 430 TYR A C 1
ATOM 3502 O O . TYR A 1 430 ? -1.189 -18.225 -23.285 1.00 82.38 430 TYR A O 1
ATOM 3510 N N . ASP A 1 431 ? -2.707 -16.685 -23.856 1.00 82.69 431 ASP A N 1
ATOM 3511 C CA . ASP A 1 431 ? -3.910 -17.455 -23.536 1.00 82.69 431 ASP A CA 1
ATOM 3512 C C . ASP A 1 431 ? -3.988 -18.752 -24.361 1.00 82.69 431 ASP A C 1
ATOM 3514 O O . ASP A 1 431 ? -4.227 -19.843 -23.834 1.00 82.69 431 ASP A O 1
ATOM 3518 N N . GLY A 1 432 ? -3.696 -18.655 -25.661 1.00 79.75 432 GLY A N 1
ATOM 3519 C CA . GLY A 1 432 ? -3.610 -19.806 -26.552 1.00 79.75 432 GLY A CA 1
ATOM 3520 C C . GLY A 1 432 ? -2.427 -20.719 -26.223 1.00 79.75 432 GLY A C 1
ATOM 3521 O O . GLY A 1 432 ? -2.543 -21.935 -26.382 1.00 79.75 432 GLY A O 1
ATOM 3522 N N . VAL A 1 433 ? -1.306 -20.154 -25.757 1.00 79.25 433 VAL A N 1
ATOM 3523 C CA . VAL A 1 433 ? -0.126 -20.917 -25.312 1.00 79.25 433 VAL A CA 1
ATOM 3524 C C . VAL A 1 433 ? -0.461 -21.717 -24.056 1.00 79.25 433 VAL A C 1
ATOM 3526 O O . VAL A 1 433 ? -0.299 -22.936 -24.059 1.00 79.25 433 VAL A O 1
ATOM 3529 N N . PHE A 1 434 ? -1.011 -21.077 -23.023 1.00 81.19 434 PHE A N 1
ATOM 3530 C CA . PHE A 1 434 ? -1.417 -21.744 -21.783 1.00 81.19 434 PHE A CA 1
ATOM 3531 C C . PHE A 1 434 ? -2.415 -22.873 -22.041 1.00 81.19 434 PHE A C 1
ATOM 3533 O O . PHE A 1 434 ? -2.218 -23.987 -21.555 1.00 81.19 434 PHE A O 1
ATOM 3540 N N . LYS A 1 435 ? -3.400 -22.648 -22.920 1.00 79.62 435 LYS A N 1
ATOM 3541 C CA . LYS A 1 435 ? -4.359 -23.684 -23.326 1.00 79.62 435 LYS A CA 1
ATOM 3542 C C . LYS A 1 435 ? -3.705 -24.884 -24.023 1.00 79.62 435 LYS A C 1
ATOM 3544 O O . LYS A 1 435 ? -4.179 -26.003 -23.851 1.00 79.62 435 LYS A O 1
ATOM 3549 N N . ARG A 1 436 ? -2.642 -24.677 -24.811 1.00 76.75 436 ARG A N 1
ATOM 3550 C CA . ARG A 1 436 ? -1.898 -25.769 -25.470 1.00 76.75 436 ARG A CA 1
ATOM 3551 C C . ARG A 1 436 ? -1.037 -26.566 -24.495 1.00 76.75 436 ARG A C 1
ATOM 3553 O O . ARG A 1 436 ? -0.967 -27.781 -24.626 1.00 76.75 436 ARG A O 1
ATOM 3560 N N . VAL A 1 437 ? -0.389 -25.883 -23.552 1.00 74.00 437 VAL A N 1
ATOM 3561 C CA . VAL A 1 437 ? 0.500 -26.495 -22.545 1.00 74.00 437 VAL A CA 1
ATOM 3562 C C . VAL A 1 437 ? -0.309 -27.162 -21.423 1.00 74.00 437 VAL A C 1
ATOM 3564 O O . VAL A 1 437 ? 0.210 -27.993 -20.688 1.00 74.00 437 VAL A O 1
ATOM 3567 N N . GLY A 1 438 ? -1.591 -26.812 -21.284 1.00 72.31 438 GLY A N 1
ATOM 3568 C CA . GLY A 1 438 ? -2.424 -27.265 -20.172 1.00 72.31 438 GLY A CA 1
ATOM 3569 C C . GLY A 1 438 ? -2.151 -26.504 -18.873 1.00 72.31 438 GLY A C 1
ATOM 3570 O O . GLY A 1 438 ? -2.479 -27.004 -17.803 1.00 72.31 438 GLY A O 1
ATOM 3571 N N . VAL A 1 439 ? -1.568 -25.301 -18.951 1.00 77.25 439 VAL A N 1
ATOM 3572 C CA . VAL A 1 439 ? -1.441 -24.405 -17.795 1.00 77.25 439 VAL A CA 1
ATOM 3573 C C . VAL A 1 439 ? -2.808 -23.756 -17.559 1.00 77.25 439 VAL A C 1
ATOM 3575 O O . VAL A 1 439 ? -3.321 -23.091 -18.465 1.00 77.25 439 VAL A O 1
ATOM 3578 N N . PRO A 1 440 ? -3.435 -23.949 -16.386 1.00 76.50 440 PRO A N 1
ATOM 3579 C CA . PRO A 1 440 ? -4.727 -23.347 -16.102 1.00 76.50 440 PRO A CA 1
ATOM 3580 C C . PRO A 1 440 ? -4.543 -21.835 -15.921 1.00 76.50 440 PRO A C 1
ATOM 3582 O O . PRO A 1 440 ? -3.574 -21.398 -15.308 1.00 76.50 440 PRO A O 1
ATOM 3585 N N . TRP A 1 441 ? -5.470 -21.045 -16.462 1.00 78.62 441 TRP A N 1
ATOM 3586 C CA . TRP A 1 441 ? -5.443 -19.583 -16.397 1.00 78.62 441 TRP A CA 1
ATOM 3587 C C . TRP A 1 441 ? -6.775 -19.066 -15.867 1.00 78.62 441 TRP A C 1
ATOM 3589 O O . TRP A 1 441 ? -7.834 -19.514 -16.309 1.00 78.62 441 TRP A O 1
ATOM 3599 N N . SER A 1 442 ? -6.716 -18.144 -14.906 1.00 78.94 442 SER A N 1
ATOM 3600 C CA . SER A 1 442 ? -7.900 -17.680 -14.178 1.00 78.94 442 SER A CA 1
ATOM 3601 C C . SER A 1 442 ? -8.636 -16.543 -14.886 1.00 78.94 442 SER A C 1
ATOM 3603 O O . SER A 1 442 ? -9.823 -16.336 -14.648 1.00 78.94 442 SER A O 1
ATOM 3605 N N . GLY A 1 443 ? -7.941 -15.788 -15.742 1.00 79.06 443 GLY A N 1
ATOM 3606 C CA . GLY A 1 443 ? -8.445 -14.521 -16.276 1.00 79.06 443 GLY A CA 1
ATOM 3607 C C . GLY A 1 443 ? -8.232 -13.316 -15.356 1.00 79.06 443 GLY A C 1
ATOM 3608 O O . GLY A 1 443 ? -8.413 -12.187 -15.807 1.00 79.06 443 GLY A O 1
ATOM 3609 N N . SER A 1 444 ? -7.818 -13.531 -14.103 1.00 82.12 444 SER A N 1
ATOM 3610 C CA . SER A 1 444 ? -7.698 -12.484 -13.079 1.00 82.12 444 SER A CA 1
ATOM 3611 C C . SER A 1 444 ? -6.510 -11.549 -13.325 1.00 82.12 444 SER A C 1
ATOM 3613 O O . SER A 1 444 ? -6.589 -10.355 -13.028 1.00 82.12 444 SER A O 1
ATOM 3615 N N . THR A 1 445 ? -5.426 -12.076 -13.901 1.00 86.00 445 THR A N 1
ATOM 3616 C CA . THR A 1 445 ? -4.220 -11.312 -14.230 1.00 86.00 445 THR A CA 1
ATOM 3617 C C . THR A 1 445 ? -4.068 -11.129 -15.738 1.00 86.00 445 THR A C 1
ATOM 3619 O O . THR A 1 445 ? -4.025 -12.092 -16.511 1.00 86.00 445 THR A O 1
ATOM 3622 N N . VAL A 1 446 ? -3.929 -9.868 -16.160 1.00 85.44 446 VAL A N 1
ATOM 3623 C CA . VAL A 1 446 ? -3.635 -9.491 -17.548 1.00 85.44 446 VAL A CA 1
ATOM 3624 C C . VAL A 1 446 ? -2.146 -9.213 -17.692 1.00 85.44 446 VAL A C 1
ATOM 3626 O O . VAL A 1 446 ? -1.615 -8.294 -17.065 1.00 85.44 446 VAL A O 1
ATOM 3629 N N . TYR A 1 447 ? -1.476 -9.980 -18.549 1.00 87.00 447 TYR A N 1
ATOM 3630 C CA . TYR A 1 447 ? -0.055 -9.797 -18.833 1.00 87.00 447 TYR A CA 1
ATOM 3631 C C . TYR A 1 447 ? 0.139 -8.543 -19.689 1.00 87.00 447 TYR A C 1
ATOM 3633 O O . TYR A 1 447 ? -0.457 -8.405 -20.759 1.00 87.00 447 TYR A O 1
ATOM 3641 N N . ARG A 1 448 ? 0.960 -7.606 -19.205 1.00 84.06 448 ARG A N 1
ATOM 3642 C CA . ARG A 1 448 ? 1.248 -6.339 -19.883 1.00 84.06 448 ARG A CA 1
ATOM 3643 C C . ARG A 1 448 ? 2.579 -6.359 -20.594 1.00 84.06 448 ARG A C 1
ATOM 3645 O O . ARG A 1 448 ? 2.612 -5.959 -21.736 1.00 84.06 448 ARG A O 1
ATOM 3652 N N . LEU A 1 449 ? 3.669 -6.798 -19.978 1.00 84.31 449 LEU A N 1
ATOM 3653 C CA . LEU A 1 449 ? 4.995 -6.763 -20.608 1.00 84.31 449 LEU A CA 1
ATOM 3654 C C . LEU A 1 449 ? 5.804 -7.974 -20.171 1.00 84.31 449 LEU A C 1
ATOM 3656 O O . LEU A 1 449 ? 5.866 -8.226 -18.975 1.00 84.31 449 LEU A O 1
ATOM 3660 N N . ALA A 1 450 ? 6.469 -8.664 -21.095 1.00 87.31 450 ALA A N 1
ATOM 3661 C CA . ALA A 1 450 ? 7.500 -9.630 -20.733 1.00 87.31 450 ALA A CA 1
ATOM 3662 C C . ALA A 1 450 ? 8.875 -8.954 -20.683 1.00 87.31 450 ALA A C 1
ATOM 3664 O O . ALA A 1 450 ? 9.205 -8.165 -21.567 1.00 87.31 450 ALA A O 1
ATOM 3665 N N . GLY A 1 451 ? 9.695 -9.288 -19.685 1.00 87.44 451 GLY A N 1
ATOM 3666 C CA . GLY A 1 451 ? 11.015 -8.678 -19.494 1.00 87.44 451 GLY A CA 1
ATOM 3667 C C . GLY A 1 451 ? 11.969 -8.872 -20.678 1.00 87.44 451 GLY A C 1
ATOM 3668 O O . GLY A 1 451 ? 12.832 -8.035 -20.927 1.00 87.44 451 GLY A O 1
ATOM 3669 N N . MET A 1 452 ? 11.786 -9.935 -21.467 1.00 85.44 452 MET A N 1
ATOM 3670 C CA . MET A 1 452 ? 12.587 -10.162 -22.675 1.00 85.44 452 MET A CA 1
ATOM 3671 C C . MET A 1 452 ? 12.168 -9.317 -23.888 1.00 85.44 452 MET A C 1
ATOM 3673 O O . MET A 1 452 ? 12.962 -9.196 -24.817 1.00 85.44 452 MET A O 1
ATOM 3677 N N . ASP A 1 453 ? 10.968 -8.722 -23.891 1.00 80.12 453 ASP A N 1
ATOM 3678 C CA . ASP A 1 453 ? 10.535 -7.810 -24.964 1.00 80.12 453 ASP A CA 1
ATOM 3679 C C . ASP A 1 453 ? 11.190 -6.414 -24.826 1.00 80.12 453 ASP A C 1
ATOM 3681 O O . ASP A 1 453 ? 11.165 -5.616 -25.765 1.00 80.12 453 ASP A O 1
ATOM 3685 N N . GLY A 1 454 ? 11.796 -6.112 -23.671 1.00 80.19 454 GLY A N 1
ATOM 3686 C CA . GLY A 1 454 ? 12.512 -4.865 -23.398 1.00 80.19 454 GLY A CA 1
ATOM 3687 C C . GLY A 1 454 ? 12.417 -4.432 -21.933 1.00 80.19 454 GLY A C 1
ATOM 3688 O O . GLY A 1 454 ? 11.713 -5.036 -21.122 1.00 80.19 454 GLY A O 1
ATOM 3689 N N . TYR A 1 455 ? 13.105 -3.342 -21.589 1.00 85.06 455 TYR A N 1
ATOM 3690 C CA . TYR A 1 455 ? 13.110 -2.821 -20.222 1.00 85.06 455 TYR A CA 1
ATOM 3691 C C . TYR A 1 455 ? 11.851 -1.967 -19.929 1.00 85.06 455 TYR A C 1
ATOM 3693 O O . TYR A 1 455 ? 11.494 -1.085 -20.717 1.00 85.06 455 TYR A O 1
ATOM 3701 N N . PRO A 1 456 ? 11.143 -2.184 -18.804 1.00 78.44 456 PRO A N 1
ATOM 3702 C CA . PRO A 1 456 ? 9.841 -1.564 -18.537 1.00 78.44 456 PRO A CA 1
ATOM 3703 C C . PRO A 1 456 ? 9.863 -0.066 -18.233 1.00 78.44 456 PRO A C 1
ATOM 3705 O O . PRO A 1 456 ? 8.846 0.598 -18.443 1.00 78.44 456 PRO A O 1
ATOM 3708 N N . PHE A 1 457 ? 10.978 0.465 -17.725 1.00 75.12 457 PHE A N 1
ATOM 3709 C CA . PHE A 1 457 ? 11.042 1.825 -17.174 1.00 75.12 457 PHE A CA 1
ATOM 3710 C C . PHE A 1 457 ? 11.819 2.814 -18.052 1.00 75.12 457 PHE A C 1
ATOM 3712 O O . PHE A 1 457 ? 12.315 3.826 -17.565 1.00 75.12 457 PHE A O 1
ATOM 3719 N N . MET A 1 458 ? 11.909 2.530 -19.350 1.00 71.31 458 MET A N 1
ATOM 3720 C CA . MET A 1 458 ? 12.513 3.427 -20.335 1.00 71.31 458 MET A CA 1
ATOM 3721 C C . MET A 1 458 ? 11.755 4.747 -20.425 1.00 71.31 458 MET A C 1
ATOM 3723 O O . MET A 1 458 ? 10.535 4.746 -20.387 1.00 71.31 458 MET A O 1
ATOM 3727 N N . ILE A 1 459 ? 12.442 5.873 -20.574 1.00 63.84 459 ILE A N 1
ATOM 3728 C CA . ILE A 1 459 ? 11.790 7.181 -20.699 1.00 63.84 459 ILE A CA 1
ATOM 3729 C C . ILE A 1 459 ? 11.432 7.429 -22.168 1.00 63.84 459 ILE A C 1
ATOM 3731 O O . ILE A 1 459 ? 12.231 7.165 -23.065 1.00 63.84 459 ILE A O 1
ATOM 3735 N N . LYS A 1 460 ? 10.214 7.919 -22.411 1.00 59.97 460 LYS A N 1
ATOM 3736 C CA . LYS A 1 460 ? 9.703 8.195 -23.758 1.00 59.97 460 LYS A CA 1
ATOM 3737 C C . LYS A 1 460 ? 10.469 9.346 -24.416 1.00 59.97 460 LYS A C 1
ATOM 3739 O O . LYS A 1 460 ? 10.664 10.375 -23.774 1.00 59.97 460 LYS A O 1
ATOM 3744 N N . ASP A 1 461 ? 10.862 9.168 -25.678 1.00 60.31 461 ASP A N 1
ATOM 3745 C CA . ASP A 1 461 ? 11.587 10.156 -26.492 1.00 60.31 461 ASP A CA 1
ATOM 3746 C C . ASP A 1 461 ? 12.883 10.646 -25.824 1.00 60.31 461 ASP A C 1
ATOM 3748 O O . ASP A 1 461 ? 13.282 11.806 -25.932 1.00 60.31 461 ASP A O 1
ATOM 3752 N N . ALA A 1 462 ? 13.541 9.739 -25.097 1.00 60.00 462 ALA A N 1
ATOM 3753 C CA . ALA A 1 462 ? 14.804 9.993 -24.428 1.00 60.00 462 ALA A CA 1
ATOM 3754 C C . ALA A 1 462 ? 15.918 10.272 -25.452 1.00 60.00 462 ALA A C 1
ATOM 3756 O O . ALA A 1 462 ? 16.468 9.350 -26.059 1.00 60.00 462 ALA A O 1
ATOM 3757 N N . ASP A 1 463 ? 16.277 11.546 -25.610 1.00 66.62 463 ASP A N 1
ATOM 3758 C CA . ASP A 1 463 ? 17.562 11.951 -26.176 1.00 66.62 463 ASP A CA 1
ATOM 3759 C C . ASP A 1 463 ? 18.643 11.712 -25.114 1.00 66.62 463 ASP A C 1
ATOM 3761 O O . ASP A 1 463 ? 18.851 12.530 -24.216 1.00 66.62 463 ASP A O 1
ATOM 3765 N N . THR A 1 464 ? 19.305 10.553 -25.185 1.00 68.19 464 THR A N 1
ATOM 3766 C CA . THR A 1 464 ? 20.317 10.140 -24.192 1.00 68.19 464 THR A CA 1
ATOM 3767 C C . THR A 1 464 ? 21.522 11.087 -24.124 1.00 68.19 464 THR A C 1
ATOM 3769 O O . THR A 1 464 ? 22.263 11.037 -23.146 1.00 68.19 464 THR A O 1
ATOM 3772 N N . SER A 1 465 ? 21.696 11.986 -25.104 1.00 58.44 465 SER A N 1
ATOM 3773 C CA . SER A 1 465 ? 22.758 13.004 -25.120 1.00 58.44 465 SER A CA 1
ATOM 3774 C C . SER A 1 465 ? 22.515 14.169 -24.148 1.00 58.44 465 SER A C 1
ATOM 3776 O O . SER A 1 465 ? 23.454 14.861 -23.750 1.00 58.44 465 SER A O 1
ATOM 3778 N N . LYS A 1 466 ? 21.260 14.386 -23.730 1.00 55.47 466 LYS A N 1
ATOM 3779 C CA . LYS A 1 466 ? 20.861 15.390 -22.736 1.00 55.47 466 LYS A CA 1
ATOM 3780 C C . LYS A 1 466 ? 20.357 14.642 -21.519 1.00 55.47 466 LYS A C 1
ATOM 3782 O O . LYS A 1 466 ? 19.164 14.365 -21.434 1.00 55.47 466 LYS A O 1
ATOM 3787 N N . THR A 1 467 ? 21.283 14.280 -20.629 1.00 55.56 467 THR A N 1
ATOM 3788 C CA . THR A 1 467 ? 21.022 13.656 -19.321 1.00 55.56 467 THR A CA 1
ATOM 3789 C C . THR A 1 467 ? 19.609 13.951 -18.837 1.00 55.56 467 THR A C 1
ATOM 3791 O O . THR A 1 467 ? 19.270 15.100 -18.549 1.00 55.56 467 THR A O 1
ATOM 3794 N N . ILE A 1 468 ? 18.757 12.924 -18.809 1.00 58.91 468 ILE A N 1
ATOM 3795 C CA . ILE A 1 468 ? 17.357 13.123 -18.449 1.00 58.91 468 ILE A CA 1
ATOM 3796 C C . ILE A 1 468 ? 17.349 13.608 -17.000 1.00 58.91 468 ILE A C 1
ATOM 3798 O O . ILE A 1 468 ? 17.845 12.890 -16.126 1.00 58.91 468 ILE A O 1
ATOM 3802 N N . PRO A 1 469 ? 16.869 14.833 -16.716 1.00 51.25 469 PRO A N 1
ATOM 3803 C CA . PRO A 1 469 ? 16.960 15.368 -15.373 1.00 51.25 469 PRO A CA 1
ATOM 3804 C C . PRO A 1 469 ? 16.137 14.483 -14.434 1.00 51.25 469 PRO A C 1
ATOM 3806 O O . PRO A 1 469 ? 14.917 14.398 -14.532 1.00 51.25 469 PRO A O 1
ATOM 3809 N N . LEU A 1 470 ? 16.822 13.821 -13.498 1.00 53.62 470 LEU A N 1
ATOM 3810 C CA . LEU A 1 470 ? 16.196 13.082 -12.394 1.00 53.62 470 LEU A CA 1
ATOM 3811 C C . LEU A 1 470 ? 15.556 14.032 -11.366 1.00 53.62 470 LEU A C 1
ATOM 3813 O O . LEU A 1 470 ? 14.786 13.606 -10.497 1.00 53.62 470 LEU A O 1
ATOM 3817 N N . VAL A 1 471 ? 15.873 15.326 -11.468 1.00 54.56 471 VAL A N 1
ATOM 3818 C CA . VAL A 1 471 ? 15.198 16.395 -10.738 1.00 54.56 471 VAL A CA 1
ATOM 3819 C C . VAL A 1 471 ? 13.800 16.555 -11.340 1.00 54.56 471 VAL A C 1
ATOM 3821 O O . VAL A 1 471 ? 13.703 16.745 -12.552 1.00 54.56 471 VAL A O 1
ATOM 3824 N N . PRO A 1 472 ? 12.723 16.489 -10.535 1.00 55.88 472 PRO A N 1
ATOM 3825 C CA . PRO A 1 472 ? 11.380 16.765 -11.029 1.00 55.88 472 PRO A CA 1
ATOM 3826 C C . PRO A 1 472 ? 11.375 18.122 -11.737 1.00 55.88 472 PRO A C 1
ATOM 3828 O O . PRO A 1 472 ? 11.751 19.127 -11.125 1.00 55.88 472 PRO A O 1
ATOM 3831 N N . SER A 1 473 ? 10.980 18.164 -13.012 1.00 54.72 473 SER A N 1
ATOM 3832 C CA . SER A 1 473 ? 10.742 19.446 -13.674 1.00 54.72 473 SER A CA 1
ATOM 3833 C C . SER A 1 473 ? 9.631 20.163 -12.913 1.00 54.72 473 SER A C 1
ATOM 3835 O O . SER A 1 473 ? 8.757 19.519 -12.351 1.00 54.72 473 SER A O 1
ATOM 3837 N N . LEU A 1 474 ? 9.656 21.487 -12.812 1.00 60.91 474 LEU A N 1
ATOM 3838 C CA . LEU A 1 474 ? 8.529 22.217 -12.233 1.00 60.91 474 LEU A CA 1
ATOM 3839 C C . LEU A 1 474 ? 7.561 22.564 -13.366 1.00 60.91 474 LEU A C 1
ATOM 3841 O O . LEU A 1 474 ? 7.998 23.004 -14.429 1.00 60.91 474 LEU A O 1
ATOM 3845 N N . ASN A 1 475 ? 6.261 22.350 -13.173 1.00 66.50 475 ASN A N 1
ATOM 3846 C CA . ASN A 1 475 ? 5.257 22.850 -14.107 1.00 66.50 475 ASN A CA 1
ATOM 3847 C C . ASN A 1 475 ? 5.158 24.387 -14.012 1.00 66.50 475 ASN A C 1
ATOM 3849 O O . ASN A 1 475 ? 5.735 25.007 -13.120 1.00 66.50 475 ASN A O 1
ATOM 3853 N N . GLU A 1 476 ? 4.391 25.017 -14.907 1.00 65.06 476 GLU A N 1
ATOM 3854 C CA . GLU A 1 476 ? 4.191 26.481 -14.925 1.00 65.06 476 GLU A CA 1
ATOM 3855 C C . GLU A 1 476 ? 3.627 27.048 -13.606 1.00 65.06 476 GLU A C 1
ATOM 3857 O O . GLU A 1 476 ? 3.718 28.247 -13.354 1.00 65.06 476 GLU A O 1
ATOM 3862 N N . LYS A 1 477 ? 3.070 26.190 -12.741 1.00 69.69 477 LYS A N 1
ATOM 3863 C CA . LYS A 1 477 ? 2.549 26.531 -11.411 1.00 69.69 477 LYS A CA 1
ATOM 3864 C C . LYS A 1 477 ? 3.561 26.303 -10.278 1.00 69.69 477 LYS A C 1
ATOM 3866 O O . LYS A 1 477 ? 3.216 26.510 -9.119 1.00 69.69 477 LYS A O 1
ATOM 3871 N N . GLY A 1 478 ? 4.790 25.885 -10.587 1.00 57.88 478 GLY A N 1
ATOM 3872 C CA . GLY A 1 478 ? 5.826 25.574 -9.600 1.00 57.88 478 GLY A CA 1
ATOM 3873 C C . GLY A 1 478 ? 5.673 24.208 -8.919 1.00 57.88 478 GLY A C 1
ATOM 3874 O O . GLY A 1 478 ? 6.324 23.964 -7.907 1.00 57.88 478 GLY A O 1
ATOM 3875 N N . GLU A 1 479 ? 4.832 23.312 -9.437 1.00 57.47 479 GLU A N 1
ATOM 3876 C CA . GLU A 1 479 ? 4.634 21.963 -8.894 1.00 57.47 479 GLU A CA 1
ATOM 3877 C C . GLU A 1 479 ? 5.595 20.965 -9.551 1.00 57.47 479 GLU A C 1
ATOM 3879 O O . GLU A 1 479 ? 5.846 21.030 -10.753 1.00 57.47 479 GLU A O 1
ATOM 3884 N N . GLN A 1 480 ? 6.097 19.999 -8.781 1.00 55.97 480 GLN A N 1
ATOM 3885 C CA . GLN A 1 480 ? 6.969 18.937 -9.289 1.00 55.97 480 GLN A CA 1
ATOM 3886 C C . GLN A 1 480 ? 6.239 18.050 -10.313 1.00 55.97 480 GLN A C 1
ATOM 3888 O O . GLN A 1 480 ? 5.413 17.207 -9.970 1.00 55.97 480 GLN A O 1
ATOM 3893 N N . GLN A 1 481 ? 6.590 18.204 -11.580 1.00 53.28 481 GLN A N 1
ATOM 3894 C CA . GLN A 1 481 ? 6.252 17.325 -12.682 1.00 53.28 481 GLN A CA 1
ATOM 3895 C C . GLN A 1 481 ? 7.144 16.080 -12.622 1.00 53.28 481 GLN A C 1
ATOM 3897 O O . GLN A 1 481 ? 8.372 16.124 -12.711 1.00 53.28 481 GLN A O 1
ATOM 3902 N N . GLN A 1 482 ? 6.498 14.937 -12.421 1.00 55.53 482 GLN A N 1
ATOM 3903 C CA . GLN A 1 482 ? 7.188 13.660 -12.316 1.00 55.53 482 GLN A CA 1
ATOM 3904 C C . GLN A 1 482 ? 7.596 13.144 -13.710 1.00 55.53 482 GLN A C 1
ATOM 3906 O O . GLN A 1 482 ? 6.759 13.170 -14.622 1.00 55.53 482 GLN A O 1
ATOM 3911 N N . PRO A 1 483 ? 8.815 12.593 -13.880 1.00 54.28 483 PRO A N 1
ATOM 3912 C CA . PRO A 1 483 ? 9.271 12.039 -15.158 1.00 54.28 483 PRO A CA 1
ATOM 3913 C C . PRO A 1 483 ? 8.341 10.918 -15.631 1.00 54.28 483 PRO A C 1
ATOM 3915 O O . PRO A 1 483 ? 8.016 10.020 -14.857 1.00 54.28 483 PRO A O 1
ATOM 3918 N N . GLN A 1 484 ? 7.857 10.975 -16.875 1.00 52.81 484 GLN A N 1
ATOM 3919 C CA . GLN A 1 484 ? 6.873 10.010 -17.371 1.00 52.81 484 GLN A CA 1
ATOM 3920 C C . GLN A 1 484 ? 7.499 8.624 -17.573 1.00 52.81 484 GLN A C 1
ATOM 3922 O O . GLN A 1 484 ? 8.367 8.448 -18.420 1.00 52.81 484 GLN A O 1
ATOM 3927 N N . ILE A 1 485 ? 7.009 7.639 -16.817 1.00 57.88 485 ILE A N 1
ATOM 3928 C CA . ILE A 1 485 ? 7.334 6.222 -17.008 1.00 57.88 485 ILE A CA 1
ATOM 3929 C C . ILE A 1 485 ? 6.230 5.594 -17.887 1.00 57.88 485 ILE A C 1
ATOM 3931 O O . ILE A 1 485 ? 5.064 5.622 -17.470 1.00 57.88 485 ILE A O 1
ATOM 3935 N N . PRO A 1 486 ? 6.553 5.012 -19.061 1.00 55.44 486 PRO A N 1
ATOM 3936 C CA . PRO A 1 486 ? 5.590 4.457 -20.024 1.00 55.44 486 PRO A CA 1
ATOM 3937 C C . PRO A 1 486 ? 4.735 3.306 -19.488 1.00 55.44 486 PRO A C 1
ATOM 3939 O O . PRO A 1 486 ? 3.700 2.970 -20.068 1.00 55.44 486 PRO A O 1
ATOM 3942 N N . TYR A 1 487 ? 5.134 2.707 -18.365 1.00 59.94 487 TYR A N 1
ATOM 3943 C CA . TYR A 1 487 ? 4.384 1.634 -17.722 1.00 59.94 487 TYR A CA 1
ATOM 3944 C C . TYR A 1 487 ? 2.963 2.059 -17.291 1.00 59.94 487 TYR A C 1
ATOM 3946 O O . TYR A 1 487 ? 2.033 1.266 -17.402 1.00 59.94 487 TYR A O 1
ATOM 3954 N N . MET A 1 488 ? 2.756 3.331 -16.915 1.00 54.59 488 MET A N 1
ATOM 3955 C CA . MET A 1 488 ? 1.465 3.895 -16.462 1.00 54.59 488 MET A CA 1
ATOM 3956 C C . MET A 1 488 ? 0.269 3.647 -17.388 1.00 54.59 488 MET A C 1
ATOM 3958 O O . MET A 1 488 ? -0.872 3.623 -16.933 1.00 54.59 488 MET A O 1
ATOM 3962 N N . ARG A 1 489 ? 0.507 3.518 -18.695 1.00 56.25 489 ARG A N 1
ATOM 3963 C CA . ARG A 1 489 ? -0.542 3.271 -19.695 1.00 56.25 489 ARG A CA 1
ATOM 3964 C C . ARG A 1 489 ? -0.254 2.047 -20.549 1.00 56.25 489 ARG A C 1
ATOM 3966 O O . ARG A 1 489 ? -0.860 1.929 -21.607 1.00 56.25 489 ARG A O 1
ATOM 3973 N N . TYR A 1 490 ? 0.665 1.189 -20.091 1.00 58.31 490 TYR A N 1
ATOM 3974 C CA . TYR A 1 490 ? 1.331 0.165 -20.889 1.00 58.31 490 TYR A CA 1
ATOM 3975 C C . TYR A 1 490 ? 1.440 0.585 -22.363 1.00 58.31 490 TYR A C 1
ATOM 3977 O O . TYR A 1 490 ? 0.643 0.202 -23.220 1.00 58.31 490 TYR A O 1
ATOM 3985 N N . GLU A 1 491 ? 2.426 1.425 -22.656 1.00 59.09 491 GLU A N 1
ATOM 3986 C CA . GLU A 1 491 ? 2.780 1.685 -24.045 1.00 59.09 491 GLU A CA 1
ATOM 3987 C C . GLU A 1 491 ? 3.452 0.432 -24.617 1.00 59.09 491 GLU A C 1
ATOM 3989 O O . GLU A 1 491 ? 4.436 -0.074 -24.055 1.00 59.09 491 GLU A O 1
ATOM 3994 N N . GLN A 1 492 ? 2.885 -0.086 -25.713 1.00 61.84 492 GLN A N 1
ATOM 3995 C CA . GLN A 1 492 ? 3.427 -1.244 -26.418 1.00 61.84 492 GLN A CA 1
ATOM 3996 C C . GLN A 1 492 ? 4.885 -0.955 -26.805 1.00 61.84 492 GLN A C 1
ATOM 3998 O O . GLN A 1 492 ? 5.155 0.168 -27.239 1.00 61.84 492 GLN A O 1
ATOM 4003 N N . PRO A 1 493 ? 5.810 -1.923 -26.686 1.00 61.03 493 PRO A N 1
ATOM 4004 C CA . PRO A 1 493 ? 7.232 -1.710 -26.969 1.00 61.03 493 PRO A CA 1
ATOM 4005 C C . PRO A 1 493 ? 7.495 -0.960 -28.289 1.00 61.03 493 PRO A C 1
ATOM 4007 O O . PRO A 1 493 ? 8.140 0.075 -28.296 1.00 61.03 493 PRO A O 1
ATOM 4010 N N . GLN A 1 494 ? 6.790 -1.324 -29.362 1.00 57.78 494 GLN A N 1
ATOM 4011 C CA . GLN A 1 494 ? 6.819 -0.661 -30.678 1.00 57.78 494 GLN A CA 1
ATOM 4012 C C . GLN A 1 494 ? 6.472 0.846 -30.725 1.00 57.78 494 GLN A C 1
ATOM 4014 O O . GLN A 1 494 ? 6.587 1.477 -31.776 1.00 57.78 494 GLN A O 1
ATOM 4019 N N . THR A 1 495 ? 5.974 1.427 -29.632 1.00 60.41 495 THR A N 1
ATOM 4020 C CA . THR A 1 495 ? 5.659 2.863 -29.519 1.00 60.41 495 THR A CA 1
ATOM 4021 C C . THR A 1 495 ? 6.706 3.652 -28.739 1.00 60.41 495 THR A C 1
ATOM 4023 O O . THR A 1 495 ? 6.619 4.879 -28.702 1.00 60.41 495 THR A O 1
ATOM 4026 N N . ARG A 1 496 ? 7.687 2.967 -28.142 1.00 66.06 496 ARG A N 1
ATOM 4027 C CA . ARG A 1 496 ? 8.784 3.572 -27.394 1.00 66.06 496 ARG A CA 1
ATOM 4028 C C . ARG A 1 496 ? 9.910 3.907 -28.364 1.00 66.06 496 ARG A C 1
ATOM 4030 O O . ARG A 1 496 ? 10.325 3.090 -29.179 1.00 66.06 496 ARG A O 1
ATOM 4037 N N . THR A 1 497 ? 10.381 5.141 -28.291 1.00 68.69 497 THR A N 1
ATOM 4038 C CA . THR A 1 497 ? 11.455 5.659 -29.134 1.00 68.69 497 THR A CA 1
ATOM 4039 C C . THR A 1 497 ? 12.503 6.318 -28.252 1.00 68.69 497 THR A C 1
ATOM 4041 O O . THR A 1 497 ? 12.174 7.051 -27.320 1.00 68.69 497 THR A O 1
ATOM 4044 N N . CYS A 1 498 ? 13.771 6.020 -28.526 1.00 77.38 498 CYS A N 1
ATOM 4045 C CA . CYS A 1 498 ? 14.931 6.632 -27.884 1.00 77.38 498 CYS A CA 1
ATOM 4046 C C . CYS A 1 498 ? 15.998 6.950 -28.939 1.00 77.38 498 CYS A C 1
ATOM 4048 O O . CYS A 1 498 ? 16.044 6.287 -29.982 1.00 77.38 498 CYS A O 1
ATOM 4050 N N . GLN A 1 499 ? 16.842 7.945 -28.659 1.00 79.44 499 GLN A N 1
ATOM 4051 C CA . GLN A 1 499 ? 17.973 8.333 -29.499 1.00 79.44 499 GLN A CA 1
ATOM 4052 C C . GLN A 1 499 ? 19.277 8.117 -28.729 1.00 79.44 499 GLN A C 1
ATOM 4054 O O . GLN A 1 499 ? 19.455 8.655 -27.631 1.00 79.44 499 GLN A O 1
ATOM 4059 N N . LEU A 1 500 ? 20.189 7.334 -29.311 1.00 84.12 500 LEU A N 1
ATOM 4060 C CA . LEU A 1 500 ? 21.462 6.965 -28.685 1.00 84.12 500 LEU A CA 1
ATOM 4061 C C . LEU A 1 500 ? 22.619 7.759 -29.299 1.00 84.12 500 LEU A C 1
ATOM 4063 O O . LEU A 1 500 ? 22.908 7.611 -30.488 1.00 84.12 500 LEU A O 1
ATOM 4067 N N . ASP A 1 501 ? 23.293 8.592 -28.505 1.00 85.56 501 ASP A N 1
ATOM 4068 C CA . ASP A 1 501 ? 24.529 9.260 -28.930 1.00 85.56 501 ASP A CA 1
ATOM 4069 C C . ASP A 1 501 ? 25.721 8.315 -28.748 1.00 85.56 501 ASP A C 1
ATOM 4071 O O . ASP A 1 501 ? 26.106 7.968 -27.632 1.00 85.56 501 ASP A O 1
ATOM 4075 N N . LEU A 1 502 ? 26.308 7.895 -29.868 1.00 87.81 502 LEU A N 1
ATOM 4076 C CA . LEU A 1 502 ? 27.433 6.963 -29.908 1.00 87.81 502 LEU A CA 1
ATOM 4077 C C . LEU A 1 502 ? 28.659 7.476 -29.146 1.00 87.81 502 LEU A C 1
ATOM 4079 O O . LEU A 1 502 ? 29.275 6.718 -28.399 1.00 87.81 502 LEU A O 1
ATOM 4083 N N . ALA A 1 503 ? 29.016 8.747 -29.329 1.00 85.75 503 ALA A N 1
ATOM 4084 C CA . ALA A 1 503 ? 30.207 9.325 -28.717 1.00 85.75 503 ALA A CA 1
ATOM 4085 C C . ALA A 1 503 ? 30.007 9.493 -27.210 1.00 85.75 503 ALA A C 1
ATOM 4087 O O . ALA A 1 503 ? 30.901 9.172 -26.422 1.00 85.75 503 ALA A O 1
ATOM 4088 N N . PHE A 1 504 ? 28.811 9.935 -26.808 1.00 87.44 504 PHE A N 1
ATOM 4089 C CA . PHE A 1 504 ? 28.457 10.026 -25.401 1.00 87.44 504 PHE A CA 1
ATOM 4090 C C . PHE A 1 504 ? 28.394 8.639 -24.760 1.00 87.44 504 PHE A C 1
ATOM 4092 O O . PHE A 1 504 ? 29.141 8.406 -23.824 1.00 87.44 504 PHE A O 1
ATOM 4099 N N . CYS A 1 505 ? 27.584 7.707 -25.259 1.00 87.12 505 CYS A N 1
ATOM 4100 C CA . CYS A 1 505 ? 27.323 6.429 -24.592 1.00 87.12 505 CYS A CA 1
ATOM 4101 C C . CYS A 1 505 ? 28.490 5.428 -24.674 1.00 87.12 505 CYS A C 1
ATOM 4103 O O . CYS A 1 505 ? 28.781 4.755 -23.687 1.00 87.12 505 CYS A O 1
ATOM 4105 N N . LEU A 1 506 ? 29.161 5.319 -25.828 1.00 88.38 506 LEU A N 1
ATOM 4106 C CA . LEU A 1 506 ? 30.210 4.312 -26.068 1.00 88.38 506 LEU A CA 1
ATOM 4107 C C . LEU A 1 506 ? 31.632 4.879 -25.932 1.00 88.38 506 LEU A C 1
ATOM 4109 O O . LEU A 1 506 ? 32.584 4.121 -25.771 1.00 88.38 506 LEU A O 1
ATOM 4113 N N . GLY A 1 507 ? 31.777 6.207 -25.948 1.00 86.06 507 GLY A N 1
ATOM 4114 C CA . GLY A 1 507 ? 33.064 6.898 -25.909 1.00 86.06 507 GLY A CA 1
ATOM 4115 C C . GLY A 1 507 ? 33.674 7.114 -27.297 1.00 86.06 507 GLY A C 1
ATOM 4116 O O . GLY A 1 507 ? 33.461 6.344 -28.232 1.00 86.06 507 GLY A O 1
ATOM 4117 N N . ASN A 1 508 ? 34.481 8.170 -27.432 1.00 85.19 508 ASN A N 1
ATOM 4118 C CA . ASN A 1 508 ? 35.117 8.538 -28.706 1.00 85.19 508 ASN A CA 1
ATOM 4119 C C . ASN A 1 508 ? 36.058 7.449 -29.245 1.00 85.19 508 ASN A C 1
ATOM 4121 O O . ASN A 1 508 ? 36.179 7.285 -30.453 1.00 85.19 508 ASN A O 1
ATOM 4125 N N . GLU A 1 509 ? 36.695 6.696 -28.349 1.00 83.00 509 GLU A N 1
ATOM 4126 C CA . GLU A 1 509 ? 37.601 5.588 -28.677 1.00 83.00 509 GLU A CA 1
ATOM 4127 C C . GLU A 1 509 ? 36.870 4.453 -29.406 1.00 83.00 509 GLU A C 1
ATOM 4129 O O . GLU A 1 509 ? 37.382 3.890 -30.372 1.00 83.00 509 GLU A O 1
ATOM 4134 N N . PHE A 1 510 ? 35.621 4.179 -29.017 1.00 86.69 510 PHE A N 1
ATOM 4135 C CA . PHE A 1 510 ? 34.795 3.163 -29.659 1.00 86.69 510 PHE A CA 1
ATOM 4136 C C . PHE A 1 510 ? 34.443 3.543 -31.104 1.00 86.69 510 PHE A C 1
ATOM 4138 O O . PHE A 1 510 ? 34.420 2.677 -31.977 1.00 86.69 510 PHE A O 1
ATOM 4145 N N . VAL A 1 511 ? 34.197 4.833 -31.354 1.00 86.62 511 VAL A N 1
ATOM 4146 C CA . VAL A 1 511 ? 33.740 5.370 -32.648 1.00 86.62 511 VAL A CA 1
ATOM 4147 C C . VAL A 1 511 ? 34.902 5.688 -33.600 1.00 86.62 511 VAL A C 1
ATOM 4149 O O . VAL A 1 511 ? 34.682 5.807 -34.804 1.00 86.62 511 VAL A O 1
ATOM 4152 N N . ASP A 1 512 ? 36.135 5.819 -33.101 1.00 86.50 512 ASP A N 1
ATOM 4153 C CA . ASP A 1 512 ? 37.288 6.188 -33.926 1.00 86.50 512 ASP A CA 1
ATOM 4154 C C . ASP A 1 512 ? 37.775 5.015 -34.811 1.00 86.50 512 ASP A C 1
ATOM 4156 O O . ASP A 1 512 ? 38.300 4.027 -34.282 1.00 86.50 512 ASP A O 1
ATOM 4160 N N . PRO A 1 513 ? 37.703 5.130 -36.157 1.00 83.50 513 PRO A N 1
ATOM 4161 C CA . PRO A 1 513 ? 38.225 4.120 -37.082 1.00 83.50 513 PRO A CA 1
ATOM 4162 C C . PRO A 1 513 ? 39.745 3.953 -37.024 1.00 83.50 513 PRO A C 1
ATOM 4164 O O . PRO A 1 513 ? 40.278 2.974 -37.545 1.00 83.50 513 PRO A O 1
ATOM 4167 N N . LYS A 1 514 ? 40.469 4.916 -36.440 1.00 82.88 514 LYS A N 1
ATOM 4168 C CA . LYS A 1 514 ? 41.932 4.865 -36.329 1.00 82.88 514 LYS A CA 1
ATOM 4169 C C . LYS A 1 514 ? 42.408 3.972 -35.193 1.00 82.88 514 LYS A C 1
ATOM 4171 O O . LYS A 1 514 ? 43.558 3.535 -35.231 1.00 82.88 514 LYS A O 1
ATOM 4176 N N . GLN A 1 515 ? 41.564 3.699 -34.199 1.00 79.56 515 GLN A N 1
ATOM 4177 C CA . GLN A 1 515 ? 41.873 2.674 -33.213 1.00 79.56 515 GLN A CA 1
ATOM 4178 C C . GLN A 1 515 ? 41.627 1.300 -33.844 1.00 79.56 515 GLN A C 1
ATOM 4180 O O . GLN A 1 515 ? 40.508 1.045 -34.282 1.00 79.56 515 GLN A O 1
ATOM 4185 N N . PRO A 1 516 ? 42.625 0.402 -33.912 1.00 75.00 516 PRO A N 1
ATOM 4186 C CA . PRO A 1 516 ? 42.451 -0.887 -34.577 1.00 75.00 516 PRO A CA 1
ATOM 4187 C C . PRO A 1 516 ? 41.547 -1.836 -33.777 1.00 75.00 516 PRO A C 1
ATOM 4189 O O . PRO A 1 516 ? 40.650 -2.451 -34.355 1.00 75.00 516 PRO A O 1
ATOM 4192 N N . ALA A 1 517 ? 41.735 -1.904 -32.457 1.00 82.94 517 ALA A N 1
ATOM 4193 C CA . ALA A 1 517 ? 41.049 -2.845 -31.582 1.00 82.94 517 ALA A CA 1
ATOM 4194 C C . ALA A 1 517 ? 40.952 -2.309 -30.146 1.00 82.94 517 ALA A C 1
ATOM 4196 O O . ALA A 1 517 ? 41.851 -1.595 -29.697 1.00 82.94 517 ALA A O 1
ATOM 4197 N N . MET A 1 518 ? 39.878 -2.667 -29.442 1.00 84.94 518 MET A N 1
ATOM 4198 C CA . MET A 1 518 ? 39.634 -2.290 -28.048 1.00 84.94 518 MET A CA 1
ATOM 4199 C C . MET A 1 518 ? 39.997 -3.446 -27.116 1.00 84.94 518 MET A C 1
ATOM 4201 O O . MET A 1 518 ? 39.532 -4.569 -27.297 1.00 84.94 518 MET A O 1
ATOM 4205 N N . THR A 1 519 ? 40.820 -3.182 -26.108 1.00 85.38 519 THR A N 1
ATOM 4206 C CA . THR A 1 519 ? 41.266 -4.192 -25.143 1.00 85.38 519 THR A CA 1
ATOM 4207 C C . THR A 1 519 ? 40.155 -4.581 -24.168 1.00 85.38 519 THR A C 1
ATOM 4209 O O . THR A 1 519 ? 39.252 -3.797 -23.879 1.00 85.38 519 THR A O 1
ATOM 4212 N N . ARG A 1 520 ? 40.268 -5.764 -23.550 1.00 84.94 520 ARG A N 1
ATOM 4213 C CA . ARG A 1 520 ? 39.319 -6.261 -22.534 1.00 84.94 520 ARG A CA 1
ATOM 4214 C C . ARG A 1 520 ? 38.995 -5.249 -21.425 1.00 84.94 520 ARG A C 1
ATOM 4216 O O . ARG A 1 520 ? 37.850 -5.152 -20.995 1.00 84.94 520 ARG A O 1
ATOM 4223 N N . ASN A 1 521 ? 39.984 -4.471 -20.983 1.00 86.44 521 ASN A N 1
ATOM 4224 C CA . ASN A 1 521 ? 39.785 -3.455 -19.947 1.00 86.44 521 ASN A CA 1
ATOM 4225 C C . ASN A 1 521 ? 38.952 -2.267 -20.446 1.00 86.44 521 ASN A C 1
ATOM 4227 O O . ASN A 1 521 ? 38.125 -1.743 -19.705 1.00 86.44 521 ASN A O 1
ATOM 4231 N N . GLU A 1 522 ? 39.160 -1.828 -21.685 1.00 86.75 522 GLU A N 1
ATOM 4232 C CA . GLU A 1 522 ? 38.365 -0.760 -22.299 1.00 86.75 522 GLU A CA 1
ATOM 4233 C C . GLU A 1 522 ? 36.934 -1.246 -22.550 1.00 86.75 522 GLU A C 1
ATOM 4235 O O . GLU A 1 522 ? 35.982 -0.544 -22.216 1.00 86.75 522 GLU A O 1
ATOM 4240 N N . ILE A 1 523 ? 36.770 -2.482 -23.036 1.00 86.81 523 ILE A N 1
ATOM 4241 C CA . ILE A 1 523 ? 35.463 -3.136 -23.230 1.00 86.81 523 ILE A CA 1
ATOM 4242 C C . ILE A 1 523 ? 34.679 -3.162 -21.919 1.00 86.81 523 ILE A C 1
ATOM 4244 O O . ILE A 1 523 ? 33.497 -2.815 -21.896 1.00 86.81 523 ILE A O 1
ATOM 4248 N N . GLN A 1 524 ? 35.341 -3.529 -20.821 1.00 88.88 524 GLN A N 1
ATOM 4249 C CA . GLN A 1 524 ? 34.720 -3.573 -19.504 1.00 88.88 524 GLN A CA 1
ATOM 4250 C C . GLN A 1 524 ? 34.331 -2.179 -18.994 1.00 88.88 524 GLN A C 1
ATOM 4252 O O . GLN A 1 524 ? 33.274 -2.044 -18.385 1.00 88.88 524 GLN A O 1
ATOM 4257 N N . LYS A 1 525 ? 35.131 -1.138 -19.264 1.00 89.94 525 LYS A N 1
ATOM 4258 C CA . LYS A 1 525 ? 34.782 0.248 -18.903 1.00 89.94 525 LYS A CA 1
ATOM 4259 C C . LYS A 1 525 ? 33.534 0.730 -19.636 1.00 89.94 525 LYS A C 1
ATOM 4261 O O . LYS A 1 525 ? 32.653 1.313 -19.013 1.00 89.94 525 LYS A O 1
ATOM 4266 N N . VAL A 1 526 ? 33.432 0.461 -20.938 1.00 89.62 526 VAL A N 1
ATOM 4267 C CA . VAL A 1 526 ? 32.239 0.835 -21.712 1.00 89.62 526 VAL A CA 1
ATOM 4268 C C . VAL A 1 526 ? 31.016 0.054 -21.226 1.00 89.62 526 VAL A C 1
ATOM 4270 O O . VAL A 1 526 ? 29.952 0.640 -21.047 1.00 89.62 526 VAL A O 1
ATOM 4273 N N . PHE A 1 527 ? 31.171 -1.236 -20.911 1.00 91.38 527 PHE A N 1
ATOM 4274 C CA . PHE A 1 527 ? 30.094 -2.019 -20.305 1.00 91.38 527 PHE A CA 1
ATOM 4275 C C . PHE A 1 527 ? 29.642 -1.446 -18.958 1.00 91.38 527 PHE A C 1
ATOM 4277 O O . PHE A 1 527 ? 28.450 -1.236 -18.762 1.00 91.38 527 PHE A O 1
ATOM 4284 N N . GLN A 1 528 ? 30.574 -1.150 -18.043 1.00 90.69 528 GLN A N 1
ATOM 4285 C CA . GLN A 1 528 ? 30.262 -0.544 -16.742 1.00 90.69 528 GLN A CA 1
ATOM 4286 C C . GLN A 1 528 ? 29.497 0.768 -16.908 1.00 90.69 528 GLN A C 1
ATOM 4288 O O . GLN A 1 528 ? 28.517 1.012 -16.201 1.00 90.69 528 GLN A O 1
ATOM 4293 N N . ARG A 1 529 ? 29.888 1.565 -17.904 1.00 88.81 529 ARG A N 1
ATOM 4294 C CA . ARG A 1 529 ? 29.194 2.797 -18.243 1.00 88.81 529 ARG A CA 1
ATOM 4295 C C . ARG A 1 529 ? 27.764 2.549 -18.721 1.00 88.81 529 ARG A C 1
ATOM 4297 O O . ARG A 1 529 ? 26.847 3.162 -18.195 1.00 88.81 529 ARG A O 1
ATOM 4304 N N . LEU A 1 530 ? 27.545 1.633 -19.664 1.00 89.12 530 LEU A N 1
ATOM 4305 C CA . LEU A 1 530 ? 26.208 1.307 -20.187 1.00 89.12 530 LEU A CA 1
ATOM 4306 C C . LEU A 1 530 ? 25.298 0.629 -19.148 1.00 89.12 530 LEU A C 1
ATOM 4308 O O . LEU A 1 530 ? 24.082 0.846 -19.120 1.00 89.12 530 LEU A O 1
ATOM 4312 N N . ALA A 1 531 ? 25.879 -0.228 -18.312 1.00 89.62 531 ALA A N 1
ATOM 4313 C CA . ALA A 1 531 ? 25.148 -1.020 -17.339 1.00 89.62 531 ALA A CA 1
ATOM 4314 C C . ALA A 1 531 ? 24.781 -0.205 -16.091 1.00 89.62 531 ALA A C 1
ATOM 4316 O O . ALA A 1 531 ? 23.649 -0.337 -15.623 1.00 89.62 531 ALA A O 1
ATOM 4317 N N . PHE A 1 532 ? 25.689 0.635 -15.580 1.00 88.94 532 PHE A N 1
ATOM 4318 C CA . PHE A 1 532 ? 25.572 1.214 -14.235 1.00 88.94 532 PHE A CA 1
ATOM 4319 C C . PHE A 1 532 ? 25.634 2.749 -14.192 1.00 88.94 532 PHE A C 1
ATOM 4321 O O . PHE A 1 532 ? 24.823 3.354 -13.494 1.00 88.94 532 PHE A O 1
ATOM 4328 N N . GLU A 1 533 ? 26.554 3.388 -14.924 1.00 86.38 533 GLU A N 1
ATOM 4329 C CA . GLU A 1 533 ? 26.743 4.851 -14.857 1.00 86.38 533 GLU A CA 1
ATOM 4330 C C . GLU A 1 533 ? 25.693 5.597 -15.696 1.00 86.38 533 GLU A C 1
ATOM 4332 O O . GLU A 1 533 ? 24.837 6.308 -15.173 1.00 86.38 533 GLU A O 1
ATOM 4337 N N . GLU A 1 534 ? 25.716 5.369 -17.008 1.00 86.44 534 GLU A N 1
ATOM 4338 C CA . GLU A 1 534 ? 24.818 5.938 -18.011 1.00 86.44 534 GLU A CA 1
ATOM 4339 C C . GLU A 1 534 ? 23.757 4.911 -18.399 1.00 86.44 534 GLU A C 1
ATOM 4341 O O . GLU A 1 534 ? 23.592 4.528 -19.559 1.00 86.44 534 GLU A O 1
ATOM 4346 N N . PHE A 1 535 ? 23.021 4.433 -17.400 1.00 85.75 535 PHE A N 1
ATOM 4347 C CA . PHE A 1 535 ? 22.084 3.327 -17.572 1.00 85.75 535 PHE A CA 1
ATOM 4348 C C . PHE A 1 535 ? 21.006 3.571 -18.646 1.00 85.75 535 PHE A C 1
ATOM 4350 O O . PHE A 1 535 ? 20.542 2.624 -19.279 1.00 85.75 535 PHE A O 1
ATOM 4357 N N . HIS A 1 536 ? 20.646 4.829 -18.914 1.00 83.50 536 HIS A N 1
ATOM 4358 C CA . HIS A 1 536 ? 19.730 5.207 -19.993 1.00 83.50 536 HIS A CA 1
ATOM 4359 C C . HIS A 1 536 ? 20.253 4.793 -21.380 1.00 83.50 536 HIS A C 1
ATOM 4361 O O . HIS A 1 536 ? 19.467 4.409 -22.244 1.00 83.50 536 HIS A O 1
ATOM 4367 N N . CYS A 1 537 ? 21.576 4.829 -21.590 1.00 86.69 537 CYS A N 1
ATOM 4368 C CA . CYS A 1 537 ? 22.209 4.340 -22.814 1.00 86.69 537 CYS A CA 1
ATOM 4369 C C . CYS A 1 537 ? 22.019 2.826 -22.965 1.00 86.69 537 CYS A C 1
ATOM 4371 O O . CYS A 1 537 ? 21.707 2.355 -24.055 1.00 86.69 537 CYS A O 1
ATOM 4373 N N . GLY A 1 538 ? 22.166 2.067 -21.872 1.00 89.44 538 GLY A N 1
ATOM 4374 C CA . GLY A 1 538 ? 21.903 0.627 -21.862 1.00 89.44 538 GLY A CA 1
ATOM 4375 C C . GLY A 1 538 ? 20.426 0.296 -22.092 1.00 89.44 538 GLY A C 1
ATOM 4376 O O . GLY A 1 538 ? 20.120 -0.604 -22.866 1.00 89.44 538 GLY A O 1
ATOM 4377 N N . ASP A 1 539 ? 19.506 1.058 -21.493 1.00 87.25 539 ASP A N 1
ATOM 4378 C CA . ASP A 1 539 ? 18.059 0.883 -21.694 1.00 87.25 539 ASP A CA 1
ATOM 4379 C C . ASP A 1 539 ? 17.691 1.095 -23.170 1.00 87.25 539 ASP A C 1
ATOM 4381 O O . ASP A 1 539 ? 16.993 0.275 -23.765 1.00 87.25 539 ASP A O 1
ATOM 4385 N N . CYS A 1 540 ? 18.214 2.166 -23.774 1.00 85.81 540 CYS A N 1
ATOM 4386 C CA . CYS A 1 540 ? 18.002 2.465 -25.186 1.00 85.81 540 CYS A CA 1
ATOM 4387 C C . CYS A 1 540 ? 18.653 1.419 -26.103 1.00 85.81 540 CYS A C 1
ATOM 4389 O O . CYS A 1 540 ? 18.050 1.011 -27.092 1.00 85.81 540 CYS A O 1
ATOM 4391 N N . LEU A 1 541 ? 19.850 0.926 -25.762 1.00 88.44 541 LEU A N 1
ATOM 4392 C CA . LEU A 1 541 ? 20.492 -0.159 -26.504 1.00 88.44 541 LEU A CA 1
ATOM 4393 C C . LEU A 1 541 ? 19.632 -1.429 -26.495 1.00 88.44 541 LEU A C 1
ATOM 4395 O O . LEU A 1 541 ? 19.462 -2.041 -27.546 1.00 88.44 541 LEU A O 1
ATOM 4399 N N . LEU A 1 542 ? 19.054 -1.805 -25.350 1.00 88.62 542 LEU A N 1
ATOM 4400 C CA . LEU A 1 542 ? 18.131 -2.941 -25.290 1.00 88.62 542 LEU A CA 1
ATOM 4401 C C . LEU A 1 542 ? 16.899 -2.721 -26.173 1.00 88.62 542 LEU A C 1
ATOM 4403 O O . LEU A 1 542 ? 16.525 -3.651 -26.879 1.00 88.62 542 LEU A O 1
ATOM 4407 N N . GLU A 1 543 ? 16.331 -1.510 -26.211 1.00 82.69 543 GLU A N 1
ATOM 4408 C CA . GLU A 1 543 ? 15.219 -1.198 -27.128 1.00 82.69 543 GLU A CA 1
ATOM 4409 C C . GLU A 1 543 ? 15.605 -1.411 -28.588 1.00 82.69 543 GLU A C 1
ATOM 4411 O O . GLU A 1 543 ? 14.867 -2.025 -29.353 1.00 82.69 543 GLU A O 1
ATOM 4416 N N . ILE A 1 544 ? 16.785 -0.922 -28.980 1.00 83.00 544 ILE A N 1
ATOM 4417 C CA . ILE A 1 544 ? 17.296 -1.072 -30.344 1.00 83.00 544 ILE A CA 1
ATOM 4418 C C . ILE A 1 544 ? 17.456 -2.562 -30.670 1.00 83.00 544 ILE A C 1
ATOM 4420 O O . ILE A 1 544 ? 17.123 -2.998 -31.769 1.00 83.00 544 ILE A O 1
ATOM 4424 N N . LEU A 1 545 ? 17.931 -3.366 -29.718 1.00 84.19 545 LEU A N 1
ATOM 4425 C CA . LEU A 1 545 ? 18.151 -4.798 -29.915 1.00 84.19 545 LEU A CA 1
ATOM 4426 C C . LEU A 1 545 ? 16.861 -5.628 -29.924 1.00 84.19 545 LEU A C 1
ATOM 4428 O O . LEU A 1 545 ? 16.850 -6.685 -30.551 1.00 84.19 545 LEU A O 1
ATOM 4432 N N . THR A 1 546 ? 15.790 -5.194 -29.258 1.00 79.88 546 THR A N 1
ATOM 4433 C CA . THR A 1 546 ? 14.527 -5.952 -29.201 1.00 79.88 546 THR A CA 1
ATOM 4434 C C . THR A 1 546 ? 13.472 -5.459 -30.189 1.00 79.88 546 THR A C 1
ATOM 4436 O O . THR A 1 546 ? 12.686 -6.272 -30.669 1.00 79.88 546 THR A O 1
ATOM 4439 N N . GLN A 1 547 ? 13.445 -4.163 -30.520 1.00 74.69 547 GLN A N 1
ATOM 4440 C CA . GLN A 1 547 ? 12.401 -3.543 -31.350 1.00 74.69 547 GLN A CA 1
ATOM 4441 C C . GLN A 1 547 ? 12.836 -3.200 -32.781 1.00 74.69 547 GLN A C 1
ATOM 4443 O O . GLN A 1 547 ? 11.988 -2.842 -33.604 1.00 74.69 547 GLN A O 1
ATOM 4448 N N . HIS A 1 548 ? 14.127 -3.279 -33.122 1.00 74.06 548 HIS A N 1
ATOM 4449 C CA . HIS A 1 548 ? 14.555 -3.033 -34.502 1.00 74.06 548 HIS A CA 1
ATOM 4450 C C . HIS A 1 548 ? 13.912 -4.060 -35.462 1.00 74.06 548 HIS A C 1
ATOM 4452 O O . HIS A 1 548 ? 13.821 -5.236 -35.117 1.00 74.06 548 HIS A O 1
ATOM 4458 N N . PRO A 1 549 ? 13.488 -3.677 -36.686 1.00 66.62 549 PRO A N 1
ATOM 4459 C CA . PRO A 1 549 ? 12.730 -4.551 -37.591 1.00 66.62 549 PRO A CA 1
ATOM 4460 C C . PRO A 1 549 ? 13.398 -5.870 -37.968 1.00 66.62 549 PRO A C 1
ATOM 4462 O O . PRO A 1 549 ? 12.691 -6.773 -38.407 1.00 66.62 549 PRO A O 1
ATOM 4465 N N . ASP A 1 550 ? 14.720 -5.967 -37.803 1.00 66.44 550 ASP A N 1
ATOM 4466 C CA . ASP A 1 550 ? 15.548 -7.162 -38.021 1.00 66.44 550 ASP A CA 1
ATOM 4467 C C . ASP A 1 550 ? 15.997 -7.846 -36.710 1.00 66.44 550 ASP A C 1
ATOM 4469 O O . ASP A 1 550 ? 16.493 -8.972 -36.743 1.00 66.44 550 ASP A O 1
ATOM 4473 N N . ALA A 1 551 ? 15.777 -7.209 -35.556 1.00 70.19 551 ALA A N 1
ATOM 4474 C CA . ALA A 1 551 ? 16.264 -7.623 -34.242 1.00 70.19 551 ALA A CA 1
ATOM 4475 C C . ALA A 1 551 ? 15.141 -8.187 -33.348 1.00 70.19 551 ALA A C 1
ATOM 4477 O O . ALA A 1 551 ? 13.961 -7.991 -33.617 1.00 70.19 551 ALA A O 1
ATOM 4478 N N . GLY A 1 552 ? 15.514 -8.962 -32.334 1.00 75.12 552 GLY A N 1
ATOM 4479 C CA . GLY A 1 552 ? 14.611 -9.807 -31.555 1.00 75.12 552 GLY A CA 1
ATOM 4480 C C . GLY A 1 552 ? 15.350 -10.491 -30.406 1.00 75.12 552 GLY A C 1
ATOM 4481 O O . GLY A 1 552 ? 16.488 -10.127 -30.108 1.00 75.12 552 GLY A O 1
ATOM 4482 N N . VAL A 1 553 ? 14.775 -11.523 -29.781 1.00 81.19 553 VAL A N 1
ATOM 4483 C CA . VAL A 1 553 ? 15.443 -12.221 -28.653 1.00 81.19 553 VAL A CA 1
ATOM 4484 C C . VAL A 1 553 ? 16.811 -12.794 -29.065 1.00 81.19 553 VAL A C 1
ATOM 4486 O O . VAL A 1 553 ? 17.769 -12.766 -28.294 1.00 81.19 553 VAL A O 1
ATOM 4489 N N . SER A 1 554 ? 16.958 -13.247 -30.315 1.00 80.06 554 SER A N 1
ATOM 4490 C CA . SER A 1 554 ? 18.251 -13.729 -30.830 1.00 80.06 554 SER A CA 1
ATOM 4491 C C . SER A 1 554 ? 19.315 -12.637 -30.987 1.00 80.06 554 SER A C 1
ATOM 4493 O O . SER A 1 554 ? 20.492 -12.961 -31.142 1.00 80.06 554 SER A O 1
ATOM 4495 N N . ALA A 1 555 ? 18.931 -11.354 -31.005 1.00 82.62 555 ALA A N 1
ATOM 4496 C CA . ALA A 1 555 ? 19.857 -10.262 -31.284 1.00 82.62 555 ALA A CA 1
ATOM 4497 C C . ALA A 1 555 ? 20.909 -10.127 -30.179 1.00 82.62 555 ALA A C 1
ATOM 4499 O O . ALA A 1 555 ? 22.073 -9.849 -30.484 1.00 82.62 555 ALA A O 1
ATOM 4500 N N . TRP A 1 556 ? 20.510 -10.391 -28.933 1.00 88.25 556 TRP A N 1
ATOM 4501 C CA . TRP A 1 556 ? 21.359 -10.336 -27.746 1.00 88.25 556 TRP A CA 1
ATOM 4502 C C . TRP A 1 556 ? 21.752 -11.712 -27.189 1.00 88.25 556 TRP A C 1
ATOM 4504 O O . TRP A 1 556 ? 22.736 -11.785 -26.460 1.00 88.25 556 TRP A O 1
ATOM 4514 N N . MET A 1 557 ? 21.071 -12.803 -27.557 1.00 85.69 557 MET A N 1
ATOM 4515 C CA . MET A 1 557 ? 21.446 -14.176 -27.166 1.00 85.69 557 MET A CA 1
ATOM 4516 C C . MET A 1 557 ? 22.693 -14.692 -27.909 1.00 85.69 557 MET A C 1
ATOM 4518 O O . MET A 1 557 ? 22.826 -14.394 -29.097 1.00 85.69 557 MET A O 1
ATOM 4522 N N . PRO A 1 558 ? 23.563 -15.523 -27.295 1.00 85.56 558 PRO A N 1
ATOM 4523 C CA . PRO A 1 558 ? 24.788 -16.023 -27.927 1.00 85.56 558 PRO A CA 1
ATOM 4524 C C . PRO A 1 558 ? 24.559 -16.795 -29.237 1.00 85.56 558 PRO A C 1
ATOM 4526 O O . PRO A 1 558 ? 23.542 -17.454 -29.439 1.00 85.56 558 PRO A O 1
ATOM 4529 N N . GLN A 1 559 ? 25.544 -16.732 -30.141 1.00 77.50 559 GLN A N 1
ATOM 4530 C CA . GLN A 1 559 ? 25.458 -17.280 -31.498 1.00 77.50 559 GLN A CA 1
ATOM 4531 C C . GLN A 1 559 ? 25.641 -18.788 -31.630 1.00 77.50 559 GLN A C 1
ATOM 4533 O O . GLN A 1 559 ? 25.548 -19.245 -32.766 1.00 77.50 559 GLN A O 1
ATOM 4538 N N . ASN A 1 560 ? 25.928 -19.538 -30.565 1.00 78.62 560 ASN A N 1
ATOM 4539 C CA . ASN A 1 560 ? 26.186 -20.985 -30.588 1.00 78.62 560 ASN A CA 1
ATOM 4540 C C . ASN A 1 560 ? 25.399 -21.693 -29.471 1.00 78.62 560 ASN A C 1
ATOM 4542 O O . ASN A 1 560 ? 25.782 -21.577 -28.310 1.00 78.62 560 ASN A O 1
ATOM 4546 N N . GLU A 1 561 ? 24.351 -22.453 -29.805 1.00 72.69 561 GLU A N 1
ATOM 4547 C CA . GLU A 1 561 ? 23.498 -23.173 -28.829 1.00 72.69 561 GLU A CA 1
ATOM 4548 C C . GLU A 1 561 ? 24.237 -24.210 -27.981 1.00 72.69 561 GLU A C 1
ATOM 4550 O O . GLU A 1 561 ? 23.838 -24.507 -26.857 1.00 72.69 561 GLU A O 1
ATOM 4555 N N . HIS A 1 562 ? 25.326 -24.763 -28.507 1.00 76.69 562 HIS A N 1
ATOM 4556 C CA . HIS A 1 562 ? 26.125 -25.764 -27.806 1.00 76.69 562 HIS A CA 1
ATOM 4557 C C . HIS A 1 562 ? 27.250 -25.144 -26.971 1.00 76.69 562 HIS A C 1
ATOM 4559 O O . HIS A 1 562 ? 28.010 -25.875 -26.338 1.00 76.69 562 HIS A O 1
ATOM 4565 N N . SER A 1 563 ? 27.391 -23.815 -26.983 1.00 81.44 563 SER A N 1
ATOM 4566 C CA . SER A 1 563 ? 28.406 -23.131 -26.183 1.00 81.44 563 SER A CA 1
ATOM 4567 C C . SER A 1 563 ? 28.018 -23.061 -24.707 1.00 81.44 563 SER A C 1
ATOM 4569 O O . SER A 1 563 ? 26.845 -22.927 -24.357 1.00 81.44 563 SER A O 1
ATOM 4571 N N . GLU A 1 564 ? 29.029 -23.076 -23.838 1.00 83.75 564 GLU A N 1
ATOM 4572 C CA . GLU A 1 564 ? 28.861 -22.842 -22.398 1.00 83.75 564 GLU A CA 1
ATOM 4573 C C . GLU A 1 564 ? 28.219 -21.470 -22.126 1.00 83.75 564 GLU A C 1
ATOM 4575 O O . GLU A 1 564 ? 27.331 -21.358 -21.288 1.00 83.75 564 GLU A O 1
ATOM 4580 N N . ALA A 1 565 ? 28.577 -20.453 -22.918 1.00 84.12 565 ALA A N 1
ATOM 4581 C CA . ALA A 1 565 ? 27.984 -19.117 -22.853 1.00 84.12 565 ALA A CA 1
ATOM 4582 C C . ALA A 1 565 ? 26.464 -19.128 -23.078 1.00 84.12 565 ALA A C 1
ATOM 4584 O O .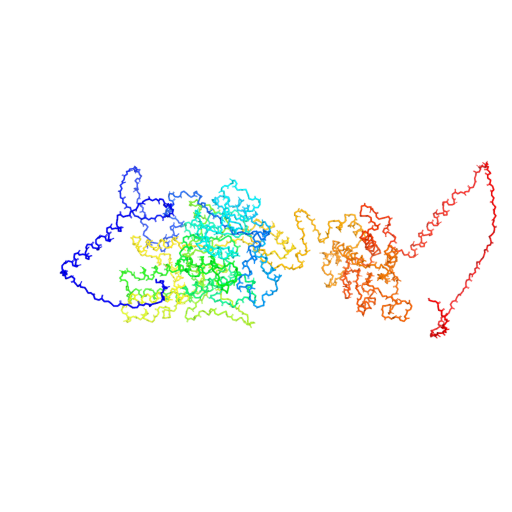 ALA A 1 565 ? 25.720 -18.456 -22.370 1.00 84.12 565 ALA A O 1
ATOM 4585 N N . PHE A 1 566 ? 25.977 -19.904 -24.049 1.00 85.00 566 PHE A N 1
ATOM 4586 C CA . PHE A 1 566 ? 24.543 -20.009 -24.311 1.00 85.00 566 PHE A CA 1
ATOM 4587 C C . PHE A 1 566 ? 23.795 -20.687 -23.160 1.00 85.00 566 PHE A C 1
ATOM 4589 O O . PHE A 1 566 ? 22.703 -20.248 -22.794 1.00 85.00 566 PHE A O 1
ATOM 4596 N N . GLN A 1 567 ? 24.388 -21.722 -22.563 1.00 83.69 567 GLN A N 1
ATOM 4597 C CA . GLN A 1 567 ? 23.815 -22.401 -21.401 1.00 83.69 567 GLN A CA 1
ATOM 4598 C C . GLN A 1 567 ? 23.767 -21.476 -20.178 1.00 83.69 567 GLN A C 1
ATOM 4600 O O . GLN A 1 567 ? 22.714 -21.374 -19.549 1.00 83.69 567 GLN A O 1
ATOM 4605 N N . ASP A 1 568 ? 24.852 -20.746 -19.894 1.00 87.12 568 ASP A N 1
ATOM 4606 C CA . ASP A 1 568 ? 24.921 -19.772 -18.795 1.00 87.12 568 ASP A CA 1
ATOM 4607 C C . ASP A 1 568 ? 23.883 -18.653 -18.961 1.00 87.12 568 ASP A C 1
ATOM 4609 O O . ASP A 1 568 ? 23.091 -18.388 -18.053 1.00 87.12 568 ASP A O 1
ATOM 4613 N N . VAL A 1 569 ? 23.809 -18.040 -20.148 1.00 88.62 569 VAL A N 1
ATOM 4614 C CA . VAL A 1 569 ? 22.823 -16.986 -20.427 1.00 88.62 569 VAL A CA 1
ATOM 4615 C C . VAL A 1 569 ? 21.400 -17.526 -20.304 1.00 88.62 569 VAL A C 1
ATOM 4617 O O . VAL A 1 569 ? 20.563 -16.887 -19.671 1.00 88.62 569 VAL A O 1
ATOM 4620 N N . THR A 1 570 ? 21.108 -18.712 -20.841 1.00 84.88 570 THR A N 1
ATOM 4621 C CA . THR A 1 570 ? 19.766 -19.310 -20.745 1.00 84.88 570 THR A CA 1
ATOM 4622 C C . THR A 1 570 ? 19.391 -19.618 -19.294 1.00 84.88 570 THR A C 1
ATOM 4624 O O . THR A 1 570 ? 18.258 -19.365 -18.885 1.00 84.88 570 THR A O 1
ATOM 4627 N N . GLN A 1 571 ? 20.341 -20.095 -18.485 1.00 85.62 571 GLN A N 1
ATOM 4628 C CA . GLN A 1 571 ? 20.133 -20.336 -17.058 1.00 85.62 571 GLN A CA 1
ATOM 4629 C C . GLN A 1 571 ? 19.846 -19.031 -16.301 1.00 85.62 571 GLN A C 1
ATOM 4631 O O . GLN A 1 571 ? 18.899 -18.974 -15.512 1.00 85.62 571 GLN A O 1
ATOM 4636 N N . LYS A 1 572 ? 20.613 -17.965 -16.567 1.00 89.69 572 LYS A N 1
ATOM 4637 C CA . LYS A 1 572 ? 20.380 -16.628 -15.995 1.00 89.69 572 LYS A CA 1
ATOM 4638 C C . LYS A 1 572 ? 19.024 -16.066 -16.423 1.00 89.69 572 LYS A C 1
ATOM 4640 O O . LYS A 1 572 ? 18.268 -15.595 -15.578 1.00 89.69 572 LYS A O 1
ATOM 4645 N N . VAL A 1 573 ? 18.676 -16.167 -17.706 1.00 88.00 573 VAL A N 1
ATOM 4646 C CA . VAL A 1 573 ? 17.374 -15.728 -18.229 1.00 88.00 573 VAL A CA 1
ATOM 4647 C C . VAL A 1 573 ? 16.250 -16.494 -17.545 1.00 88.00 573 VAL A C 1
ATOM 4649 O O . VAL A 1 573 ? 15.362 -15.861 -16.996 1.00 88.00 573 VAL A O 1
ATOM 4652 N N . SER A 1 574 ? 16.305 -17.826 -17.474 1.00 84.00 574 SER A N 1
ATOM 4653 C CA . SER A 1 574 ? 15.277 -18.625 -16.790 1.00 84.00 574 SER A CA 1
ATOM 4654 C C . SER A 1 574 ? 15.124 -18.265 -15.308 1.00 84.00 574 SER A C 1
ATOM 4656 O O . SER A 1 574 ? 14.023 -18.376 -14.772 1.00 84.00 574 SER A O 1
ATOM 4658 N N . ARG A 1 575 ? 16.210 -17.851 -14.645 1.00 88.44 575 ARG A N 1
ATOM 4659 C CA . ARG A 1 575 ? 16.224 -17.455 -13.230 1.00 88.44 575 ARG A CA 1
ATOM 4660 C C . ARG A 1 575 ? 15.625 -16.066 -12.998 1.00 88.44 575 ARG A C 1
ATOM 4662 O O . ARG A 1 575 ? 14.914 -15.888 -12.016 1.00 88.44 575 ARG A O 1
ATOM 4669 N N . TYR A 1 576 ? 15.905 -15.101 -13.877 1.00 93.25 576 TYR A N 1
ATOM 4670 C CA . TYR A 1 576 ? 15.478 -13.702 -13.720 1.00 93.25 576 TYR A CA 1
ATOM 4671 C C . TYR A 1 576 ? 14.324 -13.291 -14.651 1.00 93.25 576 TYR A C 1
ATOM 4673 O O . TYR A 1 576 ? 13.985 -12.110 -14.712 1.00 93.25 576 TYR A O 1
ATOM 4681 N N . ASN A 1 577 ? 13.723 -14.223 -15.399 1.00 91.38 577 ASN A N 1
ATOM 4682 C CA . ASN A 1 577 ? 12.610 -13.907 -16.293 1.00 91.38 577 ASN A CA 1
ATOM 4683 C C . ASN A 1 577 ? 11.399 -13.409 -15.495 1.00 91.38 577 ASN A C 1
ATOM 4685 O O . ASN A 1 577 ? 11.121 -13.879 -14.387 1.00 91.38 577 ASN A O 1
ATOM 4689 N N . TYR A 1 578 ? 10.661 -12.470 -16.076 1.00 93.44 578 TYR A N 1
ATOM 4690 C CA . TYR A 1 578 ? 9.475 -11.905 -15.452 1.00 93.44 578 TYR A CA 1
ATOM 4691 C C . TYR A 1 578 ? 8.478 -11.368 -16.478 1.00 93.44 578 TYR A C 1
ATOM 4693 O O . TYR A 1 578 ? 8.811 -11.048 -17.623 1.00 93.44 578 TYR A O 1
ATOM 4701 N N . VAL A 1 579 ? 7.252 -11.176 -16.004 1.00 91.44 579 VAL A N 1
ATOM 4702 C CA . VAL A 1 579 ? 6.169 -10.451 -16.651 1.00 91.44 579 VAL A CA 1
ATOM 4703 C C . VAL A 1 579 ? 5.621 -9.402 -15.697 1.00 91.44 579 VAL A C 1
ATOM 4705 O O . VAL A 1 579 ? 5.447 -9.637 -14.505 1.00 91.44 579 VAL A O 1
ATOM 4708 N N . LEU A 1 580 ? 5.303 -8.233 -16.238 1.00 89.88 580 LEU A N 1
ATOM 4709 C CA . LEU A 1 580 ? 4.496 -7.242 -15.545 1.00 89.88 580 LEU A CA 1
ATOM 4710 C C . LEU A 1 580 ? 3.025 -7.531 -15.803 1.00 89.88 580 LEU A C 1
ATOM 4712 O O . LEU A 1 580 ? 2.577 -7.499 -16.953 1.00 89.88 580 LEU A O 1
ATOM 4716 N N . GLY A 1 581 ? 2.292 -7.830 -14.739 1.00 86.75 581 GLY A N 1
ATOM 4717 C CA . GLY A 1 581 ? 0.864 -8.109 -14.767 1.00 86.75 581 GLY A CA 1
ATOM 4718 C C . GLY A 1 581 ? 0.059 -6.963 -14.168 1.00 86.75 581 GLY A C 1
ATOM 4719 O O . GLY A 1 581 ? 0.488 -6.298 -13.228 1.00 86.75 581 GLY A O 1
ATOM 4720 N N . THR A 1 582 ? -1.155 -6.754 -14.664 1.00 83.19 582 THR A N 1
ATOM 4721 C CA . THR A 1 582 ? -2.147 -5.905 -13.993 1.00 83.19 582 THR A CA 1
ATOM 4722 C C . THR A 1 582 ? -3.367 -6.736 -13.677 1.00 83.19 582 THR A C 1
ATOM 4724 O O . THR A 1 582 ? -3.913 -7.371 -14.583 1.00 83.19 582 THR A O 1
ATOM 4727 N N . SER A 1 583 ? -3.815 -6.663 -12.435 1.00 82.31 583 SER A N 1
ATOM 4728 C CA . SER A 1 583 ? -5.077 -7.249 -12.006 1.00 82.31 583 SER A CA 1
ATOM 4729 C C . SER A 1 583 ? -5.975 -6.142 -11.505 1.00 82.31 583 SER A C 1
ATOM 4731 O O . SER A 1 583 ? -5.514 -5.126 -10.985 1.00 82.31 583 SER A O 1
ATOM 4733 N N . ASP A 1 584 ? -7.271 -6.329 -11.688 1.00 80.88 584 ASP A N 1
ATOM 4734 C CA . ASP A 1 584 ? -8.256 -5.400 -11.175 1.00 80.88 584 ASP A CA 1
ATOM 4735 C C . ASP A 1 584 ? -8.276 -5.483 -9.646 1.00 80.88 584 ASP A C 1
ATOM 4737 O O . ASP A 1 584 ? -8.802 -6.437 -9.084 1.00 80.88 584 ASP A O 1
ATOM 4741 N N . TYR A 1 585 ? -7.716 -4.490 -8.958 1.00 83.38 585 TYR A N 1
ATOM 4742 C CA . TYR A 1 585 ? -7.735 -4.440 -7.498 1.00 83.38 585 TYR A CA 1
ATOM 4743 C C . TYR A 1 585 ? -8.416 -3.177 -6.976 1.00 83.38 585 TYR A C 1
ATOM 4745 O O . TYR A 1 585 ? -8.692 -2.232 -7.726 1.00 83.38 585 TYR A O 1
ATOM 4753 N N . SER A 1 586 ? -8.751 -3.184 -5.689 1.00 80.56 586 SER A N 1
ATOM 4754 C CA . SER A 1 586 ? -9.261 -2.015 -4.983 1.00 80.56 586 SER A CA 1
ATOM 4755 C C . SER A 1 586 ? -8.564 -1.869 -3.642 1.00 80.56 586 SER A C 1
ATOM 4757 O O . SER A 1 586 ? -8.590 -2.785 -2.827 1.00 80.56 586 SER A O 1
ATOM 4759 N N . PHE A 1 587 ? -8.008 -0.687 -3.404 1.00 78.88 587 PHE A N 1
ATOM 4760 C CA . PHE A 1 587 ? -7.456 -0.286 -2.117 1.00 78.88 587 PHE A CA 1
ATOM 4761 C C . PHE A 1 587 ? -8.481 0.578 -1.381 1.00 78.88 587 PHE A C 1
ATOM 4763 O O . PHE A 1 587 ? -8.950 1.584 -1.923 1.00 78.88 587 PHE A O 1
ATOM 4770 N N . MET A 1 588 ? -8.876 0.172 -0.178 1.00 75.94 588 MET A N 1
ATOM 4771 C CA . MET A 1 588 ? -9.922 0.838 0.591 1.00 75.94 588 MET A CA 1
ATOM 4772 C C . MET A 1 588 ? -9.422 1.197 1.979 1.00 75.94 588 MET A C 1
ATOM 4774 O O . MET A 1 588 ? -9.215 0.341 2.823 1.00 75.94 588 MET A O 1
ATOM 4778 N N . ALA A 1 589 ? -9.306 2.494 2.220 1.00 71.81 589 ALA A N 1
ATOM 4779 C CA . ALA A 1 589 ? -9.046 3.044 3.535 1.00 71.81 589 ALA A CA 1
ATOM 4780 C C . ALA A 1 589 ? -10.295 2.973 4.428 1.00 71.81 589 ALA A C 1
ATOM 4782 O O . ALA A 1 589 ? -11.350 3.508 4.058 1.00 71.81 589 ALA A O 1
ATOM 4783 N N . LEU A 1 590 ? -10.180 2.393 5.622 1.00 71.94 590 LEU A N 1
ATOM 4784 C CA . LEU A 1 590 ? -11.245 2.421 6.628 1.00 71.94 590 LEU A CA 1
ATOM 4785 C C . LEU A 1 590 ? -11.201 3.717 7.452 1.00 71.94 590 LEU A C 1
ATOM 4787 O O . LEU A 1 590 ? -10.832 3.744 8.621 1.00 71.94 590 LEU A O 1
ATOM 4791 N N . GLN A 1 591 ? -11.617 4.827 6.837 1.00 65.88 591 GLN A N 1
ATOM 4792 C CA . GLN A 1 591 ? -11.712 6.138 7.497 1.00 65.88 591 GLN A CA 1
ATOM 4793 C C . GLN A 1 591 ? -13.010 6.260 8.313 1.00 65.88 591 GLN A C 1
ATOM 4795 O O . GLN A 1 591 ? -13.913 7.033 7.990 1.00 65.88 591 GLN A O 1
ATOM 4800 N N . GLY A 1 592 ? -13.125 5.451 9.365 1.00 66.12 592 GLY A N 1
ATOM 4801 C CA . GLY A 1 592 ? -14.296 5.414 10.238 1.00 66.12 592 GLY A CA 1
ATOM 4802 C C . GLY A 1 592 ? -15.493 4.645 9.673 1.00 66.12 592 GLY A C 1
ATOM 4803 O O . GLY A 1 592 ? -15.507 4.207 8.526 1.00 66.12 592 GLY A O 1
ATOM 4804 N N . VAL A 1 593 ? -16.525 4.480 10.503 1.00 71.69 593 VAL A N 1
ATOM 4805 C CA . VAL A 1 593 ? -17.626 3.524 10.268 1.00 71.69 593 VAL A CA 1
ATOM 4806 C C . VAL A 1 593 ? -18.452 3.841 9.015 1.00 71.69 593 VAL A C 1
ATOM 4808 O O . VAL A 1 593 ? -18.781 2.934 8.258 1.00 71.69 593 VAL A O 1
ATOM 4811 N N . GLU A 1 594 ? -18.781 5.110 8.756 1.00 72.44 594 GLU A N 1
ATOM 4812 C CA . GLU A 1 594 ? -19.592 5.487 7.584 1.00 72.44 594 GLU A CA 1
ATOM 4813 C C . GLU A 1 594 ? -18.823 5.306 6.269 1.00 72.44 594 GLU A C 1
ATOM 4815 O O . GLU A 1 594 ? -19.368 4.789 5.290 1.00 72.44 594 GLU A O 1
ATOM 4820 N N . ALA A 1 595 ? -17.542 5.692 6.243 1.00 69.81 595 ALA A N 1
ATOM 4821 C CA . ALA A 1 595 ? -16.684 5.462 5.086 1.00 69.81 595 ALA A CA 1
ATOM 4822 C C . ALA A 1 595 ? -16.450 3.962 4.879 1.00 69.81 595 ALA A C 1
ATOM 4824 O O . ALA A 1 595 ? -16.544 3.497 3.747 1.00 69.81 595 ALA A O 1
ATOM 4825 N N . ALA A 1 596 ? -16.241 3.206 5.962 1.00 72.75 596 ALA A N 1
ATOM 4826 C CA . ALA A 1 596 ? -16.140 1.752 5.944 1.00 72.75 596 ALA A CA 1
ATOM 4827 C C . ALA A 1 596 ? -17.400 1.106 5.353 1.00 72.75 596 ALA A C 1
ATOM 4829 O O . ALA A 1 596 ? -17.295 0.337 4.405 1.00 72.75 596 ALA A O 1
ATOM 4830 N N . GLN A 1 597 ? -18.597 1.472 5.822 1.00 78.00 597 GLN A N 1
ATOM 4831 C CA . GLN A 1 597 ? -19.863 0.954 5.288 1.00 78.00 597 GLN A CA 1
ATOM 4832 C C . GLN A 1 597 ? -20.060 1.307 3.814 1.00 78.00 597 GLN A C 1
ATOM 4834 O O . GLN A 1 597 ? -20.490 0.466 3.028 1.00 78.00 597 GLN A O 1
ATOM 4839 N N . LYS A 1 598 ? -19.725 2.537 3.412 1.00 80.38 598 LYS A N 1
ATOM 4840 C CA . LYS A 1 598 ? -19.803 2.963 2.011 1.00 80.38 598 LYS A CA 1
ATOM 4841 C C . LYS A 1 598 ? -18.811 2.202 1.131 1.00 80.38 598 LYS A C 1
ATOM 4843 O O . LYS A 1 598 ? -19.169 1.791 0.029 1.00 80.38 598 LYS A O 1
ATOM 4848 N N . ASN A 1 599 ? -17.576 2.036 1.594 1.00 75.06 599 ASN A N 1
ATOM 4849 C CA . ASN A 1 599 ? -16.523 1.326 0.874 1.00 75.06 599 ASN A CA 1
ATOM 4850 C C . ASN A 1 599 ? -16.854 -0.167 0.768 1.00 75.06 599 ASN A C 1
ATOM 4852 O O . ASN A 1 599 ? -16.798 -0.719 -0.326 1.00 75.06 599 ASN A O 1
ATOM 4856 N N . LEU A 1 600 ? -17.325 -0.784 1.852 1.00 76.50 600 LEU A N 1
ATOM 4857 C CA . LEU A 1 600 ? -17.780 -2.171 1.862 1.00 76.50 600 LEU A CA 1
ATOM 4858 C C . LEU A 1 600 ? -19.036 -2.370 0.999 1.00 76.50 600 LEU A C 1
ATOM 4860 O O . LEU A 1 600 ? -19.135 -3.359 0.284 1.00 76.50 600 LEU A O 1
ATOM 4864 N N . GLY A 1 601 ? -19.967 -1.412 0.990 1.00 79.56 601 GLY A N 1
ATOM 4865 C CA . GLY A 1 601 ? -21.122 -1.422 0.087 1.00 79.56 601 GLY A CA 1
ATOM 4866 C C . GLY A 1 601 ? -20.699 -1.427 -1.384 1.00 79.56 601 GLY A C 1
ATOM 4867 O O . GLY A 1 601 ? -21.158 -2.265 -2.156 1.00 79.56 601 GLY A O 1
ATOM 4868 N N . LYS A 1 602 ? -19.737 -0.570 -1.754 1.00 74.81 602 LYS A N 1
ATOM 4869 C CA . LYS A 1 602 ? -19.122 -0.602 -3.091 1.00 74.81 602 LYS A CA 1
ATOM 4870 C C . LYS A 1 602 ? -18.411 -1.925 -3.371 1.00 74.81 602 LYS A C 1
ATOM 4872 O O . LYS A 1 602 ? -18.438 -2.385 -4.505 1.00 74.81 602 LYS A O 1
ATOM 4877 N N . LEU A 1 603 ? -17.768 -2.526 -2.369 1.00 71.81 603 LEU A N 1
ATOM 4878 C CA . LEU A 1 603 ? -17.097 -3.819 -2.502 1.00 71.81 603 LEU A CA 1
ATOM 4879 C C . LEU A 1 603 ? -18.104 -4.930 -2.804 1.00 71.81 603 LEU A C 1
ATOM 4881 O O . LEU A 1 603 ? -17.879 -5.715 -3.717 1.00 71.81 603 LEU A O 1
ATOM 4885 N N . LEU A 1 604 ? -19.239 -4.956 -2.104 1.00 76.38 604 LEU A N 1
ATOM 4886 C CA . LEU A 1 604 ? -20.320 -5.908 -2.362 1.00 76.38 604 LEU A CA 1
ATOM 4887 C C . LEU A 1 604 ? -20.891 -5.753 -3.778 1.00 76.38 604 LEU A C 1
ATOM 4889 O O . LEU A 1 604 ? -21.122 -6.755 -4.448 1.00 76.38 604 LEU A O 1
ATOM 4893 N N . GLU A 1 605 ? -21.046 -4.519 -4.267 1.00 78.00 605 GLU A N 1
ATOM 4894 C CA . GLU A 1 605 ? -21.436 -4.251 -5.662 1.00 78.00 605 GLU A CA 1
ATOM 4895 C C . GLU A 1 605 ? -20.350 -4.653 -6.678 1.00 78.00 605 GLU A C 1
ATOM 4897 O O . GLU A 1 605 ? -20.654 -4.998 -7.822 1.00 78.00 605 GLU A O 1
ATOM 4902 N N . ALA A 1 606 ? -19.076 -4.586 -6.283 1.00 67.06 606 ALA A N 1
ATOM 4903 C CA . ALA A 1 606 ? -17.922 -4.821 -7.145 1.00 67.06 606 ALA A CA 1
ATOM 4904 C C . ALA A 1 606 ? -17.327 -6.233 -7.041 1.00 67.06 606 ALA A C 1
ATOM 4906 O O . ALA A 1 606 ? -16.381 -6.511 -7.775 1.00 67.06 606 ALA A O 1
ATOM 4907 N N . ARG A 1 607 ? -17.843 -7.118 -6.176 1.00 60.97 607 ARG A N 1
ATOM 4908 C CA . ARG A 1 607 ? -17.235 -8.423 -5.849 1.00 60.97 607 ARG A CA 1
ATOM 4909 C C . ARG A 1 607 ? -16.952 -9.295 -7.078 1.00 60.97 607 ARG A C 1
ATOM 4911 O O . ARG A 1 607 ? -15.938 -9.972 -7.107 1.00 60.97 607 ARG A O 1
ATOM 4918 N N . GLU A 1 608 ? -17.785 -9.222 -8.116 1.00 62.44 608 GLU A N 1
ATOM 4919 C CA . GLU A 1 608 ? -17.573 -9.955 -9.380 1.00 62.44 608 GLU A CA 1
ATOM 4920 C C . GLU A 1 608 ? -16.603 -9.268 -10.358 1.00 62.44 608 GLU A C 1
ATOM 4922 O O . GLU A 1 608 ? -16.215 -9.850 -11.365 1.00 62.44 608 GLU A O 1
ATOM 4927 N N . LYS A 1 609 ? -16.231 -8.010 -10.105 1.00 67.44 609 LYS A N 1
ATOM 4928 C CA . LYS A 1 609 ? -15.451 -7.173 -11.030 1.00 67.44 609 LYS A CA 1
ATOM 4929 C C . LYS A 1 609 ? -13.988 -7.006 -10.630 1.00 67.44 609 LYS A C 1
ATOM 4931 O O . LYS A 1 609 ? -13.228 -6.459 -11.422 1.00 67.44 609 LYS A O 1
ATOM 4936 N N . LYS A 1 610 ? -13.600 -7.377 -9.408 1.00 77.62 610 LYS A N 1
ATOM 4937 C CA . LYS A 1 610 ? -12.255 -7.137 -8.868 1.00 77.62 610 LYS A CA 1
ATOM 4938 C C . LYS A 1 610 ? -11.609 -8.445 -8.424 1.00 77.62 610 LYS A C 1
ATOM 4940 O O . LYS A 1 610 ? -12.224 -9.219 -7.701 1.00 77.62 610 LYS A O 1
ATOM 4945 N N . ALA A 1 611 ? -10.366 -8.649 -8.848 1.00 75.75 611 ALA A N 1
ATOM 4946 C CA . ALA A 1 611 ? -9.546 -9.804 -8.513 1.00 75.75 611 ALA A CA 1
ATOM 4947 C C . ALA A 1 611 ? -9.003 -9.746 -7.080 1.00 75.75 611 ALA A C 1
ATOM 4949 O O . ALA A 1 611 ? -8.951 -10.774 -6.408 1.00 75.75 611 ALA A O 1
ATOM 4950 N N . PHE A 1 612 ? -8.651 -8.549 -6.596 1.00 84.88 612 PHE A N 1
ATOM 4951 C CA . PHE A 1 612 ? -8.097 -8.357 -5.253 1.00 84.88 612 PHE A CA 1
ATOM 4952 C C . PHE A 1 612 ? -8.723 -7.178 -4.511 1.00 84.88 612 PHE A C 1
ATOM 4954 O O . PHE A 1 612 ? -9.093 -6.160 -5.108 1.00 84.88 612 PHE A O 1
ATOM 4961 N N . PHE A 1 613 ? -8.756 -7.286 -3.187 1.00 85.25 613 PHE A N 1
ATOM 4962 C CA . PHE A 1 613 ? -9.154 -6.206 -2.293 1.00 85.25 613 PHE A CA 1
ATOM 4963 C C . PHE A 1 613 ? -8.109 -6.029 -1.200 1.00 85.25 613 PHE A C 1
ATOM 4965 O O . PHE A 1 613 ? -7.621 -7.010 -0.654 1.00 85.25 613 PHE A O 1
ATOM 4972 N N . CYS A 1 614 ? -7.801 -4.782 -0.869 1.00 85.31 614 CYS A N 1
ATOM 4973 C CA . CYS A 1 614 ? -7.075 -4.431 0.342 1.00 85.31 614 CYS A CA 1
ATOM 4974 C C . CYS A 1 614 ? -7.970 -3.520 1.180 1.00 85.31 614 CYS A C 1
ATOM 4976 O O . CYS A 1 614 ? -8.513 -2.530 0.668 1.00 85.31 614 CYS A O 1
ATOM 4978 N N . ILE A 1 615 ? -8.152 -3.885 2.445 1.00 83.88 615 ILE A N 1
ATOM 4979 C CA . ILE A 1 615 ? -8.919 -3.120 3.423 1.00 83.88 615 ILE A CA 1
ATOM 4980 C C . ILE A 1 615 ? -7.924 -2.544 4.425 1.00 83.88 615 ILE A C 1
ATOM 4982 O O . ILE A 1 615 ? -7.708 -3.105 5.488 1.00 83.88 615 ILE A O 1
ATOM 4986 N N . ASN A 1 616 ? -7.316 -1.419 4.060 1.00 76.25 616 ASN A N 1
ATOM 4987 C CA . ASN A 1 616 ? -6.263 -0.825 4.863 1.00 76.25 616 ASN A CA 1
ATOM 4988 C C . ASN A 1 616 ? -6.831 -0.193 6.139 1.00 76.25 616 ASN A C 1
ATOM 4990 O O . ASN A 1 616 ? -7.684 0.713 6.091 1.00 76.25 616 ASN A O 1
ATOM 4994 N N . ASP A 1 617 ? -6.292 -0.635 7.264 1.00 70.12 617 ASP A N 1
ATOM 4995 C CA . ASP A 1 617 ? -6.679 -0.235 8.597 1.00 70.12 617 ASP A CA 1
ATOM 4996 C C . ASP A 1 617 ? -5.624 0.684 9.280 1.00 70.12 617 ASP A C 1
ATOM 4998 O O . ASP A 1 617 ? -5.925 1.301 10.300 1.00 70.12 617 ASP A O 1
ATOM 5002 N N . ASP A 1 618 ? -4.477 0.968 8.646 1.00 66.38 618 ASP A N 1
ATOM 5003 C CA . ASP A 1 618 ? -3.389 1.851 9.130 1.00 66.38 618 ASP A CA 1
ATOM 5004 C C . ASP A 1 618 ? -3.738 3.367 9.211 1.00 66.38 618 ASP A C 1
ATOM 5006 O O . ASP A 1 618 ? -2.890 4.261 9.058 1.00 66.38 618 ASP A O 1
ATOM 5010 N N . PHE A 1 619 ? -4.997 3.718 9.460 1.00 62.16 619 PHE A N 1
ATOM 5011 C CA . PHE A 1 619 ? -5.441 5.096 9.647 1.00 62.16 619 PHE A CA 1
ATOM 5012 C C . PHE A 1 619 ? -5.332 5.523 11.115 1.00 62.16 619 PHE A C 1
ATOM 5014 O O . PHE A 1 619 ? -5.672 4.747 12.007 1.00 62.16 619 PHE A O 1
ATOM 5021 N N . PRO A 1 620 ? -4.866 6.760 11.391 1.00 56.53 620 PRO A N 1
ATOM 5022 C CA . PRO A 1 620 ? -4.823 7.274 12.750 1.00 56.53 620 PRO A CA 1
ATOM 5023 C C . PRO A 1 620 ? -6.230 7.284 13.339 1.00 56.53 620 PRO A C 1
ATOM 5025 O O . PRO A 1 620 ? -7.193 7.695 12.682 1.00 56.53 620 PRO A O 1
ATOM 5028 N N . ASP A 1 621 ? -6.325 6.840 14.586 1.00 51.97 621 ASP A N 1
ATOM 5029 C CA . ASP A 1 621 ? -7.553 6.906 15.350 1.00 51.97 621 ASP A CA 1
ATOM 5030 C C . ASP A 1 621 ? -7.973 8.369 15.468 1.00 51.97 621 ASP A C 1
ATOM 5032 O O . ASP A 1 621 ? -7.359 9.169 16.171 1.00 51.97 621 ASP A O 1
ATOM 5036 N N . ASN A 1 622 ? -9.019 8.750 14.742 1.00 46.56 622 ASN A N 1
ATOM 5037 C CA . ASN A 1 622 ? -9.685 10.004 15.030 1.00 46.56 622 ASN A CA 1
ATOM 5038 C C . ASN A 1 622 ? -10.354 9.796 16.398 1.00 46.56 622 ASN A C 1
ATOM 5040 O O . ASN A 1 622 ? -11.213 8.919 16.519 1.00 46.56 622 ASN A O 1
ATOM 5044 N N . GLU A 1 623 ? -9.974 10.542 17.436 1.00 42.03 623 GLU A N 1
ATOM 5045 C CA . GLU A 1 623 ? -10.555 10.389 18.786 1.00 42.03 623 GLU A CA 1
ATOM 5046 C C . GLU A 1 623 ? -12.099 10.537 18.776 1.00 42.03 623 GLU A C 1
ATOM 5048 O O . GLU A 1 623 ? -12.809 9.954 19.602 1.00 42.03 623 GLU A O 1
ATOM 5053 N N . GLU A 1 624 ? -12.653 11.218 17.764 1.00 40.44 624 GLU A N 1
ATOM 5054 C CA . GLU A 1 624 ? -14.097 11.303 17.484 1.00 40.44 624 GLU A CA 1
ATOM 5055 C C . GLU A 1 624 ? -14.762 9.979 17.042 1.00 40.44 624 GLU A C 1
ATOM 5057 O O . GLU A 1 624 ? -15.992 9.859 17.075 1.00 40.44 624 GLU A O 1
ATOM 5062 N N . LEU A 1 625 ? -13.983 8.996 16.581 1.00 38.66 625 LEU A N 1
ATOM 5063 C CA . LEU A 1 625 ? -14.448 7.709 16.047 1.00 38.66 625 LEU A CA 1
ATOM 5064 C C . LEU A 1 625 ? -14.309 6.562 17.057 1.00 38.66 625 LEU A C 1
ATOM 5066 O O . LEU A 1 625 ? -15.164 5.678 17.071 1.00 38.66 625 LEU A O 1
ATOM 5070 N N . GLN A 1 626 ? -13.311 6.591 17.945 1.00 35.19 626 GLN A N 1
ATOM 5071 C CA . GLN A 1 626 ? -13.149 5.568 18.991 1.00 35.19 626 GLN A CA 1
ATOM 5072 C C . GLN A 1 626 ? -14.167 5.698 20.129 1.00 35.19 626 GLN A C 1
ATOM 5074 O O . GLN A 1 626 ? -14.614 4.702 20.692 1.00 35.19 626 GLN A O 1
ATOM 5079 N N . THR A 1 627 ? -14.643 6.912 20.409 1.00 36.41 627 THR A N 1
ATOM 5080 C CA . THR A 1 627 ? -15.767 7.130 21.336 1.00 36.41 627 THR A CA 1
ATOM 5081 C C . THR A 1 627 ? -17.108 6.603 20.797 1.00 36.41 627 THR A C 1
ATOM 5083 O O . THR A 1 627 ? -18.097 6.587 21.533 1.00 36.41 627 THR A O 1
ATOM 5086 N N . LYS A 1 628 ? -17.164 6.146 19.533 1.00 32.97 628 LYS A N 1
ATOM 5087 C CA . LYS A 1 628 ? -18.399 5.742 18.842 1.00 32.97 628 LYS A CA 1
ATOM 5088 C C . LYS A 1 628 ? -18.697 4.243 18.786 1.00 32.97 628 LYS A C 1
ATOM 5090 O O . LYS A 1 628 ? -19.748 3.918 18.235 1.00 32.97 628 LYS A O 1
ATOM 5095 N N . MET A 1 629 ? -17.906 3.328 19.357 1.00 27.02 629 MET A N 1
ATOM 5096 C CA . MET A 1 629 ? -18.299 1.904 19.343 1.00 27.02 629 MET A CA 1
ATOM 5097 C C . MET A 1 629 ? -17.877 1.094 20.577 1.00 27.02 629 MET A C 1
ATOM 5099 O O . MET A 1 629 ? -16.687 0.946 20.832 1.00 27.02 629 MET A O 1
ATOM 5103 N N . PRO A 1 630 ? -18.831 0.420 21.248 1.00 31.16 630 PRO A N 1
ATOM 5104 C CA . PRO A 1 630 ? -18.621 -0.905 21.800 1.00 31.16 630 PRO A CA 1
ATOM 5105 C C . PRO A 1 630 ? -19.180 -1.975 20.837 1.00 31.16 630 PRO A C 1
ATOM 5107 O O . PRO A 1 630 ? -20.331 -1.918 20.416 1.00 31.16 630 PRO A O 1
ATOM 5110 N N . ILE A 1 631 ? -18.301 -2.911 20.481 1.00 30.66 631 ILE A N 1
ATOM 5111 C CA . ILE A 1 631 ? -18.447 -4.369 20.314 1.00 30.66 631 ILE A CA 1
ATOM 5112 C C . ILE A 1 631 ? -19.799 -4.956 19.821 1.00 30.66 631 ILE A C 1
ATOM 5114 O O . ILE A 1 631 ? -20.854 -4.802 20.431 1.00 30.66 631 ILE A O 1
ATOM 5118 N N . THR A 1 632 ? -19.652 -5.831 18.813 1.00 27.12 632 THR A N 1
ATOM 5119 C CA . THR A 1 632 ? -20.502 -6.943 18.315 1.00 27.12 632 THR A CA 1
ATOM 5120 C C . THR A 1 632 ? -21.572 -6.732 17.228 1.00 27.12 632 THR A C 1
ATOM 5122 O O . THR A 1 632 ? -22.588 -6.066 17.402 1.00 27.12 632 THR A O 1
ATOM 5125 N N . LEU A 1 633 ? -21.332 -7.449 16.114 1.00 31.30 633 LEU A N 1
ATOM 5126 C CA . LEU A 1 633 ? -22.271 -8.185 15.252 1.00 31.30 633 LEU A CA 1
ATOM 5127 C C . LEU A 1 633 ? -23.733 -8.220 15.734 1.00 31.30 633 LEU A C 1
ATOM 5129 O O . LEU A 1 633 ? -24.075 -9.057 16.561 1.00 31.30 633 LEU A O 1
ATOM 5133 N N . THR A 1 634 ? -24.613 -7.403 15.151 1.00 25.64 634 THR A N 1
ATOM 5134 C CA . THR A 1 634 ? -25.869 -7.812 14.476 1.00 25.64 634 THR A CA 1
ATOM 5135 C C . THR A 1 634 ? -26.603 -6.572 13.949 1.00 25.64 634 THR A C 1
ATOM 5137 O O . THR A 1 634 ? -26.786 -5.599 14.666 1.00 25.64 634 THR A O 1
ATOM 5140 N N . THR A 1 635 ? -27.037 -6.646 12.688 1.00 28.44 635 THR A N 1
ATOM 5141 C CA . THR A 1 635 ? -28.241 -6.002 12.125 1.00 28.44 635 THR A CA 1
ATOM 5142 C C . THR A 1 635 ? -28.415 -4.476 12.287 1.00 28.44 635 THR A C 1
ATOM 5144 O O . THR A 1 635 ? -28.731 -3.974 13.357 1.00 28.44 635 THR A O 1
ATOM 5147 N N . ILE A 1 636 ? -28.313 -3.764 11.154 1.00 39.00 636 ILE A N 1
ATOM 5148 C CA . ILE A 1 636 ? -28.995 -2.499 10.793 1.00 39.00 636 ILE A CA 1
ATOM 5149 C C . ILE A 1 636 ? -29.285 -1.547 11.974 1.00 39.00 636 ILE A C 1
ATOM 5151 O O . ILE A 1 636 ? -30.296 -1.691 12.660 1.00 39.00 636 ILE A O 1
ATOM 5155 N N . ALA A 1 637 ? -28.478 -0.496 12.166 1.00 29.78 637 ALA A N 1
ATOM 5156 C CA . ALA A 1 637 ? -28.855 0.566 13.097 1.00 29.78 637 ALA A CA 1
ATOM 5157 C C . ALA A 1 637 ? -28.312 1.955 12.746 1.00 29.78 637 ALA A C 1
ATOM 5159 O O . ALA A 1 637 ? -27.112 2.168 12.596 1.00 29.78 637 ALA A O 1
ATOM 5160 N N . MET A 1 638 ? -29.244 2.906 12.730 1.00 33.81 638 MET A N 1
ATOM 5161 C CA . MET A 1 638 ? -29.011 4.333 12.912 1.00 33.81 638 MET A CA 1
ATOM 5162 C C . MET A 1 638 ? -28.246 4.601 14.226 1.00 33.81 638 MET A C 1
ATOM 5164 O O . MET A 1 638 ? -28.604 4.052 15.269 1.00 33.81 638 MET A O 1
ATOM 5168 N N . SER A 1 639 ? -27.193 5.422 14.130 1.00 41.22 639 SER A N 1
ATOM 5169 C CA . SER A 1 639 ? -26.632 6.338 15.146 1.00 41.22 639 SER A CA 1
ATOM 5170 C C . SER A 1 639 ? -26.702 5.954 16.643 1.00 41.22 639 SER A C 1
ATOM 5172 O O . SER A 1 639 ? -27.757 6.023 17.273 1.00 41.22 639 SER A O 1
ATOM 5174 N N . GLY A 1 640 ? -25.535 5.682 17.239 1.00 49.69 640 GLY A N 1
ATOM 5175 C CA . GLY A 1 640 ? -24.998 6.295 18.476 1.00 49.69 640 GLY A CA 1
ATOM 5176 C C . GLY A 1 640 ? -25.832 6.455 19.762 1.00 49.69 640 GLY A C 1
ATOM 5177 O O . GLY A 1 640 ? -25.396 7.180 20.654 1.00 49.69 640 GLY A O 1
ATOM 5178 N N . LEU A 1 641 ? -26.997 5.829 19.902 1.00 54.81 641 LEU A N 1
ATOM 5179 C CA . LEU A 1 641 ? -27.802 5.830 21.126 1.00 54.81 641 LEU A CA 1
ATOM 5180 C C . LEU A 1 641 ? -27.794 4.423 21.750 1.00 54.81 641 LEU A C 1
ATOM 5182 O O . LEU A 1 641 ? -27.897 3.442 21.005 1.00 54.81 641 LEU A O 1
ATOM 5186 N N . PRO A 1 642 ? -27.722 4.283 23.095 1.00 68.88 642 PRO A N 1
ATOM 5187 C CA . PRO A 1 642 ? -28.009 3.015 23.765 1.00 68.88 642 PRO A CA 1
ATOM 5188 C C . PRO A 1 642 ? -29.306 2.424 23.209 1.00 68.88 642 PRO A C 1
ATOM 5190 O O . PRO A 1 642 ? -30.254 3.174 22.979 1.00 68.88 642 PRO A O 1
ATOM 5193 N N . ALA A 1 643 ? -29.375 1.106 22.996 1.00 66.69 643 ALA A N 1
ATOM 5194 C CA . ALA A 1 643 ? -30.497 0.470 22.289 1.00 66.69 643 ALA A CA 1
ATOM 5195 C C . ALA A 1 643 ? -31.885 0.857 22.845 1.00 66.69 643 ALA A C 1
ATOM 5197 O O . ALA A 1 643 ? -32.839 0.984 22.086 1.00 66.69 643 ALA A O 1
ATOM 5198 N N . ILE A 1 644 ? -31.971 1.134 24.150 1.00 73.56 644 ILE A N 1
ATOM 5199 C CA . ILE A 1 644 ? -33.187 1.571 24.854 1.00 73.56 644 ILE A CA 1
ATOM 5200 C C . ILE A 1 644 ? -33.661 3.000 24.514 1.00 73.56 644 ILE A C 1
ATOM 5202 O O . ILE A 1 644 ? -34.800 3.362 24.803 1.00 73.56 644 ILE A O 1
ATOM 5206 N N . LEU A 1 645 ? -32.786 3.830 23.941 1.00 78.38 645 LEU A N 1
ATOM 5207 C CA . LEU A 1 645 ? -33.055 5.216 23.540 1.00 78.38 645 LEU A CA 1
ATOM 5208 C C . LEU A 1 645 ? -33.288 5.360 22.031 1.00 78.38 645 LEU A C 1
ATOM 5210 O O . LEU A 1 645 ? -33.494 6.477 21.557 1.00 78.38 645 LEU A O 1
ATOM 5214 N N . LYS A 1 646 ? -33.247 4.264 21.265 1.00 82.06 646 LYS A N 1
ATOM 5215 C CA . LYS A 1 646 ? -33.589 4.289 19.839 1.00 82.06 646 LYS A CA 1
ATOM 5216 C C . LYS A 1 646 ? -35.067 4.637 19.647 1.00 82.06 646 LYS A C 1
ATOM 5218 O O . LYS A 1 646 ? -35.897 4.361 20.511 1.00 82.06 646 LYS A O 1
ATOM 5223 N N . ALA A 1 647 ? -35.378 5.251 18.507 1.00 79.69 647 ALA A N 1
ATOM 5224 C CA . ALA A 1 647 ? -36.750 5.584 18.152 1.00 79.69 647 ALA A CA 1
ATOM 5225 C C . ALA A 1 647 ? -37.584 4.302 18.050 1.00 79.69 647 ALA A C 1
ATOM 5227 O O . ALA A 1 647 ? -37.173 3.347 17.386 1.00 79.69 647 ALA A O 1
ATOM 5228 N N . THR A 1 648 ? -38.749 4.284 18.693 1.00 86.06 648 THR A N 1
ATOM 5229 C CA . THR A 1 648 ? -39.711 3.194 18.514 1.00 86.06 648 THR A CA 1
ATOM 5230 C C . THR A 1 648 ? -40.463 3.368 17.194 1.00 86.06 648 THR A C 1
ATOM 5232 O O . THR A 1 648 ? -40.577 4.477 16.666 1.00 86.06 648 THR A O 1
ATOM 5235 N N . GLU A 1 649 ? -41.012 2.283 16.647 1.00 87.31 649 GLU A N 1
ATOM 5236 C CA . GLU A 1 649 ? -41.830 2.364 15.429 1.00 87.31 649 GLU A CA 1
ATOM 5237 C C . GLU A 1 649 ? -43.063 3.263 15.614 1.00 87.31 649 GLU A C 1
ATOM 5239 O O . GLU A 1 649 ? -43.488 3.939 14.677 1.00 87.31 649 GLU A O 1
ATOM 5244 N N . GLU A 1 650 ? -43.622 3.302 16.824 1.00 87.44 650 GLU A N 1
ATOM 5245 C CA . GLU A 1 650 ? -44.740 4.176 17.185 1.00 87.44 650 GLU A CA 1
ATOM 5246 C C . GLU A 1 650 ? -44.332 5.653 17.157 1.00 87.44 650 GLU A C 1
ATOM 5248 O O . GLU A 1 650 ? -45.030 6.472 16.560 1.00 87.44 650 GLU A O 1
ATOM 5253 N N . ASP A 1 651 ? -43.163 5.990 17.707 1.00 88.38 651 ASP A N 1
ATOM 5254 C CA . ASP A 1 651 ? -42.635 7.358 17.685 1.00 88.38 651 ASP A CA 1
ATOM 5255 C C . ASP A 1 651 ? -42.372 7.846 16.254 1.00 88.38 651 ASP A C 1
ATOM 5257 O O . ASP A 1 651 ? -42.665 8.995 15.913 1.00 88.38 651 ASP A O 1
ATOM 5261 N N . ILE A 1 652 ? -41.874 6.963 15.383 1.00 90.50 652 ILE A N 1
ATOM 5262 C CA . ILE A 1 652 ? -41.659 7.277 13.966 1.00 90.50 652 ILE A CA 1
ATOM 5263 C C . ILE A 1 652 ? -42.999 7.503 13.256 1.00 90.50 652 ILE A C 1
ATOM 5265 O O . ILE A 1 652 ? -43.127 8.461 12.489 1.00 90.50 652 ILE A O 1
ATOM 5269 N N . LYS A 1 653 ? -44.017 6.672 13.525 1.00 91.31 653 LYS A N 1
ATOM 5270 C CA . LYS A 1 653 ? -45.375 6.864 12.982 1.00 91.31 653 LYS A CA 1
ATOM 5271 C C . LYS A 1 653 ? -45.958 8.211 13.405 1.00 91.31 653 LYS A C 1
ATOM 5273 O O . LYS A 1 653 ? -46.495 8.915 12.555 1.00 91.31 653 LYS A O 1
ATOM 5278 N N . LEU A 1 654 ? -45.786 8.590 14.671 1.00 90.25 654 LEU A N 1
ATOM 5279 C CA . LEU A 1 654 ? -46.227 9.878 15.209 1.00 90.25 654 LEU A CA 1
ATOM 5280 C C . LEU A 1 654 ? -45.516 11.070 14.542 1.00 90.25 654 LEU A C 1
ATOM 5282 O O . LEU A 1 654 ? -46.157 12.043 14.148 1.00 90.25 654 LEU A O 1
ATOM 5286 N N . LEU A 1 655 ? -44.196 10.991 14.353 1.00 91.19 655 LEU A N 1
ATOM 5287 C CA . LEU A 1 655 ? -43.420 12.021 13.647 1.00 91.19 655 LEU A CA 1
ATOM 5288 C C . LEU A 1 655 ? -43.863 12.163 12.180 1.00 91.19 655 LEU A C 1
ATOM 5290 O O . LEU A 1 655 ? -44.016 13.273 11.660 1.00 91.19 655 LEU A O 1
ATOM 5294 N N . LEU A 1 656 ? -44.137 11.042 11.510 1.00 92.00 656 LEU A N 1
ATOM 5295 C CA . LEU A 1 656 ? -44.649 11.041 10.141 1.00 92.00 656 LEU A CA 1
ATOM 5296 C C . LEU A 1 656 ? -46.061 11.633 10.051 1.00 92.00 656 LEU A C 1
ATOM 5298 O O . LEU A 1 656 ? -46.292 12.472 9.176 1.00 92.00 656 LEU A O 1
ATOM 5302 N N . SER A 1 657 ? -46.972 11.257 10.956 1.00 90.75 657 SER A N 1
ATOM 5303 C CA . SER A 1 657 ? -48.348 11.772 10.976 1.00 90.75 657 SER A CA 1
ATOM 5304 C C . SER A 1 657 ? -48.405 13.264 11.301 1.00 90.75 657 SER A C 1
ATOM 5306 O O . SER A 1 657 ? -49.194 13.987 10.702 1.00 90.75 657 SER A O 1
ATOM 5308 N N . ALA A 1 658 ? -47.523 13.749 12.180 1.00 89.62 658 ALA A N 1
ATOM 5309 C CA . ALA A 1 658 ? -47.402 15.170 12.513 1.00 89.62 658 ALA A CA 1
ATOM 5310 C C . ALA A 1 658 ? -46.678 16.004 11.436 1.00 89.62 658 ALA A C 1
ATOM 5312 O O . ALA A 1 658 ? -46.524 17.215 11.602 1.00 89.62 658 ALA A O 1
ATOM 5313 N N . GLN A 1 659 ? -46.242 15.378 10.334 1.00 92.12 659 GLN A N 1
ATOM 5314 C CA . GLN A 1 659 ? -45.534 16.022 9.221 1.00 92.12 659 GLN A CA 1
ATOM 5315 C C . GLN A 1 659 ? -44.214 16.712 9.622 1.00 92.12 659 GLN A C 1
ATOM 5317 O O . GLN A 1 659 ? -43.780 17.662 8.966 1.00 92.12 659 GLN A O 1
ATOM 5322 N N . SER A 1 660 ? -43.529 16.210 10.658 1.00 89.31 660 SER A N 1
ATOM 5323 C CA . SER A 1 660 ? -42.256 16.782 11.134 1.00 89.31 660 SER A CA 1
ATOM 5324 C C . SER A 1 660 ? -41.087 16.575 10.165 1.00 89.31 660 SER A C 1
ATOM 5326 O O . SER A 1 660 ? -40.096 17.297 10.213 1.00 89.31 660 SER A O 1
ATOM 5328 N N . HIS A 1 661 ? -41.224 15.616 9.247 1.00 91.88 661 HIS A N 1
ATOM 5329 C CA . HIS A 1 661 ? -40.239 15.264 8.224 1.00 91.88 661 HIS A CA 1
ATOM 5330 C C . HIS A 1 661 ? -40.227 16.205 7.006 1.00 91.88 661 HIS A C 1
ATOM 5332 O O . HIS A 1 661 ? -39.382 16.045 6.123 1.00 91.88 661 HIS A O 1
ATOM 5338 N N . LEU A 1 662 ? -41.185 17.130 6.901 1.00 92.56 662 LEU A N 1
ATOM 5339 C CA . LEU A 1 662 ? -41.277 18.086 5.797 1.00 92.56 662 LEU A CA 1
ATOM 5340 C C . LEU A 1 662 ? -40.566 19.386 6.178 1.00 92.56 662 LEU A C 1
ATOM 5342 O O . LEU A 1 662 ? -40.982 20.040 7.124 1.00 92.56 662 LEU A O 1
ATOM 5346 N N . GLY A 1 663 ? -39.530 19.759 5.431 1.00 91.25 663 GLY A N 1
ATOM 5347 C CA . GLY A 1 663 ? -38.867 21.057 5.557 1.00 91.25 663 GLY A CA 1
ATOM 5348 C C . GLY A 1 663 ? -39.462 22.122 4.632 1.00 91.25 663 GLY A C 1
ATOM 5349 O O . GLY A 1 663 ? -40.549 21.956 4.070 1.00 91.25 663 GLY A O 1
ATOM 5350 N N . THR A 1 664 ? -38.724 23.205 4.393 1.00 91.25 664 THR A N 1
ATOM 5351 C CA . THR A 1 664 ? -39.102 24.251 3.430 1.00 91.25 664 THR A CA 1
ATOM 5352 C C . THR A 1 664 ? -38.442 24.049 2.059 1.00 91.25 664 THR A C 1
ATOM 5354 O O . THR A 1 664 ? -37.713 23.083 1.809 1.00 91.25 664 THR A O 1
ATOM 5357 N N . LYS A 1 665 ? -38.743 24.942 1.104 1.00 90.88 665 LYS A N 1
ATOM 5358 C CA . LYS A 1 665 ? -38.149 24.917 -0.247 1.00 90.88 665 LYS A CA 1
ATOM 5359 C C . LYS A 1 665 ? -36.697 25.389 -0.276 1.00 90.88 665 LYS A C 1
ATOM 5361 O O . LYS A 1 665 ? -35.972 25.014 -1.195 1.00 90.88 665 LYS A O 1
ATOM 5366 N N . ASN A 1 666 ? -36.302 26.198 0.703 1.00 89.88 666 ASN A N 1
ATOM 5367 C CA . ASN A 1 666 ? -34.959 26.741 0.837 1.00 89.88 666 ASN A CA 1
ATOM 5368 C C . ASN A 1 666 ? -34.229 25.988 1.955 1.00 89.88 666 ASN A C 1
ATOM 5370 O O . ASN A 1 666 ? -34.857 25.497 2.892 1.00 89.88 666 ASN A O 1
ATOM 5374 N N . CYS A 1 667 ? -32.911 25.877 1.839 1.00 89.88 667 CYS A N 1
ATOM 5375 C CA . CYS A 1 667 ? -32.073 25.271 2.864 1.00 89.88 667 CYS A CA 1
ATOM 5376 C C . CYS A 1 667 ? -30.959 26.252 3.230 1.00 89.88 667 CYS A C 1
ATOM 5378 O O . CYS A 1 667 ? -30.295 26.780 2.338 1.00 89.88 667 CYS A O 1
ATOM 5380 N N . ASP A 1 668 ? -30.783 26.505 4.522 1.00 91.00 668 ASP A N 1
ATOM 5381 C CA . ASP A 1 668 ? -29.597 27.150 5.069 1.00 91.00 668 ASP A CA 1
ATOM 5382 C C . ASP A 1 668 ? -28.419 26.165 5.001 1.00 91.00 668 ASP A C 1
ATOM 5384 O O . ASP A 1 668 ? -28.601 24.952 5.157 1.00 91.00 668 ASP A O 1
ATOM 5388 N N . VAL A 1 669 ? -27.210 26.678 4.770 1.00 89.69 669 VAL A N 1
ATOM 5389 C CA . VAL A 1 669 ? -25.993 25.868 4.588 1.00 89.69 669 VAL A CA 1
ATOM 5390 C C . VAL A 1 669 ? -25.725 24.998 5.817 1.00 89.69 669 VAL A C 1
ATOM 5392 O O . VAL A 1 669 ? -25.337 23.838 5.699 1.00 89.69 669 VAL A O 1
ATOM 5395 N N . HIS A 1 670 ? -25.993 25.515 7.018 1.00 88.81 670 HIS A N 1
ATOM 5396 C CA . HIS A 1 670 ? -25.762 24.767 8.255 1.00 88.81 670 HIS A CA 1
ATOM 5397 C C . HIS A 1 670 ? -26.828 23.693 8.522 1.00 88.81 670 HIS A C 1
ATOM 5399 O O . HIS A 1 670 ? -26.614 22.813 9.358 1.00 88.81 670 HIS A O 1
ATOM 5405 N N . MET A 1 671 ? -27.957 23.736 7.805 1.00 91.62 671 MET A N 1
ATOM 5406 C CA . MET A 1 671 ? -29.035 22.752 7.907 1.00 91.62 671 MET A CA 1
ATOM 5407 C C . MET A 1 671 ? -28.908 21.598 6.903 1.00 91.62 671 MET A C 1
ATOM 5409 O O . MET A 1 671 ? -29.575 20.576 7.084 1.00 91.62 671 MET A O 1
ATOM 5413 N N . GLU A 1 672 ? -28.021 21.696 5.904 1.00 88.88 672 GLU A N 1
ATOM 5414 C CA . GLU A 1 672 ? -27.780 20.641 4.906 1.00 88.88 672 GLU A CA 1
ATOM 5415 C C . GLU A 1 672 ? -27.526 19.250 5.518 1.00 88.88 672 GLU A C 1
ATOM 5417 O O . GLU A 1 672 ? -28.125 18.284 5.037 1.00 88.88 672 GLU A O 1
ATOM 5422 N N . PRO A 1 673 ? -26.751 19.093 6.616 1.00 89.75 673 PRO A N 1
ATOM 5423 C CA . PRO A 1 673 ? -26.526 17.779 7.216 1.00 89.75 673 PRO A CA 1
ATOM 5424 C C . PRO A 1 673 ? -27.799 17.117 7.760 1.00 89.75 673 PRO A C 1
ATOM 5426 O O . PRO A 1 673 ? -27.827 15.896 7.919 1.00 89.75 673 PRO A O 1
ATOM 5429 N N . TYR A 1 674 ? -28.845 17.882 8.085 1.00 90.38 674 TYR A N 1
ATOM 5430 C CA . TYR A 1 674 ? -30.109 17.356 8.613 1.00 90.38 674 TYR A CA 1
ATOM 5431 C C . TYR A 1 674 ? -31.112 16.980 7.513 1.00 90.38 674 TYR A C 1
ATOM 5433 O O . TYR A 1 674 ? -32.096 16.284 7.784 1.00 90.38 674 TYR A O 1
ATOM 5441 N N . VAL A 1 675 ? -30.855 17.393 6.271 1.00 91.38 675 VAL A N 1
ATOM 5442 C CA . VAL A 1 675 ? -31.688 17.084 5.108 1.00 91.38 675 VAL A CA 1
ATOM 5443 C C . VAL A 1 675 ? -31.294 15.726 4.522 1.00 91.38 675 VAL A C 1
ATOM 5445 O O . VAL A 1 675 ? -30.124 15.425 4.323 1.00 91.38 675 VAL A O 1
ATOM 5448 N N . TRP A 1 676 ? -32.290 14.886 4.228 1.00 88.94 676 TRP A N 1
ATOM 5449 C CA . TRP A 1 676 ? -32.099 13.579 3.594 1.00 88.94 676 TRP A CA 1
ATOM 5450 C C . TRP A 1 676 ? -32.143 13.660 2.066 1.00 88.94 676 TRP A C 1
ATOM 5452 O O . TRP A 1 676 ? -31.249 13.176 1.379 1.00 88.94 676 TRP A O 1
ATOM 5462 N N . LYS A 1 677 ? -33.220 14.231 1.513 1.00 91.44 677 LYS A N 1
ATOM 5463 C CA . LYS A 1 677 ? -33.413 14.373 0.060 1.00 91.44 677 LYS A CA 1
ATOM 5464 C C . LYS A 1 677 ? -34.393 15.493 -0.260 1.00 91.44 677 LYS A C 1
ATOM 5466 O O . LYS A 1 677 ? -35.191 15.881 0.589 1.00 91.44 677 LYS A O 1
ATOM 5471 N N . ARG A 1 678 ? -34.406 15.950 -1.510 1.00 91.31 678 ARG A N 1
ATOM 5472 C CA . ARG A 1 678 ? -35.395 16.908 -2.021 1.00 91.31 678 ARG A CA 1
ATOM 5473 C C . ARG A 1 678 ? -36.499 16.185 -2.801 1.00 91.31 678 ARG A C 1
ATOM 5475 O O . ARG A 1 678 ? -36.204 15.291 -3.591 1.00 91.31 678 ARG A O 1
ATOM 5482 N N . ARG A 1 679 ? -37.769 16.535 -2.564 1.00 89.50 679 ARG A N 1
ATOM 5483 C CA . ARG A 1 679 ? -38.923 16.052 -3.354 1.00 89.50 679 ARG A CA 1
ATOM 5484 C C . ARG A 1 679 ? -39.024 16.795 -4.690 1.00 89.50 679 ARG A C 1
ATOM 5486 O O . ARG A 1 679 ? -38.461 17.877 -4.840 1.00 89.50 679 ARG A O 1
ATOM 5493 N N . ALA A 1 680 ? -39.801 16.245 -5.626 1.00 87.50 680 ALA A N 1
ATOM 5494 C CA . ALA A 1 680 ? -40.086 16.874 -6.920 1.00 87.50 680 ALA A CA 1
ATOM 5495 C C . ALA A 1 680 ? -40.723 18.273 -6.780 1.00 87.50 680 ALA A C 1
ATOM 5497 O O . ALA A 1 680 ? -40.395 19.174 -7.544 1.00 87.50 680 ALA A O 1
ATOM 5498 N N . ASP A 1 681 ? -41.528 18.490 -5.736 1.00 85.00 681 ASP A N 1
ATOM 5499 C CA . ASP A 1 681 ? -42.183 19.778 -5.436 1.00 85.00 681 ASP A CA 1
ATOM 5500 C C . ASP A 1 681 ? -41.216 20.856 -4.898 1.00 85.00 681 ASP A C 1
ATOM 5502 O O . ASP A 1 681 ? -41.612 21.973 -4.552 1.00 85.00 681 ASP A O 1
ATOM 5506 N N . GLY A 1 682 ? -39.931 20.510 -4.774 1.00 85.44 682 GLY A N 1
ATOM 5507 C CA . GLY A 1 682 ? -38.869 21.379 -4.281 1.00 85.44 682 GLY A CA 1
ATOM 5508 C C . GLY A 1 682 ? -38.731 21.428 -2.758 1.00 85.44 682 GLY A C 1
ATOM 5509 O O . GLY A 1 682 ? -37.820 22.104 -2.285 1.00 85.44 682 GLY A O 1
ATOM 5510 N N . VAL A 1 683 ? -39.581 20.715 -2.009 1.00 92.25 683 VAL A N 1
ATOM 5511 C CA . VAL A 1 683 ? -39.557 20.606 -0.538 1.00 92.25 683 VAL A CA 1
ATOM 5512 C C . VAL A 1 683 ? -38.456 19.648 -0.072 1.00 92.25 683 VAL A C 1
ATOM 5514 O O . VAL A 1 683 ? -38.326 18.539 -0.602 1.00 92.25 683 VAL A O 1
ATOM 5517 N N . HIS A 1 684 ? -37.681 20.052 0.932 1.00 92.81 684 HIS A N 1
ATOM 5518 C CA . HIS A 1 684 ? -36.670 19.202 1.561 1.00 92.81 684 HIS A CA 1
ATOM 5519 C C . HIS A 1 684 ? -37.308 18.208 2.540 1.00 92.81 684 HIS A C 1
ATOM 5521 O O . HIS A 1 684 ? -38.247 18.537 3.258 1.00 92.81 684 HIS A O 1
ATOM 5527 N N . ILE A 1 685 ? -36.811 16.973 2.564 1.00 93.75 685 ILE A N 1
ATOM 5528 C CA . ILE A 1 685 ? -37.181 15.965 3.560 1.00 93.75 685 ILE A CA 1
ATOM 5529 C C . ILE A 1 685 ? -36.112 15.962 4.644 1.00 93.75 685 ILE A C 1
ATOM 5531 O O . ILE A 1 685 ? -34.942 15.726 4.348 1.00 93.75 685 ILE A O 1
ATOM 5535 N N . ILE A 1 686 ? -36.528 16.181 5.886 1.00 93.69 686 ILE A N 1
ATOM 5536 C CA . ILE A 1 686 ? -35.678 16.122 7.074 1.00 93.69 686 ILE A CA 1
ATOM 5537 C C . ILE A 1 686 ? -35.473 14.658 7.480 1.00 93.69 686 ILE A C 1
ATOM 5539 O O . ILE A 1 686 ? -36.403 13.847 7.430 1.00 93.69 686 ILE A O 1
ATOM 5543 N N . ASN A 1 687 ? -34.251 14.303 7.881 1.00 91.69 687 ASN A N 1
ATOM 5544 C CA . ASN A 1 687 ? -33.955 12.972 8.399 1.00 91.69 687 ASN A CA 1
ATOM 5545 C C . ASN A 1 687 ? -34.513 12.801 9.825 1.00 91.69 687 ASN A C 1
ATOM 5547 O O . ASN A 1 687 ? -33.964 13.341 10.784 1.00 91.69 687 ASN A O 1
ATOM 5551 N N . ILE A 1 688 ? -35.563 11.985 9.958 1.00 89.00 688 ILE A N 1
ATOM 5552 C CA . ILE A 1 688 ? -36.251 11.705 11.230 1.00 89.00 688 ILE A CA 1
ATOM 5553 C C . ILE A 1 688 ? -35.324 11.035 12.254 1.00 89.00 688 ILE A C 1
ATOM 5555 O O . ILE A 1 688 ? -35.456 11.293 13.448 1.00 89.00 688 ILE A O 1
ATOM 5559 N N . GLY A 1 689 ? -34.358 10.224 11.805 1.00 88.69 689 GLY A N 1
ATOM 5560 C CA . GLY A 1 689 ? -33.353 9.634 12.695 1.00 88.69 689 GLY A CA 1
ATOM 5561 C C . GLY A 1 689 ? -32.563 10.720 13.424 1.00 88.69 689 GLY A C 1
ATOM 5562 O O . GLY A 1 689 ? -32.517 10.740 14.652 1.00 88.69 689 GLY A O 1
ATOM 5563 N N . LYS A 1 690 ? -32.097 11.726 12.674 1.00 88.31 690 LYS A N 1
ATOM 5564 C CA . LYS A 1 690 ? -31.382 12.881 13.234 1.00 88.31 690 LYS A CA 1
ATOM 5565 C C . LYS A 1 690 ? -32.276 13.750 14.118 1.00 88.31 690 LYS A C 1
ATOM 5567 O O . LYS A 1 690 ? -31.802 14.266 15.127 1.00 88.31 690 LYS A O 1
ATOM 5572 N N . THR A 1 691 ? -33.560 13.898 13.784 1.00 91.00 691 THR A N 1
ATOM 5573 C CA . THR A 1 691 ? -34.536 14.567 14.661 1.00 91.00 691 THR A CA 1
ATOM 5574 C C . THR A 1 691 ? -34.620 13.866 16.014 1.00 91.00 691 THR A C 1
ATOM 5576 O O . THR A 1 691 ? -34.512 14.521 17.049 1.00 91.00 691 THR A O 1
ATOM 5579 N N . TRP A 1 692 ? -34.748 12.537 16.019 1.00 91.94 692 TRP A N 1
ATOM 5580 C CA . TRP A 1 692 ? -34.820 11.749 17.246 1.00 91.94 692 TRP A CA 1
ATOM 5581 C C . TRP A 1 692 ? -33.529 11.826 18.067 1.00 91.94 692 TRP A C 1
ATOM 5583 O O . TRP A 1 692 ? -33.572 12.093 19.267 1.00 91.94 692 TRP A O 1
ATOM 5593 N N . GLU A 1 693 ? -32.373 11.680 17.419 1.00 89.62 693 GLU A N 1
ATOM 5594 C CA . GLU A 1 693 ? -31.063 11.824 18.064 1.00 89.62 693 GLU A CA 1
ATOM 5595 C C . GLU A 1 693 ? -30.913 13.175 18.764 1.00 89.62 693 GLU A C 1
ATOM 5597 O O . GLU A 1 693 ? -30.459 13.243 19.908 1.00 89.62 693 GLU A O 1
ATOM 5602 N N . LYS A 1 694 ? -31.331 14.258 18.100 1.00 92.38 694 LYS A N 1
ATOM 5603 C CA . LYS A 1 694 ? -31.263 15.610 18.659 1.00 92.38 694 LYS A CA 1
ATOM 5604 C C . LYS A 1 694 ? -32.276 15.835 19.778 1.00 92.38 694 LYS A C 1
ATOM 5606 O O . LYS A 1 694 ? -31.934 16.521 20.736 1.00 92.38 694 LYS A O 1
ATOM 5611 N N . ILE A 1 695 ? -33.461 15.223 19.717 1.00 93.00 695 ILE A N 1
ATOM 5612 C CA . ILE A 1 695 ? -34.427 15.232 20.830 1.00 93.00 695 ILE A CA 1
ATOM 5613 C C . ILE A 1 695 ? -33.825 14.547 22.061 1.00 93.00 695 ILE A C 1
ATOM 5615 O O . ILE A 1 695 ? -33.877 15.104 23.157 1.00 93.00 695 ILE A O 1
ATOM 5619 N N . VAL A 1 696 ? -33.203 13.377 21.894 1.00 91.62 696 VAL A N 1
ATOM 5620 C CA . VAL A 1 696 ? -32.574 12.656 23.011 1.00 91.62 696 VAL A CA 1
ATOM 5621 C C . VAL A 1 696 ? -31.357 13.415 23.550 1.00 91.62 696 VAL A C 1
ATOM 5623 O O . VAL A 1 696 ? -31.180 13.503 24.765 1.00 91.62 696 VAL A O 1
ATOM 5626 N N . LEU A 1 697 ? -30.539 14.011 22.678 1.00 91.81 697 LEU A N 1
ATOM 5627 C CA . LEU A 1 697 ? -29.417 14.863 23.083 1.00 91.81 697 LEU A CA 1
ATOM 5628 C C . LEU A 1 697 ? -29.898 16.071 23.900 1.00 91.81 697 LEU A C 1
ATOM 5630 O O . LEU A 1 697 ? -29.372 16.325 24.982 1.00 91.81 697 LEU A O 1
ATOM 5634 N N . ALA A 1 698 ? -30.926 16.772 23.420 1.00 94.06 698 ALA A N 1
ATOM 5635 C CA . ALA A 1 698 ? -31.531 17.892 24.129 1.00 94.06 698 ALA A CA 1
ATOM 5636 C C . ALA A 1 698 ? -32.099 17.464 25.489 1.00 94.06 698 ALA A C 1
ATOM 5638 O O . ALA A 1 698 ? -31.855 18.130 26.493 1.00 94.06 698 ALA A O 1
ATOM 5639 N N . ALA A 1 699 ? -32.778 16.315 25.553 1.00 93.19 699 ALA A N 1
ATOM 5640 C CA . ALA A 1 699 ? -33.296 15.774 26.805 1.00 93.19 699 ALA A CA 1
ATOM 5641 C C . ALA A 1 699 ? -32.177 15.491 27.823 1.00 93.19 699 ALA A C 1
ATOM 5643 O O . ALA A 1 699 ? -32.332 15.804 29.001 1.00 93.19 699 ALA A O 1
ATOM 5644 N N . ARG A 1 700 ? -31.021 14.970 27.387 1.00 91.50 700 ARG A N 1
ATOM 5645 C CA . ARG A 1 700 ? -29.855 14.750 28.265 1.00 91.50 700 ARG A CA 1
ATOM 5646 C C . ARG A 1 700 ? -29.286 16.057 28.820 1.00 91.50 700 ARG A C 1
ATOM 5648 O O . ARG A 1 700 ? -28.953 16.104 30.000 1.00 91.50 700 ARG A O 1
ATOM 5655 N N . ILE A 1 701 ? -29.212 17.107 28.000 1.00 93.38 701 ILE A N 1
ATOM 5656 C CA . ILE A 1 701 ? -28.744 18.436 28.430 1.00 93.38 701 ILE A CA 1
ATOM 5657 C C . ILE A 1 701 ? -29.702 19.033 29.470 1.00 93.38 701 ILE A C 1
ATOM 5659 O O . ILE A 1 701 ? -29.265 19.544 30.494 1.00 93.38 701 ILE A O 1
ATOM 5663 N N . ILE A 1 702 ? -31.012 18.902 29.251 1.00 94.06 702 ILE A N 1
ATOM 5664 C CA . ILE A 1 702 ? -32.054 19.397 30.166 1.00 94.06 702 ILE A CA 1
ATOM 5665 C C . ILE A 1 702 ? -32.018 18.680 31.521 1.00 94.06 702 ILE A C 1
ATOM 5667 O O . ILE A 1 702 ? -32.270 19.290 32.557 1.00 94.06 702 ILE A O 1
ATOM 5671 N N . VAL A 1 703 ? -31.722 17.380 31.528 1.00 91.94 703 VAL A N 1
ATOM 5672 C CA . VAL A 1 703 ? -31.638 16.576 32.759 1.00 91.94 703 VAL A CA 1
ATOM 5673 C C . VAL A 1 703 ? -30.370 16.884 33.554 1.00 91.94 703 VAL A C 1
ATOM 5675 O O . VAL A 1 703 ? -30.393 16.767 34.774 1.00 91.94 703 VAL A O 1
ATOM 5678 N N . ALA A 1 704 ? -29.291 17.312 32.894 1.00 92.38 704 ALA A N 1
ATOM 5679 C CA . ALA A 1 704 ? -28.045 17.689 33.560 1.00 92.38 704 ALA A CA 1
ATOM 5680 C C . ALA A 1 704 ? -28.173 18.954 34.432 1.00 92.38 704 ALA A C 1
ATOM 5682 O O . ALA A 1 704 ? -27.295 19.230 35.246 1.00 92.38 704 ALA A O 1
ATOM 5683 N N . ILE A 1 705 ? -29.250 19.727 34.274 1.00 92.00 705 ILE A N 1
ATOM 5684 C CA . ILE A 1 705 ? -29.525 20.907 35.093 1.00 92.00 705 ILE A CA 1
ATOM 5685 C C . ILE A 1 705 ? -30.294 20.466 36.337 1.00 92.00 705 ILE A C 1
ATOM 5687 O O . ILE A 1 705 ? -31.439 20.022 36.249 1.00 92.00 705 ILE A O 1
ATOM 5691 N N . GLU A 1 706 ? -29.648 20.614 37.494 1.00 87.81 706 GLU A N 1
ATOM 5692 C CA . GLU A 1 706 ? -30.167 20.172 38.794 1.00 87.81 706 GLU A CA 1
ATOM 5693 C C . GLU A 1 706 ? -31.500 20.835 39.155 1.00 87.81 706 GLU A C 1
ATOM 5695 O O . GLU A 1 706 ? -32.420 20.154 39.604 1.00 87.81 706 GLU A O 1
ATOM 5700 N N . ASN A 1 707 ? -31.623 22.148 38.923 1.00 91.12 707 ASN A N 1
ATOM 5701 C CA . ASN A 1 707 ? -32.854 22.897 39.147 1.00 91.12 707 ASN A CA 1
ATOM 5702 C C . ASN A 1 707 ? -33.619 23.109 37.827 1.00 91.12 707 ASN A C 1
ATOM 5704 O O . ASN A 1 707 ? -33.204 23.921 36.996 1.00 91.12 707 ASN A O 1
ATOM 5708 N N . PRO A 1 708 ? -34.774 22.447 37.625 1.00 90.00 708 PRO A N 1
ATOM 5709 C CA . PRO A 1 708 ? -35.555 22.607 36.403 1.00 90.00 708 PRO A CA 1
ATOM 5710 C C . PRO A 1 708 ? -36.064 24.034 36.181 1.00 90.00 708 PRO A C 1
ATOM 5712 O O . PRO A 1 708 ? -36.257 24.420 35.032 1.00 90.00 708 PRO A O 1
ATOM 5715 N N . ALA A 1 709 ? -36.259 24.817 37.249 1.00 90.50 709 ALA A N 1
ATOM 5716 C CA . ALA A 1 709 ? -36.777 26.181 37.164 1.00 90.50 709 ALA A CA 1
ATOM 5717 C C . ALA A 1 709 ? -35.797 27.160 36.493 1.00 90.50 709 ALA A C 1
ATOM 5719 O O . ALA A 1 709 ? -36.228 28.207 36.011 1.00 90.50 709 ALA A O 1
ATOM 5720 N N . ASP A 1 710 ? -34.513 26.800 36.401 1.00 91.31 710 ASP A N 1
ATOM 5721 C CA . ASP A 1 710 ? -33.481 27.595 35.725 1.00 91.31 710 ASP A CA 1
ATOM 5722 C C . ASP A 1 710 ? -33.476 27.361 34.203 1.00 91.31 710 ASP A C 1
ATOM 5724 O O . ASP A 1 710 ? -32.631 27.886 33.479 1.00 91.31 710 ASP A O 1
ATOM 5728 N N . ILE A 1 711 ? -34.408 26.556 33.689 1.00 94.56 711 ILE A N 1
ATOM 5729 C CA . ILE A 1 711 ? -34.599 26.325 32.258 1.00 94.56 711 ILE A CA 1
ATOM 5730 C C . ILE A 1 711 ? -35.733 27.220 31.780 1.00 94.56 711 ILE A C 1
ATOM 5732 O O . ILE A 1 711 ? -36.834 27.184 32.334 1.00 94.56 711 ILE A O 1
ATOM 5736 N N . CYS A 1 712 ? -35.489 27.997 30.725 1.00 94.31 712 CYS A N 1
ATOM 5737 C CA . CYS A 1 712 ? -36.502 28.875 30.153 1.00 94.31 712 CYS A CA 1
ATOM 5738 C C . CYS A 1 712 ? -36.898 28.437 28.740 1.00 94.31 712 CYS A C 1
ATOM 5740 O O . CYS A 1 712 ? -36.076 28.388 27.829 1.00 94.31 712 CYS A O 1
ATOM 5742 N N . VAL A 1 713 ? -38.180 28.133 28.543 1.00 95.31 713 VAL A N 1
ATOM 5743 C CA . VAL A 1 713 ? -38.753 27.807 27.235 1.00 95.31 713 VAL A CA 1
ATOM 5744 C C . VAL A 1 713 ? -39.445 29.029 26.660 1.00 95.31 713 VAL A C 1
ATOM 5746 O O . VAL A 1 713 ? -40.299 29.629 27.310 1.00 95.31 713 VAL A O 1
ATOM 5749 N N . ILE A 1 714 ? -39.090 29.392 25.435 1.00 94.31 714 ILE A N 1
ATOM 5750 C CA . ILE A 1 714 ? -39.496 30.641 24.802 1.00 94.31 714 ILE A CA 1
ATOM 5751 C C . ILE A 1 714 ? -40.189 30.319 23.488 1.00 94.31 714 ILE A C 1
ATOM 5753 O O . ILE A 1 714 ? -39.669 29.569 22.659 1.00 94.31 714 ILE A O 1
ATOM 5757 N N . SER A 1 715 ? -41.368 30.904 23.301 1.00 94.06 715 SER A N 1
ATOM 5758 C CA . SER A 1 715 ? -42.068 30.835 22.028 1.00 94.06 715 SER A CA 1
ATOM 5759 C C . SER A 1 715 ? -42.833 32.117 21.742 1.00 94.06 715 SER A C 1
ATOM 5761 O O . SER A 1 715 ? -43.881 32.365 22.346 1.00 94.06 715 SER A O 1
ATOM 5763 N N . ALA A 1 716 ? -42.351 32.909 20.782 1.00 91.50 716 ALA A N 1
ATOM 5764 C CA . ALA A 1 716 ? -43.129 34.012 20.229 1.00 91.50 716 ALA A CA 1
ATOM 5765 C C . ALA A 1 716 ? -44.223 33.514 19.275 1.00 91.50 716 ALA A C 1
ATOM 5767 O O . ALA A 1 716 ? -45.297 34.118 19.200 1.00 91.50 716 ALA A O 1
ATOM 5768 N N . ARG A 1 717 ? -43.988 32.395 18.571 1.00 88.56 717 ARG A N 1
ATOM 5769 C CA . ARG A 1 717 ? -44.951 31.829 17.614 1.00 88.56 717 ARG A CA 1
ATOM 5770 C C . ARG A 1 717 ? -46.222 31.334 18.315 1.00 88.56 717 ARG A C 1
ATOM 5772 O O . ARG A 1 717 ? -46.116 30.484 19.196 1.00 88.56 717 ARG A O 1
ATOM 5779 N N . PRO A 1 718 ? -47.427 31.735 17.863 1.00 88.94 718 PRO A N 1
ATOM 5780 C CA . PRO A 1 718 ? -48.693 31.279 18.448 1.00 88.94 718 PRO A CA 1
ATOM 5781 C C . PRO A 1 718 ? -48.795 29.754 18.561 1.00 88.94 718 PRO A C 1
ATOM 5783 O O . PRO A 1 718 ? -49.134 29.230 19.620 1.00 88.94 718 PRO A O 1
ATOM 5786 N N . TYR A 1 719 ? -48.373 29.038 17.513 1.00 88.38 719 TYR A N 1
ATOM 5787 C CA . TYR A 1 719 ? -48.422 27.576 17.450 1.00 88.38 719 TYR A CA 1
ATOM 5788 C C . TYR A 1 719 ? -47.604 26.865 18.540 1.00 88.38 719 TYR A C 1
ATOM 5790 O O . TYR A 1 719 ? -47.925 25.735 18.903 1.00 88.38 719 TYR A O 1
ATOM 5798 N N . GLY A 1 720 ? -46.565 27.514 19.072 1.00 88.19 720 GLY A N 1
ATOM 5799 C CA . GLY A 1 720 ? -45.695 26.962 20.111 1.00 88.19 720 GLY A CA 1
ATOM 5800 C C . GLY A 1 720 ? -46.011 27.440 21.530 1.00 88.19 720 GLY A C 1
ATOM 5801 O O . GLY A 1 720 ? -45.567 26.808 22.485 1.00 88.19 720 GLY A O 1
ATOM 5802 N N . GLN A 1 721 ? -46.809 28.499 21.703 1.00 90.62 721 GLN A N 1
ATOM 5803 C CA . GLN A 1 721 ? -47.085 29.103 23.017 1.00 90.62 721 GLN A CA 1
ATOM 5804 C C . GLN A 1 721 ? -47.713 28.110 24.001 1.00 90.62 721 GLN A C 1
ATOM 5806 O O . GLN A 1 721 ? -47.241 27.950 25.128 1.00 90.62 721 GLN A O 1
ATOM 5811 N N . ARG A 1 722 ? -48.759 27.396 23.567 1.00 91.75 722 ARG A N 1
ATOM 5812 C CA . ARG A 1 722 ? -49.419 26.382 24.402 1.00 91.75 722 ARG A CA 1
ATOM 5813 C C . ARG A 1 722 ? -48.488 25.209 24.709 1.00 91.75 722 ARG A C 1
ATOM 5815 O O . ARG A 1 722 ? -48.456 24.748 25.849 1.00 91.75 722 ARG A O 1
ATOM 5822 N N . ALA A 1 723 ? -47.716 24.762 23.720 1.00 93.06 723 ALA A N 1
ATOM 5823 C CA . ALA A 1 723 ? -46.753 23.679 23.883 1.00 93.06 723 ALA A CA 1
ATOM 5824 C C . ALA A 1 723 ? -45.664 24.039 24.910 1.00 93.06 723 ALA A C 1
ATOM 5826 O O . ALA A 1 723 ? -45.376 23.233 25.792 1.00 93.06 723 ALA A O 1
ATOM 5827 N N . ALA A 1 724 ? -45.139 25.269 24.869 1.00 92.69 724 ALA A N 1
ATOM 5828 C CA . ALA A 1 724 ? -44.154 25.777 25.823 1.00 92.69 724 ALA A CA 1
ATOM 5829 C C . ALA A 1 724 ? -44.704 25.844 27.259 1.00 92.69 724 ALA A C 1
ATOM 5831 O O . ALA A 1 724 ? -44.041 25.400 28.196 1.00 92.69 724 ALA A O 1
ATOM 5832 N N . LEU A 1 725 ? -45.941 26.323 27.443 1.00 93.62 725 LEU A N 1
ATOM 5833 C CA . LEU A 1 725 ? -46.599 26.363 28.757 1.00 93.62 725 LEU A CA 1
ATOM 5834 C C . LEU A 1 725 ? -46.834 24.959 29.333 1.00 93.62 725 LEU A C 1
ATOM 5836 O O . LEU A 1 725 ? -46.620 24.724 30.525 1.00 93.62 725 LEU A O 1
ATOM 5840 N N . LYS A 1 726 ? -47.259 24.005 28.496 1.00 93.00 726 LYS A N 1
ATOM 5841 C CA . LYS A 1 726 ? -47.465 22.611 28.916 1.00 93.00 726 LYS A CA 1
ATOM 5842 C C . LYS A 1 726 ? -46.149 21.903 29.208 1.00 93.00 726 LYS A C 1
ATOM 5844 O O . LYS A 1 726 ? -46.049 21.212 30.218 1.00 93.00 726 LYS A O 1
ATOM 5849 N N . PHE A 1 727 ? -45.124 22.138 28.396 1.00 94.44 727 PHE A N 1
ATOM 5850 C CA . PHE A 1 727 ? -43.777 21.642 28.648 1.00 94.44 727 PHE A CA 1
ATOM 5851 C C . PHE A 1 727 ? -43.250 22.115 30.011 1.00 94.44 727 PHE A C 1
ATOM 5853 O O . PHE A 1 727 ? -42.800 21.297 30.814 1.00 94.44 727 PHE A O 1
ATOM 5860 N N . ALA A 1 728 ? -43.373 23.414 30.297 1.00 93.81 728 ALA A N 1
ATOM 5861 C CA . ALA A 1 728 ? -43.010 24.015 31.579 1.00 93.81 728 ALA A CA 1
ATOM 5862 C C . ALA A 1 728 ? -43.777 23.390 32.754 1.00 93.81 728 ALA A C 1
ATOM 5864 O O . ALA A 1 728 ? -43.174 22.995 33.748 1.00 93.81 728 ALA A O 1
ATOM 5865 N N . SER A 1 729 ? -45.090 23.196 32.597 1.00 91.88 729 SER A N 1
ATOM 5866 C CA . SER A 1 729 ? -45.947 22.598 33.631 1.00 91.88 729 SER A CA 1
ATOM 5867 C C . SER A 1 729 ? -45.528 21.171 34.009 1.00 91.88 729 SER A C 1
ATOM 5869 O O . SER A 1 729 ? -45.609 20.801 35.175 1.00 91.88 729 SER A O 1
ATOM 5871 N N . HIS A 1 730 ? -45.080 20.363 33.041 1.00 91.12 730 HIS A N 1
ATOM 5872 C CA . HIS A 1 730 ? -44.702 18.966 33.284 1.00 91.12 730 HIS A CA 1
ATOM 5873 C C . HIS A 1 730 ? -43.245 18.789 33.714 1.00 91.12 730 HIS A C 1
ATOM 5875 O O . HIS A 1 730 ? -42.943 17.886 34.486 1.00 91.12 730 HIS A O 1
ATOM 5881 N N . THR A 1 731 ? -42.335 19.631 33.223 1.00 90.12 731 THR A N 1
ATOM 5882 C CA . THR A 1 731 ? -40.898 19.517 33.525 1.00 90.12 731 THR A CA 1
ATOM 5883 C C . THR A 1 731 ? -40.443 20.395 34.690 1.00 90.12 731 THR A C 1
ATOM 5885 O O . THR A 1 731 ? -39.324 20.214 35.168 1.00 90.12 731 THR A O 1
ATOM 5888 N N . GLY A 1 732 ? -41.277 21.331 35.154 1.00 89.19 732 GLY A N 1
ATOM 5889 C CA . GLY A 1 732 ? -40.915 22.330 36.163 1.00 89.19 732 GLY A CA 1
ATOM 5890 C C . GLY A 1 732 ? -40.075 23.491 35.617 1.00 89.19 732 GLY A C 1
ATOM 5891 O O . GLY A 1 732 ? -39.570 24.290 36.401 1.00 89.19 732 GLY A O 1
ATOM 5892 N N . ALA A 1 733 ? -39.909 23.578 34.293 1.00 93.31 733 ALA A N 1
ATOM 5893 C CA . ALA A 1 733 ? -39.242 24.693 33.628 1.00 93.31 733 ALA A CA 1
ATOM 5894 C C . ALA A 1 733 ? -40.103 25.962 33.641 1.00 93.31 733 ALA A C 1
ATOM 5896 O O . ALA A 1 733 ? -41.320 25.910 33.813 1.00 93.31 733 ALA A O 1
ATOM 5897 N N . GLN A 1 734 ? -39.488 27.118 33.409 1.00 92.75 734 GLN A N 1
ATOM 5898 C CA . GLN A 1 734 ? -40.211 28.371 33.219 1.00 92.75 734 GLN A CA 1
ATOM 5899 C C . GLN A 1 734 ? -40.551 28.579 31.744 1.00 92.75 734 GLN A C 1
ATOM 5901 O O . GLN A 1 734 ? -39.729 28.321 30.871 1.00 92.75 734 GLN A O 1
ATOM 5906 N N . ALA A 1 735 ? -41.734 29.115 31.451 1.00 93.81 735 ALA A N 1
ATOM 5907 C CA . ALA A 1 735 ? -42.129 29.467 30.089 1.00 93.81 735 ALA A CA 1
ATOM 5908 C C . ALA A 1 735 ? -42.274 30.983 29.911 1.00 93.81 735 ALA A C 1
ATOM 5910 O O . ALA A 1 735 ? -42.815 31.675 30.774 1.00 93.81 735 ALA A O 1
ATOM 5911 N N . ILE A 1 736 ? -41.822 31.482 28.762 1.00 92.19 736 ILE A N 1
ATOM 5912 C CA . ILE A 1 736 ? -42.143 32.803 28.220 1.00 92.19 736 ILE A CA 1
ATOM 5913 C C . ILE A 1 736 ? -42.924 32.558 26.930 1.00 92.19 736 ILE A C 1
ATOM 5915 O O . ILE A 1 736 ? -42.357 32.270 25.875 1.00 92.19 736 ILE A O 1
ATOM 5919 N N . ALA A 1 737 ? -44.248 32.620 27.039 1.00 90.25 737 ALA A N 1
ATOM 5920 C CA . ALA A 1 737 ? -45.148 32.491 25.904 1.00 90.25 737 ALA A CA 1
ATOM 5921 C C . ALA A 1 737 ? -45.520 33.882 25.375 1.00 90.25 737 ALA A C 1
ATOM 5923 O O . ALA A 1 737 ? -45.930 34.754 26.139 1.00 90.25 737 ALA A O 1
ATOM 5924 N N . GLY A 1 738 ? -45.403 34.077 24.064 1.00 88.88 738 GLY A N 1
ATOM 5925 C CA . GLY A 1 738 ? -45.726 35.333 23.398 1.00 88.88 738 GLY A CA 1
ATOM 5926 C C . GLY A 1 738 ? -44.514 36.242 23.224 1.00 88.88 738 GLY A C 1
ATOM 5927 O O . GLY A 1 738 ? -43.381 35.787 23.078 1.00 88.88 738 GLY A O 1
ATOM 5928 N N . ARG A 1 739 ? -44.760 37.553 23.168 1.00 89.88 739 ARG A N 1
ATOM 5929 C CA . ARG A 1 739 ? -43.716 38.539 22.872 1.00 89.88 739 ARG A CA 1
ATOM 5930 C C . ARG A 1 739 ? -42.634 38.520 23.955 1.00 89.88 739 ARG A C 1
ATOM 5932 O O . ARG A 1 739 ? -42.902 38.864 25.101 1.00 89.88 739 ARG A O 1
ATOM 5939 N N . PHE A 1 740 ? -41.407 38.182 23.563 1.00 91.88 740 PHE A N 1
ATOM 5940 C CA . PHE A 1 740 ? -40.237 38.277 24.432 1.00 91.88 740 PHE A CA 1
ATOM 5941 C C . PHE A 1 740 ? -39.927 39.749 24.734 1.00 91.88 740 PHE A C 1
ATOM 5943 O O . PHE A 1 740 ? -39.794 40.560 23.814 1.00 91.88 740 PHE A O 1
ATOM 5950 N N . THR A 1 741 ? -39.833 40.101 26.016 1.00 91.00 741 THR A N 1
ATOM 5951 C CA . THR A 1 741 ? -39.490 41.458 26.456 1.00 91.00 741 THR A CA 1
ATOM 5952 C C . THR A 1 741 ? -37.971 41.631 26.395 1.00 91.00 741 THR A C 1
ATOM 5954 O O . THR A 1 741 ? -37.266 40.929 27.118 1.00 91.00 741 THR A O 1
ATOM 5957 N N . PRO A 1 742 ? -37.433 42.537 25.563 1.00 91.69 742 PRO A N 1
ATOM 5958 C CA . PRO A 1 742 ? -35.994 42.754 25.504 1.00 91.69 742 PRO A CA 1
ATOM 5959 C C . PRO A 1 742 ? -35.433 43.221 26.850 1.00 91.69 742 PRO A C 1
ATOM 5961 O O . PRO A 1 742 ? -36.057 44.033 27.534 1.00 91.69 742 PRO A O 1
ATOM 5964 N N . GLY A 1 743 ? -34.255 42.730 27.216 1.00 89.25 743 GLY A N 1
ATOM 5965 C CA . GLY A 1 743 ? -33.618 42.993 28.504 1.00 89.25 743 GLY A CA 1
ATOM 5966 C C . GLY A 1 743 ? -33.998 42.001 29.603 1.00 89.25 743 GLY A C 1
ATOM 5967 O O . GLY A 1 743 ? -33.588 42.192 30.743 1.00 89.25 743 GLY A O 1
ATOM 5968 N N . THR A 1 744 ? -34.743 40.939 29.281 1.00 91.44 744 THR A N 1
ATOM 5969 C CA . THR A 1 744 ? -35.135 39.901 30.251 1.00 91.44 744 THR A CA 1
ATOM 5970 C C . THR A 1 744 ? -33.915 39.181 30.835 1.00 91.44 744 THR A C 1
ATOM 5972 O O . THR A 1 744 ? -33.931 38.848 32.016 1.00 91.44 744 THR A O 1
ATOM 5975 N N . PHE A 1 745 ? -32.853 38.971 30.047 1.00 93.56 745 PHE A N 1
ATOM 5976 C CA . PHE A 1 745 ? -31.634 38.299 30.531 1.00 93.56 745 PHE A CA 1
ATOM 5977 C C . PHE A 1 745 ? -30.517 39.260 30.936 1.00 93.56 745 PHE A C 1
ATOM 5979 O O . PHE A 1 745 ? -29.612 38.871 31.662 1.00 93.56 745 PHE A O 1
ATOM 5986 N N . THR A 1 746 ? -30.549 40.511 30.473 1.00 91.69 746 THR A N 1
ATOM 5987 C CA . THR A 1 746 ? -29.440 41.460 30.669 1.00 91.69 746 THR A CA 1
ATOM 5988 C C . THR A 1 746 ? -29.743 42.564 31.679 1.00 91.69 746 THR A C 1
ATOM 5990 O O . THR A 1 746 ? -28.817 43.109 32.276 1.00 91.69 746 THR A O 1
ATOM 5993 N N . ASN A 1 747 ? -31.015 42.919 31.889 1.00 92.19 747 ASN A N 1
ATOM 5994 C CA . ASN A 1 747 ? -31.397 44.044 32.738 1.00 92.19 747 ASN A CA 1
ATOM 5995 C C . ASN A 1 747 ? -31.911 43.586 34.111 1.00 92.19 747 ASN A C 1
ATOM 5997 O O . ASN A 1 747 ? -33.115 43.383 34.305 1.00 92.19 747 ASN A O 1
ATOM 6001 N N . TYR A 1 748 ? -30.992 43.522 35.077 1.00 88.00 748 TYR A N 1
ATOM 6002 C CA . TYR A 1 748 ? -31.255 43.105 36.460 1.00 88.00 748 TYR A CA 1
ATOM 6003 C C . TYR A 1 748 ? -32.233 44.009 37.236 1.00 88.00 748 TYR A C 1
ATOM 6005 O O . TYR A 1 748 ? -32.759 43.596 38.265 1.00 88.00 748 TYR A O 1
ATOM 6013 N N . ILE A 1 749 ? -32.500 45.238 36.771 1.00 91.69 749 ILE A N 1
ATOM 6014 C CA . ILE A 1 749 ? -33.413 46.180 37.449 1.00 91.69 749 ILE A CA 1
ATOM 6015 C C . ILE A 1 749 ? -34.886 45.796 37.216 1.00 91.69 749 ILE A C 1
ATOM 6017 O O . ILE A 1 749 ? -35.771 46.151 37.999 1.00 91.69 749 ILE A O 1
ATOM 6021 N N . THR A 1 750 ? -35.188 45.085 36.127 1.00 88.31 750 THR A N 1
ATOM 6022 C CA . THR A 1 750 ? -36.574 44.771 35.761 1.00 88.31 750 THR A CA 1
ATOM 6023 C C . THR A 1 750 ? -37.150 43.636 36.606 1.00 88.31 750 THR A C 1
ATOM 6025 O O . THR A 1 750 ? -36.483 42.652 36.899 1.00 88.31 750 THR A O 1
ATOM 6028 N N . ARG A 1 751 ? -38.449 43.704 36.932 1.00 87.38 751 ARG A N 1
ATOM 6029 C CA . ARG A 1 751 ? -39.152 42.606 37.634 1.00 87.38 751 ARG A CA 1
ATOM 6030 C C . ARG A 1 751 ? -39.249 41.316 36.813 1.00 87.38 751 ARG A C 1
ATOM 6032 O O . ARG A 1 751 ? -39.532 40.261 37.365 1.00 87.38 751 ARG A O 1
ATOM 6039 N N . ALA A 1 752 ? -39.078 41.424 35.498 1.00 85.06 752 ALA A N 1
ATOM 6040 C CA . ALA A 1 752 ? -39.101 40.302 34.570 1.00 85.06 752 ALA A CA 1
ATOM 6041 C C . ALA A 1 752 ? -37.717 39.662 34.380 1.00 85.06 752 ALA A C 1
ATOM 6043 O O . ALA A 1 752 ? -37.609 38.745 33.573 1.00 85.06 752 ALA A O 1
ATOM 6044 N N . PHE A 1 753 ? -36.688 40.136 35.091 1.00 90.88 753 PHE A N 1
ATOM 6045 C CA . PHE A 1 753 ? -35.332 39.612 35.003 1.00 90.88 753 PHE A CA 1
ATOM 6046 C C . PHE A 1 753 ? -35.274 38.125 35.363 1.00 90.88 753 PHE A C 1
ATOM 6048 O O . PHE A 1 753 ? -35.854 37.688 36.362 1.00 90.88 753 PHE A O 1
ATOM 6055 N N . LYS A 1 754 ? -34.581 37.347 34.532 1.00 88.19 754 LYS A N 1
ATOM 6056 C CA . LYS A 1 754 ? -34.381 35.908 34.714 1.00 88.19 754 LYS A CA 1
ATOM 6057 C C . LYS A 1 754 ? -32.964 35.530 34.319 1.00 88.19 754 LYS A C 1
ATOM 6059 O O . LYS A 1 754 ? -32.462 36.012 33.310 1.00 88.19 754 LYS A O 1
ATOM 6064 N N . GLU A 1 755 ? -32.384 34.581 35.042 1.00 90.56 755 GLU A N 1
ATOM 6065 C CA . GLU A 1 755 ? -31.046 34.049 34.763 1.00 90.56 755 GLU A CA 1
ATOM 6066 C C . GLU A 1 755 ? -31.125 32.551 34.448 1.00 90.56 755 GLU A C 1
ATOM 6068 O O . GLU A 1 755 ? -30.782 31.715 35.285 1.00 90.56 755 GLU A O 1
ATOM 6073 N N . PRO A 1 756 ? -31.641 32.165 33.266 1.00 93.19 756 PRO A N 1
ATOM 6074 C CA . PRO A 1 756 ? -31.707 30.759 32.926 1.00 93.19 756 PRO A CA 1
ATOM 6075 C C . PRO A 1 756 ? -30.319 30.206 32.597 1.00 93.19 756 PRO A C 1
ATOM 6077 O O . PRO A 1 756 ? -29.514 30.850 31.929 1.00 93.19 756 PRO A O 1
ATOM 6080 N N . ARG A 1 757 ? -30.069 28.957 32.995 1.00 93.75 757 ARG A N 1
ATOM 6081 C CA . ARG A 1 757 ? -28.866 28.201 32.609 1.00 93.75 757 ARG A CA 1
ATOM 6082 C C . ARG A 1 757 ? -28.978 27.582 31.221 1.00 93.75 757 ARG A C 1
ATOM 6084 O O . ARG A 1 757 ? -27.974 27.138 30.678 1.00 93.75 757 ARG A O 1
ATOM 6091 N N . LEU A 1 758 ? -30.189 27.506 30.675 1.00 95.19 758 LEU A N 1
ATOM 6092 C CA . LEU A 1 758 ? -30.484 26.942 29.363 1.00 95.19 758 LEU A CA 1
ATOM 6093 C C . LEU A 1 758 ? -31.768 27.553 28.822 1.00 95.19 758 LEU A C 1
ATOM 6095 O O . LEU A 1 758 ? -32.772 27.620 29.542 1.00 95.19 758 LEU A O 1
ATOM 6099 N N . ILE A 1 759 ? -31.758 27.927 27.544 1.00 95.38 759 ILE A N 1
ATOM 6100 C CA . ILE A 1 759 ? -32.979 28.329 26.847 1.00 95.38 759 ILE A CA 1
ATOM 6101 C C . ILE A 1 759 ? -33.373 27.330 25.762 1.00 95.38 759 ILE A C 1
ATOM 6103 O O . ILE A 1 759 ? -32.527 26.789 25.049 1.00 95.38 759 ILE A O 1
ATOM 6107 N N . ILE A 1 760 ? -34.681 27.096 25.640 1.00 95.88 760 ILE A N 1
ATOM 6108 C CA . ILE A 1 760 ? -35.281 26.280 24.581 1.00 95.88 760 ILE A CA 1
ATOM 6109 C C . ILE A 1 760 ? -36.171 27.177 23.732 1.00 95.88 760 ILE A C 1
ATOM 6111 O O . ILE A 1 760 ? -37.117 27.774 24.241 1.00 95.88 760 ILE A O 1
ATOM 6115 N N . VAL A 1 761 ? -35.886 27.248 22.439 1.00 94.81 761 VAL A N 1
ATOM 6116 C CA . VAL A 1 761 ? -36.491 28.203 21.511 1.00 94.81 761 VAL A CA 1
ATOM 6117 C C . VAL A 1 761 ? -37.288 27.485 20.420 1.00 94.81 761 VAL A C 1
ATOM 6119 O O . VAL A 1 761 ? -36.830 26.486 19.864 1.00 94.81 761 VAL A O 1
ATOM 6122 N N . THR A 1 762 ? -38.478 27.999 20.084 1.00 92.31 762 THR A N 1
ATOM 6123 C CA . THR A 1 762 ? -39.328 27.390 19.043 1.00 92.31 762 THR A CA 1
ATOM 6124 C C . THR A 1 762 ? -38.913 27.657 17.618 1.00 92.31 762 THR A C 1
ATOM 6126 O O . THR A 1 762 ? -39.059 26.782 16.770 1.00 92.31 762 THR A O 1
ATOM 6129 N N . ASP A 1 763 ? -38.471 28.869 17.324 1.00 92.25 763 ASP A N 1
ATOM 6130 C CA . ASP A 1 763 ? -38.002 29.203 15.993 1.00 92.25 763 ASP A CA 1
ATOM 6131 C C . ASP A 1 763 ? -36.922 30.279 16.101 1.00 92.25 763 ASP A C 1
ATOM 6133 O O . ASP A 1 763 ? -37.220 31.405 16.514 1.00 92.25 763 ASP A O 1
ATOM 6137 N N . PRO A 1 764 ? -35.676 29.970 15.700 1.00 92.75 764 PRO A N 1
ATOM 6138 C CA . PRO A 1 764 ? -34.579 30.927 15.713 1.00 92.75 764 PRO A CA 1
ATOM 6139 C C . PRO A 1 764 ? -34.870 32.229 14.967 1.00 92.75 764 PRO A C 1
ATOM 6141 O O . PRO A 1 764 ? -34.307 33.269 15.307 1.00 92.75 764 PRO A O 1
ATOM 6144 N N . LEU A 1 765 ? -35.742 32.194 13.954 1.00 90.31 765 LEU A N 1
ATOM 6145 C CA . LEU A 1 765 ? -36.062 33.374 13.160 1.00 90.31 765 LEU A CA 1
ATOM 6146 C C . LEU A 1 765 ? -36.924 34.374 13.949 1.00 90.31 765 LEU A C 1
ATOM 6148 O O . LEU A 1 765 ? -36.603 35.564 14.020 1.00 90.31 765 LEU A O 1
ATOM 6152 N N . THR A 1 766 ? -38.009 33.904 14.571 1.00 91.00 766 THR A N 1
ATOM 6153 C CA . THR A 1 766 ? -38.917 34.768 15.343 1.00 91.00 766 THR A CA 1
ATOM 6154 C C . THR A 1 766 ? -38.360 35.121 16.715 1.00 91.00 766 THR A C 1
ATOM 6156 O O . THR A 1 766 ? -38.534 36.248 17.173 1.00 91.00 766 THR A O 1
ATOM 6159 N N . ASP A 1 767 ? -37.647 34.191 17.348 1.00 92.81 767 ASP A N 1
ATOM 6160 C CA . ASP A 1 767 ? -37.157 34.311 18.723 1.00 92.81 767 ASP A CA 1
ATOM 6161 C C . ASP A 1 767 ? -35.702 34.834 18.790 1.00 92.81 767 ASP A C 1
ATOM 6163 O O . ASP A 1 767 ? -35.026 34.726 19.816 1.00 92.81 767 ASP A O 1
ATOM 6167 N N . HIS A 1 768 ? -35.207 35.444 17.707 1.00 92.31 768 HIS A N 1
ATOM 6168 C CA . HIS A 1 768 ? -33.826 35.928 17.586 1.00 92.31 768 HIS A CA 1
ATOM 6169 C C . HIS A 1 768 ? -33.404 36.897 18.703 1.00 92.31 768 HIS A C 1
ATOM 6171 O O . HIS A 1 768 ? -32.218 36.992 19.013 1.00 92.31 768 HIS A O 1
ATOM 6177 N N . GLN A 1 769 ? -34.347 37.634 19.300 1.00 94.12 769 GLN A N 1
ATOM 6178 C CA . GLN A 1 769 ? -34.053 38.554 20.399 1.00 94.12 769 GLN A CA 1
ATOM 6179 C C . GLN A 1 769 ? -33.575 37.804 21.648 1.00 94.12 769 GLN A C 1
ATOM 6181 O O . GLN A 1 769 ? -32.583 38.204 22.253 1.00 94.12 769 GLN A O 1
ATOM 6186 N N . ALA A 1 770 ? -34.226 36.689 21.989 1.00 93.62 770 ALA A N 1
ATOM 6187 C CA . ALA A 1 770 ? -33.824 35.854 23.115 1.00 93.62 770 ALA A CA 1
ATOM 6188 C C . ALA A 1 770 ? -32.461 35.192 22.865 1.00 93.62 770 ALA A C 1
ATOM 6190 O O . ALA A 1 770 ? -31.628 35.142 23.763 1.00 93.62 770 ALA A O 1
ATOM 6191 N N . ILE A 1 771 ? -32.208 34.754 21.627 1.00 95.50 771 ILE A N 1
ATOM 6192 C CA . ILE A 1 771 ? -30.929 34.152 21.216 1.00 95.50 771 ILE A CA 1
ATOM 6193 C C . ILE A 1 771 ? -29.780 35.170 21.306 1.00 95.50 771 ILE A C 1
ATOM 6195 O O . ILE A 1 771 ? -28.701 34.859 21.808 1.00 95.50 771 ILE A O 1
ATOM 6199 N N . LYS A 1 772 ? -30.004 36.413 20.864 1.00 94.50 772 LYS A N 1
ATOM 6200 C CA . LYS A 1 772 ? -29.007 37.487 20.991 1.00 94.50 772 LYS A CA 1
ATOM 6201 C C . LYS A 1 772 ? -28.700 37.801 22.450 1.00 94.50 772 LYS A C 1
ATOM 6203 O O . LYS A 1 772 ? -27.532 37.908 22.807 1.00 94.50 772 LYS A O 1
ATOM 6208 N N . GLU A 1 773 ? -29.720 37.923 23.294 1.00 94.50 773 GLU A N 1
ATOM 6209 C CA . GLU A 1 773 ? -29.508 38.183 24.720 1.00 94.50 773 GLU A CA 1
ATOM 6210 C C . GLU A 1 773 ? -28.808 37.020 25.429 1.00 94.50 773 GLU A C 1
ATOM 6212 O O . GLU A 1 773 ? -27.924 37.265 26.247 1.00 94.50 773 GLU A O 1
ATOM 6217 N N . ALA A 1 774 ? -29.103 35.772 25.052 1.00 95.06 774 ALA A N 1
ATOM 6218 C CA . ALA A 1 774 ? -28.385 34.597 25.543 1.00 95.06 774 ALA A CA 1
ATOM 6219 C C . ALA A 1 774 ? -26.881 34.665 25.235 1.00 95.06 774 ALA A C 1
ATOM 6221 O O . ALA A 1 774 ? -26.065 34.349 26.099 1.00 95.06 774 ALA A O 1
ATOM 6222 N N . SER A 1 775 ? -26.503 35.168 24.052 1.00 93.50 775 SER A N 1
ATOM 6223 C CA . SER A 1 775 ? -25.092 35.343 23.681 1.00 93.50 775 SER A CA 1
ATOM 6224 C C . SER A 1 775 ? -24.350 36.396 24.516 1.00 93.50 775 SER A C 1
ATOM 6226 O O . SER A 1 775 ? -23.140 36.290 24.684 1.00 93.50 775 SER A O 1
ATOM 6228 N N . TYR A 1 776 ? -25.050 37.385 25.085 1.00 93.38 776 TYR A N 1
ATOM 6229 C CA . TYR A 1 776 ? -24.432 38.380 25.973 1.00 93.38 776 TYR A CA 1
ATOM 6230 C C . TYR A 1 776 ? -24.146 37.832 27.375 1.00 93.38 776 TYR A C 1
ATOM 6232 O O . TYR A 1 776 ? -23.258 38.341 28.055 1.00 93.38 776 TYR A O 1
ATOM 6240 N N . VAL A 1 777 ? -24.889 36.805 27.796 1.00 91.12 777 VAL A N 1
ATOM 6241 C CA . VAL A 1 777 ? -24.856 36.239 29.156 1.00 91.12 777 VAL A CA 1
ATOM 6242 C C . VAL A 1 777 ? -24.296 34.801 29.160 1.00 91.12 777 VAL A C 1
ATOM 6244 O O . VAL A 1 777 ? -24.265 34.145 30.193 1.00 91.12 777 VAL A O 1
ATOM 6247 N N . ASN A 1 778 ? -23.788 34.314 28.019 1.00 93.06 778 ASN A N 1
ATOM 6248 C CA . ASN A 1 778 ? -23.231 32.964 27.827 1.00 93.06 778 ASN A CA 1
ATOM 6249 C C . ASN A 1 778 ? -24.206 31.825 28.172 1.00 93.06 778 ASN A C 1
ATOM 6251 O O . ASN A 1 778 ? -23.824 30.822 28.777 1.00 93.06 778 ASN A O 1
ATOM 6255 N N . ILE A 1 779 ? -25.472 31.978 27.786 1.00 93.75 779 ILE A N 1
ATOM 6256 C CA . ILE A 1 779 ? -26.506 30.971 28.031 1.00 93.75 779 ILE A CA 1
ATOM 6257 C C . ILE A 1 779 ? -26.596 30.034 26.815 1.00 93.75 779 ILE A C 1
ATOM 6259 O O . ILE A 1 779 ? -26.798 30.528 25.703 1.00 93.75 779 ILE A O 1
ATOM 6263 N N . PRO A 1 780 ? -26.490 28.703 26.992 1.00 95.62 780 PRO A N 1
ATOM 6264 C CA . PRO A 1 780 ? -26.631 27.755 25.896 1.00 95.62 780 PRO A CA 1
ATOM 6265 C C . PRO A 1 780 ? -28.059 27.717 25.338 1.00 95.62 780 PRO A C 1
ATOM 6267 O O . PRO A 1 780 ? -29.047 27.818 26.079 1.00 95.62 780 PRO A O 1
ATOM 6270 N N . VAL A 1 781 ? -28.165 27.524 24.022 1.00 95.94 781 VAL A N 1
ATOM 6271 C CA . VAL A 1 781 ? -29.428 27.594 23.274 1.00 95.94 781 VAL A CA 1
ATOM 6272 C C . VAL A 1 781 ? -29.731 26.274 22.566 1.00 95.94 781 VAL A C 1
ATOM 6274 O O . VAL A 1 781 ? -28.996 25.831 21.679 1.00 95.94 781 VAL A O 1
ATOM 6277 N N . ILE A 1 782 ? -30.877 25.678 22.901 1.00 96.69 782 ILE A N 1
ATOM 6278 C CA . ILE A 1 782 ? -31.494 24.583 22.141 1.00 96.69 782 ILE A CA 1
ATOM 6279 C C . ILE A 1 782 ? -32.629 25.176 21.312 1.00 96.69 782 ILE A C 1
ATOM 6281 O O . ILE A 1 782 ? -33.495 25.854 21.861 1.00 96.69 782 ILE A O 1
ATOM 6285 N N . ALA A 1 783 ? -32.676 24.910 20.008 1.00 95.62 783 ALA A N 1
ATOM 6286 C CA . ALA A 1 783 ? -33.746 25.434 19.163 1.00 95.62 783 ALA A CA 1
ATOM 6287 C C . ALA A 1 783 ? -34.352 24.384 18.232 1.00 95.62 783 ALA A C 1
ATOM 6289 O O . ALA A 1 783 ? -33.644 23.542 17.675 1.00 95.62 783 ALA A O 1
ATOM 6290 N N . PHE A 1 784 ? -35.665 24.475 18.021 1.00 95.06 784 PHE A N 1
ATOM 6291 C CA . PHE A 1 784 ? -36.336 23.784 16.924 1.00 95.06 784 PHE A CA 1
ATOM 6292 C C . PHE A 1 784 ? -36.056 24.524 15.613 1.00 95.06 784 PHE A C 1
ATOM 6294 O O . PHE A 1 784 ? -36.409 25.691 15.453 1.00 95.06 784 PHE A O 1
ATOM 6301 N N . ALA A 1 785 ? -35.389 23.846 14.683 1.00 93.12 785 ALA A N 1
ATOM 6302 C CA . ALA A 1 785 ? -34.915 24.436 13.440 1.00 93.12 785 ALA A CA 1
ATOM 6303 C C . ALA A 1 785 ? -35.557 23.749 12.234 1.00 93.12 785 ALA A C 1
ATOM 6305 O O . ALA A 1 785 ? -35.482 22.528 12.093 1.00 93.12 785 ALA A O 1
ATOM 6306 N N . ASP A 1 786 ? -36.147 24.546 11.351 1.00 93.25 786 ASP A N 1
ATOM 6307 C CA . ASP A 1 786 ? -36.555 24.102 10.021 1.00 93.25 786 ASP A CA 1
ATOM 6308 C C . ASP A 1 786 ? -35.390 24.306 9.037 1.00 93.25 786 ASP A C 1
ATOM 6310 O O . ASP A 1 786 ? -34.369 24.909 9.375 1.00 93.25 786 ASP A O 1
ATOM 6314 N N . THR A 1 787 ? -35.508 23.822 7.804 1.00 92.69 787 THR A N 1
ATOM 6315 C CA . THR A 1 787 ? -34.412 23.862 6.826 1.00 92.69 787 THR A CA 1
ATOM 6316 C C . THR A 1 787 ? -33.954 25.277 6.483 1.00 92.69 787 THR A C 1
ATOM 6318 O O . THR A 1 787 ? -32.812 25.441 6.083 1.00 92.69 787 THR A O 1
ATOM 6321 N N . GLU A 1 788 ? -34.796 26.299 6.658 1.00 92.25 788 GLU A N 1
ATOM 6322 C CA . GLU A 1 788 ? -34.447 27.715 6.445 1.00 92.25 788 GLU A CA 1
ATOM 6323 C C . GLU A 1 788 ? -34.041 28.473 7.721 1.00 92.25 788 GLU A C 1
ATOM 6325 O O . GLU A 1 788 ? -33.726 29.662 7.648 1.00 92.25 788 GLU A O 1
ATOM 6330 N N . SER A 1 789 ? -34.100 27.833 8.893 1.00 89.94 789 SER A N 1
ATOM 6331 C CA . SER A 1 789 ? -33.848 28.509 10.165 1.00 89.94 789 SER A CA 1
ATOM 6332 C C . SER A 1 789 ? -32.359 28.853 10.322 1.00 89.94 789 SER A C 1
ATOM 6334 O O . SER A 1 789 ? -31.509 27.973 10.172 1.00 89.94 789 SER A O 1
ATOM 6336 N N . PRO A 1 790 ? -32.012 30.102 10.691 1.00 92.06 790 PRO A N 1
ATOM 6337 C CA . PRO A 1 790 ? -30.623 30.479 10.919 1.00 92.06 790 PRO A CA 1
ATOM 6338 C C . PRO A 1 790 ? -30.102 29.867 12.225 1.00 92.06 790 PRO A C 1
ATOM 6340 O O . PRO A 1 790 ? -30.678 30.081 13.289 1.00 92.06 790 PRO A O 1
ATOM 6343 N N . LEU A 1 791 ? -28.964 29.174 12.169 1.00 91.69 791 LEU A N 1
ATOM 6344 C CA . LEU A 1 791 ? -28.333 28.542 13.340 1.00 91.69 791 LEU A CA 1
ATOM 6345 C C . LEU A 1 791 ? -27.286 29.426 14.040 1.00 91.69 791 LEU A C 1
ATOM 6347 O O . LEU A 1 791 ? -26.355 28.938 14.677 1.00 91.69 791 LEU A O 1
ATOM 6351 N N . ARG A 1 792 ? -27.401 30.751 13.919 1.00 91.19 792 ARG A N 1
ATOM 6352 C CA . ARG A 1 792 ? -26.457 31.678 14.563 1.00 91.19 792 ARG A CA 1
ATOM 6353 C C . ARG A 1 792 ? -26.718 31.705 16.067 1.00 91.19 792 ARG A C 1
ATOM 6355 O O . ARG A 1 792 ? -27.827 32.042 16.469 1.00 91.19 792 ARG A O 1
ATOM 6362 N N . TYR A 1 793 ? -25.691 31.405 16.863 1.00 92.25 793 TYR A N 1
ATOM 6363 C CA . TYR A 1 793 ? -25.768 31.321 18.331 1.00 92.25 793 TYR A CA 1
ATOM 6364 C C . TYR A 1 793 ? -26.735 30.235 18.845 1.00 92.25 793 TYR A C 1
ATOM 6366 O O . TYR A 1 793 ? -27.309 30.371 19.921 1.00 92.25 793 TYR A O 1
ATOM 6374 N N . VAL A 1 794 ? -26.936 29.170 18.060 1.00 94.12 794 VAL A N 1
ATOM 6375 C CA . VAL A 1 794 ? -27.692 27.978 18.465 1.00 94.12 794 VAL A CA 1
ATOM 6376 C C . VAL A 1 794 ? -26.714 26.820 18.626 1.00 94.12 794 VAL A C 1
ATOM 6378 O O . VAL A 1 794 ? -26.081 26.417 17.652 1.00 94.12 794 VAL A O 1
ATOM 6381 N N . ASP A 1 795 ? -26.620 26.259 19.830 1.00 94.31 795 ASP A N 1
ATOM 6382 C CA . ASP A 1 795 ? -25.671 25.180 20.130 1.00 94.31 795 ASP A CA 1
ATOM 6383 C C . ASP A 1 795 ? -26.226 23.812 19.721 1.00 94.31 795 ASP A C 1
ATOM 6385 O O . ASP A 1 795 ? -25.523 22.968 19.160 1.00 94.31 795 ASP A O 1
ATOM 6389 N N . VAL A 1 796 ? -27.521 23.585 19.968 1.00 94.25 796 VAL A N 1
ATOM 6390 C CA . VAL A 1 796 ? -28.204 22.341 19.594 1.00 94.25 796 VAL A CA 1
ATOM 6391 C C . VAL A 1 796 ? -29.451 22.647 18.780 1.00 94.25 796 VAL A C 1
ATOM 6393 O O . VAL A 1 796 ? -30.483 23.064 19.303 1.00 94.25 796 VAL A O 1
ATOM 6396 N N . ALA A 1 797 ? -29.366 22.368 17.482 1.00 94.69 797 ALA A N 1
ATOM 6397 C CA . ALA A 1 797 ? -30.503 22.400 16.576 1.00 94.69 797 ALA A CA 1
ATOM 6398 C C . ALA A 1 797 ? -31.234 21.049 16.577 1.00 94.69 797 ALA A C 1
ATOM 6400 O O . ALA A 1 797 ? -30.629 20.008 16.300 1.00 94.69 797 ALA A O 1
ATOM 6401 N N . ILE A 1 798 ? -32.537 21.067 16.861 1.00 95.62 798 ILE A N 1
ATOM 6402 C CA . ILE A 1 798 ? -33.437 19.929 16.675 1.00 95.62 798 ILE A CA 1
ATOM 6403 C C . ILE A 1 798 ? -34.165 20.134 15.341 1.00 95.62 798 ILE A C 1
ATOM 6405 O O . ILE A 1 798 ? -35.019 21.021 15.256 1.00 95.62 798 ILE A O 1
ATOM 6409 N N . PRO A 1 799 ? -33.846 19.345 14.299 1.00 94.62 799 PRO A N 1
ATOM 6410 C CA . PRO A 1 799 ? -34.419 19.549 12.981 1.00 94.62 799 PRO A CA 1
ATOM 6411 C C . PRO A 1 799 ? -35.878 19.085 12.967 1.00 94.62 799 PRO A C 1
ATOM 6413 O O . PRO A 1 799 ? -36.162 17.896 13.122 1.00 94.62 799 PRO A O 1
ATOM 6416 N N . THR A 1 800 ? -36.812 20.016 12.813 1.00 92.69 800 THR A N 1
ATOM 6417 C CA . THR A 1 800 ? -38.250 19.734 12.781 1.00 92.69 800 THR A CA 1
ATOM 6418 C C . THR A 1 800 ? -38.986 20.817 12.005 1.00 92.69 800 THR A C 1
ATOM 6420 O O . THR A 1 800 ? -38.563 21.971 11.970 1.00 92.69 800 THR A O 1
ATOM 6423 N N . ASN A 1 801 ? -40.124 20.462 11.415 1.00 93.19 801 ASN A N 1
ATOM 6424 C CA . ASN A 1 801 ? -41.017 21.434 10.799 1.00 93.19 801 ASN A CA 1
ATOM 6425 C C . ASN A 1 801 ? -41.586 22.380 11.870 1.00 93.19 801 ASN A C 1
ATOM 6427 O O . ASN A 1 801 ? -42.379 21.952 12.715 1.00 93.19 801 ASN A O 1
ATOM 6431 N N . ASN A 1 802 ? -41.218 23.660 11.826 1.00 89.38 802 ASN A N 1
ATOM 6432 C CA . ASN A 1 802 ? -41.661 24.677 12.786 1.00 89.38 802 ASN A CA 1
ATOM 6433 C C . ASN A 1 802 ? -42.782 25.593 12.241 1.00 89.38 802 ASN A C 1
ATOM 6435 O O . ASN A 1 802 ? -43.075 26.646 12.812 1.00 89.38 802 ASN A O 1
ATOM 6439 N N . ARG A 1 803 ? -43.445 25.183 11.150 1.00 86.38 803 ARG A N 1
ATOM 6440 C CA . ARG A 1 803 ? -44.612 25.873 10.570 1.00 86.38 803 ARG A CA 1
ATOM 6441 C C . ARG A 1 803 ? -45.943 25.203 10.913 1.00 86.38 803 ARG A C 1
ATOM 6443 O O . ARG A 1 803 ? -46.966 25.877 10.957 1.00 86.38 803 ARG A O 1
ATOM 6450 N N . SER A 1 804 ? -45.935 23.891 11.149 1.00 87.44 804 SER A N 1
ATOM 6451 C CA . SER A 1 804 ? -47.140 23.100 11.440 1.00 87.44 804 SER A CA 1
ATOM 6452 C C . SER A 1 804 ? -47.499 23.101 12.932 1.00 87.44 804 SER A C 1
ATOM 6454 O O . SER A 1 804 ? -46.635 22.850 13.777 1.00 87.44 804 SER A O 1
ATOM 6456 N N . LYS A 1 805 ? -48.795 23.288 13.254 1.00 87.69 805 LYS A N 1
ATOM 6457 C CA . LYS A 1 805 ? -49.322 23.207 14.633 1.00 87.69 805 LYS A CA 1
ATOM 6458 C C . LYS A 1 805 ? -49.102 21.832 15.275 1.00 87.69 805 LYS A C 1
ATOM 6460 O O . LYS A 1 805 ? -48.812 21.746 16.468 1.00 87.69 805 LYS A O 1
ATOM 6465 N N . HIS A 1 806 ? -49.156 20.769 14.472 1.00 91.19 806 HIS A N 1
ATOM 6466 C CA . HIS A 1 806 ? -48.978 19.397 14.949 1.00 91.19 806 HIS A CA 1
ATOM 6467 C C . HIS A 1 806 ? -47.505 19.034 15.161 1.00 91.19 806 HIS A C 1
ATOM 6469 O O . HIS A 1 806 ? -47.168 18.378 16.141 1.00 91.19 806 HIS A O 1
ATOM 6475 N N . SER A 1 807 ? -46.608 19.499 14.289 1.00 92.38 807 SER A N 1
ATOM 6476 C CA . SER A 1 807 ? -45.178 19.181 14.391 1.00 92.38 807 SER A CA 1
ATOM 6477 C C . SER A 1 807 ? -44.532 19.791 15.642 1.00 92.38 807 SER A C 1
ATOM 6479 O O . SER A 1 807 ? -43.835 19.093 16.379 1.00 92.38 807 SER A O 1
ATOM 6481 N N . ILE A 1 808 ? -44.814 21.067 15.939 1.00 91.81 808 ILE A N 1
ATOM 6482 C CA . ILE A 1 808 ? -44.247 21.764 17.109 1.00 91.81 808 ILE A CA 1
ATOM 6483 C C . ILE A 1 808 ? -44.756 21.149 18.415 1.00 91.81 808 ILE A C 1
ATOM 6485 O O . ILE A 1 808 ? -43.965 20.857 19.313 1.00 91.81 808 ILE A O 1
ATOM 6489 N N . GLY A 1 809 ? -46.071 20.928 18.524 1.00 91.81 809 GLY A N 1
ATOM 6490 C CA . GLY A 1 809 ? -46.648 20.333 19.728 1.00 91.81 809 GLY A CA 1
ATOM 6491 C C . GLY A 1 809 ? -46.135 18.914 19.968 1.00 91.81 809 GLY A C 1
ATOM 6492 O O . GLY A 1 809 ? -45.800 18.570 21.101 1.00 91.81 809 GLY A O 1
ATOM 6493 N N . LEU A 1 810 ? -45.972 18.125 18.901 1.00 93.19 810 LEU A N 1
ATOM 6494 C CA . LEU A 1 810 ? -45.406 16.783 18.989 1.00 93.19 810 LEU A CA 1
ATOM 6495 C C . LEU A 1 810 ? -43.927 16.804 19.404 1.00 93.19 810 LEU A C 1
ATOM 6497 O O . LEU A 1 810 ? -43.522 16.009 20.250 1.00 93.19 810 LEU A O 1
ATOM 6501 N N . ALA A 1 811 ? -43.124 17.727 18.868 1.00 93.44 811 ALA A N 1
ATOM 6502 C CA . ALA A 1 811 ? -41.714 17.861 19.232 1.00 93.44 811 ALA A CA 1
ATOM 6503 C C . ALA A 1 811 ? -41.534 18.205 20.722 1.00 93.44 811 ALA A C 1
ATOM 6505 O O . ALA A 1 811 ? -40.724 17.575 21.403 1.00 93.44 811 ALA A O 1
ATOM 6506 N N . TYR A 1 812 ? -42.333 19.136 21.257 1.00 94.56 812 TYR A N 1
ATOM 6507 C CA . TYR A 1 812 ? -42.338 19.440 22.692 1.00 94.56 812 TYR A CA 1
ATOM 6508 C C . TYR A 1 812 ? -42.829 18.279 23.552 1.00 94.56 812 TYR A C 1
ATOM 6510 O O . TYR A 1 812 ? -42.267 18.040 24.620 1.00 94.56 812 TYR A O 1
ATOM 6518 N N . TRP A 1 813 ? -43.859 17.560 23.103 1.00 94.69 813 TRP A N 1
ATOM 6519 C CA . TRP A 1 813 ? -44.392 16.404 23.819 1.00 94.69 813 TRP A CA 1
ATOM 6520 C C . TRP A 1 813 ? -43.353 15.281 23.918 1.00 94.69 813 TRP A C 1
ATOM 6522 O O . TRP A 1 813 ? -43.095 14.777 25.011 1.00 94.69 813 TRP A O 1
ATOM 6532 N N . LEU A 1 814 ? -42.685 14.946 22.808 1.00 93.56 814 LEU A N 1
ATOM 6533 C CA . LEU A 1 814 ? -41.611 13.947 22.790 1.00 93.56 814 LEU A CA 1
ATOM 6534 C C . LEU A 1 814 ? -40.437 14.366 23.678 1.00 93.56 814 LEU A C 1
ATOM 6536 O O . LEU A 1 814 ? -39.918 13.549 24.439 1.00 93.56 814 LEU A O 1
ATOM 6540 N N . LEU A 1 815 ? -40.051 15.642 23.630 1.00 94.25 815 LEU A N 1
ATOM 6541 C CA . LEU A 1 815 ? -38.964 16.176 24.444 1.00 94.25 815 LEU A CA 1
ATOM 6542 C C . LEU A 1 815 ? -39.315 16.153 25.943 1.00 94.25 815 LEU A C 1
ATOM 6544 O O . LEU A 1 815 ? -38.497 15.706 26.744 1.00 94.25 815 LEU A O 1
ATOM 6548 N N . ALA A 1 816 ? -40.541 16.527 26.334 1.00 93.75 816 ALA A N 1
ATOM 6549 C CA . ALA A 1 816 ? -41.015 16.413 27.721 1.00 93.75 816 ALA A CA 1
ATOM 6550 C C . ALA A 1 816 ? -41.007 14.960 28.202 1.00 93.75 816 ALA A C 1
ATOM 6552 O O . ALA A 1 816 ? -40.495 14.659 29.281 1.00 93.75 816 ALA A O 1
ATOM 6553 N N . ARG A 1 817 ? -41.537 14.052 27.380 1.00 92.62 817 ARG A N 1
ATOM 6554 C CA . ARG A 1 817 ? -41.612 12.625 27.684 1.00 92.62 817 ARG A CA 1
ATOM 6555 C C . ARG A 1 817 ? -40.227 12.026 27.919 1.00 92.62 817 ARG A C 1
ATOM 6557 O O . ARG A 1 817 ? -40.035 11.303 28.894 1.00 92.62 817 ARG A O 1
ATOM 6564 N N . GLU A 1 818 ? -39.253 12.328 27.060 1.00 91.25 818 GLU A N 1
ATOM 6565 C CA . GLU A 1 818 ? -37.887 11.816 27.218 1.00 91.25 818 GLU A CA 1
ATOM 6566 C C . GLU A 1 818 ? -37.171 12.422 28.434 1.00 91.25 818 GLU A C 1
ATOM 6568 O O . GLU A 1 818 ? -36.483 11.692 29.148 1.00 91.25 818 GLU A O 1
ATOM 6573 N N . VAL A 1 819 ? -37.389 13.705 28.746 1.00 92.81 819 VAL A N 1
ATOM 6574 C CA . VAL A 1 819 ? -36.867 14.330 29.977 1.00 92.81 819 VAL A CA 1
ATOM 6575 C C . VAL A 1 819 ? -37.424 13.640 31.225 1.00 92.81 819 VAL A C 1
ATOM 6577 O O . VAL A 1 819 ? -36.665 13.293 32.129 1.00 92.81 819 VAL A O 1
ATOM 6580 N N . LEU A 1 820 ? -38.731 13.378 31.273 1.00 91.50 820 LEU A N 1
ATOM 6581 C CA . LEU A 1 820 ? -39.379 12.714 32.410 1.00 91.50 820 LEU A CA 1
ATOM 6582 C C . LEU A 1 820 ? -38.946 11.250 32.571 1.00 91.50 820 LEU A C 1
ATOM 6584 O O . LEU A 1 820 ? -38.769 10.782 33.701 1.00 91.50 820 LEU A O 1
ATOM 6588 N N . ARG A 1 821 ? -38.716 10.551 31.452 1.00 90.06 821 ARG A N 1
ATOM 6589 C CA . ARG A 1 821 ? -38.145 9.195 31.429 1.00 90.06 821 ARG A CA 1
ATOM 6590 C C . ARG A 1 821 ? -36.715 9.170 31.964 1.00 90.06 821 ARG A C 1
ATOM 6592 O O . ARG A 1 821 ? -36.371 8.279 32.731 1.00 90.06 821 ARG A O 1
ATOM 6599 N N . LEU A 1 822 ? -35.883 10.139 31.581 1.00 89.75 822 LEU A N 1
ATOM 6600 C CA . LEU A 1 822 ? -34.498 10.237 32.056 1.00 89.75 822 LEU A CA 1
ATOM 6601 C C . LEU A 1 822 ? -34.403 10.673 33.525 1.00 89.75 822 LEU A C 1
ATOM 6603 O O . LEU A 1 822 ? -33.509 10.213 34.227 1.00 89.75 822 LEU A O 1
ATOM 6607 N N . ARG A 1 823 ? -35.348 11.487 34.016 1.00 86.94 823 ARG A N 1
ATOM 6608 C CA . ARG A 1 823 ? -35.479 11.819 35.448 1.00 86.94 823 ARG A CA 1
ATOM 6609 C C . ARG A 1 823 ? -36.038 10.672 36.300 1.00 86.94 823 ARG A C 1
ATOM 6611 O O . ARG A 1 823 ? -36.124 10.813 37.513 1.00 86.94 823 ARG A O 1
ATOM 6618 N N . GLY A 1 824 ? -36.448 9.557 35.688 1.00 83.25 824 GLY A N 1
ATOM 6619 C CA . GLY A 1 824 ? -36.971 8.380 36.390 1.00 83.25 824 GLY A CA 1
ATOM 6620 C C . GLY A 1 824 ? -38.404 8.519 36.917 1.00 83.25 824 GLY A C 1
ATOM 6621 O O . GLY A 1 824 ? -38.883 7.623 37.601 1.00 83.25 824 GLY A O 1
ATOM 6622 N N . THR A 1 825 ? -39.105 9.609 36.589 1.00 85.00 825 THR A N 1
ATOM 6623 C CA . THR A 1 825 ? -40.506 9.834 37.006 1.00 85.00 825 THR A CA 1
ATOM 6624 C C . THR A 1 825 ? -41.503 8.955 36.250 1.00 85.00 825 THR A C 1
ATOM 6626 O O . THR A 1 825 ? -42.557 8.618 36.779 1.00 85.00 825 THR A O 1
ATOM 6629 N N . ILE A 1 826 ? -41.165 8.577 35.014 1.00 86.31 826 ILE A N 1
ATOM 6630 C CA . ILE A 1 826 ? -41.999 7.768 34.122 1.00 86.31 826 ILE A CA 1
ATOM 6631 C C . ILE A 1 826 ? -41.181 6.569 33.647 1.00 86.31 826 ILE A C 1
ATOM 6633 O O . ILE A 1 826 ? -40.036 6.723 33.214 1.00 86.31 826 ILE A O 1
ATOM 6637 N N . SER A 1 827 ? -41.771 5.374 33.685 1.00 83.75 827 SER A N 1
ATOM 6638 C CA . SER A 1 827 ? -41.149 4.166 33.139 1.00 83.75 827 SER A CA 1
ATOM 6639 C C . SER A 1 827 ? -41.213 4.149 31.604 1.00 83.75 827 SER A C 1
ATOM 6641 O O . SER A 1 827 ? -42.139 4.667 30.986 1.00 83.75 827 SER A O 1
ATOM 6643 N N . ARG A 1 828 ? -40.217 3.545 30.942 1.00 78.75 828 ARG A N 1
ATOM 6644 C CA . ARG A 1 828 ? -40.202 3.432 29.467 1.00 78.75 828 ARG A CA 1
ATOM 6645 C C . ARG A 1 828 ? -41.177 2.384 28.921 1.00 78.75 828 ARG A C 1
ATOM 6647 O O . ARG A 1 828 ? -41.529 2.466 27.751 1.00 78.75 828 ARG A O 1
ATOM 6654 N N . SER A 1 829 ? -41.577 1.415 29.746 1.00 77.00 829 SER A N 1
ATOM 6655 C CA . SER A 1 829 ? -42.475 0.316 29.372 1.00 77.00 829 SER A CA 1
ATOM 6656 C C . SER A 1 829 ? -43.950 0.711 29.357 1.00 77.00 829 SER A C 1
ATOM 6658 O O . SER A 1 829 ? -44.731 0.068 28.662 1.00 77.00 829 SER A O 1
ATOM 6660 N N . ALA A 1 830 ? -44.335 1.744 30.108 1.00 80.00 830 ALA A N 1
ATOM 6661 C CA . ALA A 1 830 ? -45.691 2.268 30.099 1.00 80.00 830 ALA A CA 1
ATOM 6662 C C . ALA A 1 830 ? -45.823 3.419 29.080 1.00 80.00 830 ALA A C 1
ATOM 6664 O O . ALA A 1 830 ? -44.897 4.235 28.945 1.00 80.00 830 ALA A O 1
ATOM 6665 N N . PRO A 1 831 ? -46.955 3.513 28.358 1.00 81.75 831 PRO A N 1
ATOM 6666 C CA . PRO A 1 831 ? -47.279 4.711 27.595 1.00 81.75 831 PRO A CA 1
ATOM 6667 C C . PRO A 1 831 ? -47.427 5.906 28.546 1.00 81.75 831 PRO A C 1
ATOM 6669 O O . PRO A 1 831 ? -47.737 5.748 29.724 1.00 81.75 831 PRO A O 1
ATOM 6672 N N . TRP A 1 832 ? -47.180 7.115 28.044 1.00 86.44 832 TRP A N 1
ATOM 6673 C CA . TRP A 1 832 ? -47.388 8.318 28.845 1.00 86.44 832 TRP A CA 1
ATOM 6674 C C . TRP A 1 832 ? -48.876 8.684 28.843 1.00 86.44 832 TRP A C 1
ATOM 6676 O O . TRP A 1 832 ? -49.440 8.884 27.771 1.00 86.44 832 TRP A O 1
ATOM 6686 N N . ASP A 1 833 ? -49.486 8.807 30.026 1.00 85.56 833 ASP A N 1
ATOM 6687 C CA . ASP A 1 833 ? -50.930 9.062 30.197 1.00 85.56 833 ASP A CA 1
ATOM 6688 C C . ASP A 1 833 ? -51.424 10.365 29.542 1.00 85.56 833 ASP A C 1
ATOM 6690 O O . ASP A 1 833 ? -52.616 10.547 29.296 1.00 85.56 833 ASP A O 1
ATOM 6694 N N . ILE A 1 834 ? -50.516 11.305 29.263 1.00 87.56 834 ILE A N 1
ATOM 6695 C CA . ILE A 1 834 ? -50.856 12.602 28.682 1.00 87.56 834 ILE A CA 1
ATOM 6696 C C . ILE A 1 834 ? -50.837 12.514 27.158 1.00 87.56 834 ILE A C 1
ATOM 6698 O O . ILE A 1 834 ? -49.791 12.321 26.537 1.00 87.56 834 ILE A O 1
ATOM 6702 N N . MET A 1 835 ? -51.997 12.761 26.556 1.00 88.25 835 MET A N 1
ATOM 6703 C CA . MET A 1 835 ? -52.180 12.783 25.105 1.00 88.25 835 MET A CA 1
ATOM 6704 C C . MET A 1 835 ? -51.435 13.948 24.436 1.00 88.25 835 MET A C 1
ATOM 6706 O O . MET A 1 835 ? -51.371 15.059 24.971 1.00 88.25 835 MET A O 1
ATOM 6710 N N . VAL A 1 836 ? -50.928 13.706 23.222 1.00 88.69 836 VAL A N 1
ATOM 6711 C CA . VAL A 1 836 ? -50.170 14.687 22.419 1.00 88.69 836 VAL A CA 1
ATOM 6712 C C . VAL A 1 836 ? -50.993 15.947 22.131 1.00 88.69 836 VAL A C 1
ATOM 6714 O O . VAL A 1 836 ? -50.471 17.060 22.196 1.00 88.69 836 VAL A O 1
ATOM 6717 N N . ASP A 1 837 ? -52.299 15.793 21.909 1.00 88.31 837 ASP A N 1
ATOM 6718 C CA . ASP A 1 837 ? -53.221 16.878 21.546 1.00 88.31 837 ASP A CA 1
ATOM 6719 C C . ASP A 1 837 ? -53.294 17.998 22.591 1.00 88.31 837 ASP A C 1
ATOM 6721 O O . ASP A 1 837 ? -53.645 19.139 22.282 1.00 88.31 837 ASP A O 1
ATOM 6725 N N . MET A 1 838 ? -52.903 17.715 23.837 1.00 88.44 838 MET A N 1
ATOM 6726 C CA . MET A 1 838 ? -52.819 18.726 24.889 1.00 88.44 838 MET A CA 1
ATOM 6727 C C . MET A 1 838 ? -51.769 19.805 24.595 1.00 88.44 838 MET A C 1
ATOM 6729 O O . MET A 1 838 ? -51.921 20.934 25.082 1.00 88.44 838 MET A O 1
ATOM 6733 N N . PHE A 1 839 ? -50.745 19.471 23.802 1.00 89.44 839 PHE A N 1
ATOM 6734 C CA . PHE A 1 839 ? -49.657 20.355 23.385 1.00 89.44 839 PHE A CA 1
ATOM 6735 C C . PHE A 1 839 ? -49.960 21.105 22.083 1.00 89.44 839 PHE A C 1
ATOM 6737 O O . PHE A 1 839 ? -49.256 22.065 21.773 1.00 89.44 839 PHE A O 1
ATOM 6744 N N . PHE A 1 840 ? -50.999 20.725 21.331 1.00 91.00 840 PHE A N 1
ATOM 6745 C CA . PHE A 1 840 ? -51.359 21.430 20.103 1.00 91.00 840 PHE A CA 1
ATOM 6746 C C . PHE A 1 840 ? -51.998 22.782 20.391 1.00 91.00 840 PHE A C 1
ATOM 6748 O O . PHE A 1 840 ? -52.826 22.946 21.293 1.00 91.00 840 PHE A O 1
ATOM 6755 N N . TYR A 1 841 ? -51.614 23.763 19.582 1.00 85.06 841 TYR A N 1
ATOM 6756 C CA . TYR A 1 841 ? -52.298 25.040 19.522 1.00 85.06 841 TYR A CA 1
ATOM 6757 C C . TYR A 1 841 ? -53.726 24.844 19.007 1.00 85.06 841 TYR A C 1
ATOM 6759 O O . TYR A 1 841 ? -53.943 24.110 18.043 1.00 85.06 841 TYR A O 1
ATOM 6767 N N . ARG A 1 842 ? -54.684 25.494 19.673 1.00 81.81 842 ARG A N 1
ATOM 6768 C CA . ARG A 1 842 ? -56.077 25.565 19.233 1.00 81.81 842 ARG A CA 1
ATOM 6769 C C . ARG A 1 842 ? -56.363 26.990 18.818 1.00 81.81 842 ARG A C 1
ATOM 6771 O O . ARG A 1 842 ? -56.085 27.909 19.593 1.00 81.81 842 ARG A O 1
ATOM 6778 N N . ASP A 1 843 ? -56.910 27.137 17.625 1.00 76.50 843 ASP A N 1
ATOM 6779 C CA . ASP A 1 843 ? -57.362 28.419 17.128 1.00 76.50 843 ASP A CA 1
ATOM 6780 C C . ASP A 1 843 ? -58.551 28.888 18.002 1.00 76.50 843 ASP A C 1
ATOM 6782 O O . ASP A 1 843 ? -59.422 28.084 18.345 1.00 76.50 843 ASP A O 1
ATOM 6786 N N . PRO A 1 844 ? -58.578 30.152 18.460 1.00 73.81 844 PRO A N 1
ATOM 6787 C CA . PRO A 1 844 ? -59.619 30.637 19.369 1.00 73.81 844 PRO A CA 1
ATOM 6788 C C . PRO A 1 844 ? -61.025 30.630 18.744 1.00 73.81 844 PRO A C 1
ATOM 6790 O O . PRO A 1 844 ? -62.000 30.502 19.478 1.00 73.81 844 PRO A O 1
ATOM 6793 N N . GLU A 1 845 ? -61.124 30.708 17.414 1.00 71.12 845 GLU A N 1
ATOM 6794 C CA . GLU A 1 845 ? -62.378 30.572 16.657 1.00 71.12 845 GLU A CA 1
ATOM 6795 C C . GLU A 1 845 ? -62.875 29.116 16.653 1.00 71.12 845 GLU A C 1
ATOM 6797 O O . GLU A 1 845 ? -63.998 28.863 17.079 1.00 71.12 845 GLU A O 1
ATOM 6802 N N . GLU A 1 846 ? -62.010 28.147 16.316 1.00 69.06 846 GLU A N 1
ATOM 6803 C CA . GLU A 1 846 ? -62.327 26.706 16.384 1.00 69.06 846 GLU A CA 1
ATOM 6804 C C . GLU A 1 846 ? -62.718 26.285 17.811 1.00 69.06 846 GLU A C 1
ATOM 6806 O O . GLU A 1 846 ? -63.638 25.500 18.010 1.00 69.06 846 GLU A O 1
ATOM 6811 N N . LYS A 1 847 ? -62.058 26.847 18.832 1.00 67.00 847 LYS A N 1
ATOM 6812 C CA . LYS A 1 847 ? -62.393 26.592 20.238 1.00 67.00 847 LYS A CA 1
ATOM 6813 C C . LYS A 1 847 ? -63.783 27.122 20.602 1.00 67.00 847 LYS A C 1
ATOM 6815 O O . LYS A 1 847 ? -64.507 26.438 21.314 1.00 67.00 847 LYS A O 1
ATOM 6820 N N . ALA A 1 848 ? -64.149 28.317 20.138 1.00 68.25 848 ALA A N 1
ATOM 6821 C CA . ALA A 1 848 ? -65.476 28.876 20.376 1.00 68.25 848 ALA A CA 1
ATOM 6822 C C . ALA A 1 848 ? -66.565 28.066 19.654 1.00 68.25 848 ALA A C 1
ATOM 6824 O O . ALA A 1 848 ? -67.634 27.859 20.220 1.00 68.25 848 ALA A O 1
ATOM 6825 N N . GLU A 1 849 ? -66.282 27.560 18.450 1.00 73.56 849 GLU A N 1
ATOM 6826 C CA . GLU A 1 849 ? -67.179 26.674 17.701 1.00 73.56 849 GLU A CA 1
ATOM 6827 C C . GLU A 1 849 ? -67.321 25.293 18.357 1.00 73.56 849 GLU A C 1
ATOM 6829 O O . GLU A 1 849 ? -68.440 24.806 18.505 1.00 73.56 849 GLU A O 1
ATOM 6834 N N . GLU A 1 850 ? -66.226 24.677 18.815 1.00 67.50 850 GLU A N 1
ATOM 6835 C CA . GLU A 1 850 ? -66.240 23.394 19.530 1.00 67.50 850 GLU A CA 1
ATOM 6836 C C . GLU A 1 850 ? -66.872 23.504 20.921 1.00 67.50 850 GLU A C 1
ATOM 6838 O O . GLU A 1 850 ? -67.621 22.616 21.310 1.00 67.50 850 GLU A O 1
ATOM 6843 N N . GLU A 1 851 ? -66.616 24.577 21.676 1.00 70.69 851 GLU A N 1
ATOM 6844 C CA . GLU A 1 851 ? -67.261 24.823 22.974 1.00 70.69 851 GLU A CA 1
ATOM 6845 C C . GLU A 1 851 ? -68.741 25.171 22.795 1.00 70.69 851 GLU A C 1
ATOM 6847 O O . GLU A 1 851 ? -69.567 24.716 23.583 1.00 70.69 851 GLU A O 1
ATOM 6852 N N . ALA A 1 852 ? -69.115 25.891 21.732 1.00 66.38 852 ALA A N 1
ATOM 6853 C CA . ALA A 1 852 ? -70.515 26.096 21.370 1.00 66.38 852 ALA A CA 1
ATOM 6854 C C . ALA A 1 852 ? -71.186 24.791 20.922 1.00 66.38 852 ALA A C 1
ATOM 6856 O O . ALA A 1 852 ? -72.337 24.558 21.281 1.00 66.38 852 ALA A O 1
ATOM 6857 N N . ALA A 1 853 ? -70.483 23.919 20.194 1.00 68.62 853 ALA A N 1
ATOM 6858 C CA . ALA A 1 853 ? -70.976 22.606 19.785 1.00 68.62 853 ALA A CA 1
ATOM 6859 C C . ALA A 1 853 ? -71.072 21.629 20.967 1.00 68.62 853 ALA A C 1
ATOM 6861 O O . ALA A 1 853 ? -72.051 20.897 21.063 1.00 68.62 853 ALA A O 1
ATOM 6862 N N . ALA A 1 854 ? -70.114 21.647 21.895 1.00 69.75 854 ALA A N 1
ATOM 6863 C CA . ALA A 1 854 ? -70.134 20.858 23.123 1.00 69.75 854 ALA A CA 1
ATOM 6864 C C . ALA A 1 854 ? -71.216 21.360 24.088 1.00 69.75 854 ALA A C 1
ATOM 6866 O O . ALA A 1 854 ? -71.958 20.550 24.628 1.00 69.75 854 ALA A O 1
ATOM 6867 N N . ALA A 1 855 ? -71.397 22.678 24.223 1.00 68.81 855 ALA A N 1
ATOM 6868 C CA . ALA A 1 855 ? -72.500 23.266 24.979 1.00 68.81 855 ALA A CA 1
ATOM 6869 C C . ALA A 1 855 ? -73.859 23.036 24.296 1.00 68.81 855 ALA A C 1
ATOM 6871 O O . ALA A 1 855 ? -74.869 22.888 24.977 1.00 68.81 855 ALA A O 1
ATOM 6872 N N . ALA A 1 856 ? -73.914 22.982 22.961 1.00 63.47 856 ALA A N 1
ATOM 6873 C CA . ALA A 1 856 ? -75.109 22.583 22.219 1.00 63.47 856 ALA A CA 1
ATOM 6874 C C . ALA A 1 856 ? -75.396 21.083 22.372 1.00 63.47 856 ALA A C 1
ATOM 6876 O O . ALA A 1 856 ? -76.560 20.707 22.452 1.00 63.47 856 ALA A O 1
ATOM 6877 N N . ALA A 1 857 ? -74.365 20.239 22.467 1.00 62.75 857 ALA A N 1
ATOM 6878 C CA . ALA A 1 857 ? -74.494 18.816 22.752 1.00 62.75 857 ALA A CA 1
ATOM 6879 C C . ALA A 1 857 ? -74.926 18.568 24.207 1.00 62.75 857 ALA A C 1
ATOM 6881 O O . ALA A 1 857 ? -75.843 17.787 24.426 1.00 62.75 857 ALA A O 1
ATOM 6882 N N . GLU A 1 858 ? -74.368 19.278 25.192 1.00 58.72 858 GLU A N 1
ATOM 6883 C CA . GLU A 1 858 ? -74.834 19.237 26.586 1.00 58.72 858 GLU A CA 1
ATOM 6884 C C . GLU A 1 858 ? -76.264 19.773 26.717 1.00 58.72 858 GLU A C 1
ATOM 6886 O O . GLU A 1 858 ? -77.093 19.125 27.348 1.00 58.72 858 GLU A O 1
ATOM 6891 N N . LYS A 1 859 ? -76.617 20.872 26.033 1.00 56.66 859 LYS A N 1
ATOM 6892 C CA . LYS A 1 859 ? -78.008 21.359 25.969 1.00 56.66 859 LYS A CA 1
ATOM 6893 C C . LYS A 1 859 ? -78.945 20.418 25.210 1.00 56.66 859 LYS A C 1
ATOM 6895 O O . LYS A 1 859 ? -80.133 20.389 25.512 1.00 56.66 859 LYS A O 1
ATOM 6900 N N . ALA A 1 860 ? -78.449 19.644 24.245 1.00 53.16 860 ALA A N 1
ATOM 6901 C CA . ALA A 1 860 ? -79.222 18.603 23.569 1.00 53.16 860 ALA A CA 1
ATOM 6902 C C . ALA A 1 860 ? -79.425 17.365 24.460 1.00 53.16 860 ALA A C 1
ATOM 6904 O O . ALA A 1 860 ? -80.454 16.706 24.343 1.00 53.16 860 ALA A O 1
ATOM 6905 N N . VAL A 1 861 ? -78.491 17.088 25.377 1.00 51.00 861 VAL A N 1
ATOM 6906 C CA . VAL A 1 861 ? -78.603 16.031 26.396 1.00 51.00 861 VAL A CA 1
ATOM 6907 C C . VAL A 1 861 ? -79.512 16.468 27.559 1.00 51.00 861 VAL A C 1
ATOM 6909 O O . VAL A 1 861 ? -80.355 15.686 27.997 1.00 51.00 861 VAL A O 1
ATOM 6912 N N . GLU A 1 862 ? -79.452 17.727 28.004 1.00 39.81 862 GLU A N 1
ATOM 6913 C CA . GLU A 1 862 ? -80.430 18.303 28.948 1.00 39.81 862 GLU A CA 1
ATOM 6914 C C . GLU A 1 862 ? -81.822 18.488 28.313 1.00 39.81 862 GLU A C 1
ATOM 6916 O O . GLU A 1 862 ? -82.842 18.355 28.987 1.00 39.81 862 GLU A O 1
ATOM 6921 N N . GLY A 1 863 ? -81.890 18.719 26.998 1.00 43.88 863 GLY A N 1
ATOM 6922 C CA . GLY A 1 863 ? -83.131 18.862 26.229 1.00 43.88 863 GLY A CA 1
ATOM 6923 C C . GLY A 1 863 ? -83.932 17.568 26.039 1.00 43.88 863 GLY A C 1
ATOM 6924 O O . GLY A 1 863 ? -85.044 17.617 25.512 1.00 43.88 863 GLY A O 1
ATOM 6925 N N . THR A 1 864 ? -83.410 16.420 26.482 1.00 35.44 864 THR A N 1
ATOM 6926 C CA . THR A 1 864 ? -84.108 15.124 26.431 1.00 35.44 864 THR A CA 1
ATOM 6927 C C . THR A 1 864 ? -84.922 14.772 27.678 1.00 35.44 864 THR A C 1
ATOM 6929 O O . THR A 1 864 ? -85.466 13.670 27.735 1.00 35.44 864 THR A O 1
ATOM 6932 N N . TRP A 1 865 ? -85.099 15.684 28.644 1.00 36.91 865 TRP A N 1
ATOM 6933 C CA . TRP A 1 865 ? -85.988 15.433 29.787 1.00 36.91 865 TRP A CA 1
ATOM 6934 C C . TRP A 1 865 ? -87.062 16.518 29.978 1.00 36.91 865 TRP A C 1
ATOM 6936 O O . TRP A 1 865 ? -86.901 17.469 30.738 1.00 36.91 865 TRP A O 1
ATOM 6946 N N . ALA A 1 866 ? -88.207 16.327 29.314 1.00 30.64 866 ALA A N 1
ATOM 6947 C CA . ALA A 1 866 ? -89.493 16.939 29.662 1.00 30.64 866 ALA A CA 1
ATOM 6948 C C . ALA A 1 866 ? -90.508 15.830 30.040 1.00 30.64 866 ALA A C 1
ATOM 6950 O O . ALA A 1 866 ? -90.381 14.703 29.563 1.00 30.64 866 ALA A O 1
ATOM 6951 N N . PRO A 1 867 ? -91.474 16.107 30.938 1.00 38.44 867 PRO A N 1
ATOM 6952 C CA . PRO A 1 867 ? -91.929 15.162 31.959 1.00 38.44 867 PRO A CA 1
ATOM 6953 C C . PRO A 1 867 ? -93.155 14.330 31.551 1.00 38.44 867 PRO A C 1
ATOM 6955 O O . PRO A 1 867 ? -94.077 14.835 30.917 1.00 38.44 867 PRO A O 1
ATOM 6958 N N . GLY A 1 868 ? -93.206 13.078 32.018 1.00 29.80 868 GLY A N 1
ATOM 6959 C CA . GLY A 1 868 ? -94.380 12.206 31.935 1.00 29.80 868 GLY A CA 1
ATOM 6960 C C . GLY A 1 868 ? -94.347 11.085 32.980 1.00 29.80 868 GLY A C 1
ATOM 6961 O O . GLY A 1 868 ? -93.684 10.080 32.773 1.00 29.80 868 GLY A O 1
ATOM 6962 N N . GLU A 1 869 ? -95.069 11.313 34.083 1.00 28.00 869 GLU A N 1
ATOM 6963 C CA . GLU A 1 869 ? -95.672 10.342 35.020 1.00 28.00 869 GLU A CA 1
ATOM 6964 C C . GLU A 1 869 ? -94.791 9.306 35.757 1.00 28.00 869 GLU A C 1
ATOM 6966 O O . GLU A 1 869 ? -94.501 8.227 35.254 1.00 28.00 869 GLU A O 1
ATOM 6971 N N . ALA A 1 870 ? -94.502 9.603 37.035 1.00 29.20 870 ALA A N 1
ATOM 6972 C CA . ALA A 1 870 ? -94.966 8.865 38.232 1.00 29.20 870 ALA A CA 1
ATOM 6973 C C . ALA A 1 870 ? -93.932 8.917 39.384 1.00 29.20 870 ALA A C 1
ATOM 6975 O O . ALA A 1 870 ? -92.884 8.282 39.341 1.00 29.20 870 ALA A O 1
ATOM 6976 N N . ALA A 1 871 ? -94.261 9.670 40.439 1.00 29.03 871 ALA A N 1
ATOM 6977 C CA . ALA A 1 871 ? -93.671 9.562 41.786 1.00 29.03 871 ALA A CA 1
ATOM 6978 C C . ALA A 1 871 ? -94.226 8.292 42.494 1.00 29.03 871 ALA A C 1
ATOM 6980 O O . ALA A 1 871 ? -95.255 7.800 42.016 1.00 29.03 871 ALA A O 1
ATOM 6981 N N . PRO A 1 872 ? -93.672 7.756 43.616 1.00 45.22 872 PRO A N 1
ATOM 6982 C CA . PRO A 1 872 ? -93.025 8.450 44.756 1.00 45.22 872 PRO A CA 1
ATOM 6983 C C . PRO A 1 872 ? -91.694 7.774 45.217 1.00 45.22 872 PRO A C 1
ATOM 6985 O O . PRO A 1 872 ? -91.313 6.756 44.658 1.00 45.22 872 PRO A O 1
ATOM 6988 N N . THR A 1 873 ? -90.831 8.290 46.105 1.00 28.45 873 THR A N 1
ATOM 6989 C CA . THR A 1 873 ? -90.986 8.793 47.490 1.00 28.45 873 THR A CA 1
ATOM 6990 C C . THR A 1 873 ? -89.660 9.441 47.970 1.00 28.45 873 THR A C 1
ATOM 6992 O O . THR A 1 873 ? -88.616 8.839 47.749 1.00 28.45 873 THR A O 1
ATOM 6995 N N . GLU A 1 874 ? -89.749 10.596 48.662 1.00 27.94 874 GLU A N 1
ATOM 6996 C CA . GLU A 1 874 ? -89.041 11.006 49.915 1.00 27.94 874 GLU A CA 1
ATOM 6997 C C . GLU A 1 874 ? -87.483 10.930 50.008 1.00 27.94 874 GLU A C 1
ATOM 6999 O O . GLU A 1 874 ? -86.907 9.878 49.782 1.00 27.94 874 GLU A O 1
ATOM 7004 N N . TRP A 1 875 ? -86.684 11.960 50.367 1.00 29.88 875 TRP A N 1
ATOM 7005 C CA . TRP A 1 875 ? -86.801 13.032 51.384 1.00 29.88 875 TRP A CA 1
ATOM 7006 C C . TRP A 1 875 ? -85.901 14.274 51.078 1.00 29.88 875 TRP A C 1
ATOM 7008 O O . TRP A 1 875 ? -84.747 14.128 50.686 1.00 29.88 875 TRP A O 1
ATOM 7018 N N . THR A 1 876 ? -86.483 15.464 51.313 1.00 29.78 876 THR A N 1
ATOM 7019 C CA . THR A 1 876 ? -86.016 16.814 51.778 1.00 29.78 876 THR A CA 1
ATOM 7020 C C . THR A 1 876 ? -84.530 17.069 52.132 1.00 29.78 876 THR A C 1
ATOM 7022 O O . THR A 1 876 ? -83.886 16.180 52.673 1.00 29.78 876 THR A O 1
ATOM 7025 N N . GLY A 1 877 ? -83.938 18.275 52.018 1.00 28.67 877 GLY A N 1
ATOM 7026 C CA . GLY A 1 877 ? -84.439 19.655 51.815 1.00 28.67 877 GLY A CA 1
ATOM 7027 C C . GLY A 1 877 ? -83.274 20.656 51.551 1.00 28.67 877 GLY A C 1
ATOM 7028 O O . GLY A 1 877 ? -82.120 20.305 51.781 1.00 28.67 877 GLY A O 1
ATOM 7029 N N . ASP A 1 878 ? -83.525 21.789 50.867 1.00 30.88 878 ASP A N 1
ATOM 7030 C CA . ASP A 1 878 ? -83.664 23.172 51.421 1.00 30.88 878 ASP A CA 1
ATOM 7031 C C . ASP A 1 878 ? -82.297 23.863 51.739 1.00 30.88 878 ASP A C 1
ATOM 7033 O O . ASP A 1 878 ? -81.471 23.260 52.408 1.00 30.88 878 ASP A O 1
ATOM 7037 N N . VAL A 1 879 ? -81.897 25.095 51.348 1.00 30.17 879 VAL A N 1
ATOM 7038 C CA . VAL A 1 879 ? -82.520 26.346 50.838 1.00 30.17 879 VAL A CA 1
ATOM 7039 C C . VAL A 1 879 ? -81.443 27.214 50.112 1.00 30.17 879 VAL A C 1
ATOM 7041 O O . VAL A 1 879 ? -80.264 27.143 50.453 1.00 30.17 879 VAL A O 1
ATOM 7044 N N . ALA A 1 880 ? -81.866 28.048 49.143 1.00 29.55 880 ALA A N 1
ATOM 7045 C CA . ALA A 1 880 ? -81.144 29.121 48.398 1.00 29.55 880 ALA A CA 1
ATOM 7046 C C . ALA A 1 880 ? -80.779 30.370 49.279 1.00 29.55 880 ALA A C 1
ATOM 7048 O O . ALA A 1 880 ? -80.973 30.224 50.487 1.00 29.55 880 ALA A O 1
ATOM 7049 N N . PRO A 1 881 ? -80.306 31.585 48.826 1.00 38.78 881 PRO A N 1
ATOM 7050 C CA . PRO A 1 881 ? -80.584 32.403 47.594 1.00 38.78 881 PRO A CA 1
ATOM 7051 C C . PRO A 1 881 ? -79.310 33.014 46.884 1.00 38.78 881 PRO A C 1
ATOM 7053 O O . PRO A 1 881 ? -78.254 33.057 47.498 1.00 38.78 881 PRO A O 1
ATOM 7056 N N . VAL A 1 882 ? -79.216 33.354 45.571 1.00 30.31 882 VAL A N 1
ATOM 7057 C CA . VAL A 1 882 ? -79.839 34.423 44.706 1.00 30.31 882 VAL A CA 1
ATOM 7058 C C . VAL A 1 882 ? -79.290 35.855 45.013 1.00 30.31 882 VAL A C 1
ATOM 7060 O O . VAL A 1 882 ? -79.212 36.170 46.196 1.00 30.31 882 VAL A O 1
ATOM 7063 N N . PRO A 1 883 ? -79.073 36.817 44.060 1.00 46.84 883 PRO A N 1
ATOM 7064 C CA . PRO A 1 883 ? -78.654 36.786 42.626 1.00 46.84 883 PRO A CA 1
ATOM 7065 C C . PRO A 1 883 ? -77.876 38.057 42.093 1.00 46.84 883 PRO A C 1
ATOM 7067 O O . PRO A 1 883 ? -77.558 38.961 42.856 1.00 46.84 883 PRO A O 1
ATOM 7070 N N . ALA A 1 884 ? -77.753 38.164 40.746 1.00 27.66 884 ALA A N 1
ATOM 7071 C CA . ALA A 1 884 ? -77.860 39.382 39.882 1.00 27.66 884 ALA A CA 1
ATOM 7072 C C . ALA A 1 884 ? -76.675 40.388 39.840 1.00 27.66 884 ALA A C 1
ATOM 7074 O O . ALA A 1 884 ? -75.962 40.534 40.817 1.00 27.66 884 ALA A O 1
ATOM 7075 N N . ALA A 1 885 ? -76.382 41.178 38.792 1.00 27.66 885 ALA A N 1
ATOM 7076 C CA . ALA A 1 885 ? -76.921 41.487 37.450 1.00 27.66 885 ALA A CA 1
ATOM 7077 C C . ALA A 1 885 ? -75.819 42.295 36.686 1.00 27.66 885 ALA A C 1
ATOM 7079 O O . ALA A 1 885 ? -75.026 42.970 37.331 1.00 27.66 885 ALA A O 1
ATOM 7080 N N . ALA A 1 886 ? -75.574 42.067 35.387 1.00 27.50 886 ALA A N 1
ATOM 7081 C CA . ALA A 1 886 ? -76.002 42.843 34.195 1.00 27.50 886 ALA A CA 1
ATOM 7082 C C . ALA A 1 886 ? -75.464 44.295 34.038 1.00 27.50 886 ALA A C 1
ATOM 7084 O O . ALA A 1 886 ? -75.621 45.101 34.949 1.00 27.50 886 ALA A O 1
ATOM 7085 N N . GLY A 1 887 ? -74.950 44.646 32.838 1.00 25.36 887 GLY A N 1
ATOM 7086 C CA . GLY A 1 887 ? -74.842 46.049 32.375 1.00 25.36 887 GLY A CA 1
ATOM 7087 C C . GLY A 1 887 ? -73.655 46.467 31.469 1.00 25.36 887 GLY A C 1
ATOM 7088 O O . GLY A 1 887 ? -72.775 47.171 31.937 1.00 25.36 887 GLY A O 1
ATOM 7089 N N . ASP A 1 888 ? -73.595 46.010 30.214 1.00 26.48 888 ASP A N 1
ATOM 7090 C CA . ASP A 1 888 ? -73.796 46.788 28.964 1.00 26.48 888 ASP A CA 1
ATOM 7091 C C . ASP A 1 888 ? -73.159 48.201 28.659 1.00 26.48 888 ASP A C 1
ATOM 7093 O O . ASP A 1 888 ? -73.366 49.164 29.387 1.00 26.48 888 ASP A O 1
ATOM 7097 N N . TRP A 1 889 ? -72.521 48.279 27.461 1.00 26.84 889 TRP A N 1
ATOM 7098 C CA . TRP A 1 889 ? -72.203 49.364 26.466 1.00 26.84 889 TRP A CA 1
ATOM 7099 C C . TRP A 1 889 ? -71.432 50.669 26.800 1.00 26.84 889 TRP A C 1
ATOM 7101 O O . TRP A 1 889 ? -71.886 51.485 27.592 1.00 26.84 889 TRP A O 1
ATOM 7111 N N . ALA A 1 890 ? -70.381 50.981 26.008 1.00 26.03 890 ALA A N 1
ATOM 7112 C CA . ALA A 1 890 ? -70.397 52.002 24.925 1.00 26.03 890 ALA A CA 1
ATOM 7113 C C . ALA A 1 890 ? -69.002 52.572 24.528 1.00 26.03 890 ALA A C 1
ATOM 7115 O O . ALA A 1 890 ? -68.165 52.876 25.369 1.00 26.03 890 ALA A O 1
ATOM 7116 N N . ASP A 1 891 ? -68.840 52.714 23.207 1.00 25.95 891 ASP A N 1
ATOM 7117 C CA . ASP A 1 891 ? -68.001 53.561 22.334 1.00 25.95 891 ASP A CA 1
ATOM 7118 C C . ASP A 1 891 ? -66.675 54.263 22.727 1.00 25.95 891 ASP A C 1
ATOM 7120 O O . ASP A 1 891 ? -66.522 54.986 23.705 1.00 25.95 891 ASP A O 1
ATOM 7124 N N . SER A 1 892 ? -65.770 54.127 21.745 1.00 27.61 892 SER A N 1
ATOM 7125 C CA . SER A 1 892 ? -64.591 54.895 21.310 1.00 27.61 892 SER A CA 1
ATOM 7126 C C . SER A 1 892 ? -64.216 56.231 21.973 1.00 27.61 892 SER A C 1
ATOM 7128 O O . SER A 1 892 ? -65.015 57.159 22.034 1.00 27.61 892 SER A O 1
ATOM 7130 N N . THR A 1 893 ? -62.911 56.427 22.200 1.00 23.95 893 THR A N 1
ATOM 7131 C CA . THR A 1 893 ? -62.101 57.491 21.559 1.00 23.95 893 THR A CA 1
ATOM 7132 C C . THR A 1 893 ? -60.605 57.306 21.849 1.00 23.95 893 THR A C 1
ATOM 7134 O O . THR A 1 893 ? -60.203 56.649 22.804 1.00 23.95 893 THR A O 1
ATOM 7137 N N . ALA A 1 894 ? -59.791 57.819 20.930 1.00 23.67 894 ALA A N 1
ATOM 7138 C CA . ALA A 1 894 ? -58.353 57.625 20.807 1.00 23.67 894 ALA A CA 1
ATOM 7139 C C . ALA A 1 894 ? -57.501 58.566 21.685 1.00 23.67 894 ALA A C 1
ATOM 7141 O O . ALA A 1 894 ? -57.983 59.609 22.115 1.00 23.67 894 ALA A O 1
ATOM 7142 N N . ALA A 1 895 ? -56.198 58.235 21.745 1.00 22.77 895 ALA A N 1
ATOM 7143 C CA . ALA A 1 895 ? -55.049 59.080 22.121 1.00 22.77 895 ALA A CA 1
ATOM 7144 C C . ALA A 1 895 ? -54.940 59.409 23.630 1.00 22.77 895 ALA A C 1
ATOM 7146 O O . ALA A 1 895 ? -55.925 59.674 24.292 1.00 22.77 895 ALA A O 1
ATOM 7147 N N . THR A 1 896 ? -53.783 59.408 24.294 1.00 23.20 896 THR A N 1
ATOM 7148 C CA . THR A 1 896 ? -52.397 59.638 23.866 1.00 23.20 896 THR A CA 1
ATOM 7149 C C . THR A 1 896 ? -51.451 59.153 24.973 1.00 23.20 896 THR A C 1
ATOM 7151 O O . THR A 1 896 ? -51.872 58.878 26.092 1.00 23.20 896 THR A O 1
ATOM 7154 N N . ALA A 1 897 ? -50.175 59.058 24.623 1.00 23.81 897 ALA A N 1
ATOM 7155 C CA . ALA A 1 897 ? -49.061 58.595 25.431 1.00 23.81 897 ALA A CA 1
ATOM 7156 C C . ALA A 1 897 ? -48.823 59.359 26.760 1.00 23.81 897 ALA A C 1
ATOM 7158 O O . ALA A 1 897 ? -49.053 60.562 26.843 1.00 23.81 897 ALA A O 1
ATOM 7159 N N . ASP A 1 898 ? -48.196 58.648 27.708 1.00 23.62 898 ASP A N 1
ATOM 7160 C CA . ASP A 1 898 ? -46.809 58.885 28.166 1.00 23.62 898 ASP A CA 1
ATOM 7161 C C . ASP A 1 898 ? -46.554 59.153 29.676 1.00 23.62 898 ASP A C 1
ATOM 7163 O O . ASP A 1 898 ? -47.329 59.818 30.356 1.00 23.62 898 ASP A O 1
ATOM 7167 N N . TRP A 1 899 ? -45.386 58.652 30.114 1.00 22.53 899 TRP A N 1
ATOM 7168 C CA . TRP A 1 899 ? -44.571 58.937 31.319 1.00 22.53 899 TRP A CA 1
ATOM 7169 C C . TRP A 1 899 ? -45.026 58.514 32.742 1.00 22.53 899 TRP A C 1
ATOM 7171 O O . TRP A 1 899 ? -45.919 59.096 33.340 1.00 22.53 899 TRP A O 1
ATOM 7181 N N . SER A 1 900 ? -44.294 57.516 33.287 1.00 27.53 900 SER A N 1
ATOM 7182 C CA . SER A 1 900 ? -43.450 57.539 34.520 1.00 27.53 900 SER A CA 1
ATOM 7183 C C . SER A 1 900 ? -43.930 58.341 35.754 1.00 27.53 900 SER A C 1
ATOM 7185 O O . SER A 1 900 ? -44.381 59.461 35.599 1.00 27.53 900 SER A O 1
ATOM 7187 N N . VAL A 1 901 ? -43.712 58.017 37.032 1.00 27.38 901 VAL A N 1
ATOM 7188 C CA . VAL A 1 901 ? -42.862 57.088 37.799 1.00 27.38 901 VAL A CA 1
ATOM 7189 C C . VAL A 1 901 ? -43.181 57.384 39.290 1.00 27.38 901 VAL A C 1
ATOM 7191 O O . VAL A 1 901 ? -43.600 58.491 39.607 1.00 27.38 901 VAL A O 1
ATOM 7194 N N . GLU A 1 902 ? -42.935 56.399 40.164 1.00 25.55 902 GLU A N 1
ATOM 7195 C CA . GLU A 1 902 ? -42.697 56.472 41.629 1.00 25.55 902 GLU A CA 1
ATOM 7196 C C . GLU A 1 902 ? -43.744 57.027 42.611 1.00 25.55 902 GLU A C 1
ATOM 7198 O O . GLU A 1 902 ? -44.119 58.189 42.577 1.00 25.55 902 GLU A O 1
ATOM 7203 N N . THR A 1 903 ? -43.971 56.236 43.669 1.00 23.80 903 THR A N 1
ATOM 7204 C CA . THR A 1 903 ? -43.699 56.678 45.051 1.00 23.80 903 THR A CA 1
ATOM 7205 C C . THR A 1 903 ? -43.220 55.495 45.904 1.00 23.80 903 THR A C 1
ATOM 7207 O O . THR A 1 903 ? -43.966 54.552 46.157 1.00 23.80 903 THR A O 1
ATOM 7210 N N . THR A 1 904 ? -41.930 55.533 46.247 1.00 23.48 904 THR A N 1
ATOM 7211 C CA . THR A 1 904 ? -41.352 55.402 47.601 1.00 23.48 904 THR A CA 1
ATOM 7212 C C . THR A 1 904 ? -42.157 54.707 48.714 1.00 23.48 904 THR A C 1
ATOM 7214 O O . THR A 1 904 ? -43.244 55.143 49.070 1.00 23.48 904 THR A O 1
ATOM 7217 N N . ALA A 1 905 ? -41.527 53.740 49.395 1.00 25.62 905 ALA A N 1
ATOM 7218 C CA . ALA A 1 905 ? -41.142 53.857 50.814 1.00 25.62 905 ALA A CA 1
ATOM 7219 C C . ALA A 1 905 ? -40.471 52.564 51.314 1.00 25.62 905 ALA A C 1
ATOM 7221 O O . ALA A 1 905 ? -40.948 51.455 51.085 1.00 25.62 905 ALA A O 1
ATOM 7222 N N . GLN A 1 906 ? -39.343 52.758 51.989 1.00 24.66 906 GLN A N 1
ATOM 7223 C CA . GLN A 1 906 ? -38.479 51.775 52.635 1.00 24.66 906 GLN A CA 1
ATOM 7224 C C . GLN A 1 906 ? -38.769 51.756 54.152 1.00 24.66 906 GLN A C 1
ATOM 7226 O O . GLN A 1 906 ? -39.416 52.674 54.653 1.00 24.66 906 GLN A O 1
ATOM 7231 N N . ASP A 1 907 ? -38.200 50.757 54.839 1.00 26.70 907 ASP A N 1
ATOM 7232 C CA . ASP A 1 907 ? -38.075 50.548 56.301 1.00 26.70 907 ASP A CA 1
ATOM 7233 C C . ASP A 1 907 ? -39.244 49.809 56.996 1.00 26.70 907 ASP A C 1
ATOM 7235 O O . ASP A 1 907 ? -40.405 50.126 56.793 1.00 26.70 907 ASP A O 1
ATOM 7239 N N . SER A 1 908 ? -39.053 48.821 57.885 1.00 26.28 908 SER A N 1
ATOM 7240 C CA . SER A 1 908 ? -37.876 48.428 58.675 1.00 26.28 908 SER A CA 1
ATOM 7241 C C . SER A 1 908 ? -38.054 47.053 59.372 1.00 26.28 908 SER A C 1
ATOM 7243 O O . SER A 1 908 ? -39.098 46.784 59.949 1.00 26.28 908 SER A O 1
ATOM 7245 N N . TRP A 1 909 ? -36.954 46.282 59.396 1.00 27.92 909 TRP A N 1
ATOM 7246 C CA . TRP A 1 909 ? -36.362 45.534 60.533 1.00 27.92 909 TRP A CA 1
ATOM 7247 C C . TRP A 1 909 ? -36.820 44.123 60.986 1.00 27.92 909 TRP A C 1
ATOM 7249 O O . TRP A 1 909 ? -37.955 43.895 61.391 1.00 27.92 909 TRP A O 1
ATOM 7259 N N . SER A 1 910 ? -35.774 43.280 61.140 1.00 30.30 910 SER A N 1
ATOM 7260 C CA . SER A 1 910 ? -35.571 42.061 61.969 1.00 30.30 910 SER A CA 1
ATOM 7261 C C . SER A 1 910 ? -36.389 40.799 61.637 1.00 30.30 910 SER A C 1
ATOM 7263 O O . SER A 1 910 ? -37.583 40.891 61.399 1.00 30.30 910 SER A O 1
ATOM 7265 N N . ALA A 1 911 ? -35.829 39.583 61.607 1.00 34.41 911 ALA A N 1
ATOM 7266 C CA . ALA A 1 911 ? -34.613 39.028 62.217 1.00 34.41 911 ALA A CA 1
ATOM 7267 C C . ALA A 1 911 ? -33.849 38.114 61.243 1.00 34.41 911 ALA A C 1
ATOM 7269 O O . ALA A 1 911 ? -34.502 37.578 60.318 1.00 34.41 911 ALA A O 1
#